Protein AF-A0A819T7B1-F1 (afdb_monomer)

Secondary structure (DSSP, 8-state):
-------------------TT--EEEEEEEGGG-S-HHIIIIIIIT-TTTS--TTGGGSHHHHHHHS---EETTTTEEPPHHHHHHHHHHHHH-TT-S----SHHHHHHHHHTTHHHHHHHHHHHT--HHHHB-SSPEEEHHHHHHHTT--S--HHHHHHHHHHHTT---SSTT---S-EEEEEEETTTTEEEEEEEEEHHHHHHHH----SS-----HHHHHHHHHHHTTTS---TTSPPPPTTTHHHHTT---TTHHHHHHHHHHHHHHH-THHHHHHHHHHHHHHHHSSSPEEEEEEEEEHHHHTSTHHHHHHTTS--HHHHHHHTSS---TT-SHHHHHHHH-TTTS---SSPPEEEEEEEEEGGGS------HHHHTTS-HHHHTTSSS---HHHHHHHHHHHHHHHHHH-HHHHHHHHHHHHHHHHTTPPPSTTHHHHHHHHHHHHHHTT-TTHHHHEEEEEEES--TT----GGGSHHHHHHHHHHHHSTTS-TT-EEEEEESSS-----TTSTHHHHHHHHHHHHHHHHHHHHHHH-S-EEEEE-HHHHHHHT--TT-GGGTTSHHHHHHHHHHHHHHHHTTTS-EEE-HHHHHHHS-GGGS-SSS--S--THHHHHTT--EEE--BSTTTS--SS-TT--TT--THHHHHHHHHHTTSS-SHHHHHHHHHHHHHS---TTT-------TTS---------------HHHHHHHHHHHHHHS---S--HHHHHHHHHTT----TT----HHHHTTTHHHHHHHH---TTHHHHTTT--HHHHHHHTTS-SSSHHHHHHHHHHHHHHHHHHTTT--------------------------PPPTT--HHHHHHHHHHHHT--S-----PPPPTTS-HHHHHHH-

Organism: NCBI:txid392030

Nearest PDB structures (foldseek):
  3kvn-assembly2_A  TM=3.533E-01  e=6.182E+00  Pseudomonas aeruginosa

pLDDT: mean 75.69, std 22.23, range [22.53, 98.62]

Sequence (891 aa):
MTDTTYATGPSLSLHIELSKQDELYDLHTHLMGMGNADFWINTILLNETILPTNKHFEDDVIRKRLGPLIWDKNSNVFYGREHVATVVYNLREDPNGPTYIPGSVHKAIFDELHIQELGREMDHLGISFKEDFSYDVVLKREDLKKAFSLSNSNSDVVQVILEERLGVYEQTESYRSPFKHWIIFNARKQKMEIVCGMTVEELRKLIDGESAMEHIYNPVQHDARAHIINAFSMCNDDGTLPRSIDYHSFRGQFTPEFYPRHFALKDSLYEQRLDLLALLLQHVLQRYQTCSPPVTYCEFSVGVGDLSKPWIFDIFSSFPSQSDISKSEERSHPICSTSFGKLIQEFPWLKPKFAHCVTYRFLAGFNRQCINLTDVDKNDAANSNPANNNLANNDLDDNEIKQYKQEEAIQLLAKAPQEAIHRMLSEIVKSKKRESSTRFESLEKELKKLDDIEKKYANFYHWVVGLDLCGDELGYPYCPFVSTKFIEHVNKVRNANDGNPNYGLRIHGGENVAAVNSTLPGYHLFVSYMYIVVLSIQYLQQELKHGIRIGHGVAFDIILNYNEEKKNQSQRKSSVLMAEMKRILKKILKTIPLEVNITSNYYLLGQSVRRGNGKETHSLKTFFDFGIPIVLSTDNDGIWPIDQCILKHVGHHSVAAEFCRAIYSGIIINEGNLGNVIKNSKTYCFDKELGTLRKTDTKKKEPEEEFQIPMVVLHPKLISYIMKTFYKVAPVNGNNPFYEYCKARNGELTDDKYELSDEKCISLAPVALAITYLTHSEWAQLNSCKLEYDIMFANSQNNQSKNFETVRKECKNIYNKFMKGNVINLTADHDMTITEDGNSFTSVKFMSIPPSSEISTLKQIAEKVTQSESKVSIIFGFCSTLDIKETVKYL

InterPro domains:
  IPR006330 Adenosine/adenine deaminase [PTHR11409] (439-689)
  IPR032466 Metal-dependent hydrolase [SSF51556] (452-643)

Mean predicted aligned error: 13.45 Å

Foldseek 3Di:
DDDPPPPPDPPPPPVDDDDLPFAAEFAFAALLLFAALCCCPVVALQDCVNFPWQVVLVDLVCQQQQPFFAADPVVLATDRSNVVSVLLVVQQPDPVGPPDDPDDVSVSLVVLAPVVVVVVVCVVQVHGSNPFETRFQFQFLVLLCLLLVHDPDPPVVSLVVSCQQLLVDPPDPPRDRQWDWHWAQQSLSNYIDIGTGHGSVVSCVSQVPPPVPDPPDDVSNQSNVLSSSSQAAPDPSSSHRDDPVCLVVLFQPQDLSNVSNNSSRVSSVCRRGVLVSLVSVLVVFVLQCLFRSHHQEYEHEDALSSLLDSCVCLSVQLAARPVCVVVCVVPVDPSNPGPVNVSLVVDPSSPRPDPHTRYYAYAHEDELLPFDPDPCPVVNVVVPDCVVVVVVVPPDDPVVVSVVSLVVLLCCQLVPLVVLLVVLVVQLVCLVVLHADPRCVVVLVSVVSSVVSCVVDVCSCLRHLEHEYDGDLRSRLHDSCSHNSNLVVQVCQLPDPPHQVLRAYEYAAPQAQFCDDPPDSSNSSSLSSNLSNLVSLLSCCVSSVARYEYEACLSVLVLLPDDPVPVVCVPDPSSVSSVVSNVSCLPRQLHYEYAHQQQCSSSNHHCRSPDDDPQQSDCLVSCVVSNGQYEYHNHSLNHTPQQAAPVRDPSCGGRSSRVSVCCVNCVQVHNVSVVRRSVSSQQNRSNRVRHVSDPPPCVPPPPPPVDDPLDPPCDVVNVVVLVVVVVVLPDPDDDDPVVVVVCVVVVNDDDPPDDDDPVVVVPPVVVVVVVVDDGPVVVVVVVVPPPPVCVVPVPDDDDPPVSVVVSVVVVVVVVVVVVVDDDDDDDDDDDDDDDDDDDDDQDADDDDDDPPDDPVVVVVVVVVVVPDPDDHDHDDDDDDPDDPVVVVVVD

Radius of gyration: 34.14 Å; Cα contacts (8 Å, |Δi|>4): 1136; chains: 1; bounding box: 76×93×106 Å

Solvent-accessible surface area (backbone atoms only — not comparable to full-atom values): 51474 Å² total; per-residue (Å²): 142,89,80,81,80,71,74,82,64,83,87,73,84,69,90,74,70,86,48,82,84,47,67,38,43,34,73,42,31,33,57,78,37,43,53,32,31,62,46,52,42,65,58,37,62,68,23,53,88,76,48,42,38,56,74,53,53,72,39,64,67,47,23,32,71,70,38,68,70,51,71,37,81,88,80,73,41,62,56,60,33,57,60,45,30,50,54,54,48,51,52,34,70,38,90,84,50,89,85,75,69,87,54,71,70,53,45,53,56,49,68,56,35,50,54,73,62,51,50,56,53,28,63,74,71,74,54,48,57,59,82,28,48,46,81,27,53,49,46,34,45,70,26,51,36,40,24,67,71,53,73,98,58,60,70,68,60,49,48,52,52,48,31,59,51,46,47,63,66,84,85,49,101,78,70,67,78,70,65,42,73,31,37,37,56,29,39,70,77,57,32,60,45,80,44,52,20,32,41,48,63,61,49,40,71,38,48,54,79,77,60,92,72,68,93,72,84,54,68,47,34,48,43,18,34,8,50,56,31,39,17,33,16,64,40,35,85,74,38,43,78,65,47,87,75,53,46,68,75,48,41,45,63,61,50,87,56,52,64,55,12,38,33,26,55,55,49,37,46,38,28,46,36,60,67,54,54,45,53,48,52,52,52,50,47,50,52,33,49,63,18,48,37,29,32,47,36,38,32,30,36,41,51,40,79,53,72,41,36,78,71,49,54,38,51,66,55,41,62,62,39,51,74,53,58,73,57,34,81,82,36,97,60,69,78,45,78,41,69,49,19,52,53,38,70,73,34,79,87,61,48,83,89,64,95,67,54,46,33,72,36,30,22,38,25,40,58,46,78,62,50,57,83,73,83,69,47,75,70,53,63,74,68,48,63,68,83,69,54,53,66,79,74,47,92,68,51,74,64,57,56,50,51,51,53,37,53,51,33,39,47,40,33,62,77,37,32,68,57,51,41,48,55,53,51,49,47,47,53,32,20,78,70,65,40,86,58,80,47,38,40,62,56,54,51,53,52,48,40,40,57,58,40,39,80,76,33,98,60,39,59,74,41,42,26,30,37,28,44,39,66,69,53,65,46,42,48,70,62,64,62,51,34,36,66,49,48,49,50,47,49,50,40,33,68,38,96,87,43,27,72,29,40,25,40,37,35,60,41,39,62,72,54,60,56,46,60,84,91,44,78,58,24,52,31,39,51,40,40,50,45,40,39,51,52,44,52,52,51,45,46,67,78,57,69,59,48,50,38,29,34,44,34,54,42,50,56,59,40,66,68,59,71,77,82,56,66,92,52,67,86,41,73,65,47,55,52,42,54,49,48,29,56,52,45,71,59,54,34,57,78,31,36,31,36,37,28,61,66,50,52,63,44,50,46,27,71,64,65,36,62,74,94,84,75,49,79,61,73,53,50,56,39,59,76,69,56,32,45,44,25,61,20,47,41,31,55,10,30,47,85,30,80,56,24,84,80,68,52,83,47,16,24,47,58,41,14,43,53,42,45,32,41,74,67,54,56,38,79,47,64,69,51,47,54,49,29,50,49,36,36,46,34,68,38,32,48,63,89,72,24,61,65,66,76,71,69,72,85,66,70,66,81,79,73,76,81,70,76,92,65,91,72,75,48,68,68,55,53,52,46,52,53,52,50,52,59,72,70,52,80,92,65,96,72,58,70,66,58,55,51,53,35,53,75,70,67,74,62,91,67,101,76,78,82,80,62,73,76,69,63,62,77,59,50,62,65,61,49,55,72,74,66,62,55,87,72,52,60,61,53,66,75,68,64,67,69,73,59,56,69,75,52,73,82,63,84,93,75,68,70,68,59,54,57,49,54,52,50,49,55,52,52,50,51,57,46,62,76,65,73,62,83,85,78,92,76,85,87,81,91,80,91,82,85,89,82,87,82,88,77,85,78,74,77,86,74,87,78,65,99,83,67,56,73,70,58,57,50,59,51,52,59,57,55,73,73,46,98,64,95,75,74,83,80,87,84,86,67,98,84,63,64,62,70,62,53,64,72,71,109

Structure (mmCIF, N/CA/C/O backbone):
data_AF-A0A819T7B1-F1
#
_entry.id   AF-A0A819T7B1-F1
#
loop_
_atom_site.group_PDB
_atom_site.id
_atom_site.type_symbol
_atom_site.label_atom_id
_atom_site.label_alt_id
_atom_site.label_comp_id
_atom_site.label_asym_id
_atom_site.label_entity_id
_atom_site.label_seq_id
_atom_site.pdbx_PDB_ins_code
_atom_site.Cartn_x
_atom_site.Cartn_y
_atom_site.Cartn_z
_atom_site.occupancy
_atom_site.B_iso_or_equiv
_atom_site.auth_seq_id
_atom_site.auth_comp_id
_atom_site.auth_asym_id
_atom_site.auth_atom_id
_atom_site.pdbx_PDB_model_num
ATOM 1 N N . MET A 1 1 ? 7.440 -39.655 8.479 1.00 35.66 1 MET A N 1
ATOM 2 C CA . MET A 1 1 ? 6.939 -39.544 9.865 1.00 35.66 1 MET A CA 1
ATOM 3 C C . MET A 1 1 ? 5.778 -38.566 9.853 1.00 35.66 1 MET A C 1
ATOM 5 O O . MET A 1 1 ? 5.977 -37.364 9.923 1.00 35.66 1 MET A O 1
ATOM 9 N N . THR A 1 2 ? 4.588 -39.101 9.621 1.00 39.69 2 THR A N 1
ATOM 10 C CA . THR A 1 2 ? 3.308 -38.402 9.495 1.00 39.69 2 THR A CA 1
ATOM 11 C C . THR A 1 2 ? 2.441 -38.908 10.636 1.00 39.69 2 THR A C 1
ATOM 13 O O . THR A 1 2 ? 1.972 -40.032 10.545 1.00 39.69 2 THR A O 1
ATOM 16 N N . ASP A 1 3 ? 2.357 -38.149 11.725 1.00 36.09 3 ASP A N 1
ATOM 17 C CA . ASP A 1 3 ? 1.293 -38.233 12.738 1.00 36.09 3 ASP A CA 1
ATOM 18 C C . ASP A 1 3 ? 1.616 -37.246 13.864 1.00 36.09 3 ASP A C 1
ATOM 20 O O . ASP A 1 3 ? 2.071 -37.596 14.951 1.00 36.09 3 ASP A O 1
ATOM 24 N N . THR A 1 4 ? 1.393 -35.961 13.602 1.00 37.31 4 THR A N 1
ATOM 25 C CA . THR A 1 4 ? 0.984 -35.065 14.679 1.00 37.31 4 THR A CA 1
ATOM 26 C C . THR A 1 4 ? -0.531 -35.131 14.726 1.00 37.31 4 THR A C 1
ATOM 28 O O . THR A 1 4 ? -1.232 -34.535 13.911 1.00 37.31 4 THR A O 1
ATOM 31 N N . THR A 1 5 ? -1.037 -35.904 15.682 1.00 36.00 5 THR A N 1
ATOM 32 C CA . THR A 1 5 ? -2.430 -35.876 16.118 1.00 36.00 5 THR A CA 1
ATOM 33 C C . THR A 1 5 ? -2.790 -34.439 16.494 1.00 36.00 5 THR A C 1
ATOM 35 O O . THR A 1 5 ? -2.579 -34.004 17.629 1.00 36.00 5 THR A O 1
ATOM 38 N N . TYR A 1 6 ? -3.312 -33.675 15.535 1.00 40.88 6 TYR A N 1
ATOM 39 C CA . TYR A 1 6 ? -4.127 -32.514 15.839 1.00 40.88 6 TYR A CA 1
ATOM 40 C C . TYR A 1 6 ? -5.274 -33.049 16.680 1.00 40.88 6 TYR A C 1
ATOM 42 O O . TYR A 1 6 ? -6.081 -33.842 16.198 1.00 40.88 6 TYR A O 1
ATOM 50 N N . ALA A 1 7 ? -5.274 -32.694 17.967 1.00 40.22 7 ALA A N 1
ATOM 51 C CA . ALA A 1 7 ? -6.380 -32.981 18.858 1.00 40.22 7 ALA A CA 1
ATOM 52 C C . ALA A 1 7 ? -7.659 -32.608 18.111 1.00 40.22 7 ALA A C 1
ATOM 54 O O . ALA A 1 7 ? -7.805 -31.457 17.700 1.00 40.22 7 ALA A O 1
ATOM 55 N N . THR A 1 8 ? -8.518 -33.600 17.879 1.00 42.66 8 THR A N 1
ATOM 56 C CA . THR A 1 8 ? -9.864 -33.417 17.354 1.00 42.66 8 THR A CA 1
ATOM 57 C C . THR A 1 8 ? -10.511 -32.336 18.205 1.00 42.66 8 THR A C 1
ATOM 59 O O . THR A 1 8 ? -10.893 -32.589 19.351 1.00 42.66 8 THR A O 1
ATOM 62 N N . GLY A 1 9 ? -10.528 -31.105 17.685 1.00 47.66 9 GLY A N 1
ATOM 63 C CA . GLY A 1 9 ? -11.251 -30.003 18.295 1.00 47.66 9 GLY A CA 1
ATOM 64 C C . GLY A 1 9 ? -12.690 -30.455 18.530 1.00 47.66 9 GLY A C 1
ATOM 65 O O . GLY A 1 9 ? -13.157 -31.364 17.834 1.00 47.66 9 GLY A O 1
ATOM 66 N N . PRO A 1 10 ? -13.378 -29.899 19.539 1.00 46.91 10 PRO A N 1
ATOM 67 C CA . PRO A 1 10 ? -14.725 -30.331 19.872 1.00 46.91 10 PRO A CA 1
ATOM 68 C C . PRO A 1 10 ? -15.565 -30.362 18.595 1.00 46.91 10 PRO A C 1
ATOM 70 O O . PRO A 1 10 ? -15.586 -29.391 17.841 1.00 46.91 10 PRO A O 1
ATOM 73 N N . SER A 1 11 ? -16.203 -31.507 18.354 1.00 45.12 11 SER A N 1
ATOM 74 C CA . SER A 1 11 ? -17.066 -31.825 17.217 1.00 45.12 11 SER A CA 1
ATOM 75 C C . SER A 1 11 ? -18.359 -30.999 17.229 1.00 45.12 11 SER A C 1
ATOM 77 O O . SER A 1 11 ? -19.460 -31.539 17.128 1.00 45.12 11 SER A O 1
ATOM 79 N N . LEU A 1 12 ? -18.251 -29.686 17.410 1.00 51.25 12 LEU A N 1
ATOM 80 C CA . LEU A 1 12 ? -19.326 -28.742 17.171 1.00 51.25 12 LEU A CA 1
ATOM 81 C C . LEU A 1 12 ? -19.414 -28.550 15.660 1.00 51.25 12 LEU A C 1
ATOM 83 O O . LEU A 1 12 ? -18.877 -27.611 15.081 1.00 51.25 12 LEU A O 1
ATOM 87 N N . SER A 1 13 ? -20.085 -29.517 15.040 1.00 44.41 13 SER A N 1
ATOM 88 C CA . SER A 1 13 ? -20.625 -29.492 13.687 1.00 44.41 13 SER A CA 1
ATOM 89 C C . SER A 1 13 ? -21.668 -28.377 13.553 1.00 44.41 13 SER A C 1
ATOM 91 O O . SER A 1 13 ? -22.869 -28.625 13.451 1.00 44.41 13 SER A O 1
ATOM 93 N N . LEU A 1 14 ? -21.224 -27.129 13.607 1.00 54.66 14 LEU A N 1
ATOM 94 C CA . LEU A 1 14 ? -21.972 -26.011 13.060 1.00 54.66 14 LEU A CA 1
ATOM 95 C C . LEU A 1 14 ? -21.535 -25.903 11.600 1.00 54.66 14 LEU A C 1
ATOM 97 O O . LEU A 1 14 ? -20.418 -25.483 11.313 1.00 54.66 14 LEU A O 1
ATOM 101 N N . HIS A 1 15 ? -22.406 -26.357 10.696 1.00 75.44 15 HIS A N 1
ATOM 102 C CA . HIS A 1 15 ? -22.261 -26.234 9.244 1.00 75.44 15 HIS A CA 1
ATOM 103 C C . HIS A 1 15 ? -22.397 -24.761 8.821 1.00 75.44 15 HIS A C 1
ATOM 105 O O . HIS A 1 15 ? -23.351 -24.385 8.153 1.00 75.44 15 HIS A O 1
ATOM 111 N N . ILE A 1 16 ? -21.489 -23.896 9.279 1.00 83.50 16 ILE A N 1
ATOM 112 C CA . ILE A 1 16 ? -21.419 -22.509 8.819 1.00 83.50 16 ILE A CA 1
ATOM 113 C C . ILE A 1 16 ? -20.650 -22.534 7.506 1.00 83.50 16 ILE A C 1
ATOM 115 O O . ILE A 1 16 ? -19.434 -22.731 7.493 1.00 83.50 16 ILE A O 1
ATOM 119 N N . GLU A 1 17 ? -21.363 -22.337 6.410 1.00 85.00 17 GLU A N 1
ATOM 120 C CA . GLU A 1 17 ? -20.790 -22.282 5.072 1.00 85.00 17 GLU A CA 1
ATOM 121 C C . GLU A 1 17 ? -21.190 -20.971 4.396 1.00 85.00 17 GLU A C 1
ATOM 123 O O . GLU A 1 17 ? -22.265 -20.425 4.642 1.00 85.00 17 GLU A O 1
ATOM 128 N N . LEU A 1 18 ? -20.298 -20.456 3.549 1.00 86.44 18 LEU A N 1
ATOM 129 C CA . LEU A 1 18 ? -20.628 -19.345 2.665 1.00 86.44 18 LEU A CA 1
ATOM 130 C C . LEU A 1 18 ? -21.627 -19.830 1.615 1.00 86.44 18 LEU A C 1
ATOM 132 O O . LEU A 1 18 ? -21.408 -20.855 0.963 1.00 86.44 18 LEU A O 1
ATOM 136 N N . SER A 1 19 ? -22.704 -19.079 1.424 1.00 86.94 19 SER A N 1
ATOM 137 C CA . SER A 1 19 ? -23.658 -19.347 0.358 1.00 86.94 19 SER A CA 1
ATOM 138 C C . SER A 1 19 ? -23.083 -18.893 -0.978 1.00 86.94 19 SER A C 1
ATOM 140 O O . SER A 1 19 ? -22.429 -17.858 -1.083 1.00 86.94 19 SER A O 1
ATOM 142 N N . LYS A 1 20 ? -23.413 -19.611 -2.056 1.00 83.94 20 LYS A N 1
ATOM 143 C CA . LYS A 1 20 ? -23.107 -19.163 -3.427 1.00 83.94 20 LYS A CA 1
ATOM 144 C C .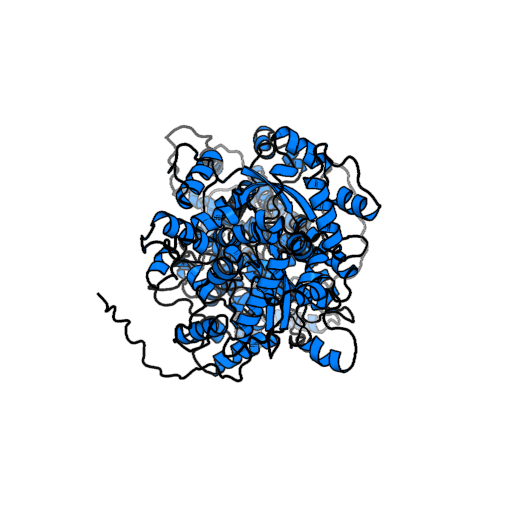 LYS A 1 20 ? -23.806 -17.852 -3.809 1.00 83.94 20 LYS A C 1
ATOM 146 O O . LYS A 1 20 ? -23.444 -17.258 -4.817 1.00 83.94 20 LYS A O 1
ATOM 151 N N . GLN A 1 21 ? -24.839 -17.460 -3.062 1.00 86.94 21 GLN A N 1
ATOM 152 C CA . GLN A 1 21 ? -25.581 -16.214 -3.269 1.00 86.94 21 GLN A CA 1
ATOM 153 C C . GLN A 1 21 ? -24.979 -15.028 -2.508 1.00 86.94 21 GLN A C 1
ATOM 155 O O . GLN A 1 21 ? -25.432 -13.904 -2.713 1.00 86.94 21 GLN A O 1
ATOM 160 N N . ASP A 1 22 ? -24.010 -15.265 -1.622 1.00 91.12 22 ASP A N 1
ATOM 161 C CA . ASP A 1 22 ? -23.364 -14.180 -0.896 1.00 91.12 22 ASP A CA 1
ATOM 162 C C . ASP A 1 22 ? -22.516 -13.330 -1.854 1.00 91.12 22 ASP A C 1
ATOM 164 O O . ASP A 1 22 ? -21.951 -13.825 -2.828 1.00 91.12 22 ASP A O 1
ATOM 168 N N . GLU A 1 23 ? -22.416 -12.036 -1.558 1.00 92.44 23 GLU A N 1
ATOM 169 C CA . GLU A 1 23 ? -21.560 -11.089 -2.273 1.00 92.44 23 GLU A CA 1
ATOM 170 C C . GLU A 1 23 ? -20.462 -10.624 -1.319 1.00 92.44 23 GLU A C 1
ATOM 172 O O . GLU A 1 23 ? -20.753 -10.046 -0.266 1.00 92.44 23 GLU A O 1
ATOM 177 N N . LEU A 1 24 ? -19.198 -10.875 -1.665 1.00 96.44 24 LEU A N 1
ATOM 178 C CA . LEU A 1 24 ? -18.073 -10.479 -0.821 1.00 96.44 24 LEU A CA 1
ATOM 179 C C . LEU A 1 24 ? -17.538 -9.100 -1.208 1.00 96.44 24 LEU A C 1
ATOM 181 O O . LEU A 1 24 ? -17.615 -8.670 -2.358 1.00 96.44 24 LEU A O 1
ATOM 185 N N . TYR A 1 25 ? -16.994 -8.403 -0.215 1.00 97.31 25 TYR A N 1
ATOM 186 C CA . TYR A 1 25 ? -16.432 -7.061 -0.335 1.00 97.31 25 TYR A CA 1
ATOM 187 C C . TYR A 1 25 ? -15.039 -7.075 0.302 1.00 97.31 25 TYR A C 1
ATOM 189 O O . TYR A 1 25 ? -14.903 -7.574 1.421 1.00 97.31 25 TYR A O 1
ATOM 197 N N . ASP A 1 26 ? -14.036 -6.504 -0.367 1.00 96.81 26 ASP A N 1
ATOM 198 C CA . ASP A 1 26 ? -12.692 -6.303 0.197 1.00 96.81 26 ASP A CA 1
ATOM 199 C C . ASP A 1 26 ? -12.438 -4.808 0.440 1.00 96.81 26 ASP A C 1
ATOM 201 O O . ASP A 1 26 ? -12.196 -4.048 -0.497 1.00 96.81 26 ASP A O 1
ATOM 205 N N . LEU A 1 27 ? -12.560 -4.349 1.690 1.00 96.19 27 LEU A N 1
ATOM 206 C CA . LEU A 1 27 ? -12.455 -2.918 2.031 1.00 96.19 27 LEU A CA 1
ATOM 207 C C . LEU A 1 27 ? -11.064 -2.502 2.516 1.00 96.19 27 LEU A C 1
ATOM 209 O O . LEU A 1 27 ? -10.785 -1.308 2.673 1.00 96.19 27 LEU A O 1
ATOM 213 N N . HIS A 1 28 ? -10.205 -3.484 2.769 1.00 93.88 28 HIS A N 1
ATOM 214 C CA . HIS A 1 28 ? -8.853 -3.269 3.235 1.00 93.88 28 HIS A CA 1
ATOM 215 C C . HIS A 1 28 ? -7.901 -4.038 2.345 1.00 93.88 28 HIS A C 1
ATOM 217 O O . HIS A 1 28 ? -7.536 -5.176 2.629 1.00 93.88 28 HIS A O 1
ATOM 223 N N . THR A 1 29 ? -7.466 -3.381 1.275 1.00 93.75 29 THR A N 1
ATOM 224 C CA . THR A 1 29 ? -6.382 -3.920 0.480 1.00 93.75 29 THR A CA 1
ATOM 225 C C . THR A 1 29 ? -5.458 -2.857 -0.110 1.00 93.75 29 THR A C 1
ATOM 227 O O . THR A 1 29 ? -5.871 -1.715 -0.311 1.00 93.75 29 THR A O 1
ATOM 230 N N . HIS A 1 30 ? -4.198 -3.212 -0.366 1.00 94.06 30 HIS A N 1
ATOM 231 C CA . HIS A 1 30 ? -3.197 -2.369 -1.017 1.00 94.06 30 HIS A CA 1
ATOM 232 C C . HIS A 1 30 ? -2.902 -2.884 -2.427 1.00 94.06 30 HIS A C 1
ATOM 234 O O . HIS A 1 30 ? -2.394 -3.992 -2.593 1.00 94.06 30 HIS A O 1
ATOM 240 N N . LEU A 1 31 ? -3.143 -2.062 -3.458 1.00 93.94 31 LEU A N 1
ATOM 241 C CA . LEU A 1 31 ? -2.953 -2.496 -4.851 1.00 93.94 31 LEU A CA 1
ATOM 242 C C . LEU A 1 31 ? -1.512 -2.950 -5.119 1.00 93.94 31 LEU A C 1
ATOM 244 O O . LEU A 1 31 ? -1.298 -3.965 -5.765 1.00 93.94 31 LEU A O 1
ATOM 248 N N . MET A 1 32 ? -0.512 -2.248 -4.582 1.00 90.19 32 MET A N 1
ATOM 249 C CA . MET A 1 32 ? 0.895 -2.614 -4.805 1.00 90.19 32 MET A CA 1
ATOM 250 C C . MET A 1 32 ? 1.303 -3.913 -4.082 1.00 90.19 32 MET A C 1
ATOM 252 O O . MET A 1 32 ? 2.280 -4.556 -4.467 1.00 90.19 32 MET A O 1
ATOM 256 N N . GLY A 1 33 ? 0.527 -4.347 -3.085 1.00 90.12 33 GLY A N 1
ATOM 257 C CA . GLY A 1 33 ? 0.688 -5.641 -2.420 1.00 90.12 33 GLY A CA 1
ATOM 258 C C . GLY A 1 33 ? -0.033 -6.800 -3.087 1.00 90.12 33 GLY A C 1
ATOM 259 O O . GLY A 1 33 ? 0.007 -7.919 -2.582 1.00 90.12 33 GLY A O 1
ATOM 260 N N . MET A 1 34 ? -0.640 -6.561 -4.245 1.00 94.12 34 MET A N 1
ATOM 261 C CA . MET A 1 34 ? -1.301 -7.587 -5.034 1.00 94.12 34 MET A CA 1
ATOM 262 C C . MET A 1 34 ? -0.350 -8.344 -5.965 1.00 94.12 34 MET A C 1
ATOM 264 O O . MET A 1 34 ? 0.805 -7.952 -6.181 1.00 94.12 34 MET A O 1
ATOM 268 N N . GLY A 1 35 ? -0.881 -9.433 -6.530 1.00 93.00 35 GLY A N 1
ATOM 269 C CA . GLY A 1 35 ? -0.169 -10.360 -7.404 1.00 93.00 35 GLY A CA 1
ATOM 270 C C . GLY A 1 35 ? 0.773 -11.232 -6.586 1.00 93.00 35 GLY A C 1
ATOM 271 O O . GLY A 1 35 ? 1.712 -10.721 -5.974 1.00 93.00 35 GLY A O 1
ATOM 272 N N . ASN A 1 36 ? 0.504 -12.534 -6.553 1.00 93.62 36 ASN A N 1
ATOM 273 C CA . ASN A 1 36 ? 1.399 -13.484 -5.905 1.00 93.62 36 ASN A CA 1
ATOM 274 C C . ASN A 1 36 ? 2.647 -13.744 -6.763 1.00 93.62 36 ASN A C 1
ATOM 276 O O . ASN A 1 36 ? 2.768 -13.258 -7.891 1.00 93.62 36 ASN A O 1
ATOM 280 N N . ALA A 1 37 ? 3.601 -14.497 -6.224 1.00 94.62 37 ALA A N 1
ATOM 281 C CA . ALA A 1 37 ? 4.847 -14.812 -6.908 1.00 94.62 37 ALA A CA 1
ATOM 282 C C . ALA A 1 37 ? 4.615 -15.520 -8.250 1.00 94.62 37 ALA A C 1
ATOM 284 O O . ALA A 1 37 ? 5.359 -15.273 -9.192 1.00 94.62 37 ALA A O 1
ATOM 285 N N . ASP A 1 38 ? 3.565 -16.337 -8.373 1.00 94.75 38 ASP A N 1
ATOM 286 C CA . ASP A 1 38 ? 3.194 -16.974 -9.641 1.00 94.75 38 ASP A CA 1
ATOM 287 C C . ASP A 1 38 ? 2.828 -15.938 -10.717 1.00 94.75 38 ASP A C 1
ATOM 289 O O . ASP A 1 38 ? 3.355 -15.984 -11.831 1.00 94.75 38 ASP A O 1
ATOM 293 N N . PHE A 1 39 ? 2.013 -14.935 -10.371 1.00 95.62 39 PHE A N 1
ATOM 294 C CA . PHE A 1 39 ? 1.734 -13.811 -11.265 1.00 95.62 39 PHE A CA 1
ATOM 295 C C . PHE A 1 39 ? 3.024 -13.075 -11.652 1.00 95.62 39 PHE A C 1
ATOM 297 O O . PHE A 1 39 ? 3.328 -12.930 -12.837 1.00 95.62 39 PHE A O 1
ATOM 304 N N . TRP A 1 40 ? 3.821 -12.643 -10.674 1.00 96.94 40 TRP A N 1
ATOM 305 C CA . TRP A 1 40 ? 5.015 -11.846 -10.960 1.00 96.94 40 TRP A CA 1
ATOM 306 C C . TRP A 1 40 ? 6.070 -12.609 -11.749 1.00 96.94 40 TRP A C 1
ATOM 308 O O . TRP A 1 40 ? 6.664 -12.052 -12.665 1.00 96.94 40 TRP A O 1
ATOM 318 N N . ILE A 1 41 ? 6.287 -13.883 -11.452 1.00 95.56 41 ILE A N 1
ATOM 319 C CA . ILE A 1 41 ? 7.341 -14.660 -12.096 1.00 95.56 41 ILE A CA 1
ATOM 320 C C . ILE A 1 41 ? 6.839 -15.259 -13.399 1.00 95.56 41 ILE A C 1
ATOM 322 O O . ILE A 1 41 ? 7.379 -14.949 -14.455 1.00 95.56 41 ILE A O 1
ATOM 326 N N . ASN A 1 42 ? 5.796 -16.082 -13.354 1.00 94.81 42 ASN A N 1
ATOM 327 C CA . ASN A 1 42 ? 5.389 -16.871 -14.514 1.00 94.81 42 ASN A CA 1
ATOM 328 C C . ASN A 1 42 ? 4.556 -16.051 -15.505 1.00 94.81 42 ASN A C 1
ATOM 330 O O . ASN A 1 42 ? 4.669 -16.249 -16.713 1.00 94.81 42 ASN A O 1
ATOM 334 N N . THR A 1 43 ? 3.739 -15.107 -15.022 1.00 94.81 43 THR A N 1
ATOM 335 C CA . THR A 1 43 ? 2.928 -14.264 -15.918 1.00 94.81 43 THR A CA 1
ATOM 336 C C . THR A 1 43 ? 3.701 -13.050 -16.418 1.00 94.81 43 THR A C 1
ATOM 338 O O . THR A 1 43 ? 3.551 -12.701 -17.584 1.00 94.81 43 THR A O 1
ATOM 341 N N . ILE A 1 44 ? 4.514 -12.402 -15.578 1.00 96.12 44 ILE A N 1
ATOM 342 C CA . ILE A 1 44 ? 5.195 -11.149 -15.939 1.00 96.12 44 ILE A CA 1
ATOM 343 C C . ILE A 1 44 ? 6.661 -11.380 -16.317 1.00 96.12 44 ILE A C 1
ATOM 345 O O . ILE A 1 44 ? 7.030 -11.167 -17.472 1.00 96.12 44 ILE A O 1
ATOM 349 N N . LEU A 1 45 ? 7.503 -11.811 -15.373 1.00 96.50 45 LEU A N 1
ATOM 350 C CA . LEU A 1 45 ? 8.953 -11.854 -15.573 1.00 96.50 45 LEU A CA 1
ATOM 351 C C . LEU A 1 45 ? 9.381 -12.867 -16.626 1.00 96.50 45 LEU A C 1
ATOM 353 O O . LEU A 1 45 ? 10.242 -12.517 -17.412 1.00 96.50 45 LEU A O 1
ATOM 357 N N . LEU A 1 46 ? 8.800 -14.063 -16.702 1.00 94.88 46 LEU A N 1
ATOM 358 C CA . LEU A 1 46 ? 9.180 -15.103 -17.673 1.00 94.88 46 LEU A CA 1
ATOM 359 C C . LEU A 1 46 ? 8.442 -14.991 -19.015 1.00 94.88 46 LEU A C 1
ATOM 361 O O . LEU A 1 46 ? 8.755 -15.706 -19.960 1.00 94.88 46 LEU A O 1
ATOM 365 N N . ASN A 1 47 ? 7.473 -14.083 -19.135 1.00 94.25 47 ASN A N 1
ATOM 366 C CA . ASN A 1 47 ? 6.689 -13.941 -20.353 1.00 94.25 47 ASN A CA 1
ATOM 367 C C . ASN A 1 47 ? 7.276 -12.862 -21.273 1.00 94.25 47 ASN A C 1
ATOM 369 O O . ASN A 1 47 ? 7.020 -11.667 -21.104 1.00 94.25 47 ASN A O 1
ATOM 373 N N . GLU A 1 48 ? 8.006 -13.284 -22.306 1.00 93.38 48 GLU A N 1
ATOM 374 C CA . GLU A 1 48 ? 8.642 -12.374 -23.272 1.00 93.38 48 GLU A CA 1
ATOM 375 C C . GLU A 1 48 ? 7.641 -11.555 -24.099 1.00 93.38 48 GLU A C 1
ATOM 377 O O . GLU A 1 48 ? 7.977 -10.500 -24.634 1.00 93.38 48 GLU A O 1
ATOM 382 N N . THR A 1 49 ? 6.383 -11.997 -24.181 1.00 90.69 49 THR A N 1
ATOM 383 C CA . THR A 1 49 ? 5.330 -11.232 -24.863 1.00 90.69 49 THR A CA 1
ATOM 384 C C . THR A 1 49 ? 4.896 -10.017 -24.037 1.00 90.69 49 THR A C 1
ATOM 386 O O . THR A 1 49 ? 4.516 -8.991 -24.606 1.00 90.69 49 THR A O 1
ATOM 389 N N . ILE A 1 50 ? 4.957 -10.115 -22.704 1.00 91.50 50 ILE A N 1
ATOM 390 C CA . ILE A 1 50 ? 4.587 -9.037 -21.773 1.00 91.50 50 ILE A CA 1
ATOM 391 C C . ILE A 1 50 ? 5.797 -8.147 -21.464 1.00 91.50 50 ILE A C 1
ATOM 393 O O . ILE A 1 50 ? 5.703 -6.914 -21.541 1.00 91.50 50 ILE A O 1
ATOM 397 N N . LEU A 1 51 ? 6.940 -8.765 -21.163 1.00 94.00 51 LEU A N 1
ATOM 398 C CA . LEU A 1 51 ? 8.226 -8.110 -20.934 1.00 94.00 51 LEU A CA 1
ATOM 399 C C . LEU A 1 51 ? 9.232 -8.520 -22.025 1.00 94.00 51 LEU A C 1
ATOM 401 O O . LEU A 1 51 ? 10.067 -9.398 -21.799 1.00 94.00 51 LEU A O 1
ATOM 405 N N . PRO A 1 52 ? 9.146 -7.935 -23.230 1.00 92.69 52 PRO A N 1
ATOM 406 C CA . PRO A 1 52 ? 10.146 -8.143 -24.274 1.00 92.69 52 PRO A CA 1
ATOM 407 C C . PRO A 1 52 ? 11.526 -7.649 -23.835 1.00 92.69 52 PRO A C 1
ATOM 409 O O . PRO A 1 52 ? 11.645 -6.652 -23.127 1.00 92.69 52 PRO A O 1
ATOM 412 N N . THR A 1 53 ? 12.563 -8.333 -24.307 1.00 92.94 53 THR A N 1
ATOM 413 C CA . THR A 1 53 ? 13.960 -7.953 -24.053 1.00 92.94 53 THR A CA 1
ATOM 414 C C . THR A 1 53 ? 14.462 -6.911 -25.055 1.00 92.94 53 THR A C 1
ATOM 416 O O . THR A 1 53 ? 13.816 -6.656 -26.074 1.00 92.94 53 THR A O 1
ATOM 419 N N . ASN A 1 54 ? 15.657 -6.353 -24.837 1.00 92.50 54 ASN A N 1
ATOM 420 C CA . ASN A 1 54 ? 16.262 -5.376 -25.752 1.00 92.50 54 ASN A CA 1
ATOM 421 C C . ASN A 1 54 ? 16.361 -5.885 -27.201 1.00 92.50 54 ASN A C 1
ATOM 423 O O . ASN A 1 54 ? 16.106 -5.124 -28.134 1.00 92.50 54 ASN A O 1
ATOM 427 N N . LYS A 1 55 ? 16.633 -7.182 -27.395 1.00 93.12 55 LYS A N 1
ATOM 428 C CA . LYS A 1 55 ? 16.656 -7.824 -28.719 1.00 93.12 55 LYS A CA 1
ATOM 429 C C . LYS A 1 55 ? 15.290 -7.801 -29.409 1.00 93.12 55 LYS A C 1
ATOM 431 O O . LYS A 1 55 ? 15.197 -7.573 -30.609 1.00 93.12 55 LYS A O 1
ATOM 436 N N . HIS A 1 56 ? 14.210 -8.010 -28.662 1.00 93.31 56 HIS A N 1
ATOM 437 C CA . HIS A 1 56 ? 12.853 -7.970 -29.211 1.00 93.31 56 HIS A CA 1
ATOM 438 C C . HIS A 1 56 ? 12.480 -6.569 -29.707 1.00 93.31 56 HIS A C 1
ATOM 440 O O . HIS A 1 56 ? 11.767 -6.428 -30.695 1.00 93.31 56 HIS A O 1
ATOM 446 N N . PHE A 1 57 ? 13.004 -5.527 -29.063 1.00 91.50 57 PHE A N 1
ATOM 447 C CA . PHE A 1 57 ? 12.839 -4.141 -29.490 1.00 91.50 57 PHE A CA 1
ATOM 448 C C . PHE A 1 57 ? 13.704 -3.756 -30.706 1.00 91.50 57 PHE A C 1
ATOM 450 O O . PHE A 1 57 ? 13.699 -2.597 -31.119 1.00 91.50 57 PHE A O 1
ATOM 457 N N . GLU A 1 58 ? 14.416 -4.687 -31.342 1.00 91.12 58 GLU A N 1
ATOM 458 C CA . GLU A 1 58 ? 14.921 -4.479 -32.707 1.00 91.12 58 GLU A CA 1
ATOM 459 C C . GLU A 1 58 ? 13.771 -4.501 -33.730 1.00 91.12 58 GLU A C 1
ATOM 461 O O . GLU A 1 58 ? 13.830 -3.781 -34.732 1.00 91.12 58 GLU A O 1
ATOM 466 N N . ASP A 1 59 ? 12.686 -5.225 -33.426 1.00 93.19 59 ASP A N 1
ATOM 467 C CA . ASP A 1 59 ? 11.442 -5.211 -34.194 1.00 93.19 59 ASP A CA 1
ATOM 468 C C . ASP A 1 59 ? 10.686 -3.890 -33.975 1.00 93.19 59 ASP A C 1
ATOM 470 O O . ASP A 1 59 ? 10.278 -3.525 -32.865 1.00 93.19 59 ASP A O 1
ATOM 474 N N . ASP A 1 60 ? 10.471 -3.171 -35.074 1.00 91.62 60 ASP A N 1
ATOM 475 C CA . ASP A 1 60 ? 9.756 -1.901 -35.097 1.00 91.62 60 ASP A CA 1
ATOM 476 C C . ASP A 1 60 ? 8.305 -2.021 -34.611 1.00 91.62 60 ASP A C 1
ATOM 478 O O . ASP A 1 60 ? 7.803 -1.125 -33.929 1.00 91.62 60 ASP A O 1
ATOM 482 N N . VAL A 1 61 ? 7.642 -3.146 -34.889 1.00 91.81 61 VAL A N 1
ATOM 483 C CA . VAL A 1 61 ? 6.280 -3.421 -34.421 1.00 91.81 61 VAL A CA 1
ATOM 484 C C . VAL A 1 61 ? 6.269 -3.542 -32.904 1.00 91.81 61 VAL A C 1
ATOM 486 O O . VAL A 1 61 ? 5.409 -2.952 -32.252 1.00 91.81 61 VAL A O 1
ATOM 489 N N . ILE A 1 62 ? 7.237 -4.253 -32.317 1.00 89.81 62 ILE A N 1
ATOM 490 C CA . ILE A 1 62 ? 7.340 -4.392 -30.859 1.00 89.81 62 ILE A CA 1
ATOM 491 C C . ILE A 1 62 ? 7.669 -3.042 -30.217 1.00 89.81 62 ILE A C 1
ATOM 493 O O . ILE A 1 62 ? 7.002 -2.684 -29.248 1.00 89.81 62 ILE A O 1
ATOM 497 N N . ARG A 1 63 ? 8.596 -2.244 -30.768 1.00 92.19 63 ARG A N 1
ATOM 498 C CA . ARG A 1 63 ? 8.876 -0.877 -30.269 1.00 92.19 63 ARG A CA 1
ATOM 499 C C . ARG A 1 63 ? 7.659 0.024 -30.300 1.00 92.19 63 ARG A C 1
ATOM 501 O O . ARG A 1 63 ? 7.328 0.632 -29.286 1.00 92.19 63 ARG A O 1
ATOM 508 N N . LYS A 1 64 ? 6.979 0.110 -31.439 1.00 89.19 64 LYS A N 1
ATOM 509 C CA . LYS A 1 64 ? 5.771 0.933 -31.583 1.00 89.19 64 LYS A CA 1
ATOM 510 C C . LYS A 1 64 ? 4.649 0.437 -30.691 1.00 89.19 64 LYS A C 1
ATOM 512 O O . LYS A 1 64 ? 3.864 1.236 -30.199 1.00 89.19 64 LYS A O 1
ATOM 517 N N . ARG A 1 65 ? 4.581 -0.870 -30.449 1.00 86.88 65 ARG A N 1
ATOM 518 C CA . ARG A 1 65 ? 3.538 -1.457 -29.620 1.00 86.88 65 ARG A CA 1
ATOM 519 C C . ARG A 1 65 ? 3.827 -1.348 -28.137 1.00 86.88 65 ARG A C 1
ATOM 521 O O . ARG A 1 65 ? 2.881 -1.082 -27.424 1.00 86.88 65 ARG A O 1
ATOM 528 N N . LEU A 1 66 ? 5.048 -1.578 -27.656 1.00 89.12 66 LEU A N 1
ATOM 529 C CA . LEU A 1 66 ? 5.412 -1.746 -26.233 1.00 89.12 66 LEU A CA 1
ATOM 530 C C . LEU A 1 66 ? 6.431 -0.719 -25.723 1.00 89.12 66 LEU A C 1
ATOM 532 O O . LEU A 1 66 ? 6.923 -0.847 -24.605 1.00 89.12 66 LEU A O 1
ATOM 536 N N . GLY A 1 67 ? 6.744 0.294 -26.529 1.00 88.00 67 GLY A N 1
ATOM 537 C CA . GLY A 1 67 ? 7.647 1.367 -26.144 1.00 88.00 67 GLY A CA 1
ATOM 538 C C . GLY A 1 67 ? 7.150 2.190 -24.944 1.00 88.00 67 GLY A C 1
ATOM 539 O O . GLY A 1 67 ? 6.002 2.043 -24.503 1.00 88.00 67 GLY A O 1
ATOM 540 N N . PRO A 1 68 ? 8.011 3.079 -24.422 1.00 90.56 68 PRO A N 1
ATOM 541 C CA . PRO A 1 68 ? 7.724 3.874 -23.234 1.00 90.56 68 PRO A CA 1
ATOM 542 C C . PRO A 1 68 ? 6.403 4.656 -23.299 1.00 90.56 68 PRO A C 1
ATOM 544 O O . PRO A 1 68 ? 6.011 5.183 -24.340 1.00 90.56 68 PRO A O 1
ATOM 547 N N . LEU A 1 69 ? 5.724 4.773 -22.157 1.00 91.50 69 LEU A N 1
ATOM 548 C CA . LEU A 1 69 ? 4.505 5.572 -22.012 1.00 91.50 69 LEU A CA 1
ATOM 549 C C . LEU A 1 69 ? 4.837 6.993 -21.539 1.00 91.50 69 LEU A C 1
ATOM 551 O O . LEU A 1 69 ? 5.021 7.226 -20.342 1.00 91.50 69 LEU A O 1
ATOM 555 N N . ILE A 1 70 ? 4.883 7.939 -22.480 1.00 92.06 70 ILE A N 1
ATOM 556 C CA . ILE A 1 70 ? 5.156 9.359 -22.208 1.00 92.06 70 ILE A CA 1
ATOM 557 C C . ILE A 1 70 ? 3.846 10.153 -22.188 1.00 92.06 70 ILE A C 1
ATOM 559 O O . ILE A 1 70 ? 3.039 10.060 -23.114 1.00 92.06 70 ILE A O 1
ATOM 563 N N . TRP A 1 71 ? 3.628 10.915 -21.122 1.00 92.25 71 TRP A N 1
ATOM 564 C CA . TRP A 1 71 ? 2.425 11.699 -20.869 1.00 92.25 71 TRP A CA 1
ATOM 565 C C . TRP A 1 71 ? 2.566 13.128 -21.380 1.00 92.25 71 TRP A C 1
ATOM 567 O O . TRP A 1 71 ? 3.429 13.864 -20.910 1.00 92.25 71 TRP A O 1
ATOM 577 N N . ASP A 1 72 ? 1.667 13.551 -22.266 1.00 90.38 72 ASP A N 1
ATOM 578 C CA . ASP A 1 72 ? 1.585 14.938 -22.711 1.00 90.38 72 ASP A CA 1
ATOM 579 C C . ASP A 1 72 ? 0.810 15.766 -21.681 1.00 90.38 72 ASP A C 1
ATOM 581 O O . ASP A 1 72 ? -0.409 15.643 -21.521 1.00 90.38 72 ASP A O 1
ATOM 585 N N . LYS A 1 73 ? 1.515 16.654 -20.977 1.00 88.44 73 LYS A N 1
ATOM 586 C CA . LYS A 1 73 ? 0.909 17.533 -19.966 1.00 88.44 73 LYS A CA 1
ATOM 587 C C . LYS A 1 73 ? -0.095 18.526 -20.555 1.00 88.44 73 LYS A C 1
ATOM 589 O O . LYS A 1 73 ? -0.974 18.971 -19.817 1.00 88.44 73 LYS A O 1
ATOM 594 N N . ASN A 1 74 ? 0.029 18.884 -21.835 1.00 87.88 74 ASN A N 1
ATOM 595 C CA . ASN A 1 74 ? -0.822 19.887 -22.479 1.00 87.88 74 ASN A CA 1
ATOM 596 C C . ASN A 1 74 ? -2.165 19.295 -22.899 1.00 87.88 74 ASN A C 1
ATOM 598 O O . ASN A 1 74 ? -3.208 19.897 -22.650 1.00 87.88 74 ASN A O 1
ATOM 602 N N . SER A 1 75 ? -2.139 18.120 -23.530 1.00 87.75 75 SER A N 1
ATOM 603 C CA . SER A 1 75 ? -3.353 17.417 -23.958 1.00 87.75 75 SER A CA 1
ATOM 604 C C . SER A 1 75 ? -3.923 16.486 -22.887 1.00 87.75 75 SER A C 1
ATOM 606 O O . SER A 1 75 ? -5.068 16.054 -23.009 1.00 87.75 75 SER A O 1
ATOM 608 N N . ASN A 1 76 ? -3.165 16.230 -21.813 1.00 87.56 76 ASN A N 1
ATOM 609 C CA . ASN A 1 76 ? -3.552 15.369 -20.698 1.00 87.56 76 ASN A CA 1
ATOM 610 C C . ASN A 1 76 ? -3.956 13.961 -21.186 1.00 87.56 76 ASN A C 1
ATOM 612 O O . ASN A 1 76 ? -4.955 13.395 -20.741 1.00 87.56 76 ASN A O 1
ATOM 616 N N . VAL A 1 77 ? -3.164 13.430 -22.123 1.00 89.00 77 VAL A N 1
ATOM 617 C CA . VAL A 1 77 ? -3.223 12.061 -22.656 1.00 89.00 77 VAL A CA 1
ATOM 618 C C . VAL A 1 77 ? -1.802 11.538 -22.888 1.00 89.00 77 VAL A C 1
ATOM 620 O O . VAL A 1 77 ? -0.837 12.303 -22.892 1.00 89.00 77 VAL A O 1
ATOM 623 N N . PHE A 1 78 ? -1.642 10.233 -23.104 1.00 90.19 78 PHE A N 1
ATOM 624 C CA . PHE A 1 78 ? -0.353 9.695 -23.547 1.00 90.19 78 PHE A CA 1
ATOM 625 C C . PHE A 1 78 ? -0.078 10.058 -25.012 1.00 90.19 78 PHE A C 1
ATOM 627 O O . PHE A 1 78 ? -0.977 9.988 -25.856 1.00 90.19 78 PHE A O 1
ATOM 634 N N . TYR A 1 79 ? 1.176 10.388 -25.335 1.00 88.19 79 TYR A N 1
ATOM 635 C CA . TYR A 1 79 ? 1.608 10.487 -26.729 1.00 88.19 79 TYR A CA 1
ATOM 636 C C . TYR A 1 79 ? 1.403 9.142 -27.440 1.00 88.19 79 TYR A C 1
ATOM 638 O O . TYR A 1 79 ? 1.562 8.071 -26.851 1.00 88.19 79 TYR A O 1
ATOM 646 N N . GLY A 1 80 ? 1.084 9.189 -28.738 1.00 86.00 80 GLY A N 1
ATOM 647 C CA . GLY A 1 80 ? 0.997 7.977 -29.553 1.00 86.00 80 GLY A CA 1
ATOM 648 C C . GLY A 1 80 ? 2.323 7.209 -29.532 1.00 86.00 80 GLY A C 1
ATOM 649 O O . GLY A 1 80 ? 3.377 7.801 -29.783 1.00 86.00 80 GLY A O 1
ATOM 650 N N . ARG A 1 81 ? 2.278 5.898 -29.252 1.00 84.44 81 ARG A N 1
ATOM 651 C CA . ARG A 1 81 ? 3.490 5.077 -29.085 1.00 84.44 81 ARG A CA 1
ATOM 652 C C . ARG A 1 81 ? 4.377 5.051 -30.333 1.00 84.44 81 ARG A C 1
ATOM 654 O O . ARG A 1 81 ? 5.586 4.935 -30.195 1.00 84.44 81 ARG A O 1
ATOM 661 N N . GLU A 1 82 ? 3.821 5.251 -31.530 1.00 86.44 82 GLU A N 1
ATOM 662 C CA . GLU A 1 82 ? 4.612 5.389 -32.761 1.00 86.44 82 GLU A CA 1
ATOM 663 C C . GLU A 1 82 ? 5.555 6.600 -32.731 1.00 86.44 82 GLU A C 1
ATOM 665 O O . GLU A 1 82 ? 6.731 6.485 -33.086 1.00 86.44 82 GLU A O 1
ATOM 670 N N . HIS A 1 83 ? 5.067 7.749 -32.255 1.00 86.19 83 HIS A N 1
ATOM 671 C CA . HIS A 1 83 ? 5.883 8.954 -32.112 1.00 86.19 83 HIS A CA 1
ATOM 672 C C . HIS A 1 83 ? 6.949 8.759 -31.035 1.00 86.19 83 HIS A C 1
ATOM 674 O O . HIS A 1 83 ? 8.114 9.073 -31.266 1.00 86.19 83 HIS A O 1
ATOM 680 N N . VAL A 1 84 ? 6.575 8.184 -29.887 1.00 86.75 84 VAL A N 1
ATOM 681 C CA . VAL A 1 84 ? 7.524 7.912 -28.797 1.00 86.75 84 VAL A CA 1
ATOM 682 C C . VAL A 1 84 ? 8.607 6.930 -29.239 1.00 86.75 84 VAL A C 1
ATOM 684 O O . VAL A 1 84 ? 9.788 7.196 -29.040 1.00 86.75 84 VAL A O 1
ATOM 687 N N . ALA A 1 85 ? 8.229 5.824 -29.882 1.00 88.12 85 ALA A N 1
ATOM 688 C CA . ALA A 1 85 ? 9.172 4.837 -30.393 1.00 88.12 85 ALA A CA 1
ATOM 689 C C . ALA A 1 85 ? 10.163 5.468 -31.376 1.00 88.12 85 ALA A C 1
ATOM 691 O O . ALA A 1 85 ? 11.357 5.207 -31.274 1.00 88.12 85 ALA A O 1
ATOM 692 N N . THR A 1 86 ? 9.687 6.349 -32.261 1.00 87.19 86 THR A N 1
ATOM 693 C CA . THR A 1 86 ? 10.536 7.079 -33.213 1.00 87.19 86 THR A CA 1
ATOM 694 C C . THR A 1 86 ? 11.507 8.025 -32.499 1.00 87.19 86 THR A C 1
ATOM 696 O O . THR A 1 86 ? 12.693 8.027 -32.815 1.00 87.19 86 THR A O 1
ATOM 699 N N . VAL A 1 87 ? 11.040 8.793 -31.505 1.00 85.38 87 VAL A N 1
ATOM 700 C CA . VAL A 1 87 ? 11.888 9.689 -30.693 1.00 85.38 87 VAL A CA 1
ATOM 701 C C . VAL A 1 87 ? 12.998 8.906 -29.993 1.00 85.38 87 VAL A C 1
ATOM 703 O O . VAL A 1 87 ? 14.167 9.260 -30.114 1.00 85.38 87 VAL A O 1
ATOM 706 N N . VAL A 1 88 ? 12.635 7.845 -29.267 1.00 86.12 88 VAL A N 1
ATOM 707 C CA . VAL A 1 88 ? 13.584 7.052 -28.469 1.00 86.12 88 VAL A CA 1
ATOM 708 C C . VAL A 1 88 ? 14.555 6.290 -29.372 1.00 86.12 88 VAL A C 1
ATOM 710 O O . VAL A 1 88 ? 15.738 6.202 -29.062 1.00 86.12 88 VAL A O 1
ATOM 713 N N . TYR A 1 89 ? 14.085 5.792 -30.517 1.00 88.12 89 TYR A N 1
ATOM 714 C CA . TYR A 1 89 ? 14.949 5.157 -31.508 1.00 88.12 89 TYR A CA 1
ATOM 715 C C . TYR A 1 89 ? 15.965 6.149 -32.088 1.00 88.12 89 TYR A C 1
ATOM 717 O O . TYR A 1 89 ? 17.157 5.865 -32.106 1.00 88.12 89 TYR A O 1
ATOM 725 N N . ASN A 1 90 ? 15.526 7.347 -32.485 1.00 85.88 90 ASN A N 1
ATOM 726 C CA . ASN A 1 90 ? 16.431 8.377 -33.001 1.00 85.88 90 ASN A CA 1
ATOM 727 C C . ASN A 1 90 ? 17.449 8.834 -31.946 1.00 85.88 90 ASN A C 1
ATOM 729 O O . ASN A 1 90 ? 18.604 9.067 -32.281 1.00 85.88 90 ASN A O 1
ATOM 733 N N . LEU A 1 91 ? 17.038 8.920 -30.676 1.00 83.31 91 LEU A N 1
ATOM 734 C CA . LEU A 1 91 ? 17.937 9.179 -29.547 1.00 83.31 91 LEU A CA 1
ATOM 735 C C . LEU A 1 91 ? 19.035 8.121 -29.412 1.00 83.31 91 LEU A C 1
ATOM 737 O O . LEU A 1 91 ? 20.171 8.452 -29.086 1.00 83.31 91 LEU A O 1
ATOM 741 N N . ARG A 1 92 ? 18.690 6.857 -29.659 1.00 84.50 92 ARG A N 1
ATOM 742 C CA . ARG A 1 92 ? 19.625 5.733 -29.609 1.00 84.50 92 ARG A CA 1
ATOM 743 C C . ARG A 1 92 ? 20.594 5.719 -30.782 1.00 84.50 92 ARG A C 1
ATOM 745 O O . ARG A 1 92 ? 21.762 5.397 -30.592 1.00 84.50 92 ARG A O 1
ATOM 752 N N . GLU A 1 93 ? 20.128 6.080 -31.969 1.00 85.25 93 GLU A N 1
ATOM 753 C CA . GLU A 1 93 ? 20.946 6.029 -33.182 1.00 85.25 93 GLU A CA 1
ATOM 754 C C . GLU A 1 93 ? 21.809 7.279 -33.414 1.00 85.25 93 GLU A C 1
ATOM 756 O O . GLU A 1 93 ? 22.695 7.224 -34.264 1.00 85.25 93 GLU A O 1
ATOM 761 N N . ASP A 1 94 ? 21.600 8.386 -32.688 1.00 80.94 94 ASP A N 1
ATOM 762 C CA . ASP A 1 94 ? 22.404 9.610 -32.831 1.00 80.94 94 ASP A CA 1
ATOM 763 C C . ASP A 1 94 ? 23.714 9.537 -32.011 1.00 80.94 94 ASP A C 1
ATOM 765 O O . ASP A 1 94 ? 23.692 9.694 -30.785 1.00 80.94 94 ASP A O 1
ATOM 769 N N . PRO A 1 95 ? 24.884 9.335 -32.653 1.00 65.25 95 PRO A N 1
ATOM 770 C CA . PRO A 1 95 ? 26.157 9.194 -31.951 1.00 65.25 95 PRO A CA 1
ATOM 771 C C . PRO A 1 95 ? 26.675 10.511 -31.355 1.00 65.25 95 PRO A C 1
ATOM 773 O O . PRO A 1 95 ? 27.581 10.474 -30.527 1.00 65.25 95 PRO A O 1
ATOM 776 N N . ASN A 1 96 ? 26.143 11.666 -31.774 1.00 66.94 96 ASN A N 1
ATOM 777 C CA . ASN A 1 96 ? 26.608 12.984 -31.325 1.00 66.94 96 ASN A CA 1
ATOM 778 C C . ASN A 1 96 ? 25.719 13.583 -30.225 1.00 66.94 96 ASN A C 1
ATOM 780 O O . ASN A 1 96 ? 25.877 14.755 -29.871 1.00 66.94 96 ASN A O 1
ATOM 784 N N . GLY A 1 97 ? 24.769 12.800 -29.704 1.00 61.50 97 GLY A N 1
ATOM 785 C CA . GLY A 1 97 ? 23.678 13.321 -28.889 1.00 61.50 97 GLY A CA 1
ATOM 786 C C . GLY A 1 97 ? 22.704 14.156 -29.731 1.00 61.50 97 GLY A C 1
ATOM 787 O O . GLY A 1 97 ? 23.021 14.527 -30.859 1.00 61.50 97 GLY A O 1
ATOM 788 N N . PRO A 1 98 ? 21.511 14.472 -29.203 1.00 59.88 98 PRO A N 1
ATOM 789 C CA . PRO A 1 98 ? 20.385 15.001 -29.972 1.00 59.88 98 PRO A CA 1
ATOM 790 C C . PRO A 1 98 ? 20.655 16.399 -30.530 1.00 59.88 98 PRO A C 1
ATOM 792 O O . PRO A 1 98 ? 20.249 17.418 -29.970 1.00 59.88 98 PRO A O 1
ATOM 795 N N . THR A 1 99 ? 21.344 16.460 -31.659 1.00 60.81 99 THR A N 1
ATOM 796 C CA . THR A 1 99 ? 21.687 17.716 -32.332 1.00 60.81 99 THR A CA 1
ATOM 797 C C . THR A 1 99 ? 20.611 18.117 -33.337 1.00 60.81 99 THR A C 1
ATOM 799 O O . THR A 1 99 ? 20.530 19.286 -33.719 1.00 60.81 99 THR A O 1
ATOM 802 N N . TYR A 1 100 ? 19.714 17.192 -33.705 1.00 55.59 100 TYR A N 1
ATOM 803 C CA . TYR A 1 100 ? 18.599 17.462 -34.605 1.00 55.59 100 TYR A CA 1
ATOM 804 C C . TYR A 1 100 ? 17.310 16.745 -34.187 1.00 55.59 100 TYR A C 1
ATOM 806 O O . TYR A 1 100 ? 17.194 15.526 -34.264 1.00 55.59 100 TYR A O 1
ATOM 814 N N . ILE A 1 101 ? 16.304 17.530 -33.793 1.00 58.03 101 ILE A N 1
ATOM 815 C CA . ILE A 1 101 ? 14.973 17.039 -33.434 1.00 58.03 101 ILE A CA 1
ATOM 816 C C . ILE A 1 101 ? 13.955 17.637 -34.419 1.00 58.03 101 ILE A C 1
ATOM 818 O O . ILE A 1 101 ? 13.598 18.814 -34.291 1.00 58.03 101 ILE A O 1
ATOM 822 N N . PRO A 1 102 ? 13.486 16.887 -35.431 1.00 52.66 102 PRO A N 1
ATOM 823 C CA . PRO A 1 102 ? 12.548 17.419 -36.408 1.00 52.66 102 PRO A CA 1
ATOM 824 C C . PRO A 1 102 ? 11.133 17.554 -35.814 1.00 52.66 102 PRO A C 1
ATOM 826 O O . PRO A 1 102 ? 10.434 16.575 -35.566 1.00 52.66 102 PRO A O 1
ATOM 829 N N . GLY A 1 103 ? 10.675 18.795 -35.631 1.00 67.19 103 GLY A N 1
ATOM 830 C CA . GLY A 1 103 ? 9.274 19.129 -35.340 1.00 67.19 103 GLY A CA 1
ATOM 831 C C . GLY A 1 103 ? 8.963 19.493 -33.882 1.00 67.19 103 GLY A C 1
ATOM 832 O O . GLY A 1 103 ? 9.694 19.167 -32.950 1.00 67.19 103 GLY A O 1
ATOM 833 N N . SER A 1 104 ? 7.840 20.193 -33.685 1.00 67.19 104 SER A N 1
ATOM 834 C CA . SER A 1 104 ? 7.422 20.747 -32.387 1.00 67.19 104 SER A CA 1
ATOM 835 C C . SER A 1 104 ? 7.076 19.685 -31.338 1.00 67.19 104 SER A C 1
ATOM 837 O O . SER A 1 104 ? 7.397 19.873 -30.169 1.00 67.19 104 SER A O 1
ATOM 839 N N . VAL A 1 105 ? 6.467 18.565 -31.746 1.00 67.44 105 VAL A N 1
ATOM 840 C CA . VAL A 1 105 ? 6.079 17.461 -30.843 1.00 67.44 105 VAL A CA 1
ATOM 841 C C . VAL A 1 105 ? 7.306 16.759 -30.267 1.00 67.44 105 VAL A C 1
ATOM 843 O O . VAL A 1 105 ? 7.376 16.519 -29.066 1.00 67.44 105 VAL A O 1
ATOM 846 N N . HIS A 1 106 ? 8.308 16.490 -31.105 1.00 67.62 106 HIS A N 1
ATOM 847 C CA . HIS A 1 106 ? 9.545 15.869 -30.651 1.00 67.62 106 HIS A CA 1
ATOM 848 C C . HIS A 1 106 ? 10.276 16.791 -29.665 1.00 67.62 106 HIS A C 1
ATOM 850 O O . HIS A 1 106 ? 10.694 16.334 -28.610 1.00 67.62 106 HIS A O 1
ATOM 856 N N . LYS A 1 107 ? 10.342 18.103 -29.936 1.00 70.19 107 LYS A N 1
ATOM 857 C CA . LYS A 1 107 ? 10.943 19.070 -29.005 1.00 70.19 107 LYS A CA 1
ATOM 858 C C . LYS A 1 107 ? 10.260 19.077 -27.629 1.00 70.19 107 LYS A C 1
ATOM 860 O O . LYS A 1 107 ? 10.958 19.100 -26.625 1.00 70.19 107 LYS A O 1
ATOM 865 N N . ALA A 1 108 ? 8.928 19.018 -27.577 1.00 70.12 108 ALA A N 1
ATOM 866 C CA . ALA A 1 108 ? 8.195 18.983 -26.310 1.00 70.12 108 ALA A CA 1
ATOM 867 C C . ALA A 1 108 ? 8.545 17.740 -25.475 1.00 70.12 108 ALA A C 1
ATOM 869 O O . ALA A 1 108 ? 8.850 17.873 -24.294 1.00 70.12 108 ALA A O 1
ATOM 870 N N . ILE A 1 109 ? 8.590 16.561 -26.107 1.00 71.50 109 ILE A N 1
ATOM 871 C CA . ILE A 1 109 ? 9.026 15.319 -25.449 1.00 71.50 109 ILE A CA 1
ATOM 872 C C . ILE A 1 109 ? 10.466 15.471 -24.945 1.00 71.50 109 ILE A C 1
ATOM 874 O O . ILE A 1 109 ? 10.767 15.135 -23.810 1.00 71.50 109 ILE A O 1
ATOM 878 N N . PHE A 1 110 ? 11.360 16.026 -25.760 1.00 68.44 110 PHE A N 1
ATOM 879 C CA . PHE A 1 110 ? 12.758 16.240 -25.391 1.00 68.44 110 PHE A CA 1
ATOM 880 C C . PHE A 1 110 ? 12.954 17.175 -24.191 1.00 68.44 110 PHE A C 1
ATOM 882 O O . PHE A 1 110 ? 13.725 16.850 -23.286 1.00 68.44 110 PHE A O 1
ATOM 889 N N . ASP A 1 111 ? 12.254 18.310 -24.173 1.00 70.62 111 ASP A N 1
ATOM 890 C CA . ASP A 1 111 ? 12.307 19.273 -23.070 1.00 70.62 111 ASP A CA 1
ATOM 891 C C . ASP A 1 111 ? 11.769 18.642 -21.768 1.00 70.62 111 ASP A C 1
ATOM 893 O O . ASP A 1 111 ? 12.285 18.916 -20.683 1.00 70.62 111 ASP A O 1
ATOM 897 N N . GLU A 1 112 ? 10.788 17.736 -21.865 1.00 68.94 112 GLU A N 1
ATOM 898 C CA . GLU A 1 112 ? 10.265 16.969 -20.726 1.00 68.94 112 GLU A CA 1
ATOM 899 C C . GLU A 1 112 ? 11.246 15.915 -20.184 1.00 68.94 112 GLU A C 1
ATOM 901 O O . GLU A 1 112 ? 11.152 15.545 -19.014 1.00 68.94 112 GLU A O 1
ATOM 906 N N . LEU A 1 113 ? 12.207 15.451 -20.990 1.00 72.56 113 LEU A N 1
ATOM 907 C CA . LEU A 1 113 ? 13.136 14.377 -20.616 1.00 72.56 113 LEU A CA 1
ATOM 908 C C . LEU A 1 113 ? 14.421 14.855 -19.917 1.00 72.56 113 LEU A C 1
ATOM 910 O O . LEU A 1 113 ? 15.196 14.009 -19.477 1.00 72.56 113 LEU A O 1
ATOM 914 N N . HIS A 1 114 ? 14.658 16.167 -19.788 1.00 79.44 114 HIS A N 1
ATOM 915 C CA . HIS A 1 114 ? 15.834 16.741 -19.102 1.00 79.44 114 HIS A CA 1
ATOM 916 C C . HIS A 1 114 ? 17.205 16.249 -19.629 1.00 79.44 114 HIS A C 1
ATOM 918 O O . HIS A 1 114 ? 18.179 16.130 -18.886 1.00 79.44 114 HIS A O 1
ATOM 924 N N . ILE A 1 115 ? 17.314 16.003 -20.937 1.00 77.31 115 ILE A N 1
ATOM 925 C CA . ILE A 1 115 ? 18.453 15.288 -21.548 1.00 77.31 115 ILE A CA 1
ATOM 926 C C . ILE A 1 115 ? 19.817 15.984 -21.367 1.00 77.31 115 ILE A C 1
ATOM 928 O O . ILE A 1 115 ? 20.847 15.319 -21.360 1.00 77.31 115 ILE A O 1
ATOM 932 N N . GLN A 1 116 ? 19.861 17.304 -21.164 1.00 79.06 116 GLN A N 1
ATOM 933 C CA . GLN A 1 116 ? 21.127 18.014 -20.916 1.00 79.06 116 GLN A CA 1
ATOM 934 C C . GLN A 1 116 ? 21.784 17.632 -19.583 1.00 79.06 116 GLN A C 1
ATOM 936 O O . GLN A 1 116 ? 23.008 17.580 -19.484 1.00 79.06 116 GLN A O 1
ATOM 941 N N . GLU A 1 117 ? 20.981 17.397 -18.544 1.00 85.50 117 GLU A N 1
ATOM 942 C CA . GLU A 1 117 ? 21.494 16.950 -17.249 1.00 85.50 117 GLU A CA 1
ATOM 943 C C . GLU A 1 117 ? 21.982 15.507 -17.347 1.00 85.50 117 GLU A C 1
ATOM 945 O O . GLU A 1 117 ? 23.116 15.227 -16.962 1.00 85.50 117 GLU A O 1
ATOM 950 N N . LEU A 1 118 ? 21.179 14.658 -17.997 1.00 87.88 118 LEU A N 1
ATOM 951 C CA . LEU A 1 118 ? 21.512 13.270 -18.304 1.00 87.88 118 LEU A CA 1
ATOM 952 C C . LEU A 1 118 ? 22.838 13.153 -19.070 1.00 87.88 118 LEU A C 1
ATOM 954 O O . LEU A 1 118 ? 23.679 12.351 -18.692 1.00 87.88 118 LEU A O 1
ATOM 958 N N . GLY A 1 119 ? 23.066 13.979 -20.098 1.00 87.81 119 GLY A N 1
ATOM 959 C CA . GLY A 1 119 ? 24.294 13.930 -20.901 1.00 87.81 119 GLY A CA 1
ATOM 960 C C . GLY A 1 119 ? 25.570 14.138 -20.078 1.00 87.81 119 GLY A C 1
ATOM 961 O O . GLY A 1 119 ? 26.543 13.417 -20.266 1.00 87.81 119 GLY A O 1
ATOM 962 N N . ARG A 1 120 ? 25.549 15.051 -19.096 1.00 89.44 120 ARG A N 1
ATOM 963 C CA . ARG A 1 120 ? 26.702 15.271 -18.201 1.00 89.44 120 ARG A CA 1
ATOM 964 C C . ARG A 1 120 ? 26.971 14.072 -17.293 1.00 89.44 120 ARG A C 1
ATOM 966 O O . ARG A 1 120 ? 28.125 13.760 -17.016 1.00 89.44 120 ARG A O 1
ATOM 973 N N . GLU A 1 121 ? 25.912 13.426 -16.816 1.00 92.50 121 GLU A N 1
ATOM 974 C CA . GLU A 1 121 ? 26.012 12.222 -15.989 1.00 92.50 121 GLU A CA 1
ATOM 975 C C . GLU A 1 121 ? 26.495 11.017 -16.815 1.00 92.50 121 GLU A C 1
ATOM 977 O O . GLU A 1 121 ? 27.352 10.261 -16.360 1.00 92.50 121 GLU A O 1
ATOM 982 N N . MET A 1 122 ? 26.034 10.893 -18.065 1.00 93.50 122 MET A N 1
ATOM 983 C CA . MET A 1 122 ? 26.512 9.886 -19.016 1.00 93.50 122 MET A CA 1
ATOM 984 C C . MET A 1 122 ? 28.013 10.024 -19.294 1.00 93.50 122 MET A C 1
ATOM 986 O O . MET A 1 122 ? 28.740 9.037 -19.185 1.00 93.50 122 MET A O 1
ATOM 990 N N . ASP A 1 123 ? 28.483 11.243 -19.585 1.00 91.75 123 ASP A N 1
ATOM 991 C CA . ASP A 1 123 ? 29.904 11.531 -19.822 1.00 91.75 123 ASP A CA 1
ATOM 992 C C . ASP A 1 123 ? 30.762 11.182 -18.598 1.00 91.75 123 ASP A C 1
ATOM 994 O O . ASP A 1 123 ? 31.855 10.630 -18.731 1.00 91.75 123 ASP A O 1
ATOM 998 N N . HIS A 1 124 ? 30.259 11.473 -17.392 1.00 94.56 124 HIS A N 1
ATOM 999 C CA . HIS A 1 124 ? 30.943 11.152 -16.140 1.00 94.56 124 HIS A CA 1
ATOM 1000 C C . HIS A 1 124 ? 31.088 9.640 -15.919 1.00 94.56 124 HIS A C 1
ATOM 1002 O O . HIS A 1 124 ? 32.135 9.185 -15.459 1.00 94.56 124 HIS A O 1
ATOM 1008 N N . LEU A 1 125 ? 30.053 8.868 -16.259 1.00 95.25 125 LEU A N 1
ATOM 1009 C CA . LEU A 1 125 ? 30.020 7.413 -16.094 1.00 95.25 125 LEU A CA 1
ATOM 1010 C C . LEU A 1 125 ? 30.618 6.647 -17.285 1.00 95.25 125 LEU A C 1
ATOM 1012 O O . LEU A 1 125 ? 30.774 5.429 -17.203 1.00 95.25 125 LEU A O 1
ATOM 1016 N N . GLY A 1 126 ? 30.961 7.336 -18.379 1.00 95.56 126 GLY A N 1
ATOM 1017 C CA . GLY A 1 126 ? 31.490 6.718 -19.595 1.00 95.56 126 GLY A CA 1
ATOM 1018 C C . GLY A 1 126 ? 30.480 5.817 -20.312 1.00 95.56 126 GLY A C 1
ATOM 1019 O O . GLY A 1 126 ? 30.883 4.834 -20.931 1.00 95.56 126 GLY A O 1
ATOM 1020 N N . ILE A 1 127 ? 29.186 6.132 -20.209 1.00 95.38 127 ILE A N 1
ATOM 1021 C CA . ILE A 1 127 ? 28.091 5.387 -20.851 1.00 95.38 127 ILE A CA 1
ATOM 1022 C C . ILE A 1 127 ? 27.509 6.170 -22.028 1.00 95.38 127 ILE A C 1
ATOM 1024 O O . ILE A 1 127 ? 27.648 7.390 -22.116 1.00 95.38 127 ILE A O 1
ATOM 1028 N N . SER A 1 128 ? 26.824 5.481 -22.938 1.00 93.19 128 SER A N 1
ATOM 1029 C CA . SER A 1 128 ? 26.200 6.104 -24.110 1.00 93.19 128 SER A CA 1
ATOM 1030 C C . SER A 1 128 ? 24.740 5.695 -24.255 1.00 93.19 128 SER A C 1
ATOM 1032 O O . SER A 1 128 ? 24.360 4.579 -23.918 1.00 93.19 128 SER A O 1
ATOM 1034 N N . PHE A 1 129 ? 23.904 6.570 -24.817 1.00 90.56 129 PHE A N 1
ATOM 1035 C CA . PHE A 1 129 ? 22.490 6.240 -25.026 1.00 90.56 129 PHE A CA 1
ATOM 1036 C C . PHE A 1 129 ? 22.339 5.043 -25.970 1.00 90.56 129 PHE A C 1
ATOM 1038 O O . PHE A 1 129 ? 21.485 4.189 -25.763 1.00 90.56 129 PHE A O 1
ATOM 1045 N N . LYS A 1 130 ? 23.207 4.944 -26.981 1.00 91.00 130 LYS A N 1
ATOM 1046 C CA . LYS A 1 130 ? 23.181 3.868 -27.970 1.00 91.00 130 LYS A CA 1
ATOM 1047 C C . LYS A 1 130 ? 23.316 2.472 -27.355 1.00 91.00 130 LYS A C 1
ATOM 1049 O O . LYS A 1 130 ? 22.536 1.576 -27.691 1.00 91.00 130 LYS A O 1
ATOM 1054 N N . GLU A 1 131 ? 24.309 2.313 -26.484 1.00 93.06 131 GLU A N 1
ATOM 1055 C CA . GLU A 1 131 ? 24.716 1.018 -25.925 1.00 93.06 131 GLU A CA 1
ATOM 1056 C C . GLU A 1 131 ? 24.082 0.731 -24.555 1.00 93.06 131 GLU A C 1
ATOM 1058 O O . GLU A 1 131 ? 23.914 -0.433 -24.183 1.00 93.06 131 GLU A O 1
ATOM 1063 N N . ASP A 1 132 ? 23.710 1.774 -23.808 1.00 95.44 132 ASP A N 1
ATOM 1064 C CA . ASP A 1 132 ? 23.284 1.650 -22.411 1.00 95.44 132 ASP A CA 1
ATOM 1065 C C . ASP A 1 132 ? 21.829 2.067 -22.169 1.00 95.44 132 ASP A C 1
ATOM 1067 O O . ASP A 1 132 ? 21.348 1.935 -21.046 1.00 95.44 132 ASP A O 1
ATOM 1071 N N . PHE A 1 133 ? 21.082 2.511 -23.188 1.00 95.44 133 PHE A N 1
ATOM 1072 C CA . PHE A 1 133 ? 19.626 2.614 -23.073 1.00 95.44 133 PHE A CA 1
ATOM 1073 C C . PHE A 1 133 ? 18.972 1.232 -23.123 1.00 95.44 133 PHE A C 1
ATOM 1075 O O . PHE A 1 133 ? 19.173 0.471 -24.072 1.00 95.44 133 PHE A O 1
ATOM 1082 N N . SER A 1 134 ? 18.134 0.937 -22.130 1.00 95.88 134 SER A N 1
ATOM 1083 C CA . SER A 1 134 ? 17.366 -0.306 -22.078 1.00 95.88 134 SER A CA 1
ATOM 1084 C C . SER A 1 134 ? 15.884 -0.051 -22.345 1.00 95.88 134 SER A C 1
ATOM 1086 O O . SER A 1 134 ? 15.236 0.739 -21.659 1.00 95.88 134 SER A O 1
ATOM 1088 N N . TYR A 1 135 ? 15.335 -0.766 -23.328 1.00 94.25 135 TYR A N 1
ATOM 1089 C CA . TYR A 1 135 ? 13.891 -0.970 -23.455 1.00 94.25 135 TYR A CA 1
ATOM 1090 C C . TYR A 1 135 ? 13.396 -2.119 -22.565 1.00 94.25 135 TYR A C 1
ATOM 1092 O O . TYR A 1 135 ? 12.215 -2.155 -22.210 1.00 94.25 135 TYR A O 1
ATOM 1100 N N . ASP A 1 136 ? 14.281 -3.061 -22.223 1.00 96.12 136 ASP A N 1
ATOM 1101 C CA . ASP A 1 136 ? 14.020 -4.054 -21.185 1.00 96.12 136 ASP A CA 1
ATOM 1102 C C . ASP A 1 136 ? 13.953 -3.377 -19.810 1.00 96.12 136 ASP A C 1
ATOM 1104 O O . ASP A 1 136 ? 14.608 -2.356 -19.571 1.00 96.12 136 ASP A O 1
ATOM 1108 N N . VAL A 1 137 ? 13.185 -3.958 -18.894 1.00 97.56 137 VAL A N 1
ATOM 1109 C CA . VAL A 1 137 ? 13.135 -3.487 -17.514 1.00 97.56 137 VAL A CA 1
ATOM 1110 C C . VAL A 1 137 ? 14.460 -3.790 -16.829 1.00 97.56 137 VAL A C 1
ATOM 1112 O O . VAL A 1 137 ? 14.921 -4.930 -16.803 1.00 97.56 137 VAL A O 1
ATOM 1115 N N . VAL A 1 138 ? 15.033 -2.764 -16.208 1.00 98.31 138 VAL A N 1
ATOM 1116 C CA . VAL A 1 138 ? 16.200 -2.893 -15.336 1.00 98.31 138 VAL A CA 1
ATOM 1117 C C . VAL A 1 138 ? 15.735 -2.974 -13.886 1.00 98.31 138 VAL A C 1
ATOM 1119 O O . VAL A 1 138 ? 15.149 -2.026 -13.359 1.00 98.31 138 VAL A O 1
ATOM 1122 N N . LEU A 1 139 ? 15.997 -4.097 -13.225 1.00 98.12 139 LEU A N 1
ATOM 1123 C CA . LEU A 1 139 ? 15.823 -4.256 -11.786 1.00 98.12 139 LEU A CA 1
ATOM 1124 C C . LEU A 1 139 ? 16.968 -3.536 -11.078 1.00 98.12 139 LEU A C 1
ATOM 1126 O O . LEU A 1 139 ? 18.135 -3.925 -11.192 1.00 98.12 139 LEU A O 1
ATOM 1130 N N . LYS A 1 140 ? 16.640 -2.455 -10.368 1.00 98.00 140 LYS A N 1
ATOM 1131 C CA . LYS A 1 140 ? 17.646 -1.612 -9.715 1.00 98.00 140 LYS A CA 1
ATOM 1132 C C . LYS A 1 140 ? 18.347 -2.395 -8.614 1.00 98.00 140 LYS A C 1
ATOM 1134 O O . LYS A 1 140 ? 17.709 -3.108 -7.838 1.00 98.00 140 LYS A O 1
ATOM 1139 N N . ARG A 1 141 ? 19.658 -2.200 -8.482 1.00 96.88 141 ARG A N 1
ATOM 1140 C CA . ARG A 1 141 ? 20.466 -2.849 -7.442 1.00 96.88 141 ARG A CA 1
ATOM 1141 C C . ARG A 1 141 ? 19.949 -2.545 -6.034 1.00 96.88 141 ARG A C 1
ATOM 1143 O O . ARG A 1 141 ? 19.878 -3.448 -5.210 1.00 96.88 141 ARG A O 1
ATOM 1150 N N . GLU A 1 142 ? 19.523 -1.308 -5.774 1.00 95.00 142 GLU A N 1
ATOM 1151 C CA . GLU A 1 142 ? 18.943 -0.926 -4.476 1.00 95.00 142 GLU A CA 1
ATOM 1152 C C . GLU A 1 142 ? 17.601 -1.613 -4.192 1.00 95.00 142 GLU A C 1
ATOM 1154 O O . GLU A 1 142 ? 17.299 -1.933 -3.042 1.00 95.00 142 GLU A O 1
ATOM 1159 N N . ASP A 1 143 ? 16.806 -1.888 -5.225 1.00 96.38 143 ASP A N 1
ATOM 1160 C CA . ASP A 1 143 ? 15.540 -2.602 -5.064 1.00 96.38 143 ASP A CA 1
ATOM 1161 C C . ASP A 1 143 ? 15.782 -4.099 -4.844 1.00 96.38 143 ASP A C 1
ATOM 1163 O O . ASP A 1 143 ? 15.142 -4.696 -3.982 1.00 96.38 143 ASP A O 1
ATOM 1167 N N . LEU A 1 144 ? 16.766 -4.695 -5.527 1.00 96.50 144 LEU A N 1
ATOM 1168 C CA . LEU A 1 144 ? 17.230 -6.063 -5.264 1.00 96.50 144 LEU A CA 1
ATOM 1169 C C . LEU A 1 144 ? 17.799 -6.210 -3.847 1.00 96.50 144 LEU A C 1
ATOM 1171 O O . LEU A 1 144 ? 17.428 -7.133 -3.124 1.00 96.50 144 LEU A O 1
ATOM 1175 N N . LYS A 1 145 ? 18.634 -5.262 -3.407 1.00 95.12 145 LYS A N 1
ATOM 1176 C CA . LYS A 1 145 ? 19.160 -5.189 -2.035 1.00 95.12 145 LYS A CA 1
ATOM 1177 C C . LYS A 1 145 ? 18.024 -5.215 -1.008 1.00 95.12 145 LYS A C 1
ATOM 1179 O O . LYS A 1 145 ? 18.048 -6.041 -0.093 1.00 95.12 145 LYS A O 1
ATOM 1184 N N . LYS A 1 146 ? 17.006 -4.361 -1.182 1.00 93.06 146 LYS A N 1
ATOM 1185 C CA . LYS A 1 146 ? 15.814 -4.321 -0.313 1.00 93.06 146 LYS A CA 1
ATOM 1186 C C . LYS A 1 146 ? 15.018 -5.619 -0.377 1.00 93.06 146 LYS A C 1
ATOM 1188 O O . LYS A 1 146 ? 14.688 -6.174 0.667 1.00 93.06 146 LYS A O 1
ATOM 1193 N N . ALA A 1 147 ? 14.749 -6.123 -1.580 1.00 94.56 147 ALA A N 1
ATOM 1194 C CA . ALA A 1 147 ? 14.010 -7.360 -1.824 1.00 94.56 147 ALA A CA 1
ATOM 1195 C C . ALA A 1 147 ? 14.667 -8.588 -1.182 1.00 94.56 147 ALA A C 1
ATOM 1197 O O . ALA A 1 147 ? 13.992 -9.550 -0.813 1.00 94.56 147 ALA A O 1
ATOM 1198 N N . PHE A 1 148 ? 15.988 -8.558 -1.024 1.00 93.69 148 PHE A N 1
ATOM 1199 C CA . PHE A 1 148 ? 16.771 -9.630 -0.419 1.00 93.69 148 PHE A CA 1
ATOM 1200 C C . PHE A 1 148 ? 17.084 -9.359 1.062 1.00 93.69 148 PHE A C 1
ATOM 1202 O O . PHE A 1 148 ? 17.813 -10.130 1.684 1.00 93.69 148 PHE A O 1
ATOM 1209 N N . SER A 1 149 ? 16.513 -8.309 1.662 1.00 90.44 149 SER A N 1
ATOM 1210 C CA . SER A 1 149 ? 16.753 -7.938 3.065 1.00 90.44 149 SER A CA 1
ATOM 1211 C C . SER A 1 149 ? 18.244 -7.787 3.391 1.00 90.44 149 SER A C 1
ATOM 1213 O O . SER A 1 149 ? 18.710 -8.223 4.444 1.00 90.44 149 SER A O 1
ATOM 1215 N N . LEU A 1 150 ? 19.011 -7.206 2.467 1.00 90.94 150 LEU A N 1
ATOM 1216 C CA . LEU A 1 150 ? 20.424 -6.916 2.680 1.00 90.94 150 LEU A CA 1
ATOM 1217 C C . LEU A 1 150 ? 20.571 -5.591 3.437 1.00 90.94 150 LEU A C 1
ATOM 1219 O O . LEU A 1 150 ? 19.909 -4.603 3.117 1.00 90.94 150 LEU A O 1
ATOM 1223 N N . SER A 1 151 ? 21.441 -5.573 4.447 1.00 85.94 151 SER A N 1
ATOM 1224 C CA . SER A 1 151 ? 21.714 -4.378 5.251 1.00 85.94 151 SER A CA 1
ATOM 1225 C C . SER A 1 151 ? 22.448 -3.298 4.446 1.00 85.94 151 SER A C 1
ATOM 1227 O O . SER A 1 151 ? 22.966 -3.553 3.354 1.00 85.94 151 SER A O 1
ATOM 1229 N N . ASN A 1 152 ? 22.539 -2.085 5.003 1.00 73.69 152 ASN A N 1
ATOM 1230 C CA . ASN A 1 152 ? 23.332 -0.972 4.464 1.00 73.69 152 ASN A CA 1
ATOM 1231 C C . ASN A 1 152 ? 24.843 -1.207 4.626 1.00 73.69 152 ASN A C 1
ATOM 1233 O O . ASN A 1 152 ? 25.552 -0.473 5.306 1.00 73.69 152 ASN A O 1
ATOM 1237 N N . SER A 1 153 ? 25.330 -2.280 4.012 1.00 82.06 153 SER A N 1
ATOM 1238 C CA . SER A 1 153 ? 26.752 -2.567 3.865 1.00 82.06 153 SER A CA 1
ATOM 1239 C C . SER A 1 153 ? 27.340 -1.759 2.702 1.00 82.06 153 SER A C 1
ATOM 1241 O O . SER A 1 153 ? 26.608 -1.156 1.915 1.00 82.06 153 SER A O 1
ATOM 1243 N N . ASN A 1 154 ? 28.671 -1.764 2.578 1.00 90.06 154 ASN A N 1
ATOM 1244 C CA . ASN A 1 154 ? 29.376 -1.219 1.415 1.00 90.06 154 ASN A CA 1
ATOM 1245 C C . ASN A 1 154 ? 28.728 -1.732 0.106 1.00 90.06 154 ASN A C 1
ATOM 1247 O O . ASN A 1 154 ? 28.456 -2.928 -0.013 1.00 90.06 154 ASN A O 1
ATOM 1251 N N . SER A 1 155 ? 28.494 -0.829 -0.854 1.00 89.94 155 SER A N 1
ATOM 1252 C CA . SER A 1 155 ? 27.926 -1.112 -2.182 1.00 89.94 155 SER A CA 1
ATOM 1253 C C . SER A 1 155 ? 28.551 -2.341 -2.858 1.00 89.94 155 SER A C 1
ATOM 1255 O O . SER A 1 155 ? 27.825 -3.164 -3.414 1.00 89.94 155 SER A O 1
ATOM 1257 N N . ASP A 1 156 ? 29.871 -2.503 -2.765 1.00 91.12 156 ASP A N 1
ATOM 1258 C CA . ASP A 1 156 ? 30.591 -3.623 -3.383 1.00 91.12 156 ASP A CA 1
ATOM 1259 C C . ASP A 1 156 ? 30.259 -4.951 -2.690 1.00 91.12 156 ASP A C 1
ATOM 1261 O O . ASP A 1 156 ? 30.032 -5.966 -3.341 1.00 91.12 156 ASP A O 1
ATOM 1265 N N . VAL A 1 157 ? 30.142 -4.936 -1.358 1.00 92.88 157 VAL A N 1
ATOM 1266 C CA . VAL A 1 157 ? 29.743 -6.111 -0.567 1.00 92.88 157 VAL A CA 1
ATOM 1267 C C . VAL A 1 157 ? 28.298 -6.496 -0.872 1.00 92.88 157 VAL A C 1
ATOM 1269 O O . VAL A 1 157 ? 27.999 -7.675 -1.034 1.00 92.88 157 VAL A O 1
ATOM 1272 N N . VAL A 1 158 ? 27.400 -5.511 -0.984 1.00 92.88 158 VAL A N 1
ATOM 1273 C CA . VAL A 1 158 ? 26.005 -5.754 -1.381 1.00 92.88 158 VAL A CA 1
ATOM 1274 C C . VAL A 1 158 ? 25.955 -6.419 -2.750 1.00 92.88 158 VAL A C 1
ATOM 1276 O O . VAL A 1 158 ? 25.234 -7.399 -2.912 1.00 92.88 158 VAL A O 1
ATOM 1279 N N . GLN A 1 159 ? 26.727 -5.922 -3.717 1.00 94.19 159 GLN A N 1
ATOM 1280 C CA . GLN A 1 159 ? 26.771 -6.501 -5.054 1.00 94.19 15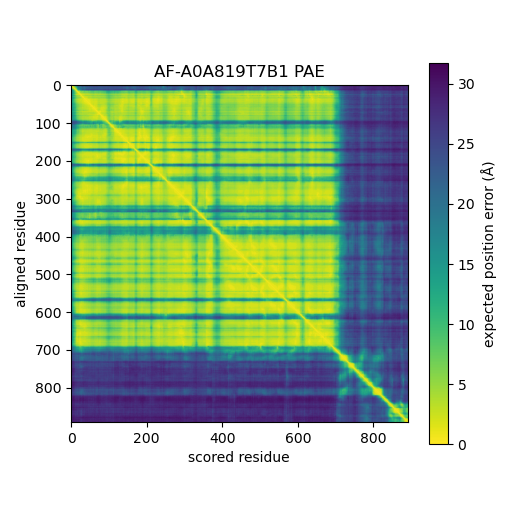9 GLN A CA 1
ATOM 1281 C C . GLN A 1 159 ? 27.277 -7.947 -5.038 1.00 94.19 159 GLN A C 1
ATOM 1283 O O . GLN A 1 159 ? 26.623 -8.802 -5.626 1.00 94.19 159 GLN A O 1
ATOM 1288 N N . VAL A 1 160 ? 28.361 -8.244 -4.315 1.00 93.06 160 VAL A N 1
ATOM 1289 C CA . VAL A 1 160 ? 28.872 -9.620 -4.179 1.00 93.06 160 VAL A CA 1
ATOM 1290 C C . VAL A 1 160 ? 27.816 -10.551 -3.576 1.00 93.06 160 VAL A C 1
ATOM 1292 O O . VAL A 1 160 ? 27.610 -11.645 -4.089 1.00 93.06 160 VAL A O 1
ATOM 1295 N N . ILE A 1 161 ? 27.093 -10.115 -2.537 1.00 94.19 161 ILE A N 1
ATOM 1296 C CA . ILE A 1 161 ? 26.024 -10.924 -1.924 1.00 94.19 161 ILE A CA 1
ATOM 1297 C C . ILE A 1 161 ? 24.841 -11.111 -2.887 1.00 94.19 161 ILE A C 1
ATOM 1299 O O . ILE A 1 161 ? 24.215 -12.172 -2.902 1.00 94.19 161 ILE A O 1
ATOM 1303 N N . LEU A 1 162 ? 24.498 -10.090 -3.679 1.00 95.44 162 LEU A N 1
ATOM 1304 C CA . LEU A 1 162 ? 23.459 -10.207 -4.703 1.00 95.44 162 LEU A CA 1
ATOM 1305 C C . LEU A 1 162 ? 23.863 -11.211 -5.783 1.00 95.44 162 LEU A C 1
ATOM 1307 O O . LEU A 1 162 ? 23.053 -12.064 -6.130 1.00 95.44 162 LEU A O 1
ATOM 1311 N N . GLU A 1 163 ? 25.095 -11.133 -6.281 1.00 94.31 163 GLU A N 1
ATOM 1312 C CA . GLU A 1 163 ? 25.642 -12.076 -7.260 1.00 94.31 163 GLU A CA 1
ATOM 1313 C C . GLU A 1 163 ? 25.665 -13.502 -6.697 1.00 94.31 163 GLU A C 1
ATOM 1315 O O . GLU A 1 163 ? 25.182 -14.415 -7.358 1.00 94.31 163 GLU A O 1
ATOM 1320 N N . GLU A 1 164 ? 26.090 -13.690 -5.446 1.00 92.62 164 GLU A N 1
ATOM 1321 C CA . GLU A 1 164 ? 26.021 -14.975 -4.737 1.00 92.62 164 GLU A CA 1
ATOM 1322 C C . GLU A 1 164 ? 24.595 -15.537 -4.693 1.00 92.62 164 GLU A C 1
ATOM 1324 O O . GLU A 1 164 ? 24.355 -16.666 -5.125 1.00 92.62 164 GLU A O 1
ATOM 1329 N N . ARG A 1 165 ? 23.622 -14.742 -4.232 1.00 93.06 165 ARG A N 1
ATOM 1330 C CA . ARG A 1 165 ? 22.220 -15.178 -4.099 1.00 93.06 165 ARG A CA 1
ATOM 1331 C C . ARG A 1 165 ? 21.530 -15.425 -5.430 1.00 93.06 165 ARG A C 1
ATOM 1333 O O . ARG A 1 165 ? 20.610 -16.230 -5.504 1.00 93.06 165 ARG A O 1
ATOM 1340 N N . LEU A 1 166 ? 21.943 -14.711 -6.468 1.00 93.38 166 LEU A N 1
ATOM 1341 C CA . LEU A 1 166 ? 21.461 -14.908 -7.831 1.00 93.38 166 LEU A CA 1
ATOM 1342 C C . LEU A 1 166 ? 22.244 -15.999 -8.568 1.00 93.38 166 LEU A C 1
ATOM 1344 O O . LEU A 1 166 ? 21.936 -16.292 -9.723 1.00 93.38 166 LEU A O 1
ATOM 1348 N N . GLY A 1 167 ? 23.236 -16.610 -7.916 1.00 90.31 167 GLY A N 1
ATOM 1349 C CA . GLY A 1 167 ? 23.981 -17.714 -8.487 1.00 90.31 167 GLY A CA 1
ATOM 1350 C C . GLY A 1 167 ? 24.966 -17.324 -9.577 1.00 90.31 167 GLY A C 1
ATOM 1351 O O . GLY A 1 167 ? 25.345 -18.152 -10.409 1.00 90.31 167 GLY A O 1
ATOM 1352 N N . VAL A 1 168 ? 25.367 -16.060 -9.595 1.00 89.12 168 VAL A N 1
ATOM 1353 C CA . VAL A 1 168 ? 26.235 -15.481 -10.606 1.00 89.12 168 VAL A CA 1
ATOM 1354 C C . VAL A 1 168 ? 27.696 -15.677 -10.189 1.00 89.12 168 VAL A C 1
ATOM 1356 O O . VAL A 1 168 ? 28.372 -14.758 -9.744 1.00 89.12 168 VAL A O 1
ATOM 1359 N N . TYR A 1 169 ? 28.180 -16.917 -10.268 1.00 76.38 169 TYR A N 1
ATOM 1360 C CA . TYR A 1 169 ? 29.575 -17.261 -9.972 1.00 76.38 169 TYR A CA 1
ATOM 1361 C C . TYR A 1 169 ? 30.390 -17.512 -11.247 1.00 76.38 169 TYR A C 1
ATOM 1363 O O . TYR A 1 169 ? 29.858 -17.971 -12.260 1.00 76.38 169 TYR A O 1
ATOM 1371 N N . GLU A 1 170 ? 31.698 -17.238 -11.167 1.00 58.56 170 GLU A N 1
ATOM 1372 C CA . GLU A 1 170 ? 32.718 -17.385 -12.217 1.00 58.56 170 GLU A CA 1
ATOM 1373 C C . GLU A 1 170 ? 32.780 -18.807 -12.808 1.00 58.56 170 GLU A C 1
ATOM 1375 O O . GLU A 1 170 ? 33.640 -19.613 -12.461 1.00 58.56 170 GLU A O 1
ATOM 1380 N N . GLN A 1 171 ? 31.888 -19.150 -13.738 1.00 53.50 171 GLN A N 1
ATOM 1381 C CA . GLN A 1 171 ? 32.024 -20.402 -14.493 1.00 53.50 171 GLN A CA 1
ATOM 1382 C C . GLN A 1 171 ? 32.901 -20.257 -15.747 1.00 53.50 171 GLN A C 1
ATOM 1384 O O . GLN A 1 171 ? 33.185 -21.257 -16.401 1.00 53.50 171 GLN A O 1
ATOM 1389 N N . THR A 1 172 ? 33.380 -19.051 -16.084 1.00 57.25 172 THR A N 1
ATOM 1390 C CA . THR A 1 172 ? 34.295 -18.829 -17.221 1.00 57.25 172 THR A CA 1
ATOM 1391 C C . THR A 1 172 ? 35.213 -17.620 -16.999 1.00 57.25 172 THR A C 1
ATOM 1393 O O . THR A 1 172 ? 34.801 -16.637 -16.389 1.00 57.25 172 THR A O 1
ATOM 1396 N N . GLU A 1 173 ? 36.428 -17.646 -17.566 1.00 67.75 173 GLU A N 1
ATOM 1397 C CA . GLU A 1 173 ? 37.404 -16.529 -17.558 1.00 67.75 173 GLU A CA 1
ATOM 1398 C C . GLU A 1 173 ? 36.875 -15.222 -18.200 1.00 67.75 173 GLU A C 1
ATOM 1400 O O . GLU A 1 173 ? 37.529 -14.184 -18.145 1.00 67.75 173 GLU A O 1
ATOM 1405 N N . SER A 1 174 ? 35.683 -15.246 -18.805 1.00 72.19 174 SER A N 1
ATOM 1406 C CA . SER A 1 174 ? 35.005 -14.094 -19.409 1.00 72.19 174 SER A CA 1
ATOM 1407 C C . SER A 1 174 ? 33.884 -13.501 -18.549 1.00 72.19 174 SER A C 1
ATOM 1409 O O . SER A 1 174 ? 33.055 -12.755 -19.077 1.00 72.19 174 SER A O 1
ATOM 1411 N N . TYR A 1 175 ? 33.806 -13.849 -17.262 1.00 70.00 175 TYR A N 1
ATOM 1412 C CA . TYR A 1 175 ? 32.721 -13.399 -16.396 1.00 70.00 175 TYR A CA 1
ATOM 1413 C C . TYR A 1 175 ? 32.657 -11.866 -16.315 1.00 70.00 175 TYR A C 1
ATOM 1415 O O . TYR A 1 175 ? 33.603 -11.194 -15.903 1.00 70.00 175 TYR A O 1
ATOM 1423 N N . ARG A 1 176 ? 31.520 -11.309 -16.739 1.00 82.88 176 ARG A N 1
ATOM 1424 C CA . ARG A 1 176 ? 31.162 -9.904 -16.541 1.00 82.88 176 ARG A CA 1
ATOM 1425 C C . ARG A 1 176 ? 29.971 -9.876 -15.601 1.00 82.88 176 ARG A C 1
ATOM 1427 O O . ARG A 1 176 ? 28.995 -10.579 -15.856 1.00 82.88 176 ARG A O 1
ATOM 1434 N N . SER A 1 177 ? 30.067 -9.067 -14.548 1.00 90.38 177 SER A N 1
ATOM 1435 C CA . SER A 1 177 ? 28.938 -8.822 -13.655 1.00 90.38 177 SER A CA 1
ATOM 1436 C C . SER A 1 177 ? 27.708 -8.399 -14.474 1.00 90.38 177 SER A C 1
ATOM 1438 O O . SER A 1 177 ? 27.850 -7.562 -15.374 1.00 90.38 177 SER A O 1
ATOM 1440 N N . PRO A 1 178 ? 26.513 -8.943 -14.180 1.00 91.75 178 PRO A N 1
ATOM 1441 C CA . PRO A 1 178 ? 25.271 -8.505 -14.811 1.00 91.75 178 PRO A CA 1
ATOM 1442 C C . PRO A 1 178 ? 24.844 -7.111 -14.321 1.00 91.75 178 PRO A C 1
ATOM 1444 O O . PRO A 1 178 ? 23.942 -6.500 -14.886 1.00 91.75 178 PRO A O 1
ATOM 1447 N N . PHE A 1 179 ? 25.476 -6.590 -13.263 1.00 95.94 179 PHE A N 1
ATOM 1448 C CA . PHE A 1 179 ? 25.203 -5.256 -12.752 1.00 95.94 179 PHE A CA 1
ATOM 1449 C C . PHE A 1 179 ? 26.032 -4.219 -13.504 1.00 95.94 179 PHE A C 1
ATOM 1451 O O . PHE A 1 179 ? 27.259 -4.182 -13.406 1.00 95.94 179 PHE A O 1
ATOM 1458 N N . LYS A 1 180 ? 25.349 -3.323 -14.218 1.00 96.38 180 LYS A N 1
ATOM 1459 C CA . LYS A 1 180 ? 25.971 -2.145 -14.831 1.00 96.38 180 LYS A CA 1
ATOM 1460 C C . LYS A 1 180 ? 25.042 -0.936 -14.798 1.00 96.38 180 LYS A C 1
ATOM 1462 O O . LYS A 1 180 ? 23.888 -1.033 -14.378 1.00 96.38 180 LYS A O 1
ATOM 1467 N N . HIS A 1 181 ? 25.564 0.208 -15.229 1.00 97.75 181 HIS A N 1
ATOM 1468 C CA . HIS A 1 181 ? 24.767 1.413 -15.417 1.00 97.75 181 HIS A CA 1
ATOM 1469 C C . HIS A 1 181 ? 23.933 1.298 -16.695 1.00 97.75 181 HIS A C 1
ATOM 1471 O O . HIS A 1 181 ? 24.450 0.953 -17.756 1.00 97.75 181 HIS A O 1
ATOM 1477 N N . TRP A 1 182 ? 22.647 1.602 -16.570 1.00 97.81 182 TRP A N 1
ATOM 1478 C CA . TRP A 1 182 ? 21.669 1.627 -17.645 1.00 97.81 182 TRP A CA 1
ATOM 1479 C C . TRP A 1 182 ? 20.949 2.969 -17.651 1.00 97.81 182 TRP A C 1
ATOM 1481 O O . TRP A 1 182 ? 20.641 3.524 -16.596 1.00 97.81 182 TRP A O 1
ATOM 1491 N N . ILE A 1 183 ? 20.625 3.458 -18.840 1.00 96.38 183 ILE A N 1
ATOM 1492 C CA . ILE A 1 183 ? 19.708 4.572 -19.046 1.00 96.38 183 ILE A CA 1
ATOM 1493 C C . ILE A 1 183 ? 18.315 3.972 -19.216 1.00 96.38 183 ILE A C 1
ATOM 1495 O O . ILE A 1 183 ? 18.078 3.154 -20.107 1.00 96.38 183 ILE A O 1
ATOM 1499 N N . ILE A 1 184 ? 17.386 4.385 -18.364 1.00 96.69 184 ILE A N 1
ATOM 1500 C CA . ILE A 1 184 ? 15.993 3.940 -18.403 1.00 96.69 184 ILE A CA 1
ATOM 1501 C C . ILE A 1 184 ? 15.055 5.137 -18.505 1.00 96.69 184 ILE A C 1
ATOM 1503 O O . ILE A 1 184 ? 15.367 6.242 -18.056 1.00 96.69 184 ILE A O 1
ATOM 1507 N N . PHE A 1 185 ? 13.857 4.905 -19.036 1.00 95.44 185 PHE A N 1
ATOM 1508 C CA . PHE A 1 185 ? 12.762 5.857 -18.893 1.00 95.44 185 PHE A CA 1
ATOM 1509 C C . PHE A 1 185 ? 11.901 5.490 -17.681 1.00 95.44 185 PHE A C 1
ATOM 1511 O O . PHE A 1 185 ? 11.194 4.482 -17.687 1.00 95.44 185 PHE A O 1
ATOM 1518 N N . ASN A 1 186 ? 11.916 6.335 -16.649 1.00 95.94 186 ASN A N 1
ATOM 1519 C CA . ASN A 1 186 ? 11.021 6.207 -15.506 1.00 95.94 186 ASN A CA 1
ATOM 1520 C C . ASN A 1 186 ? 9.650 6.798 -15.869 1.00 95.94 186 ASN A C 1
ATOM 1522 O O . ASN A 1 186 ? 9.365 7.967 -15.605 1.00 95.94 186 ASN A O 1
ATOM 1526 N N . ALA A 1 187 ? 8.782 5.987 -16.470 1.00 94.00 187 ALA A N 1
ATOM 1527 C CA . ALA A 1 187 ? 7.395 6.310 -16.786 1.00 94.00 187 ALA A CA 1
ATOM 1528 C C . ALA A 1 187 ? 6.582 6.766 -15.560 1.00 94.00 187 ALA A C 1
ATOM 1530 O O . ALA A 1 187 ? 5.711 7.634 -15.676 1.00 94.00 187 ALA A O 1
ATOM 1531 N N . ARG A 1 188 ? 6.877 6.279 -14.350 1.00 92.81 188 ARG A N 1
ATOM 1532 C CA . ARG A 1 188 ? 6.165 6.738 -13.143 1.00 92.81 188 ARG A CA 1
ATOM 1533 C C . ARG A 1 188 ? 6.538 8.172 -12.736 1.00 92.81 188 ARG A C 1
ATOM 1535 O O . ARG A 1 188 ? 5.725 8.864 -12.116 1.00 92.81 188 ARG A O 1
ATOM 1542 N N . LYS A 1 189 ? 7.743 8.639 -13.065 1.00 92.69 189 LYS A N 1
ATOM 1543 C CA . LYS A 1 189 ? 8.205 10.020 -12.819 1.00 92.69 189 LYS A CA 1
ATOM 1544 C C . LYS A 1 189 ? 8.218 10.893 -14.077 1.00 92.69 189 LYS A C 1
ATOM 1546 O O . LYS A 1 189 ? 8.382 12.100 -13.947 1.00 92.69 189 LYS A O 1
ATOM 1551 N N . GLN A 1 190 ? 7.996 10.296 -15.250 1.00 92.38 190 GLN A N 1
ATOM 1552 C CA . GLN A 1 190 ? 8.045 10.933 -16.569 1.00 92.38 190 GLN A CA 1
ATOM 1553 C C . GLN A 1 190 ? 9.398 11.617 -16.839 1.00 92.38 190 GLN A C 1
ATOM 1555 O O . GLN A 1 190 ? 9.436 12.779 -17.229 1.00 92.38 190 GLN A O 1
ATOM 1560 N N . LYS A 1 191 ? 10.508 10.904 -16.591 1.00 92.62 191 LYS A N 1
ATOM 1561 C CA . LYS A 1 191 ? 11.879 11.388 -16.844 1.00 92.62 191 LYS A CA 1
ATOM 1562 C C . LYS A 1 191 ? 12.849 10.247 -17.167 1.00 92.62 191 LYS A C 1
ATOM 1564 O O . LYS A 1 191 ? 12.596 9.106 -16.780 1.00 92.62 191 LYS A O 1
ATOM 1569 N N . MET A 1 192 ? 13.960 10.562 -17.832 1.00 93.12 192 MET A N 1
ATOM 1570 C CA . MET A 1 192 ? 15.091 9.634 -17.952 1.00 93.12 192 MET A CA 1
ATOM 1571 C C . MET A 1 192 ? 15.857 9.549 -16.626 1.00 93.12 192 MET A C 1
ATOM 1573 O O . MET A 1 192 ? 15.949 10.537 -15.894 1.00 93.12 192 MET A O 1
ATOM 1577 N N . GLU A 1 193 ? 16.390 8.372 -16.310 1.00 95.50 193 GLU A N 1
ATOM 1578 C CA . GLU A 1 193 ? 17.242 8.127 -15.141 1.00 95.50 193 GLU A CA 1
ATOM 1579 C C . GLU A 1 193 ? 18.404 7.209 -15.541 1.00 95.50 193 GLU A C 1
ATOM 1581 O O . GLU A 1 193 ? 18.209 6.279 -16.328 1.00 95.50 193 GLU A O 1
ATOM 1586 N N . ILE A 1 194 ? 19.590 7.438 -14.972 1.00 96.50 194 ILE A N 1
ATOM 1587 C CA . ILE A 1 194 ? 20.663 6.441 -14.968 1.00 96.50 194 ILE A CA 1
ATOM 1588 C C . ILE A 1 194 ? 20.529 5.616 -13.694 1.00 96.50 194 ILE A C 1
ATOM 1590 O O . ILE A 1 194 ? 20.377 6.152 -12.596 1.00 96.50 194 ILE A O 1
ATOM 1594 N N . VAL A 1 195 ? 20.544 4.296 -13.838 1.00 97.44 195 VAL A N 1
ATOM 1595 C CA . VAL A 1 195 ? 20.412 3.357 -12.723 1.00 97.44 195 VAL A CA 1
ATOM 1596 C C . VAL A 1 195 ? 21.464 2.265 -12.825 1.00 97.44 195 VAL A C 1
ATOM 1598 O O . VAL A 1 195 ? 21.775 1.800 -13.915 1.00 97.44 195 VAL A O 1
ATOM 1601 N N . CYS A 1 196 ? 21.994 1.821 -11.687 1.00 97.50 196 CYS A N 1
ATOM 1602 C CA . CYS A 1 196 ? 22.789 0.598 -11.619 1.00 97.50 196 CYS A CA 1
ATOM 1603 C C . CYS A 1 196 ? 21.864 -0.588 -11.317 1.00 97.50 196 CYS A C 1
ATOM 1605 O O . CYS A 1 196 ? 21.086 -0.545 -10.356 1.00 97.50 196 CYS A O 1
ATOM 1607 N N . GLY A 1 197 ? 21.915 -1.637 -12.134 1.00 97.62 197 GLY A N 1
ATOM 1608 C CA . GLY A 1 197 ? 21.020 -2.785 -12.006 1.00 97.62 197 GLY A CA 1
ATOM 1609 C C . GLY A 1 197 ? 21.278 -3.869 -13.044 1.00 97.62 197 GLY A C 1
ATOM 1610 O O . GLY A 1 197 ? 22.245 -3.792 -13.800 1.00 97.62 197 GLY A O 1
ATOM 1611 N N . MET A 1 198 ? 20.388 -4.858 -13.070 1.00 97.25 198 MET A N 1
ATOM 1612 C CA . MET A 1 198 ? 20.392 -5.954 -14.043 1.00 97.25 198 MET A CA 1
ATOM 1613 C C . MET A 1 198 ? 19.097 -5.949 -14.854 1.00 97.25 198 MET A C 1
ATOM 1615 O O . MET A 1 198 ? 18.045 -5.553 -14.350 1.00 97.25 198 MET A O 1
ATOM 1619 N N . THR A 1 199 ? 19.146 -6.409 -16.093 1.00 97.62 199 THR A N 1
ATOM 1620 C CA . THR A 1 199 ? 17.954 -6.521 -16.947 1.00 97.62 199 THR A CA 1
ATOM 1621 C C . THR A 1 199 ? 17.103 -7.743 -16.587 1.00 97.62 199 THR A C 1
ATOM 1623 O O . THR A 1 199 ? 17.600 -8.727 -16.029 1.00 97.62 199 THR A O 1
ATOM 1626 N N . VAL A 1 200 ? 15.808 -7.719 -16.917 1.00 96.69 200 VAL A N 1
ATOM 1627 C CA . VAL A 1 200 ? 14.942 -8.903 -16.776 1.00 96.69 200 VAL A CA 1
ATOM 1628 C C . VAL A 1 200 ? 15.415 -10.038 -17.690 1.00 96.69 200 VAL A C 1
ATOM 1630 O O . VAL A 1 200 ? 15.333 -11.195 -17.283 1.00 96.69 200 VAL A O 1
ATOM 1633 N N . GLU A 1 201 ? 15.976 -9.748 -18.868 1.00 96.00 201 GLU A N 1
ATOM 1634 C CA . GLU A 1 201 ? 16.630 -10.752 -19.718 1.00 96.00 201 GLU A CA 1
ATOM 1635 C C . GLU A 1 201 ? 17.756 -11.496 -18.983 1.00 96.00 201 GLU A C 1
ATOM 1637 O O . GLU A 1 201 ? 17.831 -12.725 -19.041 1.00 96.00 201 GLU A O 1
ATOM 1642 N N . GLU A 1 202 ? 18.640 -10.773 -18.294 1.00 95.12 202 GLU A N 1
ATOM 1643 C CA . GLU A 1 202 ? 19.708 -11.387 -17.497 1.00 95.12 202 GLU A CA 1
ATOM 1644 C C . GLU A 1 202 ? 19.133 -12.199 -16.341 1.00 95.12 202 GLU A C 1
ATOM 1646 O O . GLU A 1 202 ? 19.574 -13.325 -16.121 1.00 95.12 202 GLU A O 1
ATOM 1651 N N . LEU A 1 203 ? 18.106 -11.686 -15.655 1.00 95.62 203 LEU A N 1
ATOM 1652 C CA . LEU A 1 203 ? 17.459 -12.424 -14.573 1.00 95.62 203 LEU A CA 1
ATOM 1653 C C . LEU A 1 203 ? 16.843 -13.737 -15.070 1.00 95.62 203 LEU A C 1
ATOM 1655 O O . LEU A 1 203 ? 17.019 -14.765 -14.420 1.00 95.62 203 LEU A O 1
ATOM 1659 N N . ARG A 1 204 ? 16.159 -13.732 -16.224 1.00 94.75 204 ARG A N 1
ATOM 1660 C CA . ARG A 1 204 ? 15.577 -14.943 -16.835 1.00 94.75 204 ARG A CA 1
ATOM 1661 C C . ARG A 1 204 ? 16.617 -16.037 -16.998 1.00 94.75 204 ARG A C 1
ATOM 1663 O O . ARG A 1 204 ? 16.371 -17.153 -16.570 1.00 94.75 204 ARG A O 1
ATOM 1670 N N . LYS A 1 205 ? 17.799 -15.708 -17.525 1.00 91.31 205 LYS A N 1
ATOM 1671 C CA . LYS A 1 205 ? 18.895 -16.678 -17.713 1.00 91.31 205 LYS A CA 1
ATOM 1672 C C . LYS A 1 205 ? 19.325 -17.351 -16.400 1.00 91.31 205 LYS A C 1
ATOM 1674 O O . LYS A 1 205 ? 19.851 -18.460 -16.434 1.00 91.31 205 LYS A O 1
ATOM 1679 N N . LEU A 1 206 ? 19.107 -16.692 -15.259 1.00 91.06 206 LEU A N 1
ATOM 1680 C CA . LEU A 1 206 ? 19.452 -17.204 -13.931 1.00 91.06 206 LEU A CA 1
ATOM 1681 C C . LEU A 1 206 ? 18.327 -18.029 -13.290 1.00 91.06 206 LEU A C 1
ATOM 1683 O O . LEU A 1 206 ? 18.620 -18.962 -12.549 1.00 91.06 206 LEU A O 1
ATOM 1687 N N . ILE A 1 207 ? 17.055 -17.704 -13.551 1.00 92.38 207 ILE A N 1
ATOM 1688 C CA . ILE A 1 207 ? 15.902 -18.332 -12.869 1.00 92.38 207 ILE A CA 1
ATOM 1689 C C . ILE A 1 207 ? 15.074 -19.277 -13.751 1.00 92.38 207 ILE A C 1
ATOM 1691 O O . ILE A 1 207 ? 14.203 -19.992 -13.238 1.00 92.38 207 ILE A O 1
ATOM 1695 N N . ASP A 1 208 ? 15.296 -19.245 -15.064 1.00 87.81 208 ASP A N 1
ATOM 1696 C CA . ASP A 1 208 ? 14.653 -20.103 -16.051 1.00 87.81 208 ASP A CA 1
ATOM 1697 C C . ASP A 1 208 ? 15.575 -21.292 -16.351 1.00 87.81 208 ASP A C 1
ATOM 1699 O O . ASP A 1 208 ? 16.524 -21.213 -17.130 1.00 87.81 208 ASP A O 1
ATOM 1703 N N . GLY A 1 209 ? 15.344 -22.392 -15.632 1.00 65.81 209 GLY A N 1
ATOM 1704 C CA . GLY A 1 209 ? 16.162 -23.607 -15.671 1.00 65.81 209 GLY A CA 1
ATOM 1705 C C . GLY A 1 209 ? 15.922 -24.495 -16.895 1.00 65.81 209 GLY A C 1
ATOM 1706 O O . GLY A 1 209 ? 16.281 -25.671 -16.868 1.00 65.81 209 GLY A O 1
ATOM 1707 N N . GLU A 1 210 ? 15.303 -23.985 -17.962 1.00 54.34 210 GLU A N 1
ATOM 1708 C CA . GLU A 1 210 ? 15.072 -24.733 -19.200 1.00 54.34 210 GLU A CA 1
ATOM 1709 C C . GLU A 1 210 ? 16.353 -24.857 -20.046 1.00 54.34 210 GLU A C 1
ATOM 1711 O O . GLU A 1 210 ? 16.397 -24.496 -21.223 1.00 54.34 210 GLU A O 1
ATOM 1716 N N . SER A 1 211 ? 17.412 -25.471 -19.508 1.00 51.50 211 SER A N 1
ATOM 1717 C CA . SER A 1 211 ? 18.262 -26.256 -20.402 1.00 51.50 211 SER A CA 1
ATOM 1718 C C . SER A 1 211 ? 17.475 -27.515 -20.754 1.00 51.50 211 SER A C 1
ATOM 1720 O O . SER A 1 211 ? 17.451 -28.483 -20.001 1.00 51.50 211 SER A O 1
ATOM 1722 N N . ALA A 1 212 ? 16.816 -27.498 -21.913 1.00 48.50 212 ALA A N 1
ATOM 1723 C CA . ALA A 1 212 ? 16.033 -28.596 -22.491 1.00 48.50 212 ALA A CA 1
ATOM 1724 C C . ALA A 1 212 ? 16.805 -29.928 -22.690 1.00 48.50 212 ALA A C 1
ATOM 1726 O O . ALA A 1 212 ? 16.280 -30.872 -23.282 1.00 48.50 212 ALA A O 1
ATOM 1727 N N . MET A 1 213 ? 18.046 -30.028 -22.206 1.00 49.91 213 MET A N 1
ATOM 1728 C CA . MET A 1 213 ? 18.845 -31.242 -22.168 1.00 49.91 213 MET A CA 1
ATOM 1729 C C . MET A 1 213 ? 19.116 -31.647 -20.717 1.00 49.91 213 MET A C 1
ATOM 1731 O O . MET A 1 213 ? 19.946 -31.054 -20.042 1.00 49.91 213 MET A O 1
ATOM 1735 N N . GLU A 1 214 ? 18.424 -32.713 -20.310 1.00 57.19 214 GLU A N 1
ATOM 1736 C CA . GLU A 1 214 ? 18.609 -33.503 -19.088 1.00 57.19 214 GLU A CA 1
ATOM 1737 C C . GLU A 1 214 ? 18.189 -32.840 -17.765 1.00 57.19 214 GLU A C 1
ATOM 1739 O O . GLU A 1 214 ? 18.487 -31.693 -17.468 1.00 57.19 214 GLU A O 1
ATOM 1744 N N . HIS A 1 215 ? 17.477 -33.618 -16.944 1.00 63.25 215 HIS A N 1
ATOM 1745 C CA . HIS A 1 215 ? 16.931 -33.282 -15.624 1.00 63.25 215 HIS A CA 1
ATOM 1746 C C . HIS A 1 215 ? 18.001 -33.001 -14.545 1.00 63.25 215 HIS A C 1
ATOM 1748 O O . HIS A 1 215 ? 17.865 -33.437 -13.398 1.00 63.25 215 HIS A O 1
ATOM 1754 N N . ILE A 1 216 ? 19.091 -32.320 -14.887 1.00 75.69 216 ILE A N 1
ATOM 1755 C CA . ILE A 1 216 ? 20.139 -31.964 -13.940 1.00 75.69 216 ILE A CA 1
ATOM 1756 C C . ILE A 1 216 ? 19.618 -30.789 -13.117 1.00 75.69 216 ILE A C 1
ATOM 1758 O O . ILE A 1 216 ? 19.645 -29.637 -13.539 1.00 75.69 216 ILE A O 1
ATOM 1762 N N . TYR A 1 217 ? 19.109 -31.107 -11.929 1.00 81.06 217 TYR A N 1
ATOM 1763 C CA . TYR A 1 217 ? 18.791 -30.125 -10.902 1.00 81.06 217 TYR A CA 1
ATOM 1764 C C . TYR A 1 217 ? 20.014 -29.233 -10.667 1.00 81.06 217 TYR A C 1
ATOM 1766 O O . TYR A 1 217 ? 21.048 -29.721 -10.210 1.00 81.06 217 TYR A O 1
ATOM 1774 N N . ASN A 1 218 ? 19.894 -27.944 -10.991 1.00 85.69 218 ASN A N 1
ATOM 1775 C CA . ASN A 1 218 ? 20.896 -26.936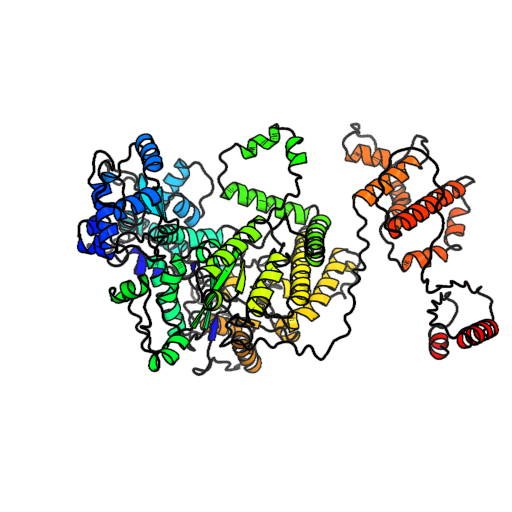 -10.679 1.00 85.69 218 ASN A CA 1
ATOM 1776 C C . ASN A 1 218 ? 20.486 -26.229 -9.373 1.00 85.69 218 ASN A C 1
ATOM 1778 O O . ASN A 1 218 ? 19.576 -25.395 -9.404 1.00 85.69 218 ASN A O 1
ATOM 1782 N N . PRO A 1 219 ? 21.129 -26.541 -8.228 1.00 87.38 219 PRO A N 1
ATOM 1783 C CA . PRO A 1 219 ? 20.762 -25.957 -6.937 1.00 87.38 219 PRO A CA 1
ATOM 1784 C C . PRO A 1 219 ? 20.845 -24.429 -6.946 1.00 87.38 219 PRO A C 1
ATOM 1786 O O . PRO A 1 219 ? 20.016 -23.756 -6.353 1.00 87.38 219 PRO A O 1
ATOM 1789 N N . VAL A 1 220 ? 21.804 -23.881 -7.691 1.00 87.06 220 VAL A N 1
ATOM 1790 C CA . VAL A 1 220 ? 22.082 -22.446 -7.734 1.00 87.06 220 VAL A CA 1
ATOM 1791 C C . VAL A 1 220 ? 20.944 -21.672 -8.410 1.00 87.06 220 VAL A C 1
ATOM 1793 O O . VAL A 1 220 ? 20.490 -20.653 -7.895 1.00 87.06 220 VAL A O 1
ATOM 1796 N N . GLN A 1 221 ? 20.425 -22.179 -9.533 1.00 87.75 221 GLN A N 1
ATOM 1797 C CA . GLN A 1 221 ? 19.263 -21.579 -10.203 1.00 87.75 221 GLN A CA 1
ATOM 1798 C C . GLN A 1 221 ? 17.993 -21.711 -9.358 1.00 87.75 221 GLN A C 1
ATOM 1800 O O . GLN A 1 221 ? 17.156 -20.807 -9.334 1.00 87.75 221 GLN A O 1
ATOM 1805 N N . HIS A 1 222 ? 17.850 -22.837 -8.653 1.00 90.00 222 HIS A N 1
ATOM 1806 C CA . HIS A 1 222 ? 16.741 -23.055 -7.733 1.00 90.00 222 HIS A CA 1
ATOM 1807 C C . HIS A 1 222 ? 16.749 -22.020 -6.596 1.00 90.00 222 HIS A C 1
ATOM 1809 O O . HIS A 1 222 ? 15.718 -21.402 -6.331 1.00 90.00 222 HIS A O 1
ATOM 1815 N N . ASP A 1 223 ? 17.908 -21.767 -5.988 1.00 91.00 223 ASP A N 1
ATOM 1816 C CA . ASP A 1 223 ? 18.065 -20.788 -4.907 1.00 91.00 223 ASP A CA 1
ATOM 1817 C C . ASP A 1 223 ? 17.843 -19.349 -5.402 1.00 91.00 223 ASP A C 1
ATOM 1819 O O . ASP A 1 223 ? 17.112 -18.576 -4.775 1.00 91.00 223 ASP A O 1
ATOM 1823 N N . ALA A 1 224 ? 18.370 -18.999 -6.581 1.00 93.19 224 ALA A N 1
ATOM 1824 C CA . ALA A 1 224 ? 18.113 -17.704 -7.212 1.00 93.19 224 ALA A CA 1
ATOM 1825 C C . ALA A 1 224 ? 16.612 -17.482 -7.447 1.00 93.19 224 ALA A C 1
ATOM 1827 O O . ALA A 1 224 ? 16.050 -16.441 -7.084 1.00 93.19 224 ALA A O 1
ATOM 1828 N N . ARG A 1 225 ? 15.926 -18.489 -8.001 1.00 94.31 225 ARG A N 1
ATOM 1829 C CA . ARG A 1 225 ? 14.476 -18.453 -8.210 1.00 94.31 225 ARG A CA 1
ATOM 1830 C C . ARG A 1 225 ? 13.724 -18.321 -6.886 1.00 94.31 225 ARG A C 1
ATOM 1832 O O . ARG A 1 225 ? 12.788 -17.527 -6.809 1.00 94.31 225 ARG A O 1
ATOM 1839 N N . ALA A 1 226 ? 14.138 -19.040 -5.846 1.00 93.94 226 ALA A N 1
ATOM 1840 C CA . ALA A 1 226 ? 13.546 -18.963 -4.515 1.00 93.94 226 ALA A CA 1
ATOM 1841 C C . ALA A 1 226 ? 13.671 -17.563 -3.894 1.00 93.94 226 ALA A C 1
ATOM 1843 O O . ALA A 1 226 ? 12.697 -17.032 -3.351 1.00 93.94 226 ALA A O 1
ATOM 1844 N N . HIS A 1 227 ? 14.830 -16.915 -4.025 1.00 94.38 227 HIS A N 1
ATOM 1845 C CA . HIS A 1 227 ? 15.022 -15.538 -3.567 1.00 94.38 227 HIS A CA 1
ATOM 1846 C C . HIS A 1 227 ? 14.110 -14.542 -4.293 1.00 94.38 227 HIS A C 1
ATOM 1848 O O . HIS A 1 227 ? 13.536 -13.664 -3.646 1.00 94.38 227 HIS A O 1
ATOM 1854 N N . ILE A 1 228 ? 13.918 -14.702 -5.606 1.00 96.06 228 ILE A N 1
ATOM 1855 C CA . ILE A 1 228 ? 13.002 -13.862 -6.392 1.00 96.06 228 ILE A CA 1
ATOM 1856 C C . ILE A 1 228 ? 11.535 -14.140 -6.041 1.00 96.06 228 ILE A C 1
ATOM 1858 O O . ILE A 1 228 ? 10.761 -13.197 -5.909 1.00 96.06 228 ILE A O 1
ATOM 1862 N N . ILE A 1 229 ? 11.140 -15.398 -5.819 1.00 95.06 229 ILE A N 1
ATOM 1863 C CA . ILE A 1 229 ? 9.796 -15.747 -5.317 1.00 95.06 229 ILE A CA 1
ATOM 1864 C C . ILE A 1 229 ? 9.514 -15.013 -4.002 1.00 95.06 229 ILE A C 1
ATOM 1866 O O . ILE A 1 229 ? 8.497 -14.325 -3.874 1.00 95.06 229 ILE A O 1
ATOM 1870 N N . ASN A 1 230 ? 10.457 -15.090 -3.063 1.00 92.38 230 ASN A N 1
ATOM 1871 C CA . ASN A 1 230 ? 10.374 -14.433 -1.759 1.00 92.38 230 ASN A CA 1
ATOM 1872 C C . ASN A 1 230 ? 10.378 -12.899 -1.824 1.00 92.38 230 ASN A C 1
ATOM 1874 O O . ASN A 1 230 ? 10.049 -12.239 -0.842 1.00 92.38 230 ASN A O 1
ATOM 1878 N N . ALA A 1 231 ? 10.772 -12.312 -2.953 1.00 94.62 231 ALA A N 1
ATOM 1879 C CA . ALA A 1 231 ? 10.680 -10.875 -3.174 1.00 94.62 231 ALA A CA 1
ATOM 1880 C C . ALA A 1 231 ? 9.266 -10.414 -3.568 1.00 94.62 231 ALA A C 1
ATOM 1882 O O . ALA A 1 231 ? 9.013 -9.214 -3.587 1.00 94.62 231 ALA A O 1
ATOM 1883 N N . PHE A 1 232 ? 8.344 -11.327 -3.890 1.00 95.44 232 PHE A N 1
ATOM 1884 C CA . PHE A 1 232 ? 6.974 -10.988 -4.299 1.00 95.44 232 PHE A CA 1
ATOM 1885 C C . PHE A 1 232 ? 5.904 -11.527 -3.353 1.00 95.44 232 PHE A C 1
ATOM 1887 O O . PHE A 1 232 ? 4.886 -10.859 -3.149 1.00 95.44 232 PHE A O 1
ATOM 1894 N N . SER A 1 233 ? 6.141 -12.698 -2.762 1.00 93.62 233 SER A N 1
ATOM 1895 C CA . SER A 1 233 ? 5.237 -13.334 -1.806 1.00 93.62 233 SER A CA 1
ATOM 1896 C C . SER A 1 233 ? 5.994 -13.865 -0.605 1.00 93.62 233 SER A C 1
ATOM 1898 O O . SER A 1 233 ? 7.178 -14.178 -0.685 1.00 93.62 233 SER A O 1
ATOM 1900 N N . MET A 1 234 ? 5.282 -14.015 0.507 1.00 89.94 234 MET A N 1
ATOM 1901 C CA . MET A 1 234 ? 5.832 -14.677 1.675 1.00 89.94 234 MET A CA 1
ATOM 1902 C C . MET A 1 234 ? 5.906 -16.182 1.395 1.00 89.94 234 MET A C 1
ATOM 1904 O O . MET A 1 234 ? 4.883 -16.872 1.413 1.00 89.94 234 MET A O 1
ATOM 1908 N N . CYS A 1 235 ? 7.116 -16.673 1.143 1.00 89.56 235 CYS A N 1
ATOM 1909 C CA . CYS A 1 235 ? 7.435 -18.072 0.882 1.00 89.56 235 CYS A CA 1
ATOM 1910 C C . CYS A 1 235 ? 8.523 -18.567 1.853 1.00 89.56 235 CYS A C 1
ATOM 1912 O O . CYS A 1 235 ? 9.042 -17.818 2.682 1.00 89.56 235 CYS A O 1
ATOM 1914 N N . ASN A 1 236 ? 8.803 -19.867 1.818 1.00 87.31 236 ASN A N 1
ATOM 1915 C CA . ASN A 1 236 ? 9.946 -20.458 2.511 1.00 87.31 236 ASN A CA 1
ATOM 1916 C C . ASN A 1 236 ? 11.261 -20.082 1.817 1.00 87.31 236 ASN A C 1
ATOM 1918 O O . ASN A 1 236 ? 11.247 -19.620 0.677 1.00 87.31 236 ASN A O 1
ATOM 1922 N N . ASP A 1 237 ? 12.401 -20.334 2.464 1.00 86.81 237 ASP A N 1
ATOM 1923 C CA . ASP A 1 237 ? 13.730 -20.044 1.896 1.00 86.81 237 ASP A CA 1
ATOM 1924 C C . ASP A 1 237 ? 13.962 -20.721 0.532 1.00 86.81 237 ASP A C 1
ATOM 1926 O O . ASP A 1 237 ? 14.674 -20.179 -0.304 1.00 86.81 237 ASP A O 1
ATOM 1930 N N . ASP A 1 238 ? 13.298 -21.853 0.278 1.00 88.75 238 ASP A N 1
ATOM 1931 C CA . ASP A 1 238 ? 13.320 -22.609 -0.981 1.00 88.75 238 ASP A CA 1
ATOM 1932 C C . ASP A 1 238 ? 12.274 -22.138 -2.019 1.00 88.75 238 ASP A C 1
ATOM 1934 O O . ASP A 1 238 ? 12.101 -22.763 -3.063 1.00 88.75 238 ASP A O 1
ATOM 1938 N N . GLY A 1 239 ? 11.545 -21.053 -1.739 1.00 88.62 239 GLY A N 1
ATOM 1939 C CA . GLY A 1 239 ? 10.505 -20.495 -2.607 1.00 88.62 239 GLY A CA 1
ATOM 1940 C C . GLY A 1 239 ? 9.180 -21.263 -2.571 1.00 88.62 239 GLY A C 1
ATOM 1941 O O . GLY A 1 239 ? 8.236 -20.898 -3.272 1.00 88.62 239 GLY A O 1
ATOM 1942 N N . THR A 1 240 ? 9.059 -22.315 -1.758 1.00 89.38 240 THR A N 1
ATOM 1943 C CA . THR A 1 240 ? 7.795 -23.047 -1.612 1.00 89.38 240 THR A CA 1
ATOM 1944 C C . THR A 1 240 ? 6.795 -22.287 -0.742 1.00 89.38 240 THR A C 1
ATOM 1946 O O . THR A 1 240 ? 7.143 -21.382 0.021 1.00 89.38 240 THR A O 1
ATOM 1949 N N . LEU A 1 241 ? 5.511 -22.649 -0.845 1.00 85.50 241 LEU A N 1
ATOM 1950 C CA . LEU A 1 241 ? 4.477 -22.065 0.007 1.00 85.50 241 LEU A CA 1
ATOM 1951 C C . LEU A 1 241 ? 4.775 -22.340 1.495 1.00 85.50 241 LEU A C 1
ATOM 1953 O O . LEU A 1 241 ? 5.071 -23.487 1.847 1.00 85.50 241 LEU A O 1
ATOM 1957 N N . PRO A 1 242 ? 4.611 -21.344 2.386 1.00 82.00 242 PRO A N 1
ATOM 1958 C CA . PRO A 1 242 ? 4.861 -21.521 3.810 1.00 82.00 242 PRO A CA 1
ATOM 1959 C C . PRO A 1 242 ? 3.995 -22.636 4.415 1.00 82.00 242 PRO A C 1
ATOM 1961 O O . PRO A 1 242 ? 2.759 -22.585 4.347 1.00 82.00 242 PRO A O 1
ATOM 1964 N N . ARG A 1 243 ? 4.615 -23.623 5.073 1.00 79.44 243 ARG A N 1
ATOM 1965 C CA . ARG A 1 243 ? 3.896 -24.691 5.792 1.00 79.44 243 ARG A CA 1
ATOM 1966 C C . ARG A 1 243 ? 3.613 -24.263 7.224 1.00 79.44 243 ARG A C 1
ATOM 1968 O O . ARG A 1 243 ? 4.265 -23.380 7.773 1.00 79.44 243 ARG A O 1
ATOM 1975 N N . SER A 1 244 ? 2.692 -24.969 7.880 1.00 68.88 244 SER A N 1
ATOM 1976 C CA . SER A 1 244 ? 2.297 -24.669 9.262 1.00 68.88 244 SER A CA 1
ATOM 1977 C C . SER A 1 244 ? 3.457 -24.591 10.258 1.00 68.88 244 SER A C 1
ATOM 1979 O O . SER A 1 244 ? 3.396 -23.800 11.201 1.00 68.88 244 SER A O 1
ATOM 1981 N N . ILE A 1 245 ? 4.511 -25.381 10.037 1.00 69.44 245 ILE A N 1
ATOM 1982 C CA . ILE A 1 245 ? 5.714 -25.405 10.872 1.00 69.44 245 ILE A CA 1
ATOM 1983 C C . ILE A 1 245 ? 6.656 -24.225 10.611 1.00 69.44 245 ILE A C 1
ATOM 1985 O O . ILE A 1 245 ? 7.227 -23.688 11.560 1.00 69.44 245 ILE A O 1
ATOM 1989 N N . ASP A 1 246 ? 6.745 -23.764 9.364 1.00 67.50 246 ASP A N 1
ATOM 1990 C CA . ASP A 1 246 ? 7.614 -22.653 8.960 1.00 67.50 246 ASP A CA 1
ATOM 1991 C C . ASP A 1 246 ? 7.097 -21.320 9.531 1.00 67.50 246 ASP A C 1
ATOM 1993 O O . ASP A 1 246 ? 7.837 -20.359 9.727 1.00 67.50 246 ASP A O 1
ATOM 1997 N N . TYR A 1 247 ? 5.819 -21.277 9.920 1.00 68.81 247 TYR A N 1
ATOM 1998 C CA . TYR A 1 247 ? 5.201 -20.106 10.541 1.00 68.81 247 TYR A CA 1
ATOM 1999 C C . TYR A 1 247 ? 5.902 -19.668 11.825 1.00 68.81 247 TYR A C 1
ATOM 2001 O O . TYR A 1 247 ? 5.842 -18.493 12.171 1.00 68.81 247 TYR A O 1
ATOM 2009 N N . HIS A 1 248 ? 6.570 -20.569 12.544 1.00 64.12 248 HIS A N 1
ATOM 2010 C CA . HIS A 1 248 ? 7.351 -20.180 13.718 1.00 64.12 248 HIS A CA 1
ATOM 2011 C C . HIS A 1 248 ? 8.552 -19.296 13.369 1.00 64.12 248 HIS A C 1
ATOM 2013 O O . HIS A 1 248 ? 8.902 -18.449 14.188 1.00 64.12 248 HIS A O 1
ATOM 2019 N N . SER A 1 249 ? 9.117 -19.447 12.170 1.00 63.78 249 SER A N 1
ATOM 2020 C CA . SER A 1 249 ? 10.225 -18.630 11.675 1.00 63.78 249 SER A CA 1
ATOM 2021 C C . SER A 1 249 ? 9.761 -17.235 11.262 1.00 63.78 249 SER A C 1
ATOM 2023 O O . SER A 1 249 ? 10.471 -16.277 11.508 1.00 63.78 249 SER A O 1
ATOM 2025 N N . PHE A 1 250 ? 8.548 -17.082 10.723 1.00 68.75 250 PHE A N 1
ATOM 2026 C CA . PHE A 1 250 ? 8.029 -15.765 10.315 1.00 68.75 250 PHE A CA 1
ATOM 2027 C C . PHE A 1 250 ? 7.404 -14.962 11.468 1.00 68.75 250 PHE A C 1
ATOM 2029 O O . PHE A 1 250 ? 7.407 -13.730 11.471 1.00 68.75 250 PHE A O 1
ATOM 2036 N N . ARG A 1 251 ? 6.835 -15.650 12.465 1.00 65.31 251 ARG A N 1
ATOM 2037 C CA . ARG A 1 251 ? 6.030 -15.022 13.524 1.00 65.31 251 ARG A CA 1
ATOM 2038 C C . ARG A 1 251 ? 6.834 -14.028 14.356 1.00 65.31 251 ARG A C 1
ATOM 2040 O O . ARG A 1 251 ? 7.747 -14.404 15.085 1.00 65.31 251 ARG A O 1
ATOM 2047 N N . GLY A 1 252 ? 6.383 -12.774 14.354 1.00 60.09 252 GLY A N 1
ATOM 2048 C CA . GLY A 1 252 ? 6.995 -11.708 15.149 1.00 60.09 252 GLY A CA 1
ATOM 2049 C C . GLY A 1 252 ? 8.352 -11.242 14.625 1.00 60.09 252 GLY A C 1
ATOM 2050 O O . GLY A 1 252 ? 9.002 -10.456 15.306 1.00 60.09 252 GLY A O 1
ATOM 2051 N N . GLN A 1 253 ? 8.757 -11.692 13.434 1.00 63.22 253 GLN A N 1
ATOM 2052 C CA . GLN A 1 253 ? 9.889 -11.141 12.685 1.00 63.22 253 GLN A CA 1
ATOM 2053 C C . GLN A 1 253 ? 9.437 -10.050 11.708 1.00 63.22 253 GLN A C 1
ATOM 2055 O O . GLN A 1 253 ? 10.124 -9.749 10.738 1.00 63.22 253 GLN A O 1
ATOM 2060 N N . PHE A 1 254 ? 8.257 -9.472 11.939 1.00 67.56 254 PHE A N 1
ATOM 2061 C CA . PHE A 1 254 ? 7.733 -8.421 11.091 1.00 67.56 254 PHE A CA 1
ATOM 2062 C C . PHE A 1 254 ? 8.442 -7.108 11.388 1.00 67.56 254 PHE A C 1
ATOM 2064 O O . PHE A 1 254 ? 8.125 -6.409 12.353 1.00 67.56 254 PHE A O 1
ATOM 2071 N N . THR A 1 255 ? 9.458 -6.826 10.586 1.00 73.06 255 THR A N 1
ATOM 2072 C CA . THR A 1 255 ? 10.256 -5.613 10.692 1.00 73.06 255 THR A CA 1
ATOM 2073 C C . THR A 1 255 ? 9.654 -4.502 9.821 1.00 73.06 255 THR A C 1
ATOM 2075 O O . THR A 1 255 ? 8.855 -4.794 8.920 1.00 73.06 255 THR A O 1
ATOM 2078 N N . PRO A 1 256 ? 10.030 -3.229 10.045 1.00 74.38 256 PRO A N 1
ATOM 2079 C CA . PRO A 1 256 ? 9.638 -2.119 9.171 1.00 74.38 256 PRO A CA 1
ATOM 2080 C C . PRO A 1 256 ? 9.943 -2.379 7.681 1.00 74.38 256 PRO A C 1
ATOM 2082 O O . PRO A 1 256 ? 9.306 -1.805 6.797 1.00 74.38 256 PRO A O 1
ATOM 2085 N N . GLU A 1 257 ? 10.892 -3.274 7.391 1.00 79.38 257 GLU A N 1
ATOM 2086 C CA . GLU A 1 257 ? 11.343 -3.645 6.051 1.00 79.38 257 GLU A CA 1
ATOM 2087 C C . GLU A 1 257 ? 10.511 -4.748 5.382 1.00 79.38 257 GLU A C 1
ATOM 2089 O O . GLU A 1 257 ? 10.690 -4.963 4.183 1.00 79.38 257 GLU A O 1
ATOM 2094 N N . PHE A 1 258 ? 9.588 -5.431 6.075 1.00 86.69 258 PHE A N 1
ATOM 2095 C CA . PHE A 1 258 ? 8.857 -6.548 5.460 1.00 86.69 258 PHE A CA 1
ATOM 2096 C C . PHE A 1 258 ? 8.069 -6.117 4.221 1.00 86.69 258 PHE A C 1
ATOM 2098 O O . PHE A 1 258 ? 8.235 -6.706 3.155 1.00 86.69 258 PHE A O 1
ATOM 2105 N N . TYR A 1 259 ? 7.200 -5.108 4.328 1.00 88.00 259 TYR A N 1
ATOM 2106 C CA . TYR A 1 259 ? 6.423 -4.657 3.169 1.00 88.00 259 TYR A CA 1
ATOM 2107 C C . TYR A 1 259 ? 7.321 -4.039 2.089 1.00 88.00 259 TYR A C 1
ATOM 2109 O O . TYR A 1 259 ? 7.201 -4.451 0.934 1.00 88.00 259 TYR A O 1
ATOM 2117 N N . PRO A 1 260 ? 8.271 -3.136 2.426 1.00 88.75 260 PRO A N 1
ATOM 2118 C CA . PRO A 1 260 ? 9.254 -2.642 1.465 1.00 88.75 260 PRO A CA 1
ATOM 2119 C C . PRO A 1 260 ? 9.964 -3.745 0.673 1.00 88.75 260 PRO A C 1
ATOM 2121 O O . PRO A 1 260 ? 10.100 -3.612 -0.540 1.00 88.75 260 PRO A O 1
ATOM 2124 N N . ARG A 1 261 ? 10.353 -4.853 1.319 1.00 91.12 261 ARG A N 1
ATOM 2125 C CA . ARG A 1 261 ? 10.982 -6.005 0.657 1.00 91.12 261 ARG A CA 1
ATOM 2126 C C . ARG A 1 261 ? 10.113 -6.558 -0.475 1.00 91.12 261 ARG A C 1
ATOM 2128 O O . ARG A 1 261 ? 10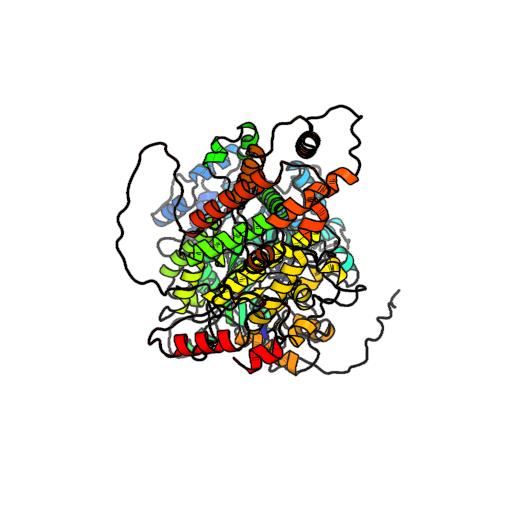.614 -6.776 -1.572 1.00 91.12 261 ARG A O 1
ATOM 2135 N N . HIS A 1 262 ? 8.820 -6.748 -0.217 1.00 93.75 262 HIS A N 1
ATOM 2136 C CA . HIS A 1 262 ? 7.893 -7.365 -1.170 1.00 93.75 262 HIS A CA 1
ATOM 2137 C C . HIS A 1 262 ? 7.401 -6.404 -2.266 1.00 93.75 262 HIS A C 1
ATOM 2139 O O . HIS A 1 262 ? 6.780 -6.824 -3.246 1.00 93.75 262 HIS A O 1
ATOM 2145 N N . PHE A 1 263 ? 7.635 -5.100 -2.099 1.00 93.31 263 PHE A N 1
ATOM 2146 C CA . PHE A 1 263 ? 7.281 -4.077 -3.085 1.00 93.31 263 PHE A CA 1
ATOM 2147 C C . PHE A 1 263 ? 8.470 -3.654 -3.949 1.00 93.31 263 PHE A C 1
ATOM 2149 O O . PHE A 1 263 ? 8.254 -3.216 -5.074 1.00 93.31 263 PHE A O 1
ATOM 2156 N N . ALA A 1 264 ? 9.707 -3.823 -3.472 1.00 94.69 264 ALA A N 1
ATOM 2157 C CA . ALA A 1 264 ? 10.896 -3.249 -4.100 1.00 94.69 264 ALA A CA 1
ATOM 2158 C C . ALA A 1 264 ? 11.062 -3.639 -5.580 1.00 94.69 264 ALA A C 1
ATOM 2160 O O . ALA A 1 264 ? 11.209 -2.768 -6.435 1.00 94.69 264 ALA A O 1
ATOM 2161 N N . LEU A 1 265 ? 10.957 -4.929 -5.926 1.00 96.44 265 LEU A N 1
ATOM 2162 C CA . LEU A 1 265 ? 11.063 -5.340 -7.336 1.00 96.44 265 LEU A CA 1
ATOM 2163 C C . LEU A 1 265 ? 9.857 -4.894 -8.171 1.00 96.44 265 LEU A C 1
ATOM 2165 O O . LEU A 1 265 ? 10.001 -4.600 -9.358 1.00 96.44 265 LEU A O 1
ATOM 2169 N N . LYS A 1 266 ? 8.674 -4.799 -7.552 1.00 96.06 266 LYS A N 1
ATOM 2170 C CA . LYS A 1 266 ? 7.471 -4.275 -8.209 1.00 96.06 266 LYS A CA 1
ATOM 2171 C C . LYS A 1 266 ? 7.647 -2.795 -8.554 1.00 96.06 266 LYS A C 1
ATOM 2173 O O . LYS A 1 266 ? 7.255 -2.385 -9.640 1.00 96.06 266 LYS A O 1
ATOM 2178 N N . ASP A 1 267 ? 8.287 -2.009 -7.687 1.00 94.62 267 ASP A N 1
ATOM 2179 C CA . ASP A 1 267 ? 8.589 -0.600 -7.956 1.00 94.62 267 ASP A CA 1
ATOM 2180 C C . ASP A 1 267 ? 9.494 -0.445 -9.189 1.00 94.62 267 ASP A C 1
ATOM 2182 O O . ASP A 1 267 ? 9.134 0.309 -10.093 1.00 94.62 267 ASP A O 1
ATOM 2186 N N . SER A 1 268 ? 10.583 -1.218 -9.304 1.00 96.69 268 SER A N 1
ATOM 2187 C CA . SER A 1 268 ? 11.422 -1.245 -10.520 1.00 96.69 268 SER A CA 1
ATOM 2188 C C . SER A 1 268 ? 10.609 -1.536 -11.793 1.00 96.69 268 SER A C 1
ATOM 2190 O O . SER A 1 268 ? 10.810 -0.885 -12.823 1.00 96.69 268 SER A O 1
ATOM 2192 N N . LEU A 1 269 ? 9.654 -2.471 -11.715 1.00 97.19 269 LEU A N 1
ATOM 2193 C CA . LEU A 1 269 ? 8.763 -2.840 -12.819 1.00 97.19 269 LEU A CA 1
ATOM 2194 C C . LEU A 1 269 ? 7.793 -1.702 -13.185 1.00 97.19 269 LEU A C 1
ATOM 2196 O O . LEU A 1 269 ? 7.755 -1.272 -14.339 1.00 97.19 269 LEU A O 1
ATOM 2200 N N . TYR A 1 270 ? 7.030 -1.173 -12.224 1.00 94.25 270 TYR A N 1
ATOM 2201 C CA . TYR A 1 270 ? 6.032 -0.122 -12.476 1.00 94.25 270 TYR A CA 1
ATOM 2202 C C . TYR A 1 270 ? 6.642 1.207 -12.891 1.00 94.25 270 TYR A C 1
ATOM 2204 O O . TYR A 1 270 ? 6.029 1.958 -13.652 1.00 94.25 270 TYR A O 1
ATOM 2212 N N . GLU A 1 271 ? 7.832 1.522 -12.380 1.00 95.25 271 GLU A N 1
ATOM 2213 C CA . GLU A 1 271 ? 8.528 2.748 -12.740 1.00 95.25 271 GLU A CA 1
ATOM 2214 C C . GLU A 1 271 ? 8.846 2.805 -14.228 1.00 95.25 271 GLU A C 1
ATOM 2216 O O . GLU A 1 271 ? 8.770 3.886 -14.798 1.00 95.25 271 GLU A O 1
ATOM 2221 N N . GLN A 1 272 ? 9.128 1.668 -14.864 1.00 96.19 272 GLN A N 1
ATOM 2222 C CA . GLN A 1 272 ? 9.483 1.587 -16.284 1.00 96.19 272 GLN A CA 1
ATOM 2223 C C . GLN A 1 272 ? 8.293 1.190 -17.170 1.00 96.19 272 GLN A C 1
ATOM 2225 O O . GLN A 1 272 ? 8.194 1.625 -18.319 1.00 96.19 272 GLN A O 1
ATOM 2230 N N . ARG A 1 273 ? 7.354 0.397 -16.640 1.00 94.50 273 ARG A N 1
ATOM 2231 C CA . ARG A 1 273 ? 6.230 -0.188 -17.384 1.00 94.50 273 ARG A CA 1
ATOM 2232 C C . ARG A 1 273 ? 4.903 0.014 -16.649 1.00 94.50 273 ARG A C 1
ATOM 2234 O O . ARG A 1 273 ? 4.401 -0.866 -15.952 1.00 94.50 273 ARG A O 1
ATOM 2241 N N . LEU A 1 274 ? 4.296 1.188 -16.846 1.00 92.25 274 LEU A N 1
ATOM 2242 C CA . LEU A 1 274 ? 2.991 1.535 -16.260 1.00 92.25 274 LEU A CA 1
ATOM 2243 C C . LEU A 1 274 ? 1.847 0.610 -16.715 1.00 92.25 274 LEU A C 1
ATOM 2245 O O . LEU A 1 274 ? 0.854 0.464 -16.008 1.00 92.25 274 LEU A O 1
ATOM 2249 N N . ASP A 1 275 ? 1.977 -0.043 -17.868 1.00 90.81 275 ASP A N 1
ATOM 2250 C CA . ASP A 1 275 ? 1.014 -1.032 -18.351 1.00 90.81 275 ASP A CA 1
ATOM 2251 C C . ASP A 1 275 ? 0.964 -2.305 -17.492 1.00 90.81 275 ASP A C 1
ATOM 2253 O O . ASP A 1 275 ? -0.074 -2.970 -17.450 1.00 90.81 275 ASP A O 1
ATOM 2257 N N . LEU A 1 276 ? 2.017 -2.601 -16.722 1.00 93.56 276 LEU A N 1
ATOM 2258 C CA . LEU A 1 276 ? 1.990 -3.684 -15.733 1.00 93.56 276 LEU A CA 1
ATOM 2259 C C . LEU A 1 276 ? 1.010 -3.410 -14.586 1.00 93.56 276 LEU A C 1
ATOM 2261 O O . LEU A 1 276 ? 0.466 -4.358 -14.027 1.00 93.56 276 LEU A O 1
ATOM 2265 N N . LEU A 1 277 ? 0.727 -2.143 -14.254 1.00 92.62 277 LEU A N 1
ATOM 2266 C CA . LEU A 1 277 ? -0.301 -1.810 -13.258 1.00 92.62 277 LEU A CA 1
ATOM 2267 C C . LEU A 1 277 ? -1.700 -2.196 -13.745 1.00 92.62 277 LEU A C 1
ATOM 2269 O O . LEU A 1 277 ? -2.516 -2.668 -12.955 1.00 92.62 277 LEU A O 1
ATOM 2273 N N . ALA A 1 278 ? -1.975 -2.036 -15.042 1.00 90.69 278 ALA A N 1
ATOM 2274 C CA . ALA A 1 278 ? -3.237 -2.478 -15.624 1.00 90.69 278 ALA A CA 1
ATOM 2275 C C . ALA A 1 278 ? -3.349 -4.006 -15.643 1.00 90.69 278 ALA A C 1
ATOM 2277 O O . ALA A 1 278 ? -4.402 -4.538 -15.299 1.00 90.69 278 ALA A O 1
ATOM 2278 N N . LEU A 1 279 ? -2.262 -4.710 -15.979 1.00 92.00 279 LEU A N 1
ATOM 2279 C CA . LEU A 1 279 ? -2.212 -6.175 -15.909 1.00 92.00 279 LEU A CA 1
ATOM 2280 C C . LEU A 1 279 ? -2.438 -6.686 -14.489 1.00 92.00 279 LEU A C 1
ATOM 2282 O O . LEU A 1 279 ? -3.206 -7.626 -14.293 1.00 92.00 279 LEU A O 1
ATOM 2286 N N . LEU A 1 280 ? -1.806 -6.051 -13.500 1.00 94.38 280 LEU A N 1
ATOM 2287 C CA . LEU A 1 280 ? -2.016 -6.383 -12.099 1.00 94.38 280 LEU A CA 1
ATOM 2288 C C . LEU A 1 280 ? -3.479 -6.177 -11.706 1.00 94.38 280 LEU A C 1
ATOM 2290 O O . LEU A 1 280 ? -4.092 -7.084 -11.149 1.00 94.38 280 LEU A O 1
ATOM 2294 N N . LEU A 1 281 ? -4.052 -5.011 -12.010 1.00 93.12 281 LEU A N 1
ATOM 2295 C CA . LEU A 1 281 ? -5.446 -4.718 -11.686 1.00 93.12 281 LEU A CA 1
ATOM 2296 C C . LEU A 1 281 ? -6.385 -5.746 -12.333 1.00 93.12 281 LEU A C 1
ATOM 2298 O O . LEU A 1 281 ? -7.225 -6.318 -11.646 1.00 93.12 281 LEU A O 1
ATOM 2302 N N . GLN A 1 282 ? -6.196 -6.063 -13.615 1.00 91.50 282 GLN A N 1
ATOM 2303 C CA . GLN A 1 282 ? -6.967 -7.101 -14.301 1.00 91.50 282 GLN A CA 1
ATOM 2304 C C . GLN A 1 282 ? -6.839 -8.466 -13.614 1.00 91.50 282 GLN A C 1
ATOM 2306 O O . GLN A 1 282 ? -7.849 -9.139 -13.403 1.00 91.50 282 GLN A O 1
ATOM 2311 N N . HIS A 1 283 ? -5.616 -8.872 -13.262 1.00 92.94 283 HIS A N 1
ATOM 2312 C CA . HIS A 1 283 ? -5.352 -10.133 -12.573 1.00 92.94 283 HIS A CA 1
ATOM 2313 C C . HIS A 1 283 ? -6.096 -10.206 -11.234 1.00 92.94 283 HIS A C 1
ATOM 2315 O O . HIS A 1 283 ? -6.752 -11.207 -10.944 1.00 92.94 283 HIS A O 1
ATOM 2321 N N . VAL A 1 284 ? -6.058 -9.133 -10.441 1.00 93.94 284 VAL A N 1
ATOM 2322 C CA . VAL A 1 284 ? -6.749 -9.067 -9.146 1.00 93.94 284 VAL A CA 1
ATOM 2323 C C . VAL A 1 284 ? -8.261 -9.131 -9.323 1.00 93.94 284 VAL A C 1
ATOM 2325 O O . VAL A 1 284 ? -8.918 -9.930 -8.661 1.00 93.94 284 VAL A O 1
ATOM 2328 N N . LEU A 1 285 ? -8.825 -8.355 -10.252 1.00 93.56 285 LEU A N 1
ATOM 2329 C CA . LEU A 1 285 ? -10.268 -8.367 -10.512 1.00 93.56 285 LEU A CA 1
ATOM 2330 C C . LEU A 1 285 ? -10.736 -9.746 -11.011 1.00 93.56 285 LEU A C 1
ATOM 2332 O O . LEU A 1 285 ? -11.781 -10.231 -10.581 1.00 93.56 285 LEU A O 1
ATOM 2336 N N . GLN A 1 286 ? -9.942 -10.426 -11.845 1.00 92.56 286 GLN A N 1
ATOM 2337 C CA . GLN A 1 286 ? -10.209 -11.806 -12.265 1.00 92.56 286 GLN A CA 1
ATOM 2338 C C . GLN A 1 286 ? -10.196 -12.776 -11.085 1.00 92.56 286 GLN A C 1
ATOM 2340 O O . GLN A 1 286 ? -11.063 -13.646 -10.958 1.00 92.56 286 GLN A O 1
ATOM 2345 N N . ARG A 1 287 ? -9.193 -12.651 -10.220 1.00 93.19 287 ARG A N 1
ATOM 2346 C CA . ARG A 1 287 ? -9.064 -13.481 -9.027 1.00 93.19 287 ARG A CA 1
ATOM 2347 C C . ARG A 1 287 ? -10.263 -13.290 -8.098 1.00 93.19 287 ARG A C 1
ATOM 2349 O O . ARG A 1 287 ? -10.859 -14.272 -7.668 1.00 93.19 287 ARG A O 1
ATOM 2356 N N . TYR A 1 288 ? -10.670 -12.051 -7.859 1.00 95.19 288 TYR A N 1
ATOM 2357 C CA . TYR A 1 288 ? -11.859 -11.692 -7.087 1.00 95.19 288 TYR A CA 1
ATOM 2358 C C . TYR A 1 288 ? -13.159 -12.228 -7.692 1.00 95.19 288 TYR A C 1
ATOM 2360 O O . TYR A 1 288 ? -13.998 -12.763 -6.969 1.00 95.19 288 TYR A O 1
ATOM 2368 N N . GLN A 1 289 ? -13.305 -12.175 -9.014 1.00 92.81 289 GLN A N 1
ATOM 2369 C CA . GLN A 1 289 ? -14.477 -12.714 -9.700 1.00 92.81 289 GLN A CA 1
ATOM 2370 C C . GLN A 1 289 ? -14.549 -14.248 -9.651 1.00 92.81 289 GLN A C 1
ATOM 2372 O O . GLN A 1 289 ? -15.634 -14.816 -9.577 1.00 92.81 289 GLN A O 1
ATOM 2377 N N . THR A 1 290 ? -13.404 -14.926 -9.738 1.00 92.94 290 THR A N 1
ATOM 2378 C CA . THR A 1 290 ? -13.331 -16.400 -9.708 1.00 92.94 290 THR A CA 1
ATOM 2379 C C . THR A 1 290 ? -13.420 -16.976 -8.297 1.00 92.94 290 THR A C 1
ATOM 2381 O O . THR A 1 290 ? -13.540 -18.192 -8.143 1.00 92.94 290 THR A O 1
ATOM 2384 N N . CYS A 1 291 ? -13.369 -16.118 -7.277 1.00 93.06 291 CYS A N 1
ATOM 2385 C CA . CYS A 1 291 ? -13.659 -16.483 -5.900 1.00 93.06 291 CYS A CA 1
ATOM 2386 C C . CYS A 1 291 ? -15.099 -17.014 -5.788 1.00 93.06 291 CYS A C 1
ATOM 2388 O O . CYS A 1 291 ? -15.996 -16.584 -6.513 1.00 93.06 291 CYS A O 1
ATOM 2390 N N . SER A 1 292 ? -15.329 -17.965 -4.889 1.00 92.75 292 SER A N 1
ATOM 2391 C CA . SER A 1 292 ? -16.654 -18.501 -4.589 1.00 92.75 292 SER A CA 1
ATOM 2392 C C . SER A 1 292 ? -16.917 -18.367 -3.089 1.00 92.75 292 SER A C 1
ATOM 2394 O O . SER A 1 292 ? -16.230 -19.032 -2.317 1.00 92.75 292 SER A O 1
ATOM 2396 N N . PRO A 1 293 ? -17.908 -17.570 -2.654 1.00 94.56 293 PRO A N 1
ATOM 2397 C CA . PRO A 1 293 ? -18.662 -16.591 -3.442 1.00 94.56 293 PRO A CA 1
ATOM 2398 C C . PRO A 1 293 ? -17.765 -15.483 -4.031 1.00 94.56 293 PRO A C 1
ATOM 2400 O O . PRO A 1 293 ? -16.694 -15.212 -3.483 1.00 94.56 293 PRO A O 1
ATOM 2403 N N . PRO A 1 294 ? -18.177 -14.843 -5.141 1.00 95.25 294 PRO A N 1
ATOM 2404 C CA . PRO A 1 294 ? -17.372 -13.818 -5.792 1.00 95.25 294 PRO A CA 1
ATOM 2405 C C . PRO A 1 294 ? -17.279 -12.549 -4.945 1.00 95.25 294 PRO A C 1
ATOM 2407 O O . PRO A 1 294 ? -18.218 -12.159 -4.243 1.00 95.25 294 PRO A O 1
ATOM 2410 N N . VAL A 1 295 ? -16.148 -11.859 -5.067 1.00 95.94 295 VAL A N 1
ATOM 2411 C CA . VAL A 1 295 ? -16.003 -10.491 -4.565 1.00 95.94 295 VAL A CA 1
ATOM 2412 C C . VAL A 1 295 ? -16.622 -9.553 -5.595 1.00 95.94 295 VAL A C 1
ATOM 2414 O O . VAL A 1 295 ? -16.185 -9.520 -6.743 1.00 95.94 295 VAL A O 1
ATOM 2417 N N . THR A 1 296 ? -17.652 -8.803 -5.213 1.00 95.31 296 THR A N 1
ATOM 2418 C CA . THR A 1 296 ? -18.362 -7.882 -6.117 1.00 95.31 296 THR A CA 1
ATOM 2419 C C . THR A 1 296 ? -17.868 -6.445 -5.992 1.00 95.31 296 THR A C 1
ATOM 2421 O O . THR A 1 296 ? -18.070 -5.648 -6.914 1.00 95.31 296 THR A O 1
ATOM 2424 N N . TYR A 1 297 ? -17.185 -6.114 -4.890 1.00 96.25 297 TYR A N 1
ATOM 2425 C CA . TYR A 1 297 ? -16.650 -4.781 -4.643 1.00 96.25 297 TYR A CA 1
ATOM 2426 C C . TYR A 1 297 ? -15.310 -4.781 -3.893 1.00 96.25 297 TYR A C 1
ATOM 2428 O O . TYR A 1 297 ? -15.129 -5.553 -2.949 1.00 96.25 297 TYR A O 1
ATOM 2436 N N . CYS A 1 298 ? -14.396 -3.872 -4.246 1.00 97.31 298 CYS A N 1
ATOM 2437 C CA . CYS A 1 298 ? -13.159 -3.663 -3.490 1.00 97.31 298 CYS A CA 1
ATOM 2438 C C . CYS A 1 298 ? -12.672 -2.201 -3.422 1.00 97.31 298 CYS A C 1
ATOM 2440 O O . CYS A 1 298 ? -12.903 -1.393 -4.323 1.00 97.31 298 CYS A O 1
ATOM 2442 N N . GLU A 1 299 ? -11.956 -1.865 -2.346 1.00 97.69 299 GLU A N 1
ATOM 2443 C CA . GLU A 1 299 ? -11.291 -0.571 -2.135 1.00 97.69 299 GLU A CA 1
ATOM 2444 C C . GLU A 1 299 ? -9.774 -0.750 -2.032 1.00 97.69 299 GLU A C 1
ATOM 2446 O O . GLU A 1 299 ? -9.259 -1.288 -1.052 1.00 97.69 299 GLU A O 1
ATOM 2451 N N . PHE A 1 300 ? -9.051 -0.253 -3.034 1.00 97.69 300 PHE A N 1
ATOM 2452 C CA . PHE A 1 300 ? -7.597 -0.311 -3.092 1.00 97.69 300 PHE A CA 1
ATOM 2453 C C . PHE A 1 300 ? -6.955 0.940 -2.502 1.00 97.69 300 PHE A C 1
ATOM 2455 O O . PHE A 1 300 ? -7.136 2.046 -3.010 1.00 97.69 300 PHE A O 1
ATOM 2462 N N . SER A 1 301 ? -6.094 0.776 -1.509 1.00 97.62 301 SER A N 1
ATOM 2463 C CA . SER A 1 301 ? -5.165 1.828 -1.119 1.00 97.62 301 SER A CA 1
ATOM 2464 C C . SER A 1 301 ? -4.046 1.966 -2.138 1.00 97.62 301 SER A C 1
ATOM 2466 O O . SER A 1 301 ? -3.344 1.003 -2.465 1.00 97.62 301 SER A O 1
ATOM 2468 N N . VAL A 1 302 ? -3.872 3.194 -2.620 1.00 96.88 302 VAL A N 1
ATOM 2469 C CA . VAL A 1 302 ? -2.813 3.606 -3.543 1.00 96.88 302 VAL A CA 1
ATOM 2470 C C . VAL A 1 302 ? -2.156 4.851 -2.967 1.00 96.88 302 VAL A C 1
ATOM 2472 O O . VAL A 1 302 ? -2.843 5.754 -2.492 1.00 96.88 302 VAL A O 1
ATOM 2475 N N . GLY A 1 303 ? -0.824 4.909 -2.989 1.00 96.06 303 GLY A N 1
ATOM 2476 C CA . GLY A 1 303 ? -0.088 6.045 -2.441 1.00 96.06 303 GLY A CA 1
ATOM 2477 C C . GLY A 1 303 ? -0.565 7.372 -3.037 1.00 96.06 303 GLY A C 1
ATOM 2478 O O . GLY A 1 303 ? -0.725 7.497 -4.254 1.00 96.06 303 GLY A O 1
ATOM 2479 N N . VAL A 1 304 ? -0.757 8.385 -2.187 1.00 96.69 304 VAL A N 1
ATOM 2480 C CA . VAL A 1 304 ? -1.219 9.721 -2.602 1.00 96.69 304 VAL A CA 1
ATOM 2481 C C . VAL A 1 304 ? -0.340 10.321 -3.702 1.00 96.69 304 VAL A C 1
ATOM 2483 O O . VAL A 1 304 ? -0.848 11.006 -4.582 1.00 96.69 304 VAL A O 1
ATOM 2486 N N . GLY A 1 305 ? 0.958 10.002 -3.714 1.00 94.69 305 GLY A N 1
ATOM 2487 C CA . GLY A 1 305 ? 1.889 10.442 -4.752 1.00 94.69 305 GLY A CA 1
ATOM 2488 C C . GLY A 1 305 ? 1.554 9.926 -6.155 1.00 94.69 305 GLY A C 1
ATOM 2489 O O . GLY A 1 305 ? 1.818 10.634 -7.123 1.00 94.69 305 GLY A O 1
ATOM 2490 N N . ASP A 1 306 ? 0.947 8.742 -6.288 1.00 94.56 306 ASP A N 1
ATOM 2491 C CA . ASP A 1 306 ? 0.489 8.231 -7.586 1.00 94.56 306 ASP A CA 1
ATOM 2492 C C . ASP A 1 306 ? -0.904 8.740 -7.940 1.00 94.56 306 ASP A C 1
ATOM 2494 O O . ASP A 1 306 ? -1.123 9.160 -9.070 1.00 94.56 306 ASP A O 1
ATOM 2498 N N . LEU A 1 307 ? -1.828 8.808 -6.978 1.00 95.69 307 LEU A N 1
ATOM 2499 C CA . LEU A 1 307 ? -3.152 9.402 -7.219 1.00 95.69 307 LEU A CA 1
ATOM 2500 C C . LEU A 1 307 ? -3.092 10.912 -7.496 1.00 95.69 307 LEU A C 1
ATOM 2502 O O . LEU A 1 307 ? -4.013 11.473 -8.081 1.00 95.69 307 LEU A O 1
ATOM 2506 N N . SER A 1 308 ? -1.996 11.569 -7.117 1.00 94.88 308 SER A N 1
ATOM 2507 C CA . SER A 1 308 ? -1.718 12.974 -7.432 1.00 94.88 308 SER A CA 1
ATOM 2508 C C . SER A 1 308 ? -1.171 13.182 -8.844 1.00 94.88 308 SER A C 1
ATOM 2510 O O . SER A 1 308 ? -0.784 14.299 -9.196 1.00 94.88 308 SER A O 1
ATOM 2512 N N . LYS A 1 309 ? -1.098 12.134 -9.663 1.00 93.19 309 LYS A N 1
ATOM 2513 C CA . LYS A 1 309 ? -0.610 12.231 -11.031 1.00 93.19 309 LYS A CA 1
ATOM 2514 C C . LYS A 1 309 ? -1.756 11.919 -12.005 1.00 93.19 309 LYS A C 1
ATOM 2516 O O . LYS A 1 309 ? -2.472 10.936 -11.833 1.00 93.19 309 LYS A O 1
ATOM 2521 N N . PRO A 1 310 ? -1.927 12.742 -13.052 1.00 89.75 310 PRO A N 1
ATOM 2522 C CA . PRO A 1 310 ? -3.063 12.657 -13.972 1.00 89.75 310 PRO A CA 1
ATOM 2523 C C . PRO A 1 310 ? -3.180 11.295 -14.675 1.00 89.75 310 PRO A C 1
ATOM 2525 O O . PRO A 1 310 ? -4.254 10.708 -14.773 1.00 89.75 310 PRO A O 1
ATOM 2528 N N . TRP A 1 311 ? -2.043 10.760 -15.106 1.00 89.88 311 TRP A N 1
ATOM 2529 C CA . TRP A 1 311 ? -1.956 9.603 -15.985 1.00 89.88 311 TRP A CA 1
ATOM 2530 C C . TRP A 1 311 ? -2.412 8.257 -15.390 1.00 89.88 311 TRP A C 1
ATOM 2532 O O . TRP A 1 311 ? -2.621 7.295 -16.123 1.00 89.88 311 TRP A O 1
ATOM 2542 N N . ILE A 1 312 ? -2.640 8.183 -14.077 1.00 91.31 312 ILE A N 1
ATOM 2543 C CA . ILE A 1 312 ? -2.997 6.956 -13.360 1.00 91.31 312 ILE A CA 1
ATOM 2544 C C . ILE A 1 312 ? -4.446 6.648 -13.605 1.00 91.31 312 ILE A C 1
ATOM 2546 O O . ILE A 1 312 ? -4.825 5.490 -13.692 1.00 91.31 312 ILE A O 1
ATOM 2550 N N . PHE A 1 313 ? -5.255 7.696 -13.745 1.00 88.38 313 PHE A N 1
ATOM 2551 C CA . PHE A 1 313 ? -6.664 7.559 -14.021 1.00 88.38 313 PHE A CA 1
ATOM 2552 C C . PHE A 1 313 ? -6.876 7.087 -15.452 1.00 88.38 313 PHE A C 1
ATOM 2554 O O . PHE A 1 313 ? -7.815 6.336 -15.672 1.00 88.38 313 PHE A O 1
ATOM 2561 N N . ASP A 1 314 ? -5.989 7.409 -16.401 1.00 87.00 314 ASP A N 1
ATOM 2562 C CA . ASP A 1 314 ? -6.045 6.826 -17.751 1.00 87.00 314 ASP A CA 1
ATOM 2563 C C . ASP A 1 314 ? -5.822 5.300 -17.693 1.00 87.00 314 ASP A C 1
ATOM 2565 O O . ASP A 1 314 ? -6.553 4.535 -18.320 1.00 87.00 314 ASP A O 1
ATOM 2569 N N . ILE A 1 315 ? -4.892 4.845 -16.843 1.00 87.62 315 ILE A N 1
ATOM 2570 C CA . ILE A 1 315 ? -4.615 3.419 -16.604 1.00 87.62 315 ILE A CA 1
ATOM 2571 C C . ILE A 1 315 ? -5.785 2.752 -15.866 1.00 87.62 315 ILE A C 1
ATOM 2573 O O . ILE A 1 315 ? -6.352 1.769 -16.340 1.00 87.62 315 ILE A O 1
ATOM 2577 N N . PHE A 1 316 ? -6.180 3.296 -14.715 1.00 87.12 316 PHE A N 1
ATOM 2578 C CA . PHE A 1 316 ? -7.177 2.700 -13.827 1.00 87.12 316 PHE A CA 1
ATOM 2579 C C . PHE A 1 316 ? -8.604 2.777 -14.355 1.00 87.12 316 PHE A C 1
ATOM 2581 O O . PHE A 1 316 ? -9.400 1.927 -13.983 1.00 87.12 316 PHE A O 1
ATOM 2588 N N . SER A 1 317 ? -8.951 3.733 -15.215 1.00 82.69 317 SER A N 1
ATOM 2589 C CA . SER A 1 317 ? -10.294 3.799 -15.818 1.00 82.69 317 SER A CA 1
ATOM 2590 C C . SER A 1 317 ? -10.469 2.883 -17.028 1.00 82.69 317 SER A C 1
ATOM 2592 O O . SER A 1 317 ? -11.546 2.835 -17.617 1.00 82.69 317 SER A O 1
ATOM 2594 N N . SER A 1 318 ? -9.430 2.138 -17.411 1.00 79.31 318 SER A N 1
ATOM 2595 C CA . SER A 1 318 ? -9.491 1.282 -18.594 1.00 79.31 318 SER A CA 1
ATOM 2596 C C . SER A 1 318 ? -10.271 -0.021 -18.394 1.00 79.31 318 SER A C 1
ATOM 2598 O O . SER A 1 318 ? -10.560 -0.708 -19.374 1.00 79.31 318 SER A O 1
ATOM 2600 N N . PHE A 1 319 ? -10.657 -0.353 -17.158 1.00 79.00 319 PHE A N 1
ATOM 2601 C CA . PHE A 1 319 ? -11.569 -1.459 -16.874 1.00 79.00 319 PHE A CA 1
ATOM 2602 C C . PHE A 1 319 ? -12.935 -0.894 -16.468 1.00 79.00 319 PHE A C 1
ATOM 2604 O O . PHE A 1 319 ? -13.025 -0.157 -15.484 1.00 79.00 319 PHE A O 1
ATOM 2611 N N . PRO A 1 320 ? -14.008 -1.193 -17.219 1.00 66.12 320 PRO A N 1
ATOM 2612 C CA . PRO A 1 320 ? -15.306 -0.605 -16.944 1.00 66.12 320 PRO A CA 1
ATOM 2613 C C . PRO A 1 320 ? -15.912 -1.153 -15.663 1.00 66.12 320 PRO A C 1
ATOM 2615 O O . PRO A 1 320 ? -15.922 -2.365 -15.424 1.00 66.12 320 PRO A O 1
ATOM 2618 N N . SER A 1 321 ? -16.476 -0.253 -14.863 1.00 65.19 321 SER A N 1
ATOM 2619 C CA . SER A 1 321 ? -17.279 -0.651 -13.716 1.00 65.19 321 SER A CA 1
ATOM 2620 C C . SER A 1 321 ? -18.661 -1.124 -14.174 1.00 65.19 321 SER A C 1
ATOM 2622 O O . SER A 1 321 ? -19.166 -0.731 -15.228 1.00 65.19 321 SER A O 1
ATOM 2624 N N . GLN A 1 322 ? -19.315 -1.968 -13.377 1.00 61.41 322 GLN A N 1
ATOM 2625 C CA . GLN A 1 322 ? -20.644 -2.496 -13.706 1.00 61.41 322 GLN A CA 1
ATOM 2626 C C . GLN A 1 322 ? -21.696 -1.374 -13.852 1.00 61.41 322 GLN A C 1
ATOM 2628 O O . GLN A 1 322 ? -22.590 -1.450 -14.700 1.00 61.41 322 GLN A O 1
ATOM 2633 N N . SER A 1 323 ? -21.541 -0.288 -13.083 1.00 61.81 323 SER A N 1
ATOM 2634 C CA . SER A 1 323 ? -22.353 0.929 -13.190 1.00 61.81 323 SER A CA 1
ATOM 2635 C C . SER A 1 323 ? -22.222 1.618 -14.552 1.00 61.81 323 SER A C 1
ATOM 2637 O O . SER A 1 323 ? -23.207 2.179 -15.034 1.00 61.81 323 SER A O 1
ATOM 2639 N N . ASP A 1 324 ? -21.059 1.537 -15.203 1.00 64.31 324 ASP A N 1
ATOM 2640 C CA . ASP A 1 324 ? -20.844 2.133 -16.528 1.00 64.31 324 ASP A CA 1
ATOM 2641 C C . ASP A 1 324 ? -21.564 1.335 -17.616 1.00 64.31 324 ASP A C 1
ATOM 2643 O O . ASP A 1 324 ? -22.181 1.918 -18.506 1.00 64.31 324 ASP A O 1
ATOM 2647 N N . ILE A 1 325 ? -21.562 0.003 -17.501 1.00 63.56 325 ILE A N 1
ATOM 2648 C CA . ILE A 1 325 ? -22.211 -0.896 -18.465 1.00 63.56 325 ILE A CA 1
ATOM 2649 C C . ILE A 1 325 ? -23.719 -0.629 -18.500 1.00 63.56 325 ILE A C 1
ATOM 2651 O O . ILE A 1 325 ? -24.269 -0.370 -19.568 1.00 63.56 325 ILE A O 1
ATOM 2655 N N . SER A 1 326 ? -24.371 -0.582 -17.333 1.00 61.31 326 SER A N 1
ATOM 2656 C CA . SER A 1 326 ? -25.824 -0.358 -17.247 1.00 61.31 326 SER A CA 1
ATOM 2657 C C . SER A 1 326 ? -26.283 1.002 -17.796 1.00 61.31 326 SER A C 1
ATOM 2659 O O . SER A 1 326 ? -27.377 1.105 -18.339 1.00 61.31 326 SER A O 1
ATOM 2661 N N . LYS A 1 327 ? -25.446 2.046 -17.698 1.00 62.12 327 LYS A N 1
ATOM 2662 C CA . LYS A 1 327 ? -25.750 3.392 -18.222 1.00 62.12 327 LYS A CA 1
ATOM 2663 C C . LYS A 1 327 ? -25.384 3.545 -19.707 1.00 62.12 327 LYS A C 1
ATOM 2665 O O . LYS A 1 327 ? -25.900 4.442 -20.373 1.00 62.12 327 LYS A O 1
ATOM 2670 N N . SER A 1 328 ? -24.495 2.697 -20.226 1.00 53.41 328 SER A N 1
ATOM 2671 C CA . SER A 1 328 ? -24.002 2.761 -21.608 1.00 53.41 328 SER A CA 1
ATOM 2672 C C . SER A 1 328 ? -24.967 2.194 -22.655 1.00 53.41 328 SER A C 1
ATOM 2674 O O . SER A 1 328 ? -24.891 2.595 -23.813 1.00 53.41 328 SER A O 1
ATOM 2676 N N . GLU A 1 329 ? -25.919 1.333 -22.276 1.00 55.34 329 GLU A N 1
ATOM 2677 C CA . GLU A 1 329 ? -26.929 0.832 -23.226 1.00 55.34 329 GLU A CA 1
ATOM 2678 C C . GLU A 1 329 ? -27.861 1.948 -23.741 1.00 55.34 329 GLU A C 1
ATOM 2680 O O . GLU A 1 329 ? -28.372 1.8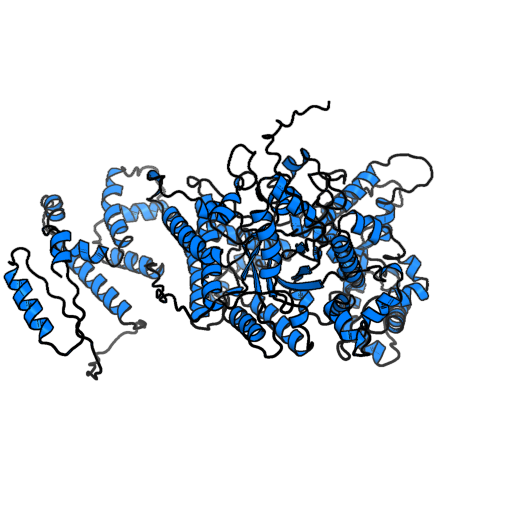56 -24.855 1.00 55.34 329 GLU A O 1
ATOM 2685 N N . GLU A 1 330 ? -28.013 3.051 -22.996 1.00 50.94 330 GLU A N 1
ATOM 2686 C CA . GLU A 1 330 ? -28.810 4.220 -23.411 1.00 50.94 330 GLU A CA 1
ATOM 2687 C C . GLU A 1 330 ? -27.980 5.390 -23.965 1.00 50.94 330 GLU A C 1
ATOM 2689 O O . GLU A 1 330 ? -28.531 6.319 -24.561 1.00 50.94 330 GLU A O 1
ATOM 2694 N N . ARG A 1 331 ? -26.652 5.386 -23.794 1.00 46.00 331 ARG A N 1
ATOM 2695 C CA . ARG A 1 331 ? -25.768 6.449 -24.291 1.00 46.00 331 ARG A CA 1
ATOM 2696 C C . ARG A 1 331 ? -24.589 5.831 -25.014 1.00 46.00 331 ARG A C 1
ATOM 2698 O O . ARG A 1 331 ? -23.737 5.213 -24.391 1.00 46.00 331 ARG A O 1
ATOM 2705 N N . SER A 1 332 ? -24.495 6.100 -26.314 1.00 44.06 332 SER A N 1
ATOM 2706 C CA . SER A 1 332 ? -23.385 5.761 -27.212 1.00 44.06 332 SER A CA 1
ATOM 2707 C C . SER A 1 332 ? -22.067 6.478 -26.854 1.00 44.06 332 SER A C 1
ATOM 2709 O O . SER A 1 332 ? -21.414 7.067 -27.716 1.00 44.06 332 SER A O 1
ATOM 2711 N N . HIS A 1 333 ? -21.681 6.488 -25.580 1.00 42.81 333 HIS A N 1
ATOM 2712 C CA . HIS A 1 333 ? -20.357 6.879 -25.135 1.00 42.81 333 HIS A CA 1
ATOM 2713 C C . HIS A 1 333 ? -19.514 5.610 -25.016 1.00 42.81 333 HIS A C 1
ATOM 2715 O O . HIS A 1 333 ? -19.813 4.758 -24.180 1.00 42.81 333 HIS A O 1
ATOM 2721 N N . PRO A 1 334 ? -18.492 5.438 -25.874 1.00 46.66 334 PRO A N 1
ATOM 2722 C CA . PRO A 1 334 ? -17.669 4.245 -25.854 1.00 46.66 334 PRO A CA 1
ATOM 2723 C C . PRO A 1 334 ? -16.998 4.119 -24.486 1.00 46.66 334 PRO A C 1
ATOM 2725 O O . PRO A 1 334 ? -16.269 5.009 -24.054 1.00 46.66 334 PRO A O 1
ATOM 2728 N N . ILE A 1 335 ? -17.235 2.972 -23.854 1.00 47.94 335 ILE A N 1
ATOM 2729 C CA . ILE A 1 335 ? -16.826 2.529 -22.509 1.00 47.94 335 ILE A CA 1
ATOM 2730 C C . ILE A 1 335 ? -15.284 2.517 -22.308 1.00 47.94 335 ILE A C 1
ATOM 2732 O O . ILE A 1 335 ? -14.767 2.145 -21.264 1.00 47.94 335 ILE A O 1
ATOM 2736 N N . CYS A 1 336 ? -14.515 2.962 -23.302 1.00 54.16 336 CYS A N 1
ATOM 2737 C CA . CYS A 1 336 ? -13.055 2.988 -23.305 1.00 54.16 336 CYS A CA 1
ATOM 2738 C C . CYS A 1 336 ? -12.544 4.180 -24.139 1.00 54.16 336 CYS A C 1
ATOM 2740 O O . CYS A 1 336 ? -11.828 4.016 -25.126 1.00 54.16 336 CYS A O 1
ATOM 2742 N N . SER A 1 337 ? -12.986 5.402 -23.824 1.00 57.44 337 SER A N 1
ATOM 2743 C CA . SER A 1 337 ? -12.546 6.591 -24.571 1.00 57.44 337 SER A CA 1
ATOM 2744 C C . SER A 1 337 ? -11.128 7.049 -24.222 1.00 57.44 337 SER A C 1
ATOM 2746 O O . SER A 1 337 ? -10.587 7.896 -24.934 1.00 57.44 337 SER A O 1
ATOM 2748 N N . THR A 1 338 ? -10.535 6.519 -23.148 1.00 73.25 338 THR A N 1
ATOM 2749 C CA . THR A 1 338 ? -9.166 6.836 -22.732 1.00 73.25 338 THR A CA 1
ATOM 2750 C C . THR A 1 338 ? -8.142 6.399 -23.771 1.00 73.25 338 THR A C 1
ATOM 2752 O O . THR A 1 338 ? -8.347 5.430 -24.510 1.00 73.25 338 THR A O 1
ATOM 2755 N N . SER A 1 339 ? -7.019 7.118 -23.836 1.00 74.69 339 SER A N 1
ATOM 2756 C CA . SER A 1 339 ? -5.908 6.744 -24.718 1.00 74.69 339 SER A CA 1
ATOM 2757 C C . SER A 1 339 ? -5.394 5.345 -24.388 1.00 74.69 339 SER A C 1
ATOM 2759 O O . SER A 1 339 ? -5.197 4.530 -25.290 1.00 74.69 339 SER A O 1
ATOM 2761 N N . PHE A 1 340 ? -5.253 5.041 -23.099 1.00 78.25 340 PHE A N 1
ATOM 2762 C CA . PHE A 1 340 ? -4.798 3.741 -22.628 1.00 78.25 340 PHE A CA 1
ATOM 2763 C C . PHE A 1 340 ? -5.855 2.632 -22.783 1.00 78.25 340 PHE A C 1
ATOM 2765 O O . PHE A 1 340 ? -5.511 1.489 -23.076 1.00 78.25 340 PHE A O 1
ATOM 2772 N N . GLY A 1 341 ? -7.149 2.954 -22.694 1.00 76.25 341 GLY A N 1
ATOM 2773 C CA . GLY A 1 341 ? -8.227 1.986 -22.906 1.00 76.25 341 GLY A CA 1
ATOM 2774 C C . GLY A 1 341 ? -8.267 1.440 -24.335 1.00 76.25 341 GLY A C 1
ATOM 2775 O O . GLY A 1 341 ? -8.400 0.234 -24.546 1.00 76.25 341 GLY A O 1
ATOM 2776 N N . LYS A 1 342 ? -8.057 2.308 -25.335 1.00 78.88 342 LYS A N 1
ATOM 2777 C CA . LYS A 1 342 ? -7.889 1.886 -26.739 1.00 78.88 342 LYS A CA 1
ATOM 2778 C C . LYS A 1 342 ? -6.695 0.950 -26.903 1.00 78.88 342 LYS A C 1
ATOM 2780 O O . LYS A 1 342 ? -6.796 -0.060 -27.588 1.00 78.88 342 LYS A O 1
ATOM 2785 N N . LEU A 1 343 ? -5.607 1.258 -26.207 1.00 71.50 343 LEU A N 1
ATOM 2786 C CA . LEU A 1 343 ? -4.389 0.466 -26.220 1.00 71.50 343 LEU A CA 1
ATOM 2787 C C . LEU A 1 343 ? -4.607 -0.934 -25.616 1.00 71.50 343 LEU A C 1
ATOM 2789 O O . LEU A 1 343 ? -4.187 -1.925 -26.202 1.00 71.50 343 LEU A O 1
ATOM 2793 N N . ILE A 1 344 ? -5.348 -1.055 -24.510 1.00 75.44 344 ILE A N 1
ATOM 2794 C CA . ILE A 1 344 ? -5.734 -2.352 -23.919 1.00 75.44 344 ILE A CA 1
ATOM 2795 C C . ILE A 1 344 ? -6.484 -3.241 -24.917 1.00 75.44 344 ILE A C 1
ATOM 2797 O O . ILE A 1 344 ? -6.265 -4.453 -24.945 1.00 75.44 344 ILE A O 1
ATOM 2801 N N . GLN A 1 345 ? -7.336 -2.665 -25.768 1.00 75.44 345 GLN A N 1
ATOM 2802 C CA . GLN A 1 345 ? -8.091 -3.433 -26.765 1.00 75.44 345 GLN A CA 1
ATOM 2803 C C . GLN A 1 345 ? -7.201 -4.068 -27.843 1.00 75.44 345 GLN A C 1
ATOM 2805 O O . GLN A 1 345 ? -7.595 -5.076 -28.441 1.00 75.44 345 GLN A O 1
ATOM 2810 N N . GLU A 1 346 ? -6.006 -3.525 -28.070 1.00 77.25 346 GLU A N 1
ATOM 2811 C CA . GLU A 1 346 ? -5.025 -4.058 -29.021 1.00 77.25 346 GLU A CA 1
ATOM 2812 C C . GLU A 1 346 ? -4.276 -5.277 -28.468 1.00 77.25 346 GLU A C 1
ATOM 2814 O O . GLU A 1 346 ? -3.731 -6.065 -29.241 1.00 77.25 346 GLU A O 1
ATOM 2819 N N . PHE A 1 347 ? -4.292 -5.487 -27.148 1.00 75.50 347 PHE A N 1
ATOM 2820 C CA . PHE A 1 347 ? -3.570 -6.568 -26.484 1.00 75.50 347 PHE A CA 1
ATOM 2821 C C . PHE A 1 347 ? -4.499 -7.730 -26.123 1.00 75.50 347 PHE A C 1
ATOM 2823 O O . PHE A 1 347 ? -5.292 -7.629 -25.185 1.00 75.50 347 PHE A O 1
ATOM 2830 N N . PRO A 1 348 ? -4.395 -8.889 -26.803 1.00 77.50 348 PRO A N 1
ATOM 2831 C CA . PRO A 1 348 ? -5.273 -10.029 -26.543 1.00 77.50 348 PRO A CA 1
ATOM 2832 C C . PRO A 1 348 ? -5.247 -10.524 -25.092 1.00 77.50 348 PRO A C 1
ATOM 2834 O O . PRO A 1 348 ? -6.260 -11.017 -24.603 1.00 77.50 348 PRO A O 1
ATOM 2837 N N . TRP A 1 349 ? -4.111 -10.385 -24.403 1.00 76.56 349 TRP A N 1
ATOM 2838 C CA . TRP A 1 349 ? -3.954 -10.785 -23.003 1.00 76.56 349 TRP A CA 1
ATOM 2839 C C . TRP A 1 349 ? -4.563 -9.786 -22.007 1.00 76.56 349 TRP A C 1
ATOM 2841 O O . TRP A 1 349 ? -4.902 -10.181 -20.897 1.00 76.56 349 TRP A O 1
ATOM 2851 N N . LEU A 1 350 ? -4.774 -8.530 -22.415 1.00 71.31 350 LEU A N 1
ATOM 2852 C CA . LEU A 1 350 ? -5.431 -7.493 -21.612 1.00 71.31 350 LEU A CA 1
ATOM 2853 C C . LEU A 1 350 ? -6.951 -7.444 -21.808 1.00 71.31 350 LEU A C 1
ATOM 2855 O O . LEU A 1 350 ? -7.650 -6.776 -21.047 1.00 71.31 350 LEU A O 1
ATOM 2859 N N . LYS A 1 351 ? -7.488 -8.143 -22.818 1.00 74.31 351 LYS A N 1
ATOM 2860 C CA . LYS A 1 351 ? -8.934 -8.182 -23.056 1.00 74.31 351 LYS A CA 1
ATOM 2861 C C . LYS A 1 351 ? -9.641 -8.828 -21.858 1.00 74.31 351 LYS A C 1
ATOM 2863 O O . LYS A 1 351 ? -9.394 -10.008 -21.584 1.00 74.31 351 LYS A O 1
ATOM 2868 N N . PRO A 1 352 ? -10.544 -8.105 -21.168 1.00 69.31 352 PRO A N 1
ATOM 2869 C CA . PRO A 1 352 ? -11.337 -8.682 -20.093 1.00 69.31 352 PRO A CA 1
ATOM 2870 C C . PRO A 1 352 ? -12.140 -9.869 -20.636 1.00 69.31 352 PRO A C 1
ATOM 2872 O O . PRO A 1 352 ? -12.855 -9.733 -21.627 1.00 69.31 352 PRO A O 1
ATOM 2875 N N . LYS A 1 353 ? -12.030 -11.041 -20.005 1.00 71.62 353 LYS A N 1
ATOM 2876 C CA . LYS A 1 353 ? -12.789 -12.250 -20.392 1.00 71.62 353 LYS A CA 1
ATOM 2877 C C . LYS A 1 353 ? -14.030 -12.462 -19.516 1.00 71.62 353 LYS A C 1
ATOM 2879 O O . LYS A 1 353 ? -14.510 -13.582 -19.373 1.00 71.62 353 LYS A O 1
ATOM 2884 N N . PHE A 1 354 ? -14.510 -11.410 -18.862 1.00 67.06 354 PHE A N 1
ATOM 2885 C CA . PHE A 1 354 ? -15.344 -11.535 -17.671 1.00 67.06 354 PHE A CA 1
ATOM 2886 C C . PHE A 1 354 ? -16.836 -11.387 -17.980 1.00 67.06 354 PHE A C 1
ATOM 2888 O O . PHE A 1 354 ? -17.247 -10.431 -18.627 1.00 67.06 354 PHE A O 1
ATOM 2895 N N . ALA A 1 355 ? -17.650 -12.319 -17.470 1.00 60.06 355 ALA A N 1
ATOM 2896 C CA . ALA A 1 355 ? -19.114 -12.236 -17.527 1.00 60.06 355 ALA A CA 1
ATOM 2897 C C . ALA A 1 355 ? -19.713 -11.248 -16.499 1.00 60.06 355 ALA A C 1
ATOM 2899 O O . ALA A 1 355 ? -20.831 -10.773 -16.680 1.00 60.06 355 ALA A O 1
ATOM 2900 N N . HIS A 1 356 ? -18.976 -10.936 -15.425 1.00 66.88 356 HIS A N 1
ATOM 2901 C CA . HIS A 1 356 ? -19.380 -10.028 -14.350 1.00 66.88 356 HIS A CA 1
ATOM 2902 C C . HIS A 1 356 ? -18.205 -9.119 -13.972 1.00 66.88 356 HIS A C 1
ATOM 2904 O O . HIS A 1 356 ? -17.074 -9.594 -13.889 1.00 66.88 356 HIS A O 1
ATOM 2910 N N . CYS A 1 357 ? -18.465 -7.830 -13.739 1.00 80.00 357 CYS A N 1
ATOM 2911 C CA . CYS A 1 357 ? -17.429 -6.866 -13.367 1.00 80.00 357 CYS A CA 1
ATOM 2912 C C . CYS A 1 357 ? -17.401 -6.660 -11.852 1.00 80.00 357 CYS A C 1
ATOM 2914 O O . CYS A 1 357 ? -18.406 -6.260 -11.268 1.00 80.00 357 CYS A O 1
ATOM 2916 N N . VAL A 1 358 ? -16.238 -6.875 -11.236 1.00 91.38 358 VAL A N 1
ATOM 2917 C CA . VAL A 1 358 ? -15.961 -6.421 -9.867 1.00 91.38 358 VAL A CA 1
ATOM 2918 C C . VAL A 1 358 ? -15.900 -4.894 -9.881 1.00 91.38 358 VAL A C 1
ATOM 2920 O O . VAL A 1 358 ? -15.151 -4.307 -10.663 1.00 91.38 358 VAL A O 1
ATOM 2923 N N . THR A 1 359 ? -16.692 -4.236 -9.039 1.00 92.56 359 THR A N 1
ATOM 2924 C CA . THR A 1 359 ? -16.626 -2.777 -8.890 1.00 92.56 359 THR A CA 1
ATOM 2925 C C . THR A 1 359 ? -15.461 -2.422 -7.976 1.00 92.56 359 THR A C 1
ATOM 2927 O O . THR A 1 359 ? -15.319 -3.003 -6.909 1.00 92.56 359 THR A O 1
ATOM 2930 N N . TYR A 1 360 ? -14.623 -1.461 -8.350 1.00 94.94 360 TYR A N 1
ATOM 2931 C CA . TYR A 1 360 ? -13.487 -1.073 -7.515 1.00 94.94 360 TYR A CA 1
ATOM 2932 C C . TYR A 1 360 ? -13.351 0.436 -7.377 1.00 94.94 360 TYR A C 1
ATOM 2934 O O . TYR A 1 360 ? -13.776 1.209 -8.244 1.00 94.94 360 TYR A O 1
ATOM 2942 N N . ARG A 1 361 ? -12.764 0.841 -6.252 1.00 95.69 361 ARG A N 1
ATOM 2943 C CA . ARG A 1 361 ? -12.479 2.228 -5.875 1.00 95.69 361 ARG A CA 1
ATOM 2944 C C . ARG A 1 361 ? -11.108 2.332 -5.226 1.00 95.69 361 ARG A C 1
ATOM 2946 O O . ARG A 1 361 ? -10.488 1.322 -4.902 1.00 95.69 361 ARG A O 1
ATOM 2953 N N . PHE A 1 362 ? -10.653 3.560 -5.020 1.00 97.25 362 PHE A N 1
ATOM 2954 C CA . PHE A 1 362 ? -9.347 3.856 -4.455 1.00 97.25 362 PHE A CA 1
ATOM 2955 C C . PHE A 1 362 ? -9.444 4.661 -3.164 1.00 97.25 362 PHE A C 1
ATOM 2957 O O . PHE A 1 362 ? -10.301 5.535 -3.018 1.00 97.25 362 PHE A O 1
ATOM 2964 N N . LEU A 1 363 ? -8.508 4.403 -2.257 1.00 98.44 363 LEU A N 1
ATOM 2965 C CA . LEU A 1 363 ? -8.210 5.249 -1.111 1.00 98.44 363 LEU A CA 1
ATOM 2966 C C . LEU A 1 363 ? -6.834 5.881 -1.311 1.00 98.44 363 LEU A C 1
ATOM 2968 O O . LEU A 1 363 ? -5.880 5.203 -1.701 1.00 98.44 363 LEU A O 1
ATOM 2972 N N . ALA A 1 364 ? -6.722 7.177 -1.033 1.00 98.19 364 ALA A N 1
ATOM 2973 C CA . ALA A 1 364 ? -5.440 7.866 -1.066 1.00 98.19 364 ALA A CA 1
ATOM 2974 C C . ALA A 1 364 ? -4.627 7.545 0.189 1.00 98.19 364 ALA A C 1
ATOM 2976 O O . ALA A 1 364 ? -4.922 8.052 1.269 1.00 98.19 364 ALA A O 1
ATOM 2977 N N . GLY A 1 365 ? -3.608 6.702 0.030 1.00 97.88 365 GLY A N 1
ATOM 2978 C CA . GLY A 1 365 ? -2.707 6.257 1.087 1.00 97.88 365 GLY A CA 1
ATOM 2979 C C . GLY A 1 365 ? -1.663 7.313 1.444 1.00 97.88 365 GLY A C 1
ATOM 2980 O O . GLY A 1 365 ? -0.820 7.679 0.619 1.00 97.88 365 GLY A O 1
ATOM 2981 N N . PHE A 1 366 ? -1.694 7.773 2.689 1.00 97.69 366 PHE A N 1
ATOM 2982 C CA . PHE A 1 366 ? -0.709 8.653 3.304 1.00 97.69 366 PHE A CA 1
ATOM 2983 C C . PHE A 1 366 ? 0.204 7.829 4.210 1.00 97.69 366 PHE A C 1
ATOM 2985 O O . PHE A 1 366 ? -0.263 7.149 5.123 1.00 97.69 366 PHE A O 1
ATOM 2992 N N . ASN A 1 367 ? 1.518 7.919 3.989 1.00 94.50 367 ASN A N 1
ATOM 2993 C CA . ASN A 1 367 ? 2.493 7.265 4.855 1.00 94.50 367 ASN A CA 1
ATOM 2994 C C . ASN A 1 367 ? 2.671 8.071 6.154 1.00 94.50 367 ASN A C 1
ATOM 2996 O O . ASN A 1 367 ? 3.151 9.209 6.135 1.00 94.50 367 ASN A O 1
ATOM 3000 N N . ARG A 1 368 ? 2.334 7.466 7.298 1.00 93.19 368 ARG A N 1
ATOM 3001 C CA . ARG A 1 368 ? 2.478 8.083 8.630 1.00 93.19 368 ARG A CA 1
ATOM 3002 C C . ARG A 1 368 ? 3.916 8.435 9.020 1.00 93.19 368 ARG A C 1
ATOM 3004 O O . ARG A 1 368 ? 4.117 9.293 9.874 1.00 93.19 368 ARG A O 1
ATOM 3011 N N . GLN A 1 369 ? 4.917 7.832 8.383 1.00 89.62 369 GLN A N 1
ATOM 3012 C CA . GLN A 1 369 ? 6.330 8.120 8.650 1.00 89.62 369 GLN A CA 1
ATOM 3013 C C . GLN A 1 369 ? 6.769 9.502 8.123 1.00 89.62 369 GLN A C 1
ATOM 3015 O O . GLN A 1 369 ? 7.847 9.983 8.464 1.00 89.62 369 GLN A O 1
ATOM 3020 N N . CYS A 1 370 ? 5.938 10.189 7.328 1.00 86.81 370 CYS A N 1
ATOM 3021 C CA . CYS A 1 370 ? 6.223 11.527 6.793 1.00 86.81 370 CYS A CA 1
ATOM 3022 C C . CYS A 1 370 ? 5.874 12.683 7.759 1.00 86.81 370 CYS A C 1
ATOM 3024 O O . CYS A 1 370 ? 5.745 13.832 7.327 1.00 86.81 370 CYS A O 1
ATOM 3026 N N . ILE A 1 371 ? 5.698 12.399 9.052 1.00 87.81 371 ILE A N 1
ATOM 3027 C CA . ILE A 1 371 ? 5.370 13.386 10.091 1.00 87.81 371 ILE A CA 1
ATOM 3028 C C . ILE A 1 371 ? 6.654 13.995 10.664 1.00 87.81 371 ILE A C 1
ATOM 3030 O O . ILE A 1 371 ? 7.628 13.289 10.924 1.00 87.81 371 ILE A O 1
ATOM 3034 N N . ASN A 1 372 ? 6.651 15.308 10.912 1.00 85.88 372 ASN A N 1
ATOM 3035 C CA . ASN A 1 372 ? 7.765 15.961 11.596 1.00 85.88 372 ASN A CA 1
ATOM 3036 C C . ASN A 1 372 ? 7.669 15.734 13.115 1.00 85.88 372 ASN A C 1
ATOM 3038 O O . ASN A 1 372 ? 6.790 16.273 13.788 1.00 85.88 372 ASN A O 1
ATOM 3042 N N . LEU A 1 373 ? 8.554 14.910 13.672 1.00 82.19 373 LEU A N 1
ATOM 3043 C CA . LEU A 1 373 ? 8.555 14.609 15.106 1.00 82.19 373 LEU A CA 1
ATOM 3044 C C . LEU A 1 373 ? 9.289 15.665 15.929 1.00 82.19 373 LEU A C 1
ATOM 3046 O O . LEU A 1 373 ? 8.928 15.892 17.084 1.00 82.19 373 LEU A O 1
ATOM 3050 N N . THR A 1 374 ? 10.265 16.344 15.341 1.00 79.69 374 THR A N 1
ATOM 3051 C CA . THR A 1 374 ? 11.058 17.373 16.001 1.00 79.69 374 THR A CA 1
ATOM 3052 C C . THR A 1 374 ? 10.343 18.720 15.929 1.00 79.69 374 THR A C 1
ATOM 3054 O O . THR A 1 374 ? 10.293 19.344 14.873 1.00 79.69 374 THR A O 1
ATOM 3057 N N . ASP A 1 375 ? 9.857 19.221 17.068 1.00 67.38 375 ASP A N 1
ATOM 3058 C CA . ASP A 1 375 ? 9.497 20.642 17.230 1.00 67.38 375 ASP A CA 1
ATOM 3059 C C . ASP A 1 375 ? 10.750 21.509 17.413 1.00 67.38 375 ASP A C 1
ATOM 3061 O O . ASP A 1 375 ? 10.681 22.546 18.066 1.00 67.38 375 ASP A O 1
ATOM 3065 N N . VAL A 1 376 ? 11.912 21.057 16.916 1.00 59.25 376 VAL A N 1
ATOM 3066 C CA . VAL A 1 376 ? 13.137 21.850 16.974 1.00 59.25 376 VAL A CA 1
ATOM 3067 C C . VAL A 1 376 ? 12.827 23.107 16.188 1.00 59.25 376 VAL A C 1
ATOM 3069 O O . VAL A 1 376 ? 12.720 23.085 14.958 1.00 59.25 376 VAL A O 1
ATOM 3072 N N . ASP A 1 377 ? 12.589 24.182 16.934 1.00 53.50 377 ASP A N 1
ATOM 3073 C CA . ASP A 1 377 ? 12.404 25.502 16.385 1.00 53.50 377 ASP A CA 1
ATOM 3074 C C . ASP A 1 377 ? 13.588 25.696 15.445 1.00 53.50 377 ASP A C 1
ATOM 3076 O O . ASP A 1 377 ? 14.739 25.501 15.841 1.00 53.50 377 ASP A O 1
ATOM 3080 N N . LYS A 1 378 ? 13.339 26.033 14.178 1.00 60.22 378 LYS A N 1
ATOM 3081 C CA . LYS A 1 378 ? 14.432 26.240 13.209 1.00 60.22 378 LYS A CA 1
ATOM 3082 C C . LYS A 1 378 ? 15.465 27.257 13.732 1.00 60.22 378 LYS A C 1
ATOM 3084 O O . LYS A 1 378 ? 16.611 27.252 13.299 1.00 60.22 378 LYS A O 1
ATOM 3089 N N . ASN A 1 379 ? 15.057 28.077 14.701 1.00 56.12 379 ASN A N 1
ATOM 3090 C CA . ASN A 1 379 ? 15.879 29.023 15.443 1.00 56.12 379 ASN A CA 1
ATOM 3091 C C . ASN A 1 379 ? 16.812 28.368 16.485 1.00 56.12 379 ASN A C 1
ATOM 3093 O O . ASN A 1 379 ? 17.922 28.856 16.676 1.00 56.12 379 ASN A O 1
ATOM 3097 N N . ASP A 1 380 ? 16.422 27.261 17.123 1.00 55.31 380 ASP A N 1
ATOM 3098 C CA . ASP A 1 380 ? 17.292 26.502 18.034 1.00 55.31 380 ASP A CA 1
ATOM 3099 C C . ASP A 1 380 ? 18.320 25.668 17.260 1.00 55.31 380 ASP A C 1
ATOM 3101 O O . ASP A 1 380 ? 19.461 25.548 17.702 1.00 55.31 380 ASP A O 1
ATOM 3105 N N . ALA A 1 381 ? 17.973 25.184 16.061 1.00 56.81 381 ALA A N 1
ATOM 3106 C CA . ALA A 1 381 ? 18.921 24.519 15.159 1.00 56.81 381 ALA A CA 1
ATOM 3107 C C . ALA A 1 381 ? 20.073 25.445 14.707 1.00 56.81 381 ALA A C 1
ATOM 3109 O O . ALA A 1 381 ? 21.178 24.977 14.429 1.00 56.81 381 ALA A O 1
ATOM 3110 N N . ALA A 1 382 ? 19.832 26.762 14.669 1.00 58.38 382 ALA A N 1
ATOM 3111 C CA . ALA A 1 382 ? 20.857 27.766 14.384 1.00 58.38 382 ALA A CA 1
ATOM 3112 C C . ALA A 1 382 ? 21.808 28.016 15.573 1.00 58.38 382 ALA A C 1
ATOM 3114 O O . ALA A 1 382 ? 22.928 28.476 15.367 1.00 58.38 382 ALA A O 1
ATOM 3115 N N . ASN A 1 383 ? 21.382 27.692 16.801 1.00 58.06 383 ASN A N 1
ATOM 3116 C CA . ASN A 1 383 ? 22.176 27.850 18.026 1.00 58.06 383 ASN A CA 1
ATOM 3117 C C . ASN A 1 383 ? 22.765 26.528 18.547 1.00 58.06 383 ASN A C 1
ATOM 3119 O O . ASN A 1 383 ? 23.675 26.544 19.378 1.00 58.06 383 ASN A O 1
ATOM 3123 N N . SER A 1 384 ? 22.266 25.378 18.090 1.00 53.50 384 SER A N 1
ATOM 3124 C CA . SER A 1 384 ? 22.845 24.078 18.416 1.00 53.50 384 SER A CA 1
ATOM 3125 C C . SER A 1 384 ? 24.199 23.911 17.728 1.00 53.50 384 SER A C 1
ATOM 3127 O O . SER A 1 384 ? 24.341 24.168 16.536 1.00 53.50 384 SER A O 1
ATOM 3129 N N . ASN A 1 385 ? 25.190 23.487 18.513 1.00 54.12 385 ASN A N 1
ATOM 3130 C CA . ASN A 1 385 ? 26.596 23.349 18.140 1.00 54.12 385 ASN A CA 1
ATOM 3131 C C . ASN A 1 385 ? 26.770 22.746 16.720 1.00 54.12 385 ASN A C 1
ATOM 3133 O O . ASN A 1 385 ? 26.314 21.618 16.501 1.00 54.12 385 ASN A O 1
ATOM 3137 N N . PRO A 1 386 ? 27.437 23.433 15.766 1.00 55.66 386 PRO A N 1
ATOM 3138 C CA . PRO A 1 386 ? 27.558 22.991 14.370 1.00 55.66 386 PRO A CA 1
ATOM 3139 C C . PRO A 1 386 ? 28.181 21.596 14.199 1.00 55.66 386 PRO A C 1
ATOM 3141 O O . PRO A 1 386 ? 27.973 20.960 13.171 1.00 55.66 386 PRO A O 1
ATOM 3144 N N . ALA A 1 387 ? 28.860 21.071 15.225 1.00 54.00 387 ALA A N 1
ATOM 3145 C CA . ALA A 1 387 ? 29.350 19.695 15.259 1.00 54.00 387 ALA A CA 1
ATOM 3146 C C . ALA A 1 387 ? 28.245 18.626 15.097 1.00 54.00 387 ALA A C 1
ATOM 3148 O O . ALA A 1 387 ? 28.519 17.573 14.528 1.00 54.00 387 ALA A O 1
ATOM 3149 N N . ASN A 1 388 ? 27.000 18.894 15.518 1.00 54.25 388 ASN A N 1
ATOM 3150 C CA . ASN A 1 388 ? 25.868 17.977 15.300 1.00 54.25 388 ASN A CA 1
ATOM 3151 C C . ASN A 1 388 ? 25.165 18.182 13.945 1.00 54.25 388 ASN A C 1
ATOM 3153 O O . ASN A 1 388 ? 24.484 17.273 13.479 1.00 54.25 388 ASN A O 1
ATOM 3157 N N . ASN A 1 389 ? 25.363 19.326 13.277 1.00 53.19 389 ASN A N 1
ATOM 3158 C CA . ASN A 1 389 ? 24.818 19.576 11.935 1.00 53.19 389 ASN A CA 1
ATOM 3159 C C . ASN A 1 389 ? 25.633 18.898 10.818 1.00 53.19 389 ASN A C 1
ATOM 3161 O O . ASN A 1 389 ? 25.171 18.849 9.681 1.00 53.19 389 ASN A O 1
ATOM 3165 N N . ASN A 1 390 ? 26.790 18.301 11.126 1.00 53.44 390 ASN A N 1
ATOM 3166 C CA . ASN A 1 390 ? 27.545 17.499 10.156 1.00 53.44 390 ASN A CA 1
ATOM 3167 C C . ASN A 1 390 ? 26.810 16.216 9.722 1.00 53.44 390 ASN A C 1
ATOM 3169 O O . ASN A 1 390 ? 27.129 15.675 8.672 1.00 53.44 390 ASN A O 1
ATOM 3173 N N . LEU A 1 391 ? 25.791 15.758 10.462 1.00 54.44 391 LEU A N 1
ATOM 3174 C CA . LEU A 1 391 ? 24.928 14.646 10.034 1.00 54.44 391 LEU A CA 1
ATOM 3175 C C . LEU A 1 391 ? 23.988 15.017 8.876 1.00 54.44 391 LEU A C 1
ATOM 3177 O O . LEU A 1 391 ? 23.587 14.133 8.134 1.00 54.44 391 LEU A O 1
ATOM 3181 N N . ALA A 1 392 ? 23.656 16.300 8.697 1.00 53.50 392 ALA A N 1
ATOM 3182 C CA . ALA A 1 392 ? 22.793 16.751 7.600 1.00 53.50 392 ALA A CA 1
ATOM 3183 C C . ALA A 1 392 ? 23.552 16.972 6.277 1.00 53.50 392 ALA A C 1
ATOM 3185 O O . ALA A 1 392 ? 22.916 17.111 5.238 1.00 53.50 392 ALA A O 1
ATOM 3186 N N . ASN A 1 393 ? 24.890 17.010 6.323 1.00 51.25 393 ASN A N 1
ATOM 3187 C CA . ASN A 1 393 ? 25.762 17.173 5.154 1.00 51.25 393 ASN A CA 1
ATOM 3188 C C . ASN A 1 393 ? 26.466 15.875 4.735 1.00 51.25 393 ASN A C 1
ATOM 3190 O O . ASN A 1 393 ? 27.193 15.881 3.746 1.00 51.25 393 ASN A O 1
ATOM 3194 N N . ASN A 1 394 ? 26.291 14.787 5.485 1.00 52.88 394 ASN A N 1
ATOM 3195 C CA . ASN A 1 394 ? 26.732 13.474 5.040 1.00 52.88 394 ASN A CA 1
ATOM 3196 C C . ASN A 1 394 ? 25.653 12.905 4.115 1.00 52.88 394 ASN A C 1
ATOM 3198 O O . ASN A 1 394 ? 24.471 13.036 4.431 1.00 52.88 394 ASN A O 1
ATOM 3202 N N . ASP A 1 395 ? 26.065 12.276 3.012 1.00 58.84 395 ASP A N 1
ATOM 3203 C CA . ASP A 1 395 ? 25.219 11.563 2.043 1.00 58.84 395 ASP A CA 1
ATOM 3204 C C . ASP A 1 395 ? 24.551 10.320 2.676 1.00 58.84 395 ASP A C 1
ATOM 3206 O O . ASP A 1 395 ? 24.743 9.190 2.230 1.00 58.84 395 ASP A O 1
ATOM 3210 N N . LEU A 1 396 ? 23.816 10.504 3.777 1.00 66.94 396 LEU A N 1
ATOM 3211 C CA . LEU A 1 396 ? 23.005 9.460 4.387 1.00 66.94 396 LEU A CA 1
ATOM 3212 C C . LEU A 1 396 ? 21.866 9.124 3.430 1.00 66.94 396 LEU A C 1
ATOM 3214 O O . LEU A 1 396 ? 21.143 10.010 2.967 1.00 66.94 396 LEU A O 1
ATOM 3218 N N . ASP A 1 397 ? 21.694 7.832 3.169 1.00 73.06 397 ASP A N 1
ATOM 3219 C CA . ASP A 1 397 ? 20.583 7.334 2.366 1.00 73.06 397 ASP A CA 1
ATOM 3220 C C . ASP A 1 397 ? 19.246 7.685 3.049 1.00 73.06 397 ASP A C 1
ATOM 3222 O O . ASP A 1 397 ? 19.110 7.654 4.279 1.00 73.06 397 ASP A O 1
ATOM 3226 N N . ASP A 1 398 ? 18.216 7.973 2.252 1.00 73.69 398 ASP A N 1
ATOM 3227 C CA . ASP A 1 398 ? 16.862 8.294 2.715 1.00 73.69 398 ASP A CA 1
ATOM 3228 C C . ASP A 1 398 ? 16.310 7.230 3.683 1.00 73.69 398 ASP A C 1
ATOM 3230 O O . ASP A 1 398 ? 15.469 7.529 4.539 1.00 73.69 398 ASP A O 1
ATOM 3234 N N . ASN A 1 399 ? 16.760 5.976 3.562 1.00 69.75 399 ASN A N 1
ATOM 3235 C CA . ASN A 1 399 ? 16.359 4.887 4.453 1.00 69.75 399 ASN A CA 1
ATOM 3236 C C . ASN A 1 399 ? 16.992 4.998 5.845 1.00 69.75 399 ASN A C 1
ATOM 3238 O O . ASN A 1 399 ? 16.303 4.758 6.835 1.00 69.75 399 ASN A O 1
ATOM 3242 N N . GLU A 1 400 ? 18.250 5.427 5.949 1.00 75.19 400 GLU A N 1
ATOM 3243 C CA . GLU A 1 400 ? 18.925 5.631 7.240 1.00 75.19 400 GLU A CA 1
ATOM 3244 C C . GLU A 1 400 ? 18.270 6.774 8.009 1.00 75.19 400 GLU A C 1
ATOM 3246 O O . GLU A 1 400 ? 17.989 6.662 9.204 1.00 75.19 400 GLU A O 1
ATOM 3251 N N . ILE A 1 401 ? 17.916 7.845 7.295 1.00 77.50 401 ILE A N 1
ATOM 3252 C CA . ILE A 1 401 ? 17.164 8.968 7.857 1.00 77.50 401 ILE A CA 1
ATOM 3253 C C . ILE A 1 401 ? 15.798 8.497 8.376 1.00 77.50 401 ILE A C 1
ATOM 3255 O O . ILE A 1 401 ? 15.356 8.938 9.440 1.00 77.50 401 ILE A O 1
ATOM 3259 N N . LYS A 1 402 ? 15.104 7.612 7.648 1.00 77.69 402 LYS A N 1
ATOM 3260 C CA . LYS A 1 402 ? 13.816 7.049 8.090 1.00 77.69 402 LYS A CA 1
ATOM 3261 C C . LYS A 1 402 ? 13.970 6.175 9.330 1.00 77.69 402 LYS A C 1
ATOM 3263 O O . LYS A 1 402 ? 13.207 6.367 10.275 1.00 77.69 402 LYS A O 1
ATOM 3268 N N . GLN A 1 403 ? 14.951 5.275 9.353 1.00 78.38 403 GLN A N 1
ATOM 3269 C CA . GLN A 1 403 ? 15.206 4.407 10.503 1.00 78.38 403 GLN A CA 1
ATOM 3270 C C . GLN A 1 403 ? 15.553 5.231 11.749 1.00 78.38 403 GLN A C 1
ATOM 3272 O O . GLN A 1 403 ? 14.950 5.042 12.804 1.00 78.38 403 GLN A O 1
ATOM 3277 N N . TYR A 1 404 ? 16.442 6.217 11.614 1.00 81.06 404 TYR A N 1
ATOM 3278 C CA . TYR A 1 404 ? 16.793 7.120 12.709 1.00 81.06 404 TYR A CA 1
ATOM 3279 C C . TYR A 1 404 ? 15.569 7.872 13.252 1.00 81.06 404 TYR A C 1
ATOM 3281 O O . TYR A 1 404 ? 15.345 7.916 14.463 1.00 81.06 404 TYR A O 1
ATOM 3289 N N . LYS A 1 405 ? 14.724 8.416 12.364 1.00 81.75 405 LYS A N 1
ATOM 3290 C CA . LYS A 1 405 ? 13.470 9.083 12.757 1.00 81.75 405 LYS A CA 1
ATOM 3291 C C . LYS A 1 405 ? 12.518 8.137 13.482 1.00 81.75 405 LYS A C 1
ATOM 3293 O O . LYS A 1 405 ? 11.829 8.569 14.404 1.00 81.75 405 LYS A O 1
ATOM 3298 N N . GLN A 1 406 ? 12.461 6.871 13.080 1.00 81.38 406 GLN A N 1
ATOM 3299 C CA . GLN A 1 406 ? 11.622 5.875 13.737 1.00 81.38 406 GLN A CA 1
ATOM 3300 C C . GLN A 1 406 ? 12.131 5.566 15.145 1.00 81.38 406 GLN A C 1
ATOM 3302 O O . GLN A 1 406 ? 11.350 5.566 16.101 1.00 81.38 406 GLN A O 1
ATOM 3307 N N . GLU A 1 407 ? 13.436 5.356 15.296 1.00 84.19 407 GLU A N 1
ATOM 3308 C CA . GLU A 1 407 ? 14.071 5.157 16.597 1.00 84.19 407 GLU A CA 1
ATOM 3309 C C . GLU A 1 407 ? 13.850 6.365 17.512 1.00 84.19 407 GLU A C 1
ATOM 3311 O O . GLU A 1 407 ? 13.497 6.192 18.680 1.00 84.19 407 GLU A O 1
ATOM 3316 N N . GLU A 1 408 ? 13.969 7.587 16.990 1.00 84.75 408 GLU A N 1
ATOM 3317 C CA . GLU A 1 408 ? 13.658 8.817 17.723 1.00 84.75 408 GLU A CA 1
ATOM 3318 C C . GLU A 1 408 ? 12.194 8.841 18.194 1.00 84.75 408 GLU A C 1
ATOM 3320 O O . GLU A 1 408 ? 11.911 9.154 19.354 1.00 84.75 408 GLU A O 1
ATOM 3325 N N . ALA A 1 409 ? 11.257 8.448 17.329 1.00 85.00 409 ALA A N 1
ATOM 3326 C CA . ALA A 1 409 ? 9.833 8.378 17.646 1.00 85.00 409 ALA A CA 1
ATOM 3327 C C . ALA A 1 409 ? 9.539 7.392 18.786 1.00 85.00 409 ALA A C 1
ATOM 3329 O O . ALA A 1 409 ? 8.837 7.714 19.754 1.00 85.00 409 ALA A O 1
ATOM 3330 N N . ILE A 1 410 ? 10.122 6.194 18.699 1.00 86.19 410 ILE A N 1
ATOM 3331 C CA . ILE A 1 410 ? 10.023 5.155 19.728 1.00 86.19 410 ILE A CA 1
ATOM 3332 C C . ILE A 1 410 ? 10.643 5.659 21.034 1.00 86.19 410 ILE A C 1
ATOM 3334 O O . ILE A 1 410 ? 10.051 5.500 22.106 1.00 86.19 410 ILE A O 1
ATOM 3338 N N . GLN A 1 411 ? 11.801 6.317 20.963 1.00 87.12 411 GLN A N 1
ATOM 3339 C CA . GLN A 1 411 ? 12.461 6.894 22.130 1.00 87.12 411 GLN A CA 1
ATOM 3340 C C . GLN A 1 411 ? 11.626 7.997 22.780 1.00 87.12 411 GLN A C 1
ATOM 3342 O O . GLN A 1 411 ? 11.548 8.025 24.008 1.00 87.12 411 GLN A O 1
ATOM 3347 N N . LEU A 1 412 ? 10.973 8.868 22.007 1.00 87.06 412 LEU A N 1
ATOM 3348 C CA . LEU A 1 412 ? 10.081 9.902 22.536 1.00 87.06 412 LEU A CA 1
ATOM 3349 C C . LEU A 1 412 ? 8.928 9.274 23.325 1.00 87.06 412 LEU A C 1
ATOM 3351 O O . LEU A 1 412 ? 8.662 9.675 24.457 1.00 87.06 412 LEU A O 1
ATOM 3355 N N . LEU A 1 413 ? 8.278 8.254 22.766 1.00 86.88 413 LEU A N 1
ATOM 3356 C CA . LEU A 1 413 ? 7.170 7.562 23.426 1.00 86.88 413 LEU A CA 1
ATOM 3357 C C . LEU A 1 413 ? 7.615 6.785 24.671 1.00 86.88 413 LEU A C 1
ATOM 3359 O O . LEU A 1 413 ? 6.877 6.730 25.655 1.00 86.88 413 LEU A O 1
ATOM 3363 N N . ALA A 1 414 ? 8.813 6.197 24.647 1.00 86.88 414 ALA A N 1
ATOM 3364 C CA . ALA A 1 414 ? 9.355 5.438 25.770 1.00 86.88 414 ALA A CA 1
ATOM 3365 C C . ALA A 1 414 ? 9.871 6.342 26.904 1.00 86.88 414 ALA A C 1
ATOM 3367 O O . ALA A 1 414 ? 9.615 6.067 28.077 1.00 86.88 414 ALA A O 1
ATOM 3368 N N . LYS A 1 415 ? 10.601 7.414 26.570 1.00 89.00 415 LYS A N 1
ATOM 3369 C CA . LYS A 1 415 ? 11.290 8.290 27.536 1.00 89.00 415 LYS A CA 1
ATOM 3370 C C . LYS A 1 415 ? 10.420 9.453 28.012 1.00 89.00 415 LYS A C 1
ATOM 3372 O O . LYS A 1 415 ? 10.552 9.869 29.160 1.00 89.00 415 LYS A O 1
ATOM 3377 N N . ALA A 1 416 ? 9.539 9.977 27.159 1.00 91.25 416 ALA A N 1
ATOM 3378 C CA . ALA A 1 416 ? 8.695 11.137 27.450 1.00 91.25 416 ALA A CA 1
ATOM 3379 C C . ALA A 1 416 ? 7.237 10.936 26.976 1.00 91.25 416 ALA A C 1
ATOM 3381 O O . ALA A 1 416 ? 6.711 11.729 26.190 1.00 91.25 416 ALA A O 1
ATOM 3382 N N . PRO A 1 417 ? 6.532 9.906 27.479 1.00 91.62 417 PRO A N 1
ATOM 3383 C CA . PRO A 1 417 ? 5.176 9.581 27.035 1.00 91.62 417 PRO A CA 1
ATOM 3384 C C . PRO A 1 417 ? 4.173 10.730 27.208 1.00 91.62 417 PRO A C 1
ATOM 3386 O O . PRO A 1 417 ? 3.299 10.923 26.365 1.00 91.62 417 PRO A O 1
ATOM 3389 N N . GLN A 1 418 ? 4.293 11.526 28.278 1.00 92.31 418 GLN A N 1
ATOM 3390 C CA . GLN A 1 418 ? 3.404 12.671 28.501 1.00 92.31 418 GLN A CA 1
ATOM 3391 C C . GLN A 1 418 ? 3.604 13.762 27.450 1.00 92.31 418 GLN A C 1
ATOM 3393 O O . GLN A 1 418 ? 2.630 14.385 27.040 1.00 92.31 418 GLN A O 1
ATOM 3398 N N . GLU A 1 419 ? 4.844 13.972 27.010 1.00 92.69 419 GLU A N 1
ATOM 3399 C CA . GLU A 1 419 ? 5.171 14.930 25.956 1.00 92.69 419 GLU A CA 1
ATOM 3400 C C . GLU A 1 419 ? 4.591 14.466 24.618 1.00 92.69 419 GLU A C 1
ATOM 3402 O O . GLU A 1 419 ? 3.929 15.242 23.935 1.00 92.69 419 GLU A O 1
ATOM 3407 N N . ALA A 1 420 ? 4.730 13.181 24.280 1.00 92.44 420 ALA A N 1
ATOM 3408 C CA . ALA A 1 420 ? 4.124 12.622 23.072 1.00 92.44 420 ALA A CA 1
ATOM 3409 C C . ALA A 1 420 ? 2.591 12.795 23.052 1.00 92.44 420 ALA A C 1
ATOM 3411 O O . ALA A 1 420 ? 2.013 13.250 22.062 1.00 92.44 420 ALA A O 1
ATOM 3412 N N . ILE A 1 421 ? 1.926 12.504 24.175 1.00 95.00 421 ILE A N 1
ATOM 3413 C CA . ILE A 1 421 ? 0.479 12.717 24.331 1.00 95.00 421 ILE A CA 1
ATOM 3414 C C . ILE A 1 421 ? 0.132 14.207 24.215 1.00 95.00 421 ILE A C 1
ATOM 3416 O O . ILE A 1 421 ? -0.822 14.571 23.525 1.00 95.00 421 ILE A O 1
ATOM 3420 N N . HIS A 1 422 ? 0.902 15.081 24.869 1.00 94.50 422 HIS A N 1
ATOM 3421 C CA . HIS A 1 422 ? 0.681 16.525 24.838 1.00 94.50 422 HIS A CA 1
ATOM 3422 C C . HIS A 1 422 ? 0.795 17.092 23.421 1.00 94.50 422 HIS A C 1
ATOM 3424 O O . HIS A 1 422 ? -0.050 17.892 23.018 1.00 94.50 422 HIS A O 1
ATOM 3430 N N . ARG A 1 423 ? 1.776 16.632 22.639 1.00 94.00 423 ARG A N 1
ATOM 3431 C CA . ARG A 1 423 ? 1.947 17.014 21.232 1.00 94.00 423 ARG A CA 1
ATOM 3432 C C . ARG A 1 423 ? 0.713 16.689 20.406 1.00 94.00 423 ARG A C 1
ATOM 3434 O O . ARG A 1 423 ? 0.238 17.551 19.676 1.00 94.00 423 ARG A O 1
ATOM 3441 N N . MET A 1 424 ? 0.142 15.498 20.572 1.00 96.12 424 MET A N 1
ATOM 3442 C CA . MET A 1 424 ? -1.095 15.141 19.878 1.00 96.12 424 MET A CA 1
ATOM 3443 C C . MET A 1 424 ? -2.281 16.012 20.316 1.00 96.12 424 MET A C 1
ATOM 3445 O O . MET A 1 424 ? -3.030 16.517 19.480 1.00 96.12 424 MET A O 1
ATOM 3449 N N . LEU A 1 425 ? -2.453 16.215 21.625 1.00 96.44 425 LEU A N 1
ATOM 3450 C CA . LEU A 1 425 ? -3.515 17.074 22.155 1.00 96.44 425 LEU A CA 1
ATOM 3451 C C . LEU A 1 425 ? -3.391 18.513 21.640 1.00 96.44 425 LEU A C 1
ATOM 3453 O O . LEU A 1 425 ? -4.406 19.135 21.338 1.00 96.44 425 LEU A O 1
ATOM 3457 N N . SER A 1 426 ? -2.166 19.025 21.504 1.00 95.88 426 SER A N 1
ATOM 3458 C CA . SER A 1 426 ? -1.890 20.336 20.915 1.00 95.88 426 SER A CA 1
ATOM 3459 C C . SER A 1 426 ? -2.396 20.418 19.475 1.00 95.88 426 SER A C 1
ATOM 3461 O O . SER A 1 426 ? -3.085 21.375 19.134 1.00 95.88 426 SER A O 1
ATOM 3463 N N . GLU A 1 427 ? -2.166 19.391 18.652 1.00 96.94 427 GLU A N 1
ATOM 3464 C CA . GLU A 1 427 ? -2.688 19.350 17.278 1.00 96.94 427 GLU A CA 1
ATOM 3465 C C . GLU A 1 427 ? -4.224 19.288 17.228 1.00 96.94 427 GLU A C 1
ATOM 3467 O O . GLU A 1 427 ? -4.837 19.978 16.416 1.00 96.94 427 GLU A O 1
ATOM 3472 N N . ILE A 1 428 ? -4.869 18.554 18.142 1.00 97.62 428 ILE A N 1
ATOM 3473 C CA . ILE A 1 428 ? -6.339 18.559 18.270 1.00 97.62 428 ILE A CA 1
ATOM 3474 C C . ILE A 1 428 ? -6.849 19.954 18.667 1.00 97.62 428 ILE A C 1
ATOM 3476 O O . ILE A 1 428 ? -7.839 20.437 18.117 1.00 97.62 428 ILE A O 1
ATOM 3480 N N . VAL A 1 429 ? -6.185 20.628 19.612 1.00 97.00 429 VAL A N 1
ATOM 3481 C CA . VAL A 1 429 ? -6.553 21.990 20.040 1.00 97.00 429 VAL A CA 1
ATOM 3482 C C . VAL A 1 429 ? -6.373 22.991 18.901 1.00 97.00 429 VAL A C 1
ATOM 3484 O O . VAL A 1 429 ? -7.274 23.800 18.677 1.00 97.00 429 VAL A O 1
ATOM 3487 N N . LYS A 1 430 ? -5.258 22.923 18.163 1.00 96.69 430 LYS A N 1
ATOM 3488 C CA . LYS A 1 430 ? -5.032 23.727 16.954 1.00 96.69 430 LYS A CA 1
ATOM 3489 C C . LYS A 1 430 ? -6.153 23.503 15.947 1.00 96.69 430 LYS A C 1
ATOM 3491 O O . LYS A 1 430 ? -6.741 24.473 15.481 1.00 96.69 430 LYS A O 1
ATOM 3496 N N . SER A 1 431 ? -6.521 22.246 15.693 1.00 96.62 431 SER A N 1
ATOM 3497 C CA . SER A 1 431 ? -7.601 21.924 14.759 1.00 96.62 431 SER A CA 1
ATOM 3498 C C . SER A 1 431 ? -8.950 22.517 15.176 1.00 96.62 431 SER A C 1
ATOM 3500 O O . SER A 1 431 ? -9.616 23.187 14.388 1.00 96.62 431 SER A O 1
ATOM 3502 N N . LYS A 1 432 ? -9.317 22.402 16.459 1.00 96.06 432 LYS A N 1
ATOM 3503 C CA . LYS A 1 432 ? -10.530 23.041 17.007 1.00 96.06 432 LYS A CA 1
ATOM 3504 C C . LYS A 1 432 ? -10.532 24.564 16.848 1.00 96.06 432 LYS A C 1
ATOM 3506 O O . LYS A 1 432 ? -11.591 25.161 16.675 1.00 96.06 432 LYS A O 1
ATOM 3511 N N . LYS A 1 433 ? -9.355 25.191 16.892 1.00 97.06 433 LYS A N 1
ATOM 3512 C CA . LYS A 1 433 ? -9.163 26.628 16.641 1.00 97.06 433 LYS A CA 1
ATOM 3513 C C . LYS A 1 433 ? -9.001 26.979 15.159 1.00 97.06 433 LYS A C 1
ATOM 3515 O O . LYS A 1 433 ? -8.858 28.155 14.839 1.00 97.06 433 LYS A O 1
ATOM 3520 N N . ARG A 1 434 ? -9.039 25.987 14.264 1.00 96.44 434 ARG A N 1
ATOM 3521 C CA . ARG A 1 434 ? -8.756 26.110 12.826 1.00 96.44 434 ARG A CA 1
ATOM 3522 C C . ARG A 1 434 ? -7.359 26.655 12.518 1.00 96.44 434 ARG A C 1
ATOM 3524 O O . ARG A 1 434 ? -7.145 27.339 11.522 1.00 96.44 434 ARG A O 1
ATOM 3531 N N . GLU A 1 435 ? -6.399 26.351 13.379 1.00 95.81 435 GLU A N 1
ATOM 3532 C CA . GLU A 1 435 ? -4.992 26.692 13.189 1.00 95.81 435 GLU A CA 1
ATOM 3533 C C . GLU A 1 435 ? -4.299 25.631 12.316 1.00 95.81 435 GLU A C 1
ATOM 3535 O O . GLU A 1 435 ? -4.703 24.464 12.271 1.00 95.81 435 GLU A O 1
ATOM 3540 N N . SER A 1 436 ? -3.249 26.030 11.594 1.00 91.81 436 SER A N 1
ATOM 3541 C CA . SER A 1 436 ? -2.459 25.111 10.768 1.00 91.81 436 SER A CA 1
ATOM 3542 C C . SER A 1 436 ? -1.508 24.255 11.605 1.00 91.81 436 SER A C 1
ATOM 3544 O O . SER A 1 436 ? -0.931 24.731 12.586 1.00 91.81 436 SER A O 1
ATOM 3546 N N . SER A 1 437 ? -1.257 23.025 11.156 1.00 91.88 437 SER A N 1
ATOM 3547 C CA . SER A 1 437 ? -0.245 22.149 11.742 1.00 91.88 437 SER A CA 1
ATOM 3548 C C . SER A 1 437 ? 1.092 22.275 11.011 1.00 91.88 437 SER A C 1
ATOM 3550 O O . SER A 1 437 ? 1.189 21.999 9.818 1.00 91.88 437 SER A O 1
ATOM 3552 N N . THR A 1 438 ? 2.158 22.626 11.730 1.00 92.88 438 THR A N 1
ATOM 3553 C CA . THR A 1 438 ? 3.535 22.477 11.224 1.00 92.88 438 THR A CA 1
ATOM 3554 C C . THR A 1 438 ? 3.982 21.014 11.239 1.00 92.88 438 THR A C 1
ATOM 3556 O O . THR A 1 438 ? 4.766 20.587 10.394 1.00 92.88 438 THR A O 1
ATOM 3559 N N . ARG A 1 439 ? 3.444 20.217 12.172 1.00 92.75 439 ARG A N 1
ATOM 3560 C CA . ARG A 1 439 ? 3.756 18.792 12.342 1.00 92.75 439 ARG A CA 1
ATOM 3561 C C . ARG A 1 439 ? 3.312 17.959 11.139 1.00 92.75 439 ARG A C 1
ATOM 3563 O O . ARG A 1 439 ? 4.024 17.039 10.733 1.00 92.75 439 ARG A O 1
ATOM 3570 N N . PHE A 1 440 ? 2.159 18.301 10.563 1.00 95.62 440 PHE A N 1
ATOM 3571 C CA . PHE A 1 440 ? 1.557 17.596 9.427 1.00 95.62 440 PHE A CA 1
ATOM 3572 C C . PHE A 1 440 ? 1.734 18.315 8.082 1.00 95.62 440 PHE A C 1
ATOM 3574 O O . PHE A 1 440 ? 1.165 17.878 7.087 1.00 95.62 440 PHE A O 1
ATOM 3581 N N . GLU A 1 441 ? 2.550 19.374 8.012 1.00 95.00 441 GLU A N 1
ATOM 3582 C CA . GLU A 1 441 ? 2.676 20.233 6.823 1.00 95.00 441 GLU A CA 1
ATOM 3583 C C . GLU A 1 441 ? 3.015 19.447 5.543 1.00 95.00 441 GLU A C 1
ATOM 3585 O O . GLU A 1 441 ? 2.452 19.712 4.483 1.00 95.00 441 GLU A O 1
ATOM 3590 N N . SER A 1 442 ? 3.915 18.461 5.633 1.00 94.44 442 SER A N 1
ATOM 3591 C CA . SER A 1 442 ? 4.294 17.618 4.489 1.00 94.44 442 SER A CA 1
ATOM 3592 C C . SER A 1 442 ? 3.095 16.841 3.929 1.00 94.44 442 SER A C 1
ATOM 3594 O O . SER A 1 442 ? 2.832 16.859 2.730 1.00 94.44 442 SER A O 1
ATOM 3596 N N . LEU A 1 443 ? 2.296 16.236 4.808 1.00 96.38 443 LEU A N 1
ATOM 3597 C CA . LEU A 1 443 ? 1.114 15.460 4.427 1.00 96.38 443 LEU A CA 1
ATOM 3598 C C . LEU A 1 443 ? -0.028 16.362 3.941 1.00 96.38 443 LEU A C 1
ATOM 3600 O O . LEU A 1 443 ? -0.737 16.013 3.002 1.00 96.38 443 LEU A O 1
ATOM 3604 N N . GLU A 1 444 ? -0.165 17.558 4.512 1.00 96.88 444 GLU A N 1
ATOM 3605 C CA . GLU A 1 444 ? -1.094 18.578 4.018 1.00 96.88 444 GLU A CA 1
ATOM 3606 C C . GLU A 1 444 ? -0.716 19.088 2.615 1.00 96.88 444 GLU A C 1
ATOM 3608 O O . GLU A 1 444 ? -1.599 19.433 1.828 1.00 96.88 444 GLU A O 1
ATOM 3613 N N . LYS A 1 445 ? 0.580 19.123 2.266 1.00 96.56 445 LYS A N 1
ATOM 3614 C CA . LYS A 1 445 ? 1.032 19.423 0.894 1.00 96.56 445 LYS A CA 1
ATOM 3615 C C . LYS A 1 445 ? 0.638 18.317 -0.078 1.00 96.56 445 LYS A C 1
ATOM 3617 O O . LYS A 1 445 ? 0.195 18.635 -1.178 1.00 96.56 445 LYS A O 1
ATOM 3622 N N . GLU A 1 446 ? 0.752 17.051 0.317 1.00 96.94 446 GLU A N 1
ATOM 3623 C CA . GLU A 1 446 ? 0.269 15.933 -0.504 1.00 96.94 446 GLU A CA 1
ATOM 3624 C C . GLU A 1 446 ? -1.258 15.974 -0.682 1.00 96.94 446 GLU A C 1
ATOM 3626 O O . GLU A 1 446 ? -1.744 15.810 -1.798 1.00 96.94 446 GLU A O 1
ATOM 3631 N N . LEU A 1 447 ? -2.020 16.302 0.370 1.00 97.75 447 LEU A N 1
ATOM 3632 C CA . LEU A 1 447 ? -3.473 16.499 0.268 1.00 97.75 447 LEU A CA 1
ATOM 3633 C C . LEU A 1 447 ? -3.828 17.597 -0.745 1.00 97.75 447 LEU A C 1
ATOM 3635 O O . LEU A 1 447 ? -4.729 17.426 -1.562 1.00 97.75 447 LEU A O 1
ATOM 3639 N N . LYS A 1 448 ? -3.080 18.706 -0.746 1.00 97.00 448 LYS A N 1
ATOM 3640 C CA . LYS A 1 448 ? -3.280 19.789 -1.716 1.00 97.00 448 LYS A CA 1
ATOM 3641 C C . LYS A 1 448 ? -3.054 19.328 -3.160 1.00 97.00 448 LYS A C 1
ATOM 3643 O O . LYS A 1 448 ? -3.794 19.746 -4.044 1.00 97.00 448 LYS A O 1
ATOM 3648 N N . LYS A 1 449 ? -2.058 18.471 -3.416 1.00 95.94 449 LYS A N 1
ATOM 3649 C CA . LYS A 1 449 ? -1.844 17.912 -4.763 1.00 95.94 449 LYS A CA 1
ATOM 3650 C C . LYS A 1 449 ? -3.057 17.103 -5.222 1.00 95.94 449 LYS A C 1
ATOM 3652 O O . LYS A 1 449 ? -3.438 17.206 -6.384 1.00 95.94 449 LYS A O 1
ATOM 3657 N N . LEU A 1 450 ? -3.691 16.369 -4.306 1.00 95.38 450 LEU A N 1
ATOM 3658 C CA . LEU A 1 450 ? -4.932 15.642 -4.569 1.00 95.38 450 LEU A CA 1
ATOM 3659 C C . LEU A 1 450 ? -6.069 16.591 -4.981 1.00 95.38 450 LEU A C 1
ATOM 3661 O O . LEU A 1 450 ? -6.717 16.368 -6.001 1.00 95.38 450 LEU A O 1
ATOM 3665 N N . ASP A 1 451 ? -6.257 17.690 -4.242 1.00 95.00 451 ASP A N 1
ATOM 3666 C CA . ASP A 1 451 ? -7.233 18.739 -4.580 1.00 95.00 451 ASP A CA 1
ATOM 3667 C C . ASP A 1 451 ? -6.930 19.416 -5.929 1.00 95.00 451 ASP A C 1
ATOM 3669 O O . ASP A 1 451 ? -7.831 19.839 -6.653 1.00 95.00 451 ASP A O 1
ATOM 3673 N N . ASP A 1 452 ? -5.656 19.556 -6.291 1.00 94.50 452 ASP A N 1
ATOM 3674 C CA . ASP A 1 452 ? -5.263 20.141 -7.573 1.00 94.50 452 ASP A CA 1
ATOM 3675 C C . ASP A 1 452 ? -5.509 19.186 -8.752 1.00 94.50 452 ASP A C 1
ATOM 3677 O O . ASP A 1 452 ? -5.774 19.649 -9.865 1.00 94.50 452 ASP A O 1
ATOM 3681 N N . ILE A 1 453 ? -5.466 17.871 -8.520 1.00 92.19 453 ILE A N 1
ATOM 3682 C CA . ILE A 1 453 ? -5.877 16.863 -9.505 1.00 92.19 453 ILE A CA 1
ATOM 3683 C C . ILE A 1 453 ? -7.394 16.792 -9.631 1.00 92.19 453 ILE A C 1
ATOM 3685 O O . ILE A 1 453 ? -7.879 16.750 -10.758 1.00 92.19 453 ILE A O 1
ATOM 3689 N N . GLU A 1 454 ? -8.148 16.858 -8.533 1.00 92.00 454 GLU A N 1
ATOM 3690 C CA . GLU A 1 454 ? -9.616 16.924 -8.574 1.00 92.00 454 GLU A CA 1
ATOM 3691 C C . GLU A 1 454 ? -10.099 17.991 -9.567 1.00 92.00 454 GLU A C 1
ATOM 3693 O O . GLU A 1 454 ? -10.897 17.699 -10.455 1.00 92.00 454 GLU A O 1
ATOM 3698 N N . LYS A 1 455 ? -9.553 19.209 -9.492 1.00 90.12 455 LYS A N 1
ATOM 3699 C CA . LYS A 1 455 ? -9.930 20.317 -10.391 1.00 90.12 455 LYS A CA 1
ATOM 3700 C C . LYS A 1 455 ? -9.728 20.006 -11.877 1.00 90.12 455 LYS A C 1
ATOM 3702 O O . LYS A 1 455 ? -10.341 20.654 -12.720 1.00 90.12 455 LYS A O 1
ATOM 3707 N N . LYS A 1 456 ? -8.843 19.062 -12.205 1.00 87.75 456 LYS A N 1
ATOM 3708 C CA . LYS A 1 456 ? -8.538 18.640 -13.580 1.00 87.75 456 LYS A CA 1
ATOM 3709 C C . LYS A 1 456 ? -9.388 17.450 -14.032 1.00 87.75 456 LYS A C 1
ATOM 3711 O O . LYS A 1 456 ? -9.491 17.219 -15.232 1.00 87.75 456 LYS A O 1
ATOM 3716 N N . TYR A 1 457 ? -10.001 16.714 -13.102 1.00 84.25 457 TYR A N 1
ATOM 3717 C CA . TYR A 1 457 ? -10.713 15.464 -13.365 1.00 84.25 457 TYR A CA 1
ATOM 3718 C C . TYR A 1 457 ? -12.108 15.480 -12.735 1.00 84.25 457 TYR A C 1
ATOM 3720 O O . TYR A 1 457 ? -12.279 15.153 -11.565 1.00 84.25 457 TYR A O 1
ATOM 3728 N N . ALA A 1 458 ? -13.131 15.769 -13.548 1.00 79.44 458 ALA A N 1
ATOM 3729 C CA . ALA A 1 458 ? -14.522 15.937 -13.102 1.00 79.44 458 ALA A CA 1
ATOM 3730 C C . ALA A 1 458 ? -15.122 14.732 -12.339 1.00 79.44 458 ALA A C 1
ATOM 3732 O O . ALA A 1 458 ? -16.069 14.899 -11.584 1.00 79.44 458 ALA A O 1
ATOM 3733 N N . ASN A 1 459 ? -14.562 13.528 -12.500 1.00 82.69 459 ASN A N 1
ATOM 3734 C CA . ASN A 1 459 ? -15.009 12.307 -11.818 1.00 82.69 459 ASN A CA 1
ATOM 3735 C C . ASN A 1 459 ? -13.978 11.777 -10.811 1.00 82.69 459 ASN A C 1
ATOM 3737 O O . ASN A 1 459 ? -14.001 10.598 -10.465 1.00 82.69 459 ASN A O 1
ATOM 3741 N N . PHE A 1 460 ? -13.044 12.611 -10.352 1.00 89.50 460 PHE A N 1
ATOM 3742 C CA . PHE A 1 460 ? -11.967 12.179 -9.462 1.00 89.50 460 PHE A CA 1
ATOM 3743 C C . PHE A 1 460 ? -12.496 11.451 -8.214 1.00 89.50 460 PHE A C 1
ATOM 3745 O O . PHE A 1 460 ? -12.103 10.316 -7.950 1.00 89.50 460 PHE A O 1
ATOM 3752 N N . TYR A 1 461 ? -13.468 12.037 -7.505 1.00 89.56 461 TYR A N 1
ATOM 3753 C CA . TYR A 1 461 ? -14.053 11.431 -6.299 1.00 89.56 461 TYR A CA 1
ATOM 3754 C C . TYR A 1 461 ? -15.053 10.296 -6.569 1.00 89.56 461 TYR A C 1
ATOM 3756 O O . TYR A 1 461 ? -15.587 9.705 -5.630 1.00 89.56 461 TYR A O 1
ATOM 3764 N N . HIS A 1 462 ? -15.325 9.976 -7.839 1.00 87.25 462 HIS A N 1
ATOM 3765 C CA . HIS A 1 462 ? -15.981 8.712 -8.179 1.00 87.25 462 HIS A CA 1
ATOM 3766 C C . HIS A 1 462 ? -14.989 7.552 -8.113 1.00 87.25 462 HIS A C 1
ATOM 3768 O O . HIS A 1 462 ? -15.394 6.440 -7.810 1.00 87.25 462 HIS A O 1
ATOM 3774 N N . TRP A 1 463 ? -13.706 7.808 -8.377 1.00 91.31 463 TRP A N 1
ATOM 3775 C CA . TRP A 1 463 ? -12.649 6.806 -8.292 1.00 91.31 463 TRP A CA 1
ATOM 3776 C C . TRP A 1 463 ? -12.013 6.776 -6.909 1.00 91.31 463 TRP A C 1
ATOM 3778 O O . TRP A 1 463 ? -11.846 5.701 -6.341 1.00 91.31 463 TRP A O 1
ATOM 3788 N N . VAL A 1 464 ? -11.685 7.943 -6.355 1.00 96.00 464 VAL A N 1
ATOM 3789 C CA . VAL A 1 464 ? -11.083 8.076 -5.026 1.00 96.00 464 VAL A CA 1
ATOM 3790 C C . VAL A 1 464 ? -12.187 8.340 -4.010 1.00 96.00 464 VAL A C 1
ATOM 3792 O O . VAL A 1 464 ? -12.771 9.419 -3.986 1.00 96.00 464 VAL A O 1
ATOM 3795 N N . VAL A 1 465 ? -12.494 7.346 -3.178 1.00 97.50 465 VAL A N 1
ATOM 3796 C CA . VAL A 1 465 ? -13.635 7.369 -2.243 1.00 97.50 465 VAL A CA 1
ATOM 3797 C C . VAL A 1 465 ? -13.231 7.630 -0.795 1.00 97.50 465 VAL A C 1
ATOM 3799 O O . VAL A 1 465 ? -14.082 7.699 0.085 1.00 97.50 465 VAL A O 1
ATOM 3802 N N . GLY A 1 466 ? -11.945 7.808 -0.517 1.00 98.12 466 GLY A N 1
ATOM 3803 C CA . GLY A 1 466 ? -11.496 8.157 0.820 1.00 98.12 466 GLY A CA 1
ATOM 3804 C C . GLY A 1 466 ? -9.992 8.314 0.927 1.00 98.12 466 GLY A C 1
ATOM 3805 O O . GLY A 1 466 ? -9.258 8.241 -0.061 1.00 98.12 466 GLY A O 1
ATOM 3806 N N . LEU A 1 467 ? -9.543 8.524 2.157 1.00 98.62 467 LEU A N 1
ATOM 3807 C CA . LEU A 1 467 ? -8.137 8.619 2.529 1.00 98.62 467 LEU A CA 1
ATOM 3808 C C . LEU A 1 467 ? -7.775 7.434 3.424 1.00 98.62 467 LEU A C 1
ATOM 3810 O O . LEU A 1 467 ? -8.608 6.966 4.199 1.00 98.62 467 LEU A O 1
ATOM 3814 N N . ASP A 1 468 ? -6.531 6.989 3.352 1.00 98.62 468 ASP A N 1
ATOM 3815 C CA . ASP A 1 468 ? -5.995 5.902 4.163 1.00 98.62 468 ASP A CA 1
ATOM 3816 C C . ASP A 1 468 ? -4.700 6.337 4.857 1.00 98.62 468 ASP A C 1
ATOM 3818 O O . ASP A 1 468 ? -3.842 6.959 4.234 1.00 98.62 468 ASP A O 1
ATOM 3822 N N . LEU A 1 469 ? -4.554 6.045 6.149 1.00 97.88 469 LEU A N 1
ATOM 3823 C CA . LEU A 1 469 ? -3.317 6.269 6.898 1.00 97.88 469 LEU A CA 1
ATOM 3824 C C . LEU A 1 469 ? -2.587 4.938 7.081 1.00 97.88 469 LEU A C 1
ATOM 3826 O O . LEU A 1 469 ? -2.881 4.185 8.014 1.00 97.88 469 LEU A O 1
ATOM 3830 N N . CYS A 1 470 ? -1.589 4.697 6.238 1.00 94.69 470 CYS A N 1
ATOM 3831 C CA . CYS A 1 470 ? -0.830 3.452 6.169 1.00 94.69 470 CYS A CA 1
ATOM 3832 C C . CYS A 1 470 ? 0.647 3.654 6.573 1.00 94.69 470 CYS A C 1
ATOM 3834 O O . CYS A 1 470 ? 1.041 4.731 7.040 1.00 94.69 470 CYS A O 1
ATOM 3836 N N . GLY A 1 471 ? 1.465 2.616 6.389 1.00 89.62 471 GLY A N 1
ATOM 3837 C CA . GLY A 1 471 ? 2.882 2.581 6.773 1.00 89.62 471 GLY A CA 1
ATOM 3838 C C . GLY A 1 471 ? 3.103 1.969 8.156 1.00 89.62 471 GLY A C 1
ATOM 3839 O O . GLY A 1 471 ? 2.139 1.700 8.871 1.00 89.62 471 GLY A O 1
ATOM 3840 N N . ASP A 1 472 ? 4.369 1.751 8.525 1.00 87.12 472 ASP A N 1
ATOM 3841 C CA . ASP A 1 472 ? 4.704 1.110 9.798 1.00 87.12 472 ASP A CA 1
ATOM 3842 C C . ASP A 1 472 ? 4.187 1.925 10.985 1.00 87.12 472 ASP A C 1
ATOM 3844 O O . ASP A 1 472 ? 4.559 3.083 11.207 1.00 87.12 472 ASP A O 1
ATOM 3848 N N . GLU A 1 473 ? 3.293 1.290 11.733 1.00 88.00 473 GLU A N 1
ATOM 3849 C CA . GLU A 1 473 ? 2.638 1.853 12.892 1.00 88.00 473 GLU A CA 1
ATOM 3850 C C . GLU A 1 473 ? 3.629 2.140 14.032 1.00 88.00 473 GLU A C 1
ATOM 3852 O O . GLU A 1 473 ? 3.476 3.134 14.756 1.00 88.00 473 GLU A O 1
ATOM 3857 N N . LEU A 1 474 ? 4.661 1.309 14.195 1.00 84.06 474 LEU A N 1
ATOM 3858 C CA . LEU A 1 474 ? 5.542 1.354 15.354 1.00 84.06 474 LEU A CA 1
ATOM 3859 C C . LEU A 1 474 ? 6.347 2.662 15.402 1.00 84.06 474 LEU A C 1
ATOM 3861 O O . LEU A 1 474 ? 7.117 2.989 14.504 1.00 84.06 474 LEU A O 1
ATOM 3865 N N . GLY A 1 475 ? 6.185 3.409 16.497 1.00 84.81 475 GLY A N 1
ATOM 3866 C CA . GLY A 1 475 ? 6.832 4.710 16.703 1.00 84.81 475 GLY A CA 1
ATOM 3867 C C . GLY A 1 475 ? 6.025 5.911 16.198 1.00 84.81 475 GLY A C 1
ATOM 3868 O O . GLY A 1 475 ? 6.226 7.014 16.697 1.00 84.81 475 GLY A O 1
ATOM 3869 N N . TYR A 1 476 ? 5.039 5.720 15.317 1.00 91.38 476 TYR A N 1
ATOM 3870 C CA . TYR A 1 476 ? 4.286 6.813 14.682 1.00 91.38 476 TYR A CA 1
ATOM 3871 C C . TYR A 1 476 ? 2.781 6.797 15.032 1.00 91.38 476 TYR A C 1
ATOM 3873 O O . TYR A 1 476 ? 1.955 6.537 14.159 1.00 91.38 476 TYR A O 1
ATOM 3881 N N . PRO A 1 477 ? 2.380 7.104 16.287 1.00 94.31 477 PRO A N 1
ATOM 3882 C CA . PRO A 1 477 ? 0.975 7.069 16.719 1.00 94.31 477 PRO A CA 1
ATOM 3883 C C . PRO A 1 477 ? 0.145 8.265 16.246 1.00 94.31 477 PRO A C 1
ATOM 3885 O O . PRO A 1 477 ? -1.066 8.302 16.451 1.00 94.31 477 PRO A O 1
ATOM 3888 N N . TYR A 1 478 ? 0.786 9.283 15.674 1.00 95.69 478 TYR A N 1
ATOM 3889 C CA . TYR A 1 478 ? 0.135 10.536 15.316 1.00 95.69 478 TYR A CA 1
ATOM 3890 C C . TYR A 1 478 ? -0.702 10.379 14.045 1.00 95.69 478 TYR A C 1
ATOM 3892 O O . TYR A 1 478 ? -0.212 9.930 13.011 1.00 95.69 478 TYR A O 1
ATOM 3900 N N . CYS A 1 479 ? -1.959 10.814 14.108 1.00 97.25 479 CYS A N 1
ATOM 3901 C CA . CYS A 1 479 ? -2.883 10.755 12.984 1.00 97.25 479 CYS A CA 1
ATOM 3902 C C . CYS A 1 479 ? -3.012 12.140 12.322 1.00 97.25 479 CYS A C 1
ATOM 3904 O O . CYS A 1 479 ? -3.654 13.016 12.903 1.00 97.25 479 CYS A O 1
ATOM 3906 N N . PRO A 1 480 ? -2.481 12.361 11.104 1.00 97.44 480 PRO A N 1
ATOM 3907 C CA . PRO A 1 480 ? -2.543 13.658 10.422 1.00 97.44 480 PRO A CA 1
ATOM 3908 C C . PRO A 1 480 ? -3.975 14.093 10.099 1.00 97.44 480 PRO A C 1
ATOM 3910 O O . PRO A 1 480 ? -4.246 15.285 9.986 1.00 97.44 480 PRO A O 1
ATOM 3913 N N . PHE A 1 481 ? -4.914 13.146 10.002 1.00 98.38 481 PHE A N 1
ATOM 3914 C CA . PHE A 1 481 ? -6.305 13.444 9.667 1.00 98.38 481 PHE A CA 1
ATOM 3915 C C . PHE A 1 481 ? -7.015 14.314 10.704 1.00 98.38 481 PHE A C 1
ATOM 3917 O O . PHE A 1 481 ? -8.038 14.907 10.384 1.00 98.38 481 PHE A O 1
ATOM 3924 N N . VAL A 1 482 ? -6.474 14.428 11.922 1.00 98.06 482 VAL A N 1
ATOM 3925 C CA . VAL A 1 482 ? -6.987 15.359 12.937 1.00 98.06 482 VAL A CA 1
ATOM 3926 C C . VAL A 1 482 ? -6.772 16.825 12.568 1.00 98.06 482 VAL A C 1
ATOM 3928 O O . VAL A 1 482 ? -7.298 17.681 13.265 1.00 98.06 482 VAL A O 1
ATOM 3931 N N . SER A 1 483 ? -5.963 17.138 11.551 1.00 97.81 483 SER A N 1
ATOM 3932 C CA . SER A 1 483 ? -5.719 18.524 11.171 1.00 97.81 483 SER A CA 1
ATOM 3933 C C . SER A 1 483 ? -6.951 19.129 10.498 1.00 97.81 483 SER A C 1
ATOM 3935 O O . SER A 1 483 ? -7.695 18.448 9.784 1.00 97.81 483 SER A O 1
ATOM 3937 N N . THR A 1 484 ? -7.132 20.439 10.686 1.00 97.69 484 THR A N 1
ATOM 3938 C CA . THR A 1 484 ? -8.247 21.200 10.108 1.00 97.69 484 THR A CA 1
ATOM 3939 C C . THR A 1 484 ? -8.381 20.948 8.608 1.00 97.69 484 THR A C 1
ATOM 3941 O O . THR A 1 484 ? -9.486 20.746 8.121 1.00 97.69 484 THR A O 1
ATOM 3944 N N . LYS A 1 485 ? -7.259 20.889 7.875 1.00 97.94 485 LYS A N 1
ATOM 3945 C CA . LYS A 1 485 ? -7.268 20.745 6.412 1.00 97.94 485 LYS A CA 1
ATOM 3946 C C . LYS A 1 485 ? -7.830 19.402 5.956 1.00 97.94 485 LYS A C 1
ATOM 3948 O O . LYS A 1 485 ? -8.592 19.364 4.996 1.00 97.94 485 LYS A O 1
ATOM 3953 N N . PHE A 1 486 ? -7.491 18.311 6.642 1.00 98.31 486 PHE A N 1
ATOM 3954 C CA . PHE A 1 486 ? -8.043 16.992 6.322 1.00 98.31 486 PHE A CA 1
ATOM 3955 C C . PHE A 1 486 ? -9.542 16.922 6.630 1.00 98.31 486 PHE A C 1
ATOM 3957 O O . PHE A 1 486 ? -10.317 16.438 5.805 1.00 98.31 486 PHE A O 1
ATOM 3964 N N . ILE A 1 487 ? -9.970 17.458 7.777 1.00 98.38 487 ILE A N 1
ATOM 3965 C CA . ILE A 1 487 ? -11.389 17.514 8.162 1.00 98.38 487 ILE A CA 1
ATOM 3966 C C . ILE A 1 487 ? -12.192 18.370 7.171 1.00 98.38 487 ILE A C 1
ATOM 3968 O O . ILE A 1 487 ? -13.266 17.962 6.722 1.00 98.38 487 ILE A O 1
ATOM 3972 N N . GLU A 1 488 ? -11.677 19.543 6.801 1.00 97.62 488 GLU A N 1
ATOM 3973 C CA . GLU A 1 488 ? -12.292 20.435 5.814 1.00 97.62 488 GLU A CA 1
ATOM 3974 C C . GLU A 1 488 ? -12.370 19.784 4.435 1.00 97.62 488 GLU A C 1
ATOM 3976 O O . GLU A 1 488 ? -13.419 19.866 3.800 1.00 97.62 488 GLU A O 1
ATOM 3981 N N . HIS A 1 489 ? -11.321 19.083 3.999 1.00 97.50 489 HIS A N 1
ATOM 3982 C CA . HIS A 1 489 ? -11.332 18.328 2.748 1.00 97.50 489 HIS A CA 1
ATOM 3983 C C . HIS A 1 489 ? -12.433 17.259 2.750 1.00 97.50 489 HIS A C 1
ATOM 3985 O O . HIS A 1 489 ? -13.281 17.258 1.861 1.00 97.50 489 HIS A O 1
ATOM 3991 N N . VAL A 1 490 ? -12.497 16.398 3.772 1.00 97.75 490 VAL A N 1
ATOM 3992 C CA . VAL A 1 490 ? -13.542 15.359 3.864 1.00 97.75 490 VAL A CA 1
ATOM 3993 C C . VAL A 1 490 ? -14.939 15.984 3.837 1.00 97.75 490 VAL A C 1
ATOM 3995 O O . VAL A 1 490 ? -15.813 15.528 3.099 1.00 97.75 490 VAL A O 1
ATOM 3998 N N . ASN A 1 491 ? -15.158 17.062 4.593 1.00 97.31 491 ASN A N 1
ATOM 3999 C CA . ASN A 1 491 ? -16.443 17.758 4.609 1.00 97.31 491 ASN A CA 1
ATOM 4000 C C . ASN A 1 491 ? -16.764 18.449 3.275 1.00 97.31 491 ASN A C 1
ATOM 4002 O O . ASN A 1 491 ? -17.923 18.433 2.862 1.00 97.31 491 ASN A O 1
ATOM 4006 N N . LYS A 1 492 ? -15.775 19.027 2.582 1.00 96.31 492 LYS A N 1
ATOM 4007 C CA . LYS A 1 492 ? -15.939 19.595 1.234 1.00 96.31 492 LYS A CA 1
ATOM 4008 C C . LYS A 1 492 ? -16.447 18.516 0.279 1.00 96.31 492 LYS A C 1
ATOM 4010 O O . LYS A 1 492 ? -17.466 18.728 -0.372 1.00 96.31 492 LYS A O 1
ATOM 4015 N N . VAL A 1 493 ? -15.796 17.352 0.248 1.00 95.75 493 VAL A N 1
ATOM 4016 C CA . VAL A 1 493 ? -16.166 16.249 -0.656 1.00 95.75 493 VAL A CA 1
ATOM 4017 C C . VAL A 1 493 ? -17.544 15.675 -0.324 1.00 95.75 493 VAL A C 1
ATOM 4019 O O . VAL A 1 493 ? -18.327 15.409 -1.232 1.00 95.75 493 VAL A O 1
ATOM 4022 N N . ARG A 1 494 ? -17.889 15.528 0.961 1.00 95.44 494 ARG A N 1
ATOM 4023 C CA . ARG A 1 494 ? -19.208 15.015 1.381 1.00 95.44 494 ARG A CA 1
ATOM 4024 C C . ARG A 1 494 ? -20.369 15.953 1.072 1.00 95.44 494 ARG A C 1
ATOM 4026 O O . ARG A 1 494 ? -21.484 15.479 0.867 1.00 95.44 494 ARG A O 1
ATOM 4033 N N . ASN A 1 495 ? -20.123 17.263 1.103 1.00 95.00 495 ASN A N 1
ATOM 4034 C CA . ASN A 1 495 ? -21.161 18.284 0.956 1.00 95.00 495 ASN A CA 1
ATOM 4035 C C . ASN A 1 495 ? -21.259 18.865 -0.463 1.00 95.00 495 ASN A C 1
ATOM 4037 O O . ASN A 1 495 ? -22.175 19.645 -0.721 1.00 95.00 495 ASN A O 1
ATOM 4041 N N . ALA A 1 496 ? -20.346 18.518 -1.374 1.00 92.75 496 ALA A N 1
ATOM 4042 C CA . ALA A 1 496 ? -20.457 18.904 -2.777 1.00 92.75 496 ALA A CA 1
ATOM 4043 C C . ALA A 1 496 ? -21.711 18.276 -3.417 1.00 92.75 496 ALA A C 1
ATOM 4045 O O . ALA A 1 496 ? -22.078 17.145 -3.098 1.00 92.75 496 ALA A O 1
ATOM 4046 N N . ASN A 1 497 ? -22.372 19.004 -4.325 1.00 86.94 497 ASN A N 1
ATOM 4047 C CA . ASN A 1 497 ? -23.633 18.569 -4.949 1.00 86.94 497 ASN A CA 1
ATOM 4048 C C . ASN A 1 497 ? -23.495 17.243 -5.721 1.00 86.94 497 ASN A C 1
ATOM 4050 O O . ASN A 1 497 ? -24.422 16.438 -5.746 1.00 86.94 497 ASN A O 1
ATOM 4054 N N . ASP A 1 498 ? -22.339 17.027 -6.339 1.00 83.12 498 ASP A N 1
ATOM 4055 C CA . ASP A 1 498 ? -21.908 15.820 -7.053 1.00 83.12 498 ASP A CA 1
ATOM 4056 C C . ASP A 1 498 ? -20.931 14.955 -6.233 1.00 83.12 498 ASP A C 1
ATOM 4058 O O . ASP A 1 498 ? -20.453 13.913 -6.698 1.00 83.12 498 ASP A O 1
ATOM 4062 N N . GLY A 1 499 ? -20.678 15.369 -4.991 1.00 86.62 499 GLY A N 1
ATOM 4063 C CA . GLY A 1 499 ? -19.732 14.767 -4.074 1.00 86.62 499 GLY A CA 1
ATOM 4064 C C . GLY A 1 499 ? -20.077 13.343 -3.654 1.00 86.62 499 GLY A C 1
ATOM 4065 O O . GLY A 1 499 ? -21.094 12.748 -4.029 1.00 86.62 499 GLY A O 1
ATOM 4066 N N . ASN A 1 500 ? -19.194 12.774 -2.842 1.00 93.31 500 ASN A N 1
ATOM 4067 C CA . ASN A 1 500 ? -19.397 11.466 -2.245 1.00 93.31 500 ASN A CA 1
ATOM 4068 C C . ASN A 1 500 ? -19.776 11.642 -0.762 1.00 93.31 500 ASN A C 1
ATOM 4070 O O . ASN A 1 500 ? -18.889 11.883 0.060 1.00 93.31 500 ASN A O 1
ATOM 4074 N N . PRO A 1 501 ? -21.062 11.495 -0.374 1.00 94.00 501 PRO A N 1
ATOM 4075 C CA . PRO A 1 501 ? -21.472 11.616 1.027 1.00 94.00 501 PRO A CA 1
ATOM 4076 C C . PRO A 1 501 ? -20.843 10.542 1.923 1.00 94.00 501 PRO A C 1
ATOM 4078 O O . PRO A 1 501 ? -20.760 10.733 3.135 1.00 94.00 501 PRO A O 1
ATOM 4081 N N . ASN A 1 502 ? -20.371 9.440 1.337 1.00 95.44 502 ASN A N 1
ATOM 4082 C CA . ASN A 1 502 ? -19.700 8.341 2.017 1.00 95.44 502 ASN A CA 1
ATOM 4083 C C . ASN A 1 502 ? -18.171 8.503 2.046 1.00 95.44 502 ASN A C 1
ATOM 4085 O O . ASN A 1 502 ? -17.507 7.633 2.605 1.00 95.44 502 ASN A O 1
ATOM 4089 N N . TYR A 1 503 ? -17.614 9.603 1.508 1.00 97.25 503 TYR A N 1
ATOM 4090 C CA . TYR A 1 503 ? -16.165 9.814 1.445 1.00 97.25 503 TYR A CA 1
ATOM 4091 C C . TYR A 1 503 ? -15.534 9.671 2.826 1.00 97.25 503 TYR A C 1
ATOM 4093 O O . TYR A 1 503 ? -15.946 10.359 3.767 1.00 97.25 503 TYR A O 1
ATOM 4101 N N . GLY A 1 504 ? -14.586 8.756 2.980 1.00 97.25 504 GLY A N 1
ATOM 4102 C CA . GLY A 1 504 ? -14.210 8.270 4.303 1.00 97.25 504 GLY A CA 1
ATOM 4103 C C . GLY A 1 504 ? -12.730 8.343 4.644 1.00 97.25 504 GLY A C 1
ATOM 4104 O O . GLY A 1 504 ? -11.891 8.710 3.826 1.00 97.25 504 GLY A O 1
ATOM 4105 N N . LEU A 1 505 ? -12.431 7.993 5.894 1.00 98.44 505 LEU A N 1
ATOM 4106 C CA . LEU A 1 505 ? -11.085 7.834 6.429 1.00 98.44 505 LEU A CA 1
ATOM 4107 C C . LEU A 1 505 ? -10.882 6.388 6.882 1.00 98.44 505 LEU A C 1
ATOM 4109 O O . LEU A 1 505 ? -11.642 5.889 7.715 1.00 98.44 505 LEU A O 1
ATOM 4113 N N . ARG A 1 506 ? -9.832 5.743 6.388 1.00 98.56 506 ARG A N 1
ATOM 4114 C CA . ARG A 1 506 ? -9.315 4.472 6.893 1.00 98.56 506 ARG A CA 1
ATOM 4115 C C . ARG A 1 506 ? -8.048 4.746 7.695 1.00 98.56 506 ARG A C 1
ATOM 4117 O O . ARG A 1 506 ? -7.164 5.468 7.245 1.00 98.56 506 ARG A O 1
ATOM 4124 N N . ILE A 1 507 ? -7.978 4.242 8.921 1.00 98.00 507 ILE A N 1
ATOM 4125 C CA . ILE A 1 507 ? -6.840 4.479 9.820 1.00 98.00 507 ILE A CA 1
ATOM 4126 C C . ILE A 1 507 ? -6.294 3.121 10.236 1.00 98.00 507 ILE A C 1
ATOM 4128 O O . ILE A 1 507 ? -6.980 2.412 10.966 1.00 98.00 507 ILE A O 1
ATOM 4132 N N . HIS A 1 508 ? -5.080 2.747 9.823 1.00 96.12 508 HIS A N 1
ATOM 4133 C CA . HIS A 1 508 ? -4.421 1.589 10.442 1.00 96.12 508 HIS A CA 1
ATOM 4134 C C . HIS A 1 508 ? -4.145 1.932 11.911 1.00 96.12 508 HIS A C 1
ATOM 4136 O O . HIS A 1 508 ? -3.519 2.957 12.207 1.00 96.12 508 HIS A O 1
ATOM 4142 N N . GLY A 1 509 ? -4.665 1.136 12.839 1.00 94.25 509 GLY A N 1
ATOM 4143 C CA . GLY A 1 509 ? -4.606 1.465 14.258 1.00 94.25 509 GLY A CA 1
ATOM 4144 C C . GLY A 1 509 ? -4.623 0.222 15.130 1.00 94.25 509 GLY A C 1
ATOM 4145 O O . GLY A 1 509 ? -5.544 -0.587 15.048 1.00 94.25 509 GLY A O 1
ATOM 4146 N N . GLY A 1 510 ? -3.634 0.094 16.005 1.00 92.38 510 GLY A N 1
ATOM 4147 C CA . GLY A 1 510 ? -3.482 -1.040 16.904 1.00 92.38 510 GLY A CA 1
ATOM 4148 C C . GLY A 1 510 ? -3.111 -2.348 16.203 1.00 92.38 510 GLY A C 1
ATOM 4149 O O . GLY A 1 510 ? -3.446 -3.405 16.721 1.00 92.38 510 GLY A O 1
ATOM 4150 N N . GLU A 1 511 ? -2.472 -2.298 15.043 1.00 89.38 511 GLU A N 1
ATOM 4151 C CA . GLU A 1 511 ? -1.915 -3.432 14.309 1.00 89.38 511 GLU A CA 1
ATOM 4152 C C . GLU A 1 511 ? -0.639 -3.952 14.995 1.00 89.38 511 GLU A C 1
ATOM 4154 O O . GLU A 1 511 ? -0.677 -5.019 15.604 1.00 89.38 511 GLU A O 1
ATOM 4159 N N . ASN A 1 512 ? 0.461 -3.186 14.991 1.00 83.62 512 ASN A N 1
ATOM 4160 C CA . ASN A 1 512 ? 1.802 -3.650 15.401 1.00 83.62 512 ASN A CA 1
ATOM 4161 C C . ASN A 1 512 ? 2.263 -3.102 16.771 1.00 83.62 512 ASN A C 1
ATOM 4163 O O . ASN A 1 512 ? 3.443 -2.838 17.010 1.00 83.62 512 ASN A O 1
ATOM 4167 N N . VAL A 1 513 ? 1.329 -2.894 17.704 1.00 83.44 513 VAL A N 1
ATOM 4168 C CA . VAL A 1 513 ? 1.640 -2.352 19.039 1.00 83.44 513 VAL A CA 1
ATOM 4169 C C . VAL A 1 513 ? 1.708 -3.488 20.057 1.00 83.44 513 VAL A C 1
ATOM 4171 O O . VAL A 1 513 ? 0.686 -3.969 20.551 1.00 83.44 513 VAL A O 1
ATOM 4174 N N . ALA A 1 514 ? 2.928 -3.925 20.384 1.00 81.62 514 ALA A N 1
ATOM 4175 C CA . ALA A 1 514 ? 3.150 -5.052 21.287 1.00 81.62 514 ALA A CA 1
ATOM 4176 C C . ALA A 1 514 ? 2.488 -4.833 22.659 1.00 81.62 514 ALA A C 1
ATOM 4178 O O . ALA A 1 514 ? 2.792 -3.880 23.381 1.00 81.62 514 ALA A O 1
ATOM 4179 N N . ALA A 1 515 ? 1.610 -5.758 23.049 1.00 79.19 515 ALA A N 1
ATOM 4180 C CA . ALA A 1 515 ? 1.028 -5.776 24.382 1.00 79.19 515 ALA A CA 1
ATOM 4181 C C . ALA A 1 515 ? 2.067 -6.279 25.383 1.00 79.19 515 ALA A C 1
ATOM 4183 O O . ALA A 1 515 ? 2.362 -7.469 25.480 1.00 79.19 515 ALA A O 1
ATOM 4184 N N . VAL A 1 516 ? 2.651 -5.351 26.127 1.00 82.50 516 VAL A N 1
ATOM 4185 C CA . VAL A 1 516 ? 3.678 -5.667 27.116 1.00 82.50 516 VAL A CA 1
ATOM 4186 C C . VAL A 1 516 ? 3.027 -5.892 28.485 1.00 82.50 516 VAL A C 1
ATOM 4188 O O . VAL A 1 516 ? 2.033 -5.251 28.825 1.00 82.50 516 VAL A O 1
ATOM 4191 N N . ASN A 1 517 ? 3.576 -6.805 29.297 1.00 82.50 517 ASN A N 1
ATOM 4192 C CA . ASN A 1 517 ? 3.134 -6.979 30.683 1.00 82.50 517 ASN A CA 1
ATOM 4193 C C . ASN A 1 517 ? 3.208 -5.637 31.428 1.00 82.50 517 ASN A C 1
ATOM 4195 O O . ASN A 1 517 ? 4.214 -4.936 31.329 1.00 82.50 517 ASN A O 1
ATOM 4199 N N . SER A 1 518 ? 2.174 -5.307 32.208 1.00 84.44 518 SER A N 1
ATOM 4200 C CA . SER A 1 518 ? 2.095 -4.040 32.933 1.00 84.44 518 SER A CA 1
ATOM 4201 C C . SER A 1 518 ? 3.269 -3.785 33.879 1.00 84.44 518 SER A C 1
ATOM 4203 O O . SER A 1 518 ? 3.504 -2.633 34.238 1.00 84.44 518 SER A O 1
ATOM 4205 N N . THR A 1 519 ? 4.026 -4.815 34.274 1.00 83.00 519 THR A N 1
ATOM 4206 C CA . THR A 1 519 ? 5.244 -4.704 35.094 1.00 83.00 519 THR A CA 1
ATOM 4207 C C . THR A 1 519 ? 6.496 -4.272 34.337 1.00 83.00 519 THR A C 1
ATOM 4209 O O . THR A 1 519 ? 7.460 -3.883 34.990 1.00 83.00 519 THR A O 1
ATOM 4212 N N . LEU A 1 520 ? 6.511 -4.335 33.006 1.00 85.06 520 LEU A N 1
ATOM 4213 C CA . LEU A 1 520 ? 7.693 -4.040 32.200 1.00 85.06 520 LEU A CA 1
ATOM 4214 C C . LEU A 1 520 ? 7.649 -2.604 31.646 1.00 85.06 520 LEU A C 1
ATOM 4216 O O . LEU A 1 520 ? 6.564 -2.097 31.348 1.00 85.06 520 LEU A O 1
ATOM 4220 N N . PRO A 1 521 ? 8.811 -1.957 31.421 1.00 81.38 521 PRO A N 1
ATOM 4221 C CA . PRO A 1 521 ? 8.876 -0.583 30.910 1.00 81.38 521 PRO A CA 1
ATOM 4222 C C . PRO A 1 521 ? 8.126 -0.365 29.588 1.00 81.38 521 PRO A C 1
ATOM 4224 O O . PRO A 1 521 ? 7.492 0.673 29.400 1.00 81.38 521 PRO A O 1
ATOM 4227 N N . GLY A 1 522 ? 8.126 -1.368 28.701 1.00 85.75 522 GLY A N 1
ATOM 4228 C CA . GLY A 1 522 ? 7.428 -1.311 27.412 1.00 85.75 522 GLY A CA 1
ATOM 4229 C C . GLY A 1 522 ? 5.907 -1.135 27.520 1.00 85.75 522 GLY A C 1
ATOM 4230 O O . GLY A 1 522 ? 5.269 -0.725 26.555 1.00 85.75 522 GLY A O 1
ATOM 4231 N N . TYR A 1 523 ? 5.303 -1.359 28.691 1.00 87.75 523 TYR A N 1
ATOM 4232 C CA . TYR A 1 523 ? 3.879 -1.083 28.890 1.00 87.75 523 TYR A CA 1
ATOM 4233 C C . TYR A 1 523 ? 3.545 0.407 28.769 1.00 87.75 523 TYR A C 1
ATOM 4235 O O . TYR A 1 523 ? 2.478 0.766 28.278 1.00 87.75 523 TYR A O 1
ATOM 4243 N N . HIS A 1 524 ? 4.458 1.294 29.173 1.00 85.69 524 HIS A N 1
ATOM 4244 C CA . HIS A 1 524 ? 4.254 2.734 29.019 1.00 85.69 524 HIS A CA 1
ATOM 4245 C C . HIS A 1 524 ? 4.232 3.153 27.549 1.00 85.69 524 HIS A C 1
ATOM 4247 O O . HIS A 1 524 ? 3.420 4.005 27.187 1.00 85.69 524 HIS A O 1
ATOM 4253 N N . LEU A 1 525 ? 5.064 2.515 26.718 1.00 89.88 525 LEU A N 1
ATOM 4254 C CA . LEU A 1 525 ? 5.056 2.695 25.269 1.00 89.88 525 LEU A CA 1
ATOM 4255 C C . LEU A 1 525 ? 3.686 2.306 24.702 1.00 89.88 525 LEU A C 1
ATOM 4257 O O . LEU A 1 525 ? 3.033 3.145 24.090 1.00 89.88 525 LEU A O 1
ATOM 4261 N N . PHE A 1 526 ? 3.213 1.089 24.998 1.00 92.62 526 PHE A N 1
ATOM 4262 C CA . PHE A 1 526 ? 1.900 0.598 24.565 1.00 92.62 526 PHE A CA 1
ATOM 4263 C C . PHE A 1 526 ? 0.763 1.550 24.965 1.00 92.62 526 PHE A C 1
ATOM 4265 O O . PHE A 1 526 ? -0.018 1.981 24.120 1.00 92.62 526 PHE A O 1
ATOM 4272 N N . VAL A 1 527 ? 0.681 1.919 26.248 1.00 93.38 527 VAL A N 1
ATOM 4273 C CA . VAL A 1 527 ? -0.424 2.746 26.757 1.00 93.38 527 VAL A CA 1
ATOM 4274 C C . VAL A 1 527 ? -0.413 4.140 26.141 1.00 93.38 527 VAL A C 1
ATOM 4276 O O . VAL A 1 527 ? -1.466 4.640 25.762 1.00 93.38 527 VAL A O 1
ATOM 4279 N N . SER A 1 528 ? 0.756 4.768 26.024 1.00 93.69 528 SER A N 1
ATOM 4280 C CA . SER A 1 528 ? 0.857 6.134 25.491 1.00 93.69 528 SER A CA 1
ATOM 4281 C C . SER A 1 528 ? 0.591 6.169 23.992 1.00 93.69 528 SER A C 1
ATOM 4283 O O . SER A 1 528 ? -0.124 7.050 23.521 1.00 93.69 528 SER A O 1
ATOM 4285 N N . TYR A 1 529 ? 1.102 5.170 23.269 1.00 95.38 529 TYR A N 1
ATOM 4286 C CA . TYR A 1 529 ? 0.828 4.962 21.854 1.00 95.38 529 TYR A CA 1
ATOM 4287 C C . TYR A 1 529 ? -0.677 4.837 21.606 1.00 95.38 529 TYR A C 1
ATOM 4289 O O . TYR A 1 529 ? -1.272 5.641 20.888 1.00 95.38 529 TYR A O 1
ATOM 4297 N N . MET A 1 530 ? -1.313 3.864 22.262 1.00 96.75 530 MET A N 1
ATOM 4298 C CA . MET A 1 530 ? -2.734 3.602 22.065 1.00 96.75 530 MET A CA 1
ATOM 4299 C C . MET A 1 530 ? -3.599 4.772 22.525 1.00 96.75 530 MET A C 1
ATOM 4301 O O . MET A 1 530 ? -4.625 5.036 21.907 1.00 96.75 530 MET A O 1
ATOM 4305 N N . TYR A 1 531 ? -3.183 5.520 23.549 1.00 97.12 531 TYR A N 1
ATOM 4306 C CA . TYR A 1 531 ? -3.928 6.695 23.996 1.00 97.12 531 TYR A CA 1
ATOM 4307 C C . TYR 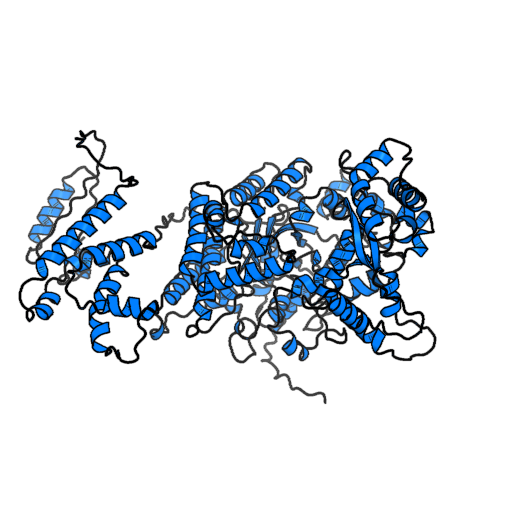A 1 531 ? -3.959 7.793 22.928 1.00 97.12 531 TYR A C 1
ATOM 4309 O O . TYR A 1 531 ? -5.022 8.350 22.663 1.00 97.12 531 TYR A O 1
ATOM 4317 N N . ILE A 1 532 ? -2.834 8.057 22.254 1.00 97.31 532 ILE A N 1
ATOM 4318 C CA . ILE A 1 532 ? -2.761 8.999 21.123 1.00 97.31 532 ILE A CA 1
ATOM 4319 C C . ILE A 1 532 ? -3.692 8.555 19.982 1.00 97.31 532 ILE A C 1
ATOM 4321 O O . ILE A 1 532 ? -4.458 9.372 19.460 1.00 97.31 532 ILE A O 1
ATOM 4325 N N . VAL A 1 533 ? -3.680 7.264 19.632 1.00 97.38 533 VAL A N 1
ATOM 4326 C CA . VAL A 1 533 ? -4.553 6.701 18.586 1.00 97.38 533 VAL A CA 1
ATOM 4327 C C . VAL A 1 533 ? -6.031 6.836 18.966 1.00 97.38 533 VAL A C 1
ATOM 4329 O O . VAL A 1 533 ? -6.826 7.360 18.186 1.00 97.38 533 VAL A O 1
ATOM 4332 N N . VAL A 1 534 ? -6.408 6.439 20.185 1.00 98.19 534 VAL A N 1
ATOM 4333 C CA . VAL A 1 534 ? -7.794 6.508 20.680 1.00 98.19 534 VAL A CA 1
ATOM 4334 C C . VAL A 1 534 ? -8.308 7.946 20.712 1.00 98.19 534 VAL A C 1
ATOM 4336 O O . VAL A 1 534 ? -9.427 8.193 20.263 1.00 98.19 534 VAL A O 1
ATOM 4339 N N . LEU A 1 535 ? -7.501 8.902 21.184 1.00 97.75 535 LEU A N 1
ATOM 4340 C CA . LEU A 1 535 ? -7.864 10.323 21.185 1.00 97.75 535 LEU A CA 1
ATOM 4341 C C . LEU A 1 535 ? -8.070 10.864 19.768 1.00 97.75 535 LEU A C 1
ATOM 4343 O O . LEU A 1 535 ? -9.017 11.614 19.529 1.00 97.75 535 LEU A O 1
ATOM 4347 N N . SER A 1 536 ? -7.213 10.464 18.826 1.00 98.06 536 SER A N 1
ATOM 4348 C CA . SER A 1 536 ? -7.331 10.862 17.422 1.00 98.06 536 SER A CA 1
ATOM 4349 C C . SER A 1 536 ? -8.645 10.370 16.817 1.00 98.06 536 SER A C 1
ATOM 4351 O O . SER A 1 536 ? -9.399 11.160 16.255 1.00 98.06 536 SER A O 1
ATOM 4353 N N . ILE A 1 537 ? -8.963 9.084 16.991 1.00 98.25 537 ILE A N 1
ATOM 4354 C CA . ILE A 1 537 ? -10.200 8.479 16.473 1.00 98.25 537 ILE A CA 1
ATOM 4355 C C . ILE A 1 537 ? -11.424 9.102 17.148 1.00 98.25 537 ILE A C 1
ATOM 4357 O O . ILE A 1 537 ? -12.401 9.417 16.473 1.00 98.25 537 ILE A O 1
ATOM 4361 N N . GLN A 1 538 ? -11.380 9.319 18.465 1.00 97.81 538 GLN A N 1
ATOM 4362 C CA . GLN A 1 538 ? -12.467 9.971 19.192 1.00 97.81 538 GLN A CA 1
ATOM 4363 C C . GLN A 1 538 ? -12.742 11.374 18.646 1.00 97.81 538 GLN A C 1
ATOM 4365 O O . GLN A 1 538 ? -13.901 11.710 18.399 1.00 97.81 538 GLN A O 1
ATOM 4370 N N . TYR A 1 539 ? -11.696 12.180 18.457 1.00 98.12 539 TYR A N 1
ATOM 4371 C CA . TYR A 1 539 ? -11.824 13.527 17.914 1.00 98.12 539 TYR A CA 1
ATOM 4372 C C . TYR A 1 539 ? -12.392 13.501 16.491 1.00 98.12 539 TYR A C 1
ATOM 4374 O O . TYR A 1 539 ? -13.384 14.169 16.214 1.00 98.12 539 TYR A O 1
ATOM 4382 N N . LEU A 1 540 ? -11.855 12.650 15.615 1.00 98.00 540 LEU A N 1
ATOM 4383 C CA . LEU A 1 540 ? -12.367 12.495 14.251 1.00 98.00 540 LEU A CA 1
ATOM 4384 C C . LEU A 1 540 ? -13.830 12.051 14.226 1.00 98.00 540 LEU A C 1
ATOM 4386 O O . LEU A 1 540 ? -14.615 12.569 13.437 1.00 98.00 540 LEU A O 1
ATOM 4390 N N . GLN A 1 541 ? -14.226 11.132 15.108 1.00 96.69 541 GLN A N 1
ATOM 4391 C CA . GLN A 1 541 ? -15.610 10.673 15.211 1.00 96.69 541 GLN A CA 1
ATOM 4392 C C . GLN A 1 541 ? -16.559 11.798 15.650 1.00 96.69 541 GLN A C 1
ATOM 4394 O O . GLN A 1 541 ? -17.704 11.829 15.202 1.00 96.69 541 GLN A O 1
ATOM 4399 N N . GLN A 1 542 ? -16.102 12.726 16.496 1.00 96.06 542 GLN A N 1
ATOM 4400 C CA . GLN A 1 542 ? -16.874 13.910 16.889 1.00 96.06 542 GLN A CA 1
ATOM 4401 C C . GLN A 1 542 ? -17.040 14.887 15.718 1.00 96.06 542 GLN A C 1
ATOM 4403 O O . GLN A 1 542 ? -18.157 15.332 15.452 1.00 96.06 542 GLN A O 1
ATOM 4408 N N . GLU A 1 543 ? -15.956 15.175 14.997 1.00 96.56 543 GLU A N 1
ATOM 4409 C CA . GLU A 1 543 ? -15.948 16.155 13.902 1.00 96.56 543 GLU A CA 1
ATOM 4410 C C . GLU A 1 543 ? -16.666 15.644 12.643 1.00 96.56 543 GLU A C 1
ATOM 4412 O O . GLU A 1 543 ? -17.440 16.369 12.018 1.00 96.56 543 GLU A O 1
ATOM 4417 N N . LEU A 1 544 ? -16.450 14.378 12.274 1.00 95.62 544 LEU A N 1
ATOM 4418 C CA . LEU A 1 544 ? -16.933 13.799 11.015 1.00 95.62 544 LEU A CA 1
ATOM 4419 C C . LEU A 1 544 ? -18.230 13.001 11.155 1.00 95.62 544 LEU A C 1
ATOM 4421 O O . LEU A 1 544 ? -18.899 12.767 10.147 1.00 95.62 544 LEU A O 1
ATOM 4425 N N . LYS A 1 545 ? -18.598 12.579 12.373 1.00 92.62 545 LYS A N 1
ATOM 4426 C CA . LYS A 1 545 ? -19.809 11.806 12.739 1.00 92.62 545 LYS A CA 1
ATOM 4427 C C . LYS A 1 545 ? -19.920 10.392 12.149 1.00 92.62 545 LYS A C 1
ATOM 4429 O O . LYS A 1 545 ? -20.489 9.515 12.796 1.00 92.62 545 LYS A O 1
ATOM 4434 N N . HIS A 1 546 ? -19.428 10.160 10.937 1.00 91.88 546 HIS A N 1
ATOM 4435 C CA . HIS A 1 546 ? -19.428 8.872 10.244 1.00 91.88 546 HIS A CA 1
ATOM 4436 C C . HIS A 1 546 ? -18.287 8.785 9.219 1.00 91.88 546 HIS A C 1
ATOM 4438 O O . HIS A 1 546 ? -17.547 9.748 8.999 1.00 91.88 546 HIS A O 1
ATOM 4444 N N . GLY A 1 547 ? -18.180 7.624 8.563 1.00 93.69 547 GLY A N 1
ATOM 4445 C CA . GLY A 1 547 ? -17.215 7.365 7.493 1.00 93.69 547 GLY A CA 1
ATOM 4446 C C . GLY A 1 547 ? -15.776 7.282 7.995 1.00 93.69 547 GLY A C 1
ATOM 4447 O O . GLY A 1 547 ? -14.873 7.789 7.343 1.00 93.69 547 GLY A O 1
ATOM 4448 N N . ILE A 1 548 ? -15.582 6.687 9.170 1.00 97.75 548 ILE A N 1
ATOM 4449 C CA . ILE A 1 548 ? -14.273 6.281 9.683 1.00 97.75 548 ILE A CA 1
ATOM 4450 C C . ILE A 1 548 ? -14.282 4.757 9.737 1.00 97.75 548 ILE A C 1
ATOM 4452 O O . ILE A 1 548 ? -15.277 4.184 10.180 1.00 97.75 548 ILE A O 1
ATOM 4456 N N . ARG A 1 549 ? -13.195 4.118 9.311 1.00 98.38 549 ARG A N 1
ATOM 4457 C CA . ARG A 1 549 ? -12.917 2.690 9.513 1.00 98.38 549 ARG A CA 1
ATOM 4458 C C . ARG A 1 549 ? -11.524 2.527 10.099 1.00 98.38 549 ARG A C 1
ATOM 4460 O O . ARG A 1 549 ? -10.658 3.378 9.881 1.00 98.38 549 ARG A O 1
ATOM 4467 N N . ILE A 1 550 ? -11.315 1.456 10.856 1.00 97.88 550 ILE A N 1
ATOM 4468 C CA . ILE A 1 550 ? -10.008 1.166 11.444 1.00 97.88 550 ILE A CA 1
ATOM 4469 C C . ILE A 1 550 ? -9.465 -0.130 10.857 1.00 97.88 550 ILE A C 1
ATOM 4471 O O . ILE A 1 550 ? -10.079 -1.185 11.011 1.00 97.88 550 ILE A O 1
ATOM 4475 N N . GLY A 1 551 ? -8.295 -0.032 10.233 1.00 96.56 551 GLY A N 1
ATOM 4476 C CA . GLY A 1 551 ? -7.516 -1.174 9.787 1.00 96.56 551 GLY A CA 1
ATOM 4477 C C . GLY A 1 551 ? -6.957 -1.954 10.973 1.00 96.56 551 GLY A C 1
ATOM 4478 O O . GLY A 1 551 ? -6.340 -1.365 11.864 1.00 96.56 551 GLY A O 1
ATOM 4479 N N . HIS A 1 552 ? -7.142 -3.273 10.960 1.00 93.88 552 HIS A N 1
ATOM 4480 C CA . HIS A 1 552 ? -6.679 -4.254 11.946 1.00 93.88 552 HIS A CA 1
ATOM 4481 C C . HIS A 1 552 ? -7.350 -4.159 13.326 1.00 93.88 552 HIS A C 1
ATOM 4483 O O . HIS A 1 552 ? -8.141 -5.033 13.686 1.00 93.88 552 HIS A O 1
ATOM 4489 N N . GLY A 1 553 ? -7.029 -3.141 14.134 1.00 93.25 553 GLY A N 1
ATOM 4490 C CA . GLY A 1 553 ? -7.637 -2.936 15.456 1.00 93.25 553 GLY A CA 1
ATOM 4491 C C . GLY A 1 553 ? -7.223 -3.925 16.553 1.00 93.25 553 GLY A C 1
ATOM 4492 O O . GLY A 1 553 ? -7.914 -4.025 17.569 1.00 93.25 553 GLY A O 1
ATOM 4493 N N . VAL A 1 554 ? -6.123 -4.668 16.395 1.00 90.19 554 VAL A N 1
ATOM 4494 C CA . VAL A 1 554 ? -5.767 -5.791 17.286 1.00 90.19 554 VAL A CA 1
ATOM 4495 C C . VAL A 1 554 ? -5.548 -5.359 18.740 1.00 90.19 554 VAL A C 1
ATOM 4497 O O . VAL A 1 554 ? -6.063 -5.989 19.666 1.00 90.19 554 VAL A O 1
ATOM 4500 N N . ALA A 1 555 ? -4.851 -4.250 18.969 1.00 92.00 555 ALA A N 1
ATOM 4501 C CA . ALA A 1 555 ? -4.581 -3.723 20.303 1.00 92.00 555 ALA A CA 1
ATOM 4502 C C . ALA A 1 555 ? -5.848 -3.258 21.046 1.00 92.00 555 ALA A C 1
ATOM 4504 O O . ALA A 1 555 ? -5.847 -3.193 22.280 1.00 92.00 555 ALA A O 1
ATOM 4505 N N . PHE A 1 556 ? -6.952 -2.969 20.345 1.00 94.06 556 PHE A N 1
ATOM 4506 C CA . PHE A 1 556 ? -8.202 -2.575 21.002 1.00 94.06 556 PHE A CA 1
ATOM 4507 C C . PHE A 1 556 ? -8.837 -3.718 21.787 1.00 94.06 556 PHE A C 1
ATOM 4509 O O . PHE A 1 556 ? -9.429 -3.459 22.835 1.00 94.06 556 PHE A O 1
ATOM 4516 N N . ASP A 1 557 ? -8.667 -4.971 21.355 1.00 90.62 557 ASP A N 1
ATOM 4517 C CA . ASP A 1 557 ? -9.135 -6.143 22.106 1.00 90.62 557 ASP A CA 1
ATOM 4518 C C . ASP A 1 557 ? -8.516 -6.183 23.511 1.00 90.62 557 ASP A C 1
ATOM 4520 O O . ASP A 1 557 ? -9.202 -6.384 24.519 1.00 90.62 557 ASP A O 1
ATOM 4524 N N . ILE A 1 558 ? -7.216 -5.888 23.597 1.00 88.81 558 ILE A N 1
ATOM 4525 C CA . ILE A 1 558 ? -6.481 -5.861 24.862 1.00 88.81 558 ILE A CA 1
ATOM 4526 C C . ILE A 1 558 ? -7.045 -4.797 25.805 1.00 88.81 558 ILE A C 1
ATOM 4528 O O . ILE A 1 558 ? -7.213 -5.069 26.998 1.00 88.81 558 ILE A O 1
ATOM 4532 N N . ILE A 1 559 ? -7.358 -3.613 25.273 1.00 93.00 559 ILE A N 1
ATOM 4533 C CA . ILE A 1 559 ? -7.907 -2.489 26.039 1.00 93.00 559 ILE A CA 1
ATOM 4534 C C . ILE A 1 559 ? -9.348 -2.777 26.478 1.00 93.00 559 ILE A C 1
ATOM 4536 O O . ILE A 1 559 ? -9.692 -2.569 27.642 1.00 93.00 559 ILE A O 1
ATOM 4540 N N . LEU A 1 560 ? -10.193 -3.305 25.590 1.00 93.00 560 LEU A N 1
ATOM 4541 C CA . LEU A 1 560 ? -11.588 -3.636 25.902 1.00 93.00 560 LEU A CA 1
ATOM 4542 C C . LEU A 1 560 ? -11.694 -4.719 26.983 1.00 93.00 560 LEU A C 1
ATOM 4544 O O . LEU A 1 560 ? -12.542 -4.624 27.876 1.00 93.00 560 LEU A O 1
ATOM 4548 N N . ASN A 1 561 ? -10.780 -5.689 26.964 1.00 89.75 561 ASN A N 1
ATOM 4549 C CA . ASN A 1 561 ? -10.687 -6.749 27.964 1.00 89.75 561 ASN A CA 1
ATOM 4550 C C . ASN A 1 561 ? -9.864 -6.388 29.208 1.00 89.75 561 ASN A C 1
ATOM 4552 O O . ASN A 1 561 ? -9.587 -7.258 30.037 1.00 89.75 561 ASN A O 1
ATOM 4556 N N . TYR A 1 562 ? -9.423 -5.142 29.356 1.00 87.88 562 TYR A N 1
ATOM 4557 C CA . TYR A 1 562 ? -8.701 -4.715 30.551 1.00 87.88 562 TYR A CA 1
ATOM 4558 C C . TYR A 1 562 ? -9.608 -4.841 31.788 1.00 87.88 562 TYR A C 1
ATOM 4560 O O . TYR A 1 562 ? -10.669 -4.216 31.835 1.00 87.88 562 TYR A O 1
ATOM 4568 N N . ASN A 1 563 ? -9.233 -5.667 32.773 1.00 84.88 563 ASN A N 1
ATOM 4569 C CA . ASN A 1 563 ? -9.998 -5.839 34.014 1.00 84.88 563 ASN A CA 1
ATOM 4570 C C . ASN A 1 563 ? -9.429 -4.946 35.130 1.00 84.88 563 ASN A C 1
ATOM 4572 O O . ASN A 1 563 ? -8.296 -5.142 35.571 1.00 84.88 563 ASN A O 1
ATOM 4576 N N . GLU A 1 564 ? -10.241 -4.000 35.602 1.00 72.00 564 GLU A N 1
ATOM 4577 C CA . GLU A 1 564 ? -9.910 -3.063 36.682 1.00 72.00 564 GLU A CA 1
ATOM 4578 C C . GLU A 1 564 ? -9.802 -3.747 38.057 1.00 72.00 564 GLU A C 1
ATOM 4580 O O . GLU A 1 564 ? -9.117 -3.248 38.949 1.00 72.00 564 GLU A O 1
ATOM 4585 N N . GLU A 1 565 ? -10.415 -4.922 38.232 1.00 65.00 565 GLU A N 1
ATOM 4586 C CA . GLU A 1 565 ? -10.521 -5.623 39.520 1.00 65.00 565 GLU A CA 1
ATOM 4587 C C . GLU A 1 565 ? -9.201 -6.218 40.026 1.00 65.00 565 GLU A C 1
ATOM 4589 O O . GLU A 1 565 ? -9.125 -6.670 41.172 1.00 65.00 565 GLU A O 1
ATOM 4594 N N . LYS A 1 566 ? -8.119 -6.165 39.237 1.00 69.25 566 LYS A N 1
ATOM 4595 C CA . LYS A 1 566 ? -6.758 -6.422 39.735 1.00 69.25 566 LYS A CA 1
ATOM 4596 C C . LYS A 1 566 ? -6.294 -5.238 40.600 1.00 69.25 566 LYS A C 1
ATOM 4598 O O . LYS A 1 566 ? -5.393 -4.485 40.233 1.00 69.25 566 LYS A O 1
ATOM 4603 N N . LYS A 1 567 ? -6.916 -5.102 41.781 1.00 53.81 567 LYS A N 1
ATOM 4604 C CA . LYS A 1 567 ? -6.819 -3.986 42.745 1.00 53.81 567 LYS A CA 1
ATOM 4605 C C . LYS A 1 567 ? -5.395 -3.575 43.128 1.00 53.81 567 LYS A C 1
ATOM 4607 O O . LYS A 1 567 ? -5.185 -2.417 43.458 1.00 53.81 567 LYS A O 1
ATOM 4612 N N . ASN A 1 568 ? -4.410 -4.464 43.016 1.00 60.84 568 ASN A N 1
ATOM 4613 C CA . ASN A 1 568 ? -3.015 -4.138 43.333 1.00 60.84 568 ASN A CA 1
ATOM 4614 C C . ASN A 1 568 ? -2.309 -3.299 42.241 1.00 60.84 568 ASN A C 1
ATOM 4616 O O . ASN A 1 568 ? -1.182 -2.861 42.449 1.00 60.84 568 ASN A O 1
ATOM 4620 N N . GLN A 1 569 ? -2.941 -3.058 41.082 1.00 59.22 569 GLN A N 1
ATOM 4621 C CA . GLN A 1 569 ? -2.383 -2.255 39.977 1.00 59.22 569 GLN A CA 1
ATOM 4622 C C . GLN A 1 569 ? -3.064 -0.883 39.792 1.00 59.22 569 GLN A C 1
ATOM 4624 O O . GLN A 1 569 ? -2.664 -0.111 38.915 1.00 59.22 569 GLN A O 1
ATOM 4629 N N . SER A 1 570 ? -4.062 -0.547 40.616 1.00 58.25 570 SER A N 1
ATOM 4630 C CA . SER A 1 570 ? -4.880 0.673 40.492 1.00 58.25 570 SER A CA 1
ATOM 4631 C C . SER A 1 570 ? -4.122 1.980 40.765 1.00 58.25 570 SER A C 1
ATOM 4633 O O . SER A 1 570 ? -4.589 3.043 40.374 1.00 58.25 570 SER A O 1
ATOM 4635 N N . GLN A 1 571 ? -2.925 1.924 41.359 1.00 65.44 571 GLN A N 1
ATOM 4636 C CA . GLN A 1 571 ? -2.121 3.115 41.673 1.00 65.44 571 GLN A CA 1
ATOM 4637 C C . GLN A 1 571 ? -1.233 3.616 40.515 1.00 65.44 571 GLN A C 1
ATOM 4639 O O . GLN A 1 571 ? -0.557 4.636 40.648 1.00 65.44 571 GLN A O 1
ATOM 4644 N N . ARG A 1 572 ? -1.188 2.928 39.364 1.00 77.75 572 ARG A N 1
ATOM 4645 C CA . ARG A 1 572 ? -0.327 3.335 38.235 1.00 77.75 572 ARG A CA 1
ATOM 4646 C C . ARG A 1 572 ? -1.057 4.294 37.293 1.00 77.75 572 ARG A C 1
ATOM 4648 O O . ARG A 1 572 ? -2.163 4.002 36.851 1.00 77.75 572 ARG A O 1
ATOM 4655 N N . LYS A 1 573 ? -0.388 5.378 36.873 1.00 81.31 573 LYS A N 1
ATOM 4656 C CA . LYS A 1 573 ? -0.907 6.342 35.872 1.00 81.31 573 LYS A CA 1
ATOM 4657 C C . LYS A 1 573 ? -1.409 5.658 34.592 1.00 81.31 573 LYS A C 1
ATOM 4659 O O . LYS A 1 573 ? -2.449 6.022 34.057 1.00 81.31 573 LYS A O 1
ATOM 4664 N N . SER A 1 574 ? -0.703 4.626 34.131 1.00 86.69 574 SER A N 1
ATOM 4665 C CA . SER A 1 574 ? -1.093 3.843 32.954 1.00 86.69 574 SER A CA 1
ATOM 4666 C C . SER A 1 574 ? -2.427 3.106 33.118 1.00 86.69 574 SER A C 1
ATOM 4668 O O . SER A 1 574 ? -3.140 2.936 32.137 1.00 86.69 574 SER A O 1
ATOM 4670 N N . SER A 1 575 ? -2.798 2.704 34.336 1.00 86.75 575 SER A N 1
ATOM 4671 C CA . SER A 1 575 ? -4.085 2.057 34.622 1.00 86.75 575 SER A CA 1
ATOM 4672 C C . SER A 1 575 ? -5.256 3.024 34.431 1.00 86.75 575 SER A C 1
ATOM 4674 O O . SER A 1 575 ? -6.294 2.627 33.910 1.00 86.75 575 SER A O 1
ATOM 4676 N N . VAL A 1 576 ? -5.063 4.301 34.788 1.00 88.94 576 VAL A N 1
ATOM 4677 C CA . VAL A 1 576 ? -6.051 5.372 34.574 1.00 88.94 576 VAL A CA 1
ATOM 4678 C C . VAL A 1 576 ? -6.268 5.607 33.080 1.00 88.94 576 VAL A C 1
ATOM 4680 O O . VAL A 1 576 ? -7.406 5.616 32.621 1.00 88.94 576 VAL A O 1
ATOM 4683 N N . LEU A 1 577 ? -5.183 5.716 32.302 1.00 93.00 577 LEU A N 1
ATOM 4684 C CA . LEU A 1 577 ? -5.276 5.872 30.846 1.00 93.00 577 LEU A CA 1
ATOM 4685 C C . LEU A 1 577 ? -5.944 4.662 30.178 1.00 93.00 577 LEU A C 1
ATOM 4687 O O . LEU A 1 577 ? -6.747 4.836 29.270 1.00 93.00 577 LEU A O 1
ATOM 4691 N N . MET A 1 578 ? -5.666 3.440 30.638 1.00 93.00 578 MET A N 1
ATOM 4692 C CA . MET A 1 578 ? -6.321 2.229 30.126 1.00 93.00 578 MET A CA 1
ATOM 4693 C C . MET A 1 578 ? -7.826 2.207 30.399 1.00 93.00 578 MET A C 1
ATOM 4695 O O . MET A 1 578 ? -8.599 1.882 29.497 1.00 93.00 578 MET A O 1
ATOM 4699 N N . ALA A 1 579 ? -8.245 2.565 31.615 1.00 92.31 579 ALA A N 1
ATOM 4700 C CA . ALA A 1 579 ? -9.661 2.674 31.962 1.00 92.31 579 ALA A CA 1
ATOM 4701 C C . ALA A 1 579 ? -10.360 3.735 31.096 1.00 92.31 579 ALA A C 1
ATOM 4703 O O . ALA A 1 579 ? -11.436 3.487 30.548 1.00 92.31 579 ALA A O 1
ATOM 4704 N N . GLU A 1 580 ? -9.703 4.878 30.889 1.00 94.94 580 GLU A N 1
ATOM 4705 C CA . GLU A 1 580 ? -10.215 5.950 30.039 1.00 94.94 580 GLU A CA 1
ATOM 4706 C C . GLU A 1 580 ? -10.327 5.524 28.569 1.00 94.94 580 GLU A C 1
ATOM 4708 O O . GLU A 1 580 ? -11.388 5.674 27.963 1.00 94.94 580 GLU A O 1
ATOM 4713 N N . MET A 1 581 ? -9.291 4.897 28.000 1.00 96.81 581 MET A N 1
ATOM 4714 C CA . MET A 1 581 ? -9.359 4.349 26.640 1.00 96.81 581 MET A CA 1
ATOM 4715 C C . MET A 1 581 ? -10.484 3.333 26.502 1.00 96.81 581 MET A C 1
ATOM 4717 O O . MET A 1 581 ? -11.256 3.403 25.552 1.00 96.81 581 MET A O 1
ATOM 4721 N N . LYS A 1 582 ? -10.622 2.406 27.455 1.00 95.88 582 LYS A N 1
ATOM 4722 C CA . LYS A 1 582 ? -11.699 1.411 27.451 1.00 95.88 582 LYS A CA 1
ATOM 4723 C C . LYS A 1 582 ? -13.073 2.079 27.449 1.00 95.88 582 LYS A C 1
ATOM 4725 O O . LYS A 1 582 ? -13.951 1.659 26.693 1.00 95.88 582 LYS A O 1
ATOM 4730 N N . ARG A 1 583 ? -13.267 3.118 28.265 1.00 95.56 583 ARG A N 1
ATOM 4731 C CA . ARG A 1 583 ? -14.507 3.907 28.312 1.00 95.56 583 ARG A CA 1
ATOM 4732 C C . ARG A 1 583 ? -14.798 4.569 26.964 1.00 95.56 583 ARG A C 1
ATOM 4734 O O . ARG A 1 583 ? -15.917 4.446 26.467 1.00 95.56 583 ARG A O 1
ATOM 4741 N N . ILE A 1 584 ? -13.800 5.216 26.361 1.00 96.75 584 ILE A N 1
ATOM 4742 C CA . ILE A 1 584 ? -13.914 5.868 25.047 1.00 96.75 584 ILE A CA 1
ATOM 4743 C C . ILE A 1 584 ? -14.245 4.837 23.960 1.00 96.75 584 ILE A C 1
ATOM 4745 O O . ILE A 1 584 ? -15.231 4.998 23.238 1.00 96.75 584 ILE A O 1
ATOM 4749 N N . LEU A 1 585 ? -13.473 3.750 23.875 1.00 96.69 585 LEU A N 1
ATOM 4750 C CA . LEU A 1 585 ? -13.611 2.705 22.857 1.00 96.69 585 LEU A CA 1
ATOM 4751 C C . LEU A 1 585 ? -14.988 2.039 22.888 1.00 96.69 585 LEU A C 1
ATOM 4753 O O . LEU A 1 585 ? -15.607 1.887 21.838 1.00 96.69 585 LEU A O 1
ATOM 4757 N N . LYS A 1 586 ? -15.527 1.729 24.077 1.00 95.69 586 LYS A N 1
ATOM 4758 C CA . LYS A 1 586 ? -16.894 1.190 24.227 1.00 95.69 586 LYS A CA 1
ATOM 4759 C C . LYS A 1 586 ? -17.975 2.088 23.621 1.00 95.69 586 LYS A C 1
ATOM 4761 O O . LYS A 1 586 ? -19.047 1.591 23.274 1.00 95.69 586 LYS A O 1
ATOM 4766 N N . LYS A 1 587 ? -17.733 3.401 23.549 1.00 95.50 587 LYS A N 1
ATOM 4767 C CA . LYS A 1 587 ? -18.652 4.365 22.938 1.00 95.50 587 LYS A CA 1
ATOM 4768 C C . LYS A 1 587 ? -18.435 4.438 21.428 1.00 95.50 587 LYS A C 1
ATOM 4770 O O . LYS A 1 587 ? -19.386 4.237 20.681 1.00 95.50 587 LYS A O 1
ATOM 4775 N N . ILE A 1 588 ? -17.205 4.706 20.986 1.00 96.19 588 ILE A N 1
ATOM 4776 C CA . ILE A 1 588 ? -16.931 5.038 19.578 1.00 96.19 588 ILE A CA 1
ATOM 4777 C C . ILE A 1 588 ? -16.915 3.815 18.650 1.00 96.19 588 ILE A C 1
ATOM 4779 O O . ILE A 1 588 ? -17.361 3.915 17.511 1.00 96.19 588 ILE A O 1
ATOM 4783 N N . LEU A 1 589 ? -16.483 2.639 19.124 1.00 96.12 589 LEU A N 1
ATOM 4784 C CA . LEU A 1 589 ? -16.398 1.438 18.279 1.00 96.12 589 LEU A CA 1
ATOM 4785 C C . LEU A 1 589 ? -17.760 0.805 17.969 1.00 96.12 589 LEU A C 1
ATOM 4787 O O . LEU A 1 589 ? -17.844 -0.097 17.149 1.00 96.12 589 LEU A O 1
ATOM 4791 N N . LYS A 1 590 ? -18.855 1.296 18.556 1.00 94.56 590 LYS A N 1
ATOM 4792 C CA . LYS A 1 590 ? -20.208 0.885 18.147 1.00 94.56 590 LYS A CA 1
ATOM 4793 C C . LYS A 1 590 ? -20.588 1.395 16.757 1.00 94.56 590 LYS A C 1
ATOM 4795 O O . LYS A 1 590 ? -21.514 0.873 16.146 1.00 94.56 590 LYS A O 1
ATOM 4800 N N . THR A 1 591 ? -19.918 2.444 16.281 1.00 94.06 591 THR A N 1
ATOM 4801 C CA . THR A 1 591 ? -20.233 3.106 15.007 1.00 94.06 591 THR A CA 1
ATOM 4802 C C . THR A 1 591 ? -19.097 3.039 13.994 1.00 94.06 591 THR A C 1
ATOM 4804 O O . THR A 1 591 ? -19.320 3.369 12.833 1.00 94.06 591 THR A O 1
ATOM 4807 N N . ILE A 1 592 ? -17.904 2.622 14.420 1.00 97.00 592 ILE A N 1
ATOM 4808 C CA . ILE A 1 592 ? -16.702 2.535 13.590 1.00 97.00 592 ILE A CA 1
ATOM 4809 C C . ILE A 1 592 ? -16.373 1.052 13.387 1.00 97.00 592 ILE A C 1
ATOM 4811 O O . ILE A 1 592 ? -16.099 0.374 14.380 1.00 97.00 592 ILE A O 1
ATOM 4815 N N . PRO A 1 593 ? -16.406 0.533 12.148 1.00 97.19 593 PRO A N 1
ATOM 4816 C CA . PRO A 1 593 ? -16.054 -0.850 11.881 1.00 97.19 593 PRO A CA 1
ATOM 4817 C C . PRO A 1 593 ? -14.546 -1.081 12.021 1.00 97.19 593 PRO A C 1
ATOM 4819 O O . PRO A 1 593 ? -13.731 -0.207 11.701 1.00 97.19 593 PRO A O 1
ATOM 4822 N N . LEU A 1 594 ? -14.198 -2.292 12.451 1.00 96.88 594 LEU A N 1
ATOM 4823 C CA . LEU A 1 594 ? -12.839 -2.821 12.414 1.00 96.88 594 LEU A CA 1
ATOM 4824 C C . LEU A 1 594 ? -12.679 -3.725 11.187 1.00 96.88 594 LEU A C 1
ATOM 4826 O O . LEU A 1 594 ? -13.447 -4.671 11.007 1.00 96.88 594 LEU A O 1
ATOM 4830 N N . GLU A 1 595 ? -11.683 -3.437 10.358 1.00 97.19 595 GLU A N 1
ATOM 4831 C CA . GLU A 1 595 ? -11.285 -4.258 9.214 1.00 97.19 595 GLU A CA 1
ATOM 4832 C C . GLU A 1 595 ? -10.262 -5.290 9.689 1.00 97.19 595 GLU A C 1
ATOM 4834 O O . GLU A 1 595 ? -9.101 -4.980 9.952 1.00 97.19 595 GLU A O 1
ATOM 4839 N N . VAL A 1 596 ? -10.709 -6.525 9.866 1.00 94.06 596 VAL A N 1
ATOM 4840 C CA . VAL A 1 596 ? -9.905 -7.608 10.419 1.00 94.06 596 VAL A CA 1
ATOM 4841 C C . VAL A 1 596 ? -9.293 -8.418 9.280 1.00 94.06 596 VAL A C 1
ATOM 4843 O O . VAL A 1 596 ? -9.994 -9.115 8.547 1.00 94.06 596 VAL A O 1
ATOM 4846 N N . ASN A 1 597 ? -7.965 -8.378 9.209 1.00 94.00 597 ASN A N 1
ATOM 4847 C CA . ASN A 1 597 ? -7.154 -9.100 8.233 1.00 94.00 597 ASN A CA 1
ATOM 4848 C C . ASN A 1 597 ? -6.547 -10.336 8.914 1.00 94.00 597 ASN A C 1
ATOM 4850 O O . ASN A 1 597 ? -5.479 -10.252 9.520 1.00 94.00 597 ASN A O 1
ATOM 4854 N N . ILE A 1 598 ? -7.259 -11.468 8.925 1.00 91.38 598 ILE A N 1
ATOM 4855 C CA . ILE A 1 598 ? -6.937 -12.619 9.793 1.00 91.38 598 ILE A CA 1
ATOM 4856 C C . ILE A 1 598 ? -5.577 -13.192 9.440 1.00 91.38 598 ILE A C 1
ATOM 4858 O O . ILE A 1 598 ? -4.751 -13.423 10.327 1.00 91.38 598 ILE A O 1
ATOM 4862 N N . THR A 1 599 ? -5.345 -13.418 8.153 1.00 90.56 599 THR A N 1
ATOM 4863 C CA . THR A 1 599 ? -4.085 -13.983 7.687 1.00 90.56 599 THR A CA 1
ATOM 4864 C C . THR A 1 599 ? -2.928 -13.044 7.937 1.00 90.56 599 THR A C 1
ATOM 4866 O O . THR A 1 599 ? -1.937 -13.470 8.524 1.00 90.56 599 THR A O 1
ATOM 4869 N N . SER A 1 600 ? -3.083 -11.778 7.552 1.00 90.62 600 SER A N 1
ATOM 4870 C CA . SER A 1 600 ? -2.095 -10.737 7.814 1.00 90.62 600 SER A CA 1
ATOM 4871 C C . SER A 1 600 ? -1.750 -10.714 9.308 1.00 90.62 600 SER A C 1
ATOM 4873 O O . SER A 1 600 ? -0.650 -11.102 9.692 1.00 90.62 600 SER A O 1
ATOM 4875 N N . ASN A 1 601 ? -2.723 -10.483 10.194 1.00 88.19 601 ASN A N 1
ATOM 4876 C CA . ASN A 1 601 ? -2.518 -10.472 11.649 1.00 88.19 601 ASN A CA 1
ATOM 4877 C C . ASN A 1 601 ? -1.825 -11.741 12.178 1.00 88.19 601 ASN A C 1
ATOM 4879 O O . ASN A 1 601 ? -0.986 -11.683 13.080 1.00 88.19 601 ASN A O 1
ATOM 4883 N N . TYR A 1 602 ? -2.152 -12.902 11.614 1.00 84.00 602 TYR A N 1
ATOM 4884 C CA . TYR A 1 602 ? -1.531 -14.166 11.985 1.00 84.00 602 TYR A CA 1
ATOM 4885 C C . TYR A 1 602 ? -0.053 -14.283 11.576 1.00 84.00 602 TYR A C 1
ATOM 4887 O O . TYR A 1 602 ? 0.691 -15.011 12.237 1.00 84.00 602 TYR A O 1
ATOM 4895 N N . TYR A 1 603 ? 0.402 -13.608 10.529 1.00 80.62 603 TYR A N 1
ATOM 4896 C CA . TYR A 1 603 ? 1.817 -13.602 10.145 1.00 80.62 603 TYR A CA 1
ATOM 4897 C C . TYR A 1 603 ? 2.573 -12.427 10.758 1.00 80.62 603 TYR A C 1
ATOM 4899 O O . TYR A 1 603 ? 3.648 -12.625 11.325 1.00 80.62 603 TYR A O 1
ATOM 4907 N N . LEU A 1 604 ? 1.964 -11.243 10.734 1.00 78.44 604 LEU A N 1
ATOM 4908 C CA . LEU A 1 604 ? 2.525 -9.998 11.246 1.00 78.44 604 LEU A CA 1
ATOM 4909 C C . LEU A 1 604 ? 2.826 -10.060 12.743 1.00 78.44 604 LEU A C 1
ATOM 4911 O O . LEU A 1 604 ? 3.890 -9.655 13.209 1.00 78.44 604 LEU A O 1
ATOM 4915 N N . LEU A 1 605 ? 1.870 -10.555 13.531 1.00 77.12 605 LEU A N 1
ATOM 4916 C CA . LEU A 1 605 ? 1.860 -10.262 14.958 1.00 77.12 605 LEU A CA 1
ATOM 4917 C C . LEU A 1 605 ? 2.574 -11.346 15.761 1.00 77.12 605 LEU A C 1
ATOM 4919 O O . LEU A 1 605 ? 2.216 -12.533 15.725 1.00 77.12 605 LEU A O 1
ATOM 4923 N N . GLY A 1 606 ? 3.578 -10.908 16.525 1.00 66.31 606 GLY A N 1
ATOM 4924 C CA . GLY A 1 606 ? 4.369 -11.749 17.419 1.00 66.31 606 GLY A CA 1
ATOM 4925 C C . GLY A 1 606 ? 3.551 -12.396 18.541 1.00 66.31 606 GLY A C 1
ATOM 4926 O O . GLY A 1 606 ? 2.415 -12.015 18.831 1.00 66.31 606 GLY A O 1
ATOM 4927 N N . GLN A 1 607 ? 4.147 -13.390 19.212 1.00 64.00 607 GLN A N 1
ATOM 4928 C CA . GLN A 1 607 ? 3.481 -14.128 20.296 1.00 64.00 607 GLN A CA 1
ATOM 4929 C C . GLN A 1 607 ? 3.014 -13.220 21.443 1.00 64.00 607 GLN A C 1
ATOM 4931 O O . GLN A 1 607 ? 2.001 -13.517 22.061 1.00 64.00 607 GLN A O 1
ATOM 4936 N N . SER A 1 608 ? 3.700 -12.102 21.701 1.00 51.56 608 SER A N 1
ATOM 4937 C CA . SER A 1 608 ? 3.352 -11.141 22.758 1.00 51.56 608 SER A CA 1
ATOM 4938 C C . SER A 1 608 ? 1.989 -10.468 22.563 1.00 51.56 608 SER A C 1
ATOM 4940 O O . SER A 1 608 ? 1.355 -10.079 23.541 1.00 51.56 608 SER A O 1
ATOM 4942 N N . VAL A 1 609 ? 1.509 -10.358 21.322 1.00 55.72 609 VAL A N 1
ATOM 4943 C CA . VAL A 1 609 ? 0.180 -9.807 21.006 1.00 55.72 609 VAL A CA 1
ATOM 4944 C C . VAL A 1 609 ? -0.915 -10.877 21.156 1.00 55.72 609 VAL A C 1
ATOM 4946 O O . VAL A 1 609 ? -2.091 -10.554 21.322 1.00 55.72 609 VAL A O 1
ATOM 4949 N N . ARG A 1 610 ? -0.546 -12.165 21.173 1.00 57.06 610 ARG A N 1
ATOM 4950 C CA . ARG A 1 610 ? -1.473 -13.293 21.336 1.00 57.06 610 ARG A CA 1
ATOM 4951 C C . ARG A 1 610 ? -1.600 -13.636 22.817 1.00 57.06 610 ARG A C 1
ATOM 4953 O O . ARG A 1 610 ? -0.625 -13.954 23.490 1.00 57.06 610 ARG A O 1
ATOM 4960 N N . ARG A 1 611 ? -2.814 -13.580 23.359 1.00 50.16 611 ARG A N 1
ATOM 4961 C CA . ARG A 1 611 ? -3.063 -13.995 24.746 1.00 50.16 611 ARG A CA 1
ATOM 4962 C C . ARG A 1 611 ? -2.999 -15.528 24.857 1.00 50.16 611 ARG A C 1
ATOM 4964 O O . ARG A 1 611 ? -3.596 -16.232 24.054 1.00 50.16 611 ARG A O 1
ATOM 4971 N N . GLY A 1 612 ? -2.335 -16.044 25.896 1.00 49.06 612 GLY A N 1
ATOM 4972 C CA . GLY A 1 612 ? -2.434 -17.453 26.319 1.00 49.06 612 GLY A CA 1
ATOM 4973 C C . GLY A 1 612 ? -1.369 -18.411 25.763 1.00 49.06 612 GLY A C 1
ATOM 4974 O O . GLY A 1 612 ? -0.413 -17.998 25.116 1.00 49.06 612 GLY A O 1
ATOM 4975 N N . ASN A 1 613 ? -1.535 -19.711 26.057 1.00 47.91 613 ASN A N 1
ATOM 4976 C CA . ASN A 1 613 ? -0.600 -20.832 25.812 1.00 47.91 613 ASN A CA 1
ATOM 4977 C C . ASN A 1 613 ? -0.378 -21.178 24.316 1.00 47.91 613 ASN A C 1
ATOM 4979 O O . ASN A 1 613 ? -0.363 -22.348 23.937 1.00 47.91 613 ASN A O 1
ATOM 4983 N N . GLY A 1 614 ? -0.270 -20.178 23.439 1.00 51.41 614 GLY A N 1
ATOM 4984 C CA . GLY A 1 614 ? 0.017 -20.348 22.013 1.00 51.41 614 GLY A CA 1
ATOM 4985 C C . GLY A 1 614 ? -1.135 -20.889 21.157 1.00 51.41 614 GLY A C 1
ATOM 4986 O O . GLY A 1 614 ? -0.912 -21.149 19.978 1.00 51.41 614 GLY A O 1
ATOM 4987 N N . LYS A 1 615 ? -2.347 -21.060 21.713 1.00 51.16 615 LYS A N 1
ATOM 4988 C CA . LYS A 1 615 ? -3.492 -21.666 21.002 1.00 51.16 615 LYS A CA 1
ATOM 4989 C C . LYS A 1 615 ? -4.588 -20.698 20.551 1.00 51.16 615 LYS A C 1
ATOM 4991 O O . LYS A 1 615 ? -5.278 -21.021 19.594 1.00 51.16 615 LYS A O 1
ATOM 4996 N N . GLU A 1 616 ? -4.747 -19.535 21.179 1.00 53.19 616 GLU A N 1
ATOM 4997 C CA . GLU A 1 616 ? -5.827 -18.602 20.828 1.00 53.19 616 GLU A CA 1
ATOM 4998 C C . GLU A 1 616 ? -5.272 -17.397 20.067 1.00 53.19 616 GLU A C 1
ATOM 5000 O O . GLU A 1 616 ? -4.805 -16.400 20.620 1.00 53.19 616 GLU A O 1
ATOM 5005 N N . THR A 1 617 ? -5.291 -17.518 18.744 1.00 50.78 617 THR A N 1
ATOM 5006 C CA . THR A 1 617 ? -5.082 -16.412 17.813 1.00 50.78 617 THR A CA 1
ATOM 5007 C C . THR A 1 617 ? -6.306 -15.503 17.875 1.00 50.78 617 THR A C 1
ATOM 5009 O O . THR 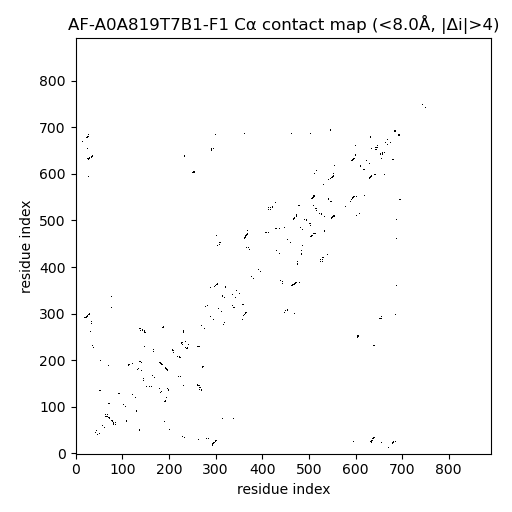A 1 617 ? -7.266 -15.733 17.156 1.00 50.78 617 THR A O 1
ATOM 5012 N N . HIS A 1 618 ? -6.265 -14.490 18.743 1.00 58.72 618 HIS A N 1
ATOM 5013 C CA . HIS A 1 618 ? -7.277 -13.434 18.868 1.00 58.72 618 HIS A CA 1
ATOM 5014 C C . HIS A 1 618 ? -8.665 -13.925 19.309 1.00 58.72 618 HIS A C 1
ATOM 5016 O O . HIS A 1 618 ? -9.456 -14.408 18.502 1.00 58.72 618 HIS A O 1
ATOM 5022 N N . SER A 1 619 ? -9.053 -13.683 20.565 1.00 60.84 619 SER A N 1
ATOM 5023 C CA . SER A 1 619 ? -10.471 -13.781 20.923 1.00 60.84 619 SER A CA 1
ATOM 5024 C C . SER A 1 619 ? -11.210 -12.536 20.415 1.00 60.84 619 SER A C 1
ATOM 5026 O O . SER A 1 619 ? -11.696 -11.726 21.199 1.00 60.84 619 SER A O 1
ATOM 5028 N N . LEU A 1 620 ? -11.347 -12.376 19.091 1.00 68.81 620 LEU A N 1
ATOM 5029 C CA . LEU A 1 620 ? -12.230 -11.352 18.501 1.00 68.81 620 LEU A CA 1
ATOM 5030 C C . LEU A 1 620 ? -13.697 -11.542 18.921 1.00 68.81 620 LEU A C 1
ATOM 5032 O O . LEU A 1 620 ? -14.536 -10.685 18.661 1.00 68.81 620 LEU A O 1
ATOM 5036 N N . LYS A 1 621 ? -13.995 -12.632 19.640 1.00 76.56 621 LYS A N 1
ATOM 5037 C CA . LYS A 1 621 ? -15.170 -12.784 20.498 1.00 76.56 621 LYS A CA 1
ATOM 5038 C C . LYS A 1 621 ? -15.510 -11.493 21.247 1.00 76.56 621 LYS A C 1
ATOM 5040 O O . LYS A 1 621 ? -16.670 -11.108 21.262 1.00 76.56 621 LYS A O 1
ATOM 5045 N N . THR A 1 622 ? -14.519 -10.789 21.791 1.00 83.94 622 THR A N 1
ATOM 5046 C CA . THR A 1 622 ? -14.709 -9.500 22.469 1.00 83.94 622 THR A CA 1
ATOM 5047 C C . THR A 1 622 ? -15.433 -8.492 21.587 1.00 83.94 622 THR A C 1
ATOM 5049 O O . THR A 1 622 ? -16.349 -7.815 22.040 1.00 83.94 622 THR A O 1
ATOM 5052 N N . PHE A 1 623 ? -15.057 -8.388 20.314 1.00 89.19 623 PHE A N 1
ATOM 5053 C CA . PHE A 1 623 ? -15.664 -7.431 19.397 1.00 89.19 623 PHE A CA 1
ATOM 5054 C C . PHE A 1 623 ? -17.137 -7.759 19.152 1.00 89.19 623 PHE A C 1
ATOM 5056 O O . PHE A 1 623 ? -17.972 -6.860 19.240 1.00 89.19 623 PHE A O 1
ATOM 5063 N N . PHE A 1 624 ? -17.482 -9.038 18.984 1.00 88.50 624 PHE A N 1
ATOM 5064 C CA . PHE A 1 624 ? -18.882 -9.465 18.929 1.00 88.50 624 PHE A CA 1
ATOM 5065 C C . PHE A 1 624 ? -19.625 -9.221 20.250 1.00 88.50 624 PHE A C 1
ATOM 5067 O O . PHE A 1 624 ? -20.728 -8.678 20.226 1.00 88.50 624 PHE A O 1
ATOM 5074 N N . ASP A 1 625 ? -19.017 -9.546 21.395 1.00 89.19 625 ASP A N 1
ATOM 5075 C CA . ASP A 1 625 ? -19.607 -9.341 22.726 1.00 89.19 625 ASP A CA 1
ATOM 5076 C C . ASP A 1 625 ? -19.918 -7.852 22.989 1.00 89.19 625 ASP A C 1
ATOM 5078 O O . ASP A 1 625 ? -20.905 -7.521 23.648 1.00 89.19 625 ASP A O 1
ATOM 5082 N N . PHE A 1 626 ? -19.101 -6.938 22.454 1.00 90.19 626 PHE A N 1
ATOM 5083 C CA . PHE A 1 626 ? -19.319 -5.490 22.536 1.00 90.19 626 PHE A CA 1
ATOM 5084 C C . PHE A 1 626 ? -20.198 -4.919 21.411 1.00 90.19 626 PHE A C 1
ATOM 5086 O O . PHE A 1 626 ? -20.488 -3.719 21.430 1.00 90.19 626 PHE A O 1
ATOM 5093 N N . GLY A 1 627 ? -20.644 -5.745 20.459 1.00 94.06 627 GLY A N 1
ATOM 5094 C CA . GLY A 1 627 ? -21.428 -5.308 19.301 1.00 94.06 627 GLY A CA 1
ATOM 5095 C C . GLY A 1 627 ? -20.655 -4.377 18.363 1.00 94.06 627 GLY A C 1
ATOM 5096 O O . GLY A 1 627 ? -21.245 -3.473 17.774 1.00 94.06 627 GLY A O 1
ATOM 5097 N N . ILE A 1 628 ? -19.337 -4.554 18.272 1.00 95.56 628 ILE A N 1
ATOM 5098 C CA . ILE A 1 628 ? -18.461 -3.783 17.388 1.00 95.56 628 ILE A CA 1
ATOM 5099 C C . ILE A 1 628 ? -18.639 -4.307 15.957 1.00 95.56 628 ILE A C 1
ATOM 5101 O O . ILE A 1 628 ? -18.552 -5.521 15.750 1.00 95.56 628 ILE A O 1
ATOM 5105 N N . PRO A 1 629 ? -18.884 -3.440 14.958 1.00 96.56 629 PRO A N 1
ATOM 5106 C CA . PRO A 1 629 ? -18.973 -3.875 13.573 1.00 96.56 629 PRO A CA 1
ATOM 5107 C C . PRO A 1 629 ? -17.617 -4.395 13.086 1.00 96.56 629 PRO A C 1
ATOM 5109 O O . PRO A 1 629 ? -16.591 -3.737 13.242 1.00 96.56 629 PRO A O 1
ATOM 5112 N N . ILE A 1 630 ? -17.619 -5.578 12.481 1.00 95.75 630 ILE A N 1
ATOM 5113 C CA . ILE A 1 630 ? -16.427 -6.210 11.909 1.00 95.75 630 ILE A CA 1
ATOM 5114 C C . ILE A 1 630 ? -16.631 -6.365 10.406 1.00 95.75 630 ILE A C 1
ATOM 5116 O O . ILE A 1 630 ? -17.722 -6.743 9.969 1.00 95.75 630 ILE A O 1
ATOM 5120 N N . VAL A 1 631 ? -15.571 -6.094 9.655 1.00 96.69 631 VAL A N 1
ATOM 5121 C CA . VAL A 1 631 ? -15.401 -6.369 8.226 1.00 96.69 631 VAL A CA 1
ATOM 5122 C C . VAL A 1 631 ? -14.198 -7.300 8.088 1.00 96.69 631 VAL A C 1
ATOM 5124 O O . VAL A 1 631 ? -13.207 -7.105 8.785 1.00 96.69 631 VAL A O 1
ATOM 5127 N N . LEU A 1 632 ? -14.271 -8.309 7.221 1.00 96.31 632 LEU A N 1
ATOM 5128 C CA . LEU A 1 632 ? -13.106 -9.129 6.865 1.00 96.31 632 LEU A CA 1
ATOM 5129 C C . LEU A 1 632 ? -12.508 -8.639 5.551 1.00 96.31 632 LEU A C 1
ATOM 5131 O O . LEU A 1 632 ? -13.240 -8.211 4.658 1.00 96.31 632 LEU A O 1
ATOM 5135 N N . SER A 1 633 ? -11.186 -8.673 5.443 1.00 96.69 633 SER A N 1
ATOM 5136 C CA . SER A 1 633 ? -10.447 -8.186 4.275 1.00 96.69 633 SER A CA 1
ATOM 5137 C C . SER A 1 633 ? -9.092 -8.887 4.159 1.00 96.69 633 SER A C 1
ATOM 5139 O O . SER A 1 633 ? -8.681 -9.601 5.079 1.00 96.69 633 SER A O 1
ATOM 5141 N N . THR A 1 634 ? -8.436 -8.756 3.005 1.00 95.75 634 THR A N 1
ATOM 5142 C CA . THR A 1 634 ? -7.212 -9.524 2.703 1.00 95.75 634 THR A CA 1
ATOM 5143 C C . THR A 1 634 ? -5.921 -8.808 3.068 1.00 95.75 634 THR A C 1
ATOM 5145 O O . THR A 1 634 ? -4.892 -9.469 3.227 1.00 95.75 634 THR A O 1
ATOM 5148 N N . ASP A 1 635 ? -5.959 -7.481 3.203 1.00 95.38 635 ASP A N 1
ATOM 5149 C CA . ASP A 1 635 ? -4.802 -6.602 3.349 1.00 95.38 635 ASP A CA 1
ATOM 5150 C C . ASP A 1 635 ? -3.850 -6.648 2.133 1.00 95.38 635 ASP A C 1
ATOM 5152 O O . ASP A 1 635 ? -3.926 -5.794 1.246 1.00 95.38 635 ASP A O 1
ATOM 5156 N N . ASN A 1 636 ? -3.023 -7.686 2.003 1.00 93.75 636 ASN A N 1
ATOM 5157 C CA . ASN A 1 636 ? -2.090 -7.861 0.885 1.00 93.75 636 ASN A CA 1
ATOM 5158 C C . ASN A 1 636 ? -2.214 -9.274 0.280 1.00 93.75 636 ASN A C 1
ATOM 5160 O O . ASN A 1 636 ? -1.328 -10.106 0.464 1.00 93.75 636 ASN A O 1
ATOM 5164 N N . ASP A 1 637 ? -3.309 -9.560 -0.442 1.00 92.50 637 ASP A N 1
ATOM 5165 C CA . ASP A 1 637 ? -3.610 -10.887 -1.038 1.00 92.50 637 ASP A CA 1
ATOM 5166 C C . ASP A 1 637 ? -2.439 -11.484 -1.839 1.00 92.50 637 ASP A C 1
ATOM 5168 O O . ASP A 1 637 ? -2.199 -12.683 -1.775 1.00 92.50 637 ASP A O 1
ATOM 5172 N N . GLY A 1 638 ? -1.653 -10.656 -2.537 1.00 92.88 638 GLY A N 1
ATOM 5173 C CA . GLY A 1 638 ? -0.484 -11.127 -3.287 1.00 92.88 638 GLY A CA 1
ATOM 5174 C C . GLY A 1 638 ? 0.709 -11.540 -2.419 1.00 92.88 638 GLY A C 1
ATOM 5175 O O . GLY A 1 638 ? 1.534 -12.347 -2.841 1.00 92.88 638 GLY A O 1
ATOM 5176 N N . ILE A 1 639 ? 0.827 -11.013 -1.202 1.00 92.94 639 ILE A N 1
ATOM 5177 C CA . ILE A 1 639 ? 1.919 -11.383 -0.295 1.00 92.94 639 ILE A CA 1
ATOM 5178 C C . ILE A 1 639 ? 1.548 -12.620 0.517 1.00 92.94 639 ILE A C 1
ATOM 5180 O O . ILE A 1 639 ? 2.387 -13.496 0.743 1.00 92.94 639 ILE A O 1
ATOM 5184 N N . TRP A 1 640 ? 0.301 -12.683 0.974 1.00 91.19 640 TRP A N 1
ATOM 5185 C CA . TRP A 1 640 ? -0.146 -13.707 1.903 1.00 91.19 640 TRP A CA 1
ATOM 5186 C C . TRP A 1 640 ? -0.469 -15.030 1.202 1.00 91.19 640 TRP A C 1
ATOM 5188 O O . TRP A 1 640 ? -1.016 -15.037 0.103 1.00 91.19 640 TRP A O 1
ATOM 5198 N N . PRO A 1 641 ? -0.242 -16.184 1.858 1.00 88.62 641 PRO A N 1
ATOM 5199 C CA . PRO A 1 641 ? -0.611 -17.484 1.310 1.00 88.62 641 PRO A CA 1
ATOM 5200 C C . PRO A 1 641 ? -2.122 -17.713 1.467 1.00 88.62 641 PRO A C 1
ATOM 5202 O O . PRO A 1 641 ? -2.554 -18.563 2.251 1.00 88.62 641 PRO A O 1
ATOM 5205 N N . ILE A 1 642 ? -2.945 -16.927 0.769 1.00 89.31 642 ILE A N 1
ATOM 5206 C CA . ILE A 1 642 ? -4.420 -16.994 0.790 1.00 89.31 642 ILE A CA 1
ATOM 5207 C C . ILE A 1 642 ? -5.013 -17.569 -0.502 1.00 89.31 642 ILE A C 1
ATOM 5209 O O . ILE A 1 642 ? -6.215 -17.494 -0.745 1.00 89.31 642 ILE A O 1
ATOM 5213 N N . ASP A 1 643 ? -4.175 -18.242 -1.289 1.00 87.75 643 ASP A N 1
ATOM 5214 C CA . ASP A 1 643 ? -4.573 -19.029 -2.461 1.00 87.75 643 ASP A CA 1
ATOM 5215 C C . ASP A 1 643 ? -5.385 -20.282 -2.111 1.00 87.75 643 ASP A C 1
ATOM 5217 O O . ASP A 1 643 ? -6.043 -20.859 -2.973 1.00 87.75 643 ASP A O 1
ATOM 5221 N N . GLN A 1 644 ? -5.334 -20.725 -0.852 1.00 86.12 644 GLN A N 1
ATOM 5222 C CA . GLN A 1 644 ? -5.969 -21.964 -0.421 1.00 86.12 644 GLN A CA 1
ATOM 5223 C C . GLN A 1 644 ? -6.847 -21.769 0.812 1.00 86.12 644 GLN A C 1
ATOM 5225 O O . GLN A 1 644 ? -6.455 -21.187 1.833 1.00 86.12 644 GLN A O 1
ATOM 5230 N N . CYS A 1 645 ? -8.044 -22.342 0.718 1.00 91.50 645 CYS A N 1
ATOM 5231 C CA . CYS A 1 645 ? -8.978 -22.472 1.817 1.00 91.50 645 CYS A CA 1
ATOM 5232 C C . CYS A 1 645 ? -8.435 -23.439 2.874 1.00 91.50 645 CYS A C 1
ATOM 5234 O O . CYS A 1 645 ? -8.156 -24.600 2.572 1.00 91.50 645 CYS A O 1
ATOM 5236 N N . ILE A 1 646 ? -8.393 -23.014 4.139 1.00 89.12 646 ILE A N 1
ATOM 5237 C CA . ILE A 1 646 ? -8.015 -23.897 5.255 1.00 89.12 646 ILE A CA 1
ATOM 5238 C C . ILE A 1 646 ? -8.981 -25.084 5.428 1.00 89.12 646 ILE A C 1
ATOM 5240 O O . ILE A 1 646 ? -8.583 -26.151 5.888 1.00 89.12 646 ILE A O 1
ATOM 5244 N N . LEU A 1 647 ? -10.235 -24.917 4.996 1.00 88.88 647 LEU A N 1
ATOM 5245 C CA . LEU A 1 647 ? -11.277 -25.948 4.990 1.00 88.88 647 LEU A CA 1
ATOM 5246 C C . LEU A 1 647 ? -11.304 -26.764 3.684 1.00 88.88 647 LEU A C 1
ATOM 5248 O O . LEU A 1 647 ? -12.145 -27.641 3.527 1.00 88.88 647 LEU A O 1
ATOM 5252 N N . LYS A 1 648 ? -10.376 -26.502 2.749 1.00 92.12 648 LYS A N 1
ATOM 5253 C CA . LYS A 1 648 ? -10.248 -27.178 1.444 1.00 92.12 648 LYS A CA 1
ATOM 5254 C C . LYS A 1 648 ? -11.470 -27.047 0.522 1.00 92.12 648 LYS A C 1
ATOM 5256 O O . LYS A 1 648 ? -11.659 -27.873 -0.368 1.00 92.12 648 LYS A O 1
ATOM 5261 N N . HIS A 1 649 ? -12.279 -26.002 0.696 1.00 93.00 649 HIS A N 1
ATOM 5262 C CA . HIS A 1 649 ? -13.347 -25.678 -0.246 1.00 93.00 649 HIS A CA 1
ATOM 5263 C C . HIS A 1 649 ? -12.770 -25.229 -1.596 1.00 93.00 649 HIS A C 1
ATOM 5265 O O . HIS A 1 649 ? -11.830 -24.432 -1.656 1.00 93.00 649 HIS A O 1
ATOM 5271 N N . VAL A 1 650 ? -13.346 -25.734 -2.687 1.00 93.38 650 VAL A N 1
ATOM 5272 C CA . VAL A 1 650 ? -12.937 -25.389 -4.055 1.00 93.38 650 VAL A CA 1
ATOM 5273 C C . VAL A 1 650 ? -13.380 -23.960 -4.383 1.00 93.38 650 VAL A C 1
ATOM 5275 O O . VAL A 1 650 ? -14.534 -23.608 -4.161 1.00 93.38 650 VAL A O 1
ATOM 5278 N N . GLY A 1 651 ? -12.470 -23.141 -4.920 1.00 92.38 651 GLY A N 1
ATOM 5279 C CA . GLY A 1 651 ? -12.745 -21.747 -5.304 1.00 92.38 651 GLY A CA 1
ATOM 5280 C C . GLY A 1 651 ? -12.767 -20.746 -4.142 1.00 92.38 651 GLY A C 1
ATOM 5281 O O . GLY A 1 651 ? -13.007 -19.563 -4.360 1.00 92.38 651 GLY A O 1
ATOM 5282 N N . HIS A 1 652 ? -12.513 -21.191 -2.908 1.00 95.06 652 HIS A N 1
ATOM 5283 C CA . HIS A 1 652 ? -12.394 -20.307 -1.747 1.00 95.06 652 HIS A CA 1
ATOM 5284 C C . HIS A 1 652 ? -10.937 -19.839 -1.59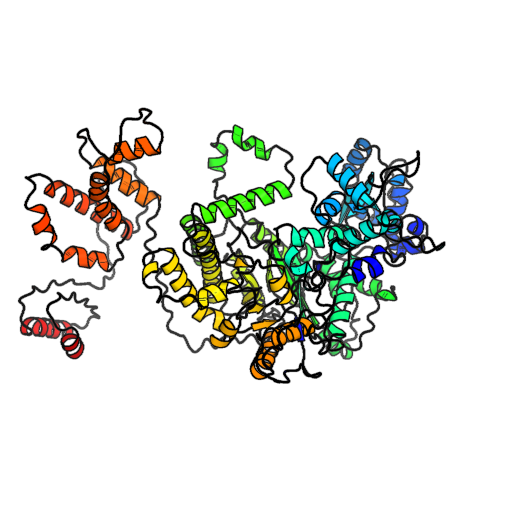7 1.00 95.06 652 HIS A C 1
ATOM 5286 O O . HIS A 1 652 ? -10.194 -20.326 -0.742 1.00 95.06 652 HIS A O 1
ATOM 5292 N N . HIS A 1 653 ? -10.523 -18.903 -2.443 1.00 94.94 653 HIS A N 1
ATOM 5293 C CA . HIS A 1 653 ? -9.257 -18.164 -2.338 1.00 94.94 653 HIS A CA 1
ATOM 5294 C C . HIS A 1 653 ? -9.524 -16.703 -1.954 1.00 94.94 653 HIS A C 1
ATOM 5296 O O . HIS A 1 653 ? -10.675 -16.264 -1.953 1.00 94.94 653 HIS A O 1
ATOM 5302 N N . SER A 1 654 ? -8.479 -15.937 -1.636 1.00 95.38 654 SER A N 1
ATOM 5303 C CA . SER A 1 654 ? -8.592 -14.502 -1.338 1.00 95.38 654 SER A CA 1
ATOM 5304 C C . SER A 1 654 ? -9.576 -14.217 -0.180 1.00 95.38 654 SER A C 1
ATOM 5306 O O . SER A 1 654 ? -9.499 -14.874 0.860 1.00 95.38 654 SER A O 1
ATOM 5308 N N . VAL A 1 655 ? -10.526 -13.286 -0.329 1.00 96.38 655 VAL A N 1
ATOM 5309 C CA . VAL A 1 655 ? -11.499 -12.911 0.719 1.00 96.38 655 VAL A CA 1
ATOM 5310 C C . VAL A 1 655 ? -12.275 -14.121 1.256 1.00 96.38 655 VAL A C 1
ATOM 5312 O O . VAL A 1 655 ? -12.411 -14.269 2.469 1.00 96.38 655 VAL A O 1
ATOM 5315 N N . ALA A 1 656 ? -12.744 -15.042 0.404 1.00 96.81 656 ALA A N 1
ATOM 5316 C CA . ALA A 1 656 ? -13.453 -16.236 0.884 1.00 96.81 656 ALA A CA 1
ATOM 5317 C C . ALA A 1 656 ? -12.559 -17.139 1.754 1.00 96.81 656 ALA A C 1
ATOM 5319 O O . ALA A 1 656 ? -13.048 -17.781 2.693 1.00 96.81 656 ALA A O 1
ATOM 5320 N N . ALA A 1 657 ? -11.247 -17.172 1.492 1.00 95.56 657 ALA A N 1
ATOM 5321 C CA . ALA A 1 657 ? -10.295 -17.880 2.344 1.00 95.56 657 ALA A CA 1
ATOM 5322 C C . ALA A 1 657 ? -10.179 -17.227 3.733 1.00 95.56 657 ALA A C 1
ATOM 5324 O O . ALA A 1 657 ? -10.101 -17.960 4.724 1.00 95.56 657 ALA A O 1
ATOM 5325 N N . GLU A 1 658 ? -10.252 -15.894 3.833 1.00 95.50 658 GLU A N 1
ATOM 5326 C CA . GLU A 1 658 ? -10.301 -15.177 5.119 1.00 95.50 658 GLU A CA 1
ATOM 5327 C C . GLU A 1 658 ? -11.551 -15.550 5.920 1.00 95.50 658 GLU A C 1
ATOM 5329 O O . GLU A 1 658 ? -11.449 -15.889 7.098 1.00 95.50 658 GLU A O 1
ATOM 5334 N N . PHE A 1 659 ? -12.725 -15.593 5.283 1.00 95.56 659 PHE A N 1
ATOM 5335 C CA . PHE A 1 659 ? -13.957 -16.057 5.935 1.00 95.56 659 PHE A CA 1
ATOM 5336 C C . PHE A 1 659 ? -13.834 -17.500 6.438 1.00 95.56 659 PHE A C 1
ATOM 5338 O O . PHE A 1 659 ? -14.202 -17.795 7.576 1.00 95.56 659 PHE A O 1
ATOM 5345 N N . CYS A 1 660 ? -13.253 -18.400 5.641 1.00 93.94 660 CYS A N 1
ATOM 5346 C CA . CYS A 1 660 ? -13.020 -19.780 6.071 1.00 93.94 660 CYS A CA 1
ATOM 5347 C C . CYS A 1 660 ? -12.066 -19.856 7.271 1.00 93.94 660 CYS A C 1
ATOM 5349 O O . CYS A 1 660 ? -12.290 -20.650 8.184 1.00 93.94 660 CYS A O 1
ATOM 5351 N N . ARG A 1 661 ? -11.027 -19.010 7.314 1.00 91.38 661 ARG A N 1
ATOM 5352 C CA . ARG A 1 661 ? -10.128 -18.888 8.474 1.00 91.38 661 ARG A CA 1
ATOM 5353 C C . ARG A 1 661 ? -10.841 -18.296 9.686 1.00 91.38 661 ARG A C 1
ATOM 5355 O O . ARG A 1 661 ? -10.583 -18.744 10.800 1.00 91.38 661 ARG A O 1
ATOM 5362 N N . ALA A 1 662 ? -11.763 -17.355 9.497 1.00 91.06 662 ALA A N 1
ATOM 5363 C CA . ALA A 1 662 ? -12.576 -16.786 10.570 1.00 91.06 662 ALA A CA 1
ATOM 5364 C C . ALA A 1 662 ? -13.493 -17.831 11.214 1.00 91.06 662 ALA A C 1
ATOM 5366 O O . ALA A 1 662 ? -13.600 -17.892 12.437 1.00 91.06 662 ALA A O 1
ATOM 5367 N N . ILE A 1 663 ? -14.130 -18.668 10.394 1.00 90.81 663 ILE A N 1
ATOM 5368 C CA . ILE A 1 663 ? -14.981 -19.770 10.857 1.00 90.81 663 ILE A CA 1
ATOM 5369 C C . ILE A 1 663 ? -14.119 -20.812 11.575 1.00 90.81 663 ILE A C 1
ATOM 5371 O O . ILE A 1 663 ? -14.388 -21.156 12.723 1.00 90.81 663 ILE A O 1
ATOM 5375 N N . TYR A 1 664 ? -13.022 -21.246 10.944 1.00 87.38 664 TYR A N 1
ATOM 5376 C CA . TYR A 1 664 ? -12.115 -22.249 11.508 1.00 87.38 664 TYR A CA 1
ATOM 5377 C C . TYR A 1 664 ? -11.489 -21.818 12.843 1.00 87.38 664 TYR A C 1
ATOM 5379 O O . TYR A 1 664 ? -11.348 -22.626 13.756 1.00 87.38 664 TYR A O 1
ATOM 5387 N N . SER A 1 665 ? -11.120 -20.542 12.975 1.00 81.12 665 SER A N 1
ATOM 5388 C CA . SER A 1 665 ? -10.527 -19.998 14.205 1.00 81.12 665 SER A CA 1
ATOM 5389 C C . SER A 1 665 ? -11.553 -19.672 15.296 1.00 81.12 665 SER A C 1
ATOM 5391 O O . SER A 1 665 ? -11.164 -19.266 16.389 1.00 81.12 665 SER A O 1
ATOM 5393 N N . GLY A 1 666 ? -12.853 -19.844 15.030 1.00 81.12 666 GLY A N 1
ATOM 5394 C CA . GLY A 1 666 ? -13.915 -19.527 15.984 1.00 81.12 666 GLY A CA 1
ATOM 5395 C C . GLY A 1 666 ? -14.146 -18.025 16.177 1.00 81.12 666 GLY A C 1
ATOM 5396 O O . GLY A 1 666 ? -14.726 -17.622 17.183 1.00 81.12 666 GLY A O 1
ATOM 5397 N N . ILE A 1 667 ? -13.714 -17.184 15.231 1.00 84.25 667 ILE A N 1
ATOM 5398 C CA . ILE A 1 667 ? -14.110 -15.769 15.169 1.00 84.25 667 ILE A CA 1
ATOM 5399 C C . ILE A 1 667 ? -15.589 -15.693 14.766 1.00 84.25 667 ILE A C 1
ATOM 5401 O O . ILE A 1 667 ? -16.394 -15.047 15.436 1.00 84.25 667 ILE A O 1
ATOM 5405 N N . ILE A 1 668 ? -15.972 -16.398 13.699 1.00 89.94 668 ILE A N 1
ATOM 5406 C CA . ILE A 1 668 ? -17.369 -16.543 13.277 1.00 89.94 668 ILE A CA 1
ATOM 5407 C C . ILE A 1 668 ? -17.901 -17.860 13.842 1.00 89.94 668 ILE A C 1
ATOM 5409 O O . ILE A 1 668 ? -17.579 -18.933 13.344 1.00 89.94 668 ILE A O 1
ATOM 5413 N N . ILE A 1 669 ? -18.718 -17.768 14.892 1.00 89.69 669 ILE A N 1
ATOM 5414 C CA . ILE A 1 669 ? -19.216 -18.937 15.638 1.00 89.69 669 ILE A CA 1
ATOM 5415 C C . ILE A 1 669 ? -20.640 -19.365 15.263 1.00 89.69 669 ILE A C 1
ATOM 5417 O O . ILE A 1 669 ? -21.107 -20.398 15.733 1.00 89.69 669 ILE A O 1
ATOM 5421 N N . ASN A 1 670 ? -21.364 -18.562 14.478 1.00 91.69 670 ASN A N 1
ATOM 5422 C CA . ASN A 1 670 ? -22.720 -18.867 14.015 1.00 91.69 670 ASN A CA 1
ATOM 5423 C C . ASN A 1 670 ? -23.061 -18.096 12.723 1.00 91.69 670 ASN A C 1
ATOM 5425 O O . ASN A 1 670 ? -22.371 -17.142 12.357 1.00 91.69 670 ASN A O 1
ATOM 5429 N N . GLU A 1 671 ? -24.150 -18.489 12.057 1.00 92.81 671 GLU A N 1
ATOM 5430 C CA . GLU A 1 671 ? -24.651 -17.854 10.825 1.00 92.81 671 GLU A CA 1
ATOM 5431 C C . GLU A 1 671 ? -25.021 -16.375 11.012 1.00 92.81 671 GLU A C 1
ATOM 5433 O O . GLU A 1 671 ? -24.829 -15.565 10.109 1.00 92.81 671 GLU A O 1
ATOM 5438 N N . GLY A 1 672 ? -25.503 -15.990 12.198 1.00 93.81 672 GLY A N 1
ATOM 5439 C CA . GLY A 1 672 ? -25.807 -14.594 12.515 1.00 93.81 672 GLY A CA 1
ATOM 5440 C C . GLY A 1 672 ? -24.558 -13.710 12.489 1.00 93.81 672 GLY A C 1
ATOM 5441 O O . GLY A 1 672 ? -24.586 -12.614 11.929 1.00 93.81 672 GLY A O 1
ATOM 5442 N N . ASN A 1 673 ? -23.439 -14.194 13.037 1.00 93.44 673 ASN A N 1
ATOM 5443 C CA . ASN A 1 673 ? -22.145 -13.518 12.950 1.00 93.44 673 ASN A CA 1
ATOM 5444 C C . ASN A 1 673 ? -21.694 -13.407 11.490 1.00 93.44 673 ASN A C 1
ATOM 5446 O O . ASN A 1 673 ? -21.298 -12.321 11.075 1.00 93.44 673 ASN A O 1
ATOM 5450 N N . LEU A 1 674 ? -21.792 -14.496 10.717 1.00 95.12 674 LEU A N 1
ATOM 5451 C CA . LEU A 1 674 ? -21.426 -14.510 9.297 1.00 95.12 674 LEU A CA 1
ATOM 5452 C C . LEU A 1 674 ? -22.221 -13.462 8.506 1.00 95.12 674 LEU A C 1
ATOM 5454 O O . LEU A 1 674 ? -21.634 -12.588 7.867 1.00 95.12 674 LEU A O 1
ATOM 5458 N N . GLY A 1 675 ? -23.551 -13.497 8.620 1.00 95.88 675 GLY A N 1
ATOM 5459 C CA . GLY A 1 675 ? -24.442 -12.560 7.941 1.00 95.88 675 GLY A CA 1
ATOM 5460 C C . GLY A 1 675 ? -24.197 -11.107 8.353 1.00 95.88 675 GLY A C 1
ATOM 5461 O O . GLY A 1 675 ? -24.237 -10.213 7.509 1.00 95.88 675 GLY A O 1
ATOM 5462 N N . ASN A 1 676 ? -23.876 -10.852 9.627 1.00 95.62 676 ASN A N 1
ATOM 5463 C CA . ASN A 1 676 ? -23.513 -9.514 10.096 1.00 95.62 676 ASN A CA 1
ATOM 5464 C C . ASN A 1 676 ? -22.198 -9.021 9.487 1.00 95.62 676 ASN A C 1
ATOM 5466 O O . ASN A 1 676 ? -22.139 -7.869 9.068 1.00 95.62 676 ASN A O 1
ATOM 5470 N N . VAL A 1 677 ? -21.163 -9.862 9.414 1.00 96.00 677 VAL A N 1
ATOM 5471 C CA . VAL A 1 677 ? -19.873 -9.488 8.811 1.00 96.00 677 VAL A CA 1
ATOM 5472 C C . VAL A 1 677 ? -20.047 -9.161 7.326 1.00 96.00 677 VAL A C 1
ATOM 5474 O O . VAL A 1 677 ? -19.638 -8.085 6.901 1.00 96.00 677 VAL A O 1
ATOM 5477 N N . ILE A 1 678 ? -20.732 -10.017 6.557 1.00 96.44 678 ILE A N 1
ATOM 5478 C CA . ILE A 1 678 ? -21.022 -9.776 5.129 1.00 96.44 678 ILE A CA 1
ATOM 5479 C C . ILE A 1 678 ? -21.802 -8.464 4.951 1.00 96.44 678 ILE A C 1
ATOM 5481 O O . ILE A 1 678 ? -21.432 -7.593 4.160 1.00 96.44 678 ILE A O 1
ATOM 5485 N N . LYS A 1 679 ? -22.860 -8.273 5.747 1.00 96.00 679 LYS A N 1
ATOM 5486 C CA . LYS A 1 679 ? -23.674 -7.053 5.720 1.00 96.00 679 LYS A CA 1
ATOM 5487 C C . LYS A 1 679 ? -22.874 -5.803 6.083 1.00 96.00 679 LYS A C 1
ATOM 5489 O O . LYS A 1 679 ? -23.106 -4.743 5.496 1.00 96.00 679 LYS A O 1
ATOM 5494 N N . ASN A 1 680 ? -21.971 -5.892 7.056 1.00 96.44 680 ASN A N 1
ATOM 5495 C CA . ASN A 1 680 ? -21.130 -4.773 7.466 1.00 96.44 680 ASN A CA 1
ATOM 5496 C C . ASN A 1 680 ? -20.213 -4.341 6.322 1.00 96.44 680 ASN A C 1
ATOM 5498 O O . ASN A 1 680 ? -20.141 -3.145 6.050 1.00 96.44 680 ASN A O 1
ATOM 5502 N N . SER A 1 681 ? -19.589 -5.275 5.599 1.00 96.06 681 SER A N 1
ATOM 5503 C CA . SER A 1 681 ? -18.719 -4.924 4.471 1.00 96.06 681 SER A CA 1
ATOM 5504 C C . SER A 1 681 ? -19.459 -4.111 3.397 1.00 96.06 681 SER A C 1
ATOM 5506 O O . SER A 1 681 ? -18.925 -3.139 2.874 1.00 96.06 681 SER A O 1
ATOM 5508 N N . LYS A 1 682 ? -20.739 -4.407 3.144 1.00 94.94 682 LYS A N 1
ATOM 5509 C CA . LYS A 1 682 ? -21.588 -3.584 2.264 1.00 94.94 682 LYS A CA 1
ATOM 5510 C C . LYS A 1 682 ? -22.012 -2.255 2.897 1.00 94.94 682 LYS A C 1
ATOM 5512 O O . LYS A 1 682 ? -22.059 -1.224 2.240 1.00 94.94 682 LYS A O 1
ATOM 5517 N N . THR A 1 683 ? -22.330 -2.260 4.190 1.00 95.25 683 THR A N 1
ATOM 5518 C CA . THR A 1 683 ? -22.819 -1.068 4.908 1.00 95.25 683 THR A CA 1
ATOM 5519 C C . THR A 1 683 ? -21.748 0.018 5.028 1.00 95.25 683 THR A C 1
ATOM 5521 O O . THR A 1 683 ? -22.077 1.205 4.993 1.00 95.25 683 THR A O 1
ATOM 5524 N N . TYR A 1 684 ? -20.488 -0.387 5.202 1.00 96.38 684 TYR A N 1
ATOM 5525 C CA . TYR A 1 684 ? -19.380 0.502 5.543 1.00 96.38 684 TYR A CA 1
ATOM 5526 C C . TYR A 1 684 ? -18.429 0.815 4.376 1.00 96.38 684 TYR A C 1
ATOM 5528 O O . TYR A 1 684 ? -17.445 1.530 4.586 1.00 96.38 684 TYR A O 1
ATOM 5536 N N . CYS A 1 685 ? -18.702 0.346 3.155 1.00 96.56 685 CYS A N 1
ATOM 5537 C CA . CYS A 1 685 ? -17.941 0.795 1.989 1.00 96.56 685 CYS A CA 1
ATOM 5538 C C . CYS A 1 685 ? -18.129 2.305 1.756 1.00 96.56 685 CYS A C 1
ATOM 5540 O O . CYS A 1 685 ? -19.181 2.877 2.061 1.00 96.56 685 CYS A O 1
ATOM 5542 N N . PHE A 1 686 ? -17.105 2.962 1.217 1.00 97.25 686 PHE A N 1
ATOM 5543 C CA . PHE A 1 686 ? -17.116 4.399 0.944 1.00 97.25 686 PHE A CA 1
ATOM 5544 C C . PHE A 1 686 ? -17.683 4.754 -0.433 1.00 97.25 686 PHE A C 1
ATOM 5546 O O . PHE A 1 686 ? -17.839 5.934 -0.742 1.00 97.25 686 PHE A O 1
ATOM 5553 N N . ASP A 1 687 ? -18.032 3.772 -1.263 1.00 94.62 687 ASP A N 1
ATOM 5554 C CA . ASP A 1 687 ? -18.759 4.036 -2.503 1.00 94.62 687 ASP A CA 1
ATOM 5555 C C . ASP A 1 687 ? -20.162 4.607 -2.218 1.00 94.62 687 ASP A C 1
ATOM 5557 O O . ASP A 1 687 ? -20.882 4.134 -1.333 1.00 94.62 687 ASP A O 1
ATOM 5561 N N . LYS A 1 688 ? -20.549 5.655 -2.954 1.00 90.50 688 LYS 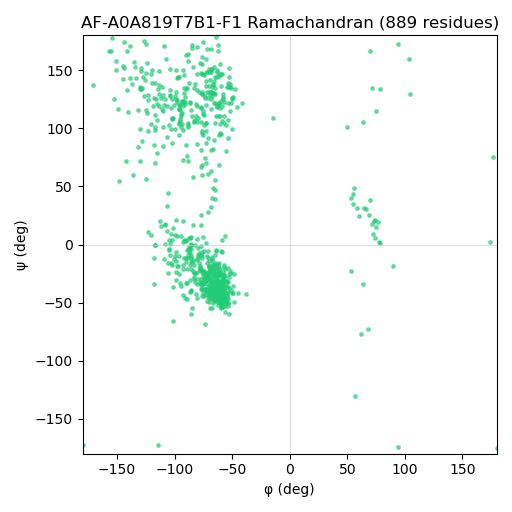A N 1
ATOM 5562 C CA . LYS A 1 688 ? -21.832 6.354 -2.766 1.00 90.50 688 LYS A CA 1
ATOM 5563 C C . LYS A 1 688 ? -23.045 5.605 -3.313 1.00 90.50 688 LYS A C 1
ATOM 5565 O O . LYS A 1 688 ? -24.156 5.871 -2.862 1.00 90.50 688 LYS A O 1
ATOM 5570 N N . GLU A 1 689 ? -22.851 4.732 -4.297 1.00 88.69 689 GLU A N 1
ATOM 5571 C CA . GLU A 1 689 ? -23.917 3.958 -4.939 1.00 88.69 689 GLU A CA 1
ATOM 5572 C C . GLU A 1 689 ? -24.200 2.661 -4.162 1.00 88.69 689 GLU A C 1
ATOM 5574 O O . GLU A 1 689 ? -25.342 2.203 -4.125 1.00 88.69 689 GLU A O 1
ATOM 5579 N N . LEU A 1 690 ? -23.187 2.096 -3.497 1.00 87.12 690 LEU A N 1
ATOM 5580 C CA . LEU A 1 690 ? -23.294 0.834 -2.753 1.00 87.12 690 LEU A CA 1
ATOM 5581 C C . LEU A 1 690 ? -23.435 1.019 -1.237 1.00 87.12 690 LEU A C 1
ATOM 5583 O O . LEU A 1 690 ? -24.151 0.256 -0.582 1.00 87.12 690 LEU A O 1
ATOM 5587 N N . GLY A 1 691 ? -22.748 2.013 -0.673 1.00 81.19 691 GLY A N 1
ATOM 5588 C CA . GLY A 1 691 ? -22.662 2.213 0.768 1.00 81.19 691 GLY A CA 1
ATOM 5589 C C . GLY A 1 691 ? -23.907 2.879 1.338 1.00 81.19 691 GLY A C 1
ATOM 5590 O O . GLY A 1 691 ? -24.341 3.938 0.884 1.00 81.19 691 GLY A O 1
ATOM 5591 N N . THR A 1 692 ? -24.448 2.312 2.414 1.00 79.88 692 THR A N 1
ATOM 5592 C CA . THR A 1 692 ? -25.549 2.912 3.179 1.00 79.88 692 THR A CA 1
ATOM 5593 C C . THR A 1 692 ? -25.048 3.479 4.501 1.00 79.88 692 THR A C 1
ATOM 5595 O O . THR A 1 692 ? -25.670 3.223 5.539 1.00 79.88 692 THR A O 1
ATOM 5598 N N . LEU A 1 693 ? -23.912 4.192 4.505 1.00 76.94 693 LEU A N 1
ATOM 5599 C CA . LEU A 1 693 ? -23.419 4.847 5.717 1.00 76.94 693 LEU A CA 1
ATOM 5600 C C . LEU A 1 693 ? -24.535 5.750 6.245 1.00 76.94 693 LEU A C 1
ATOM 5602 O O . LEU A 1 693 ? -24.846 6.803 5.688 1.00 76.94 693 LEU A O 1
ATOM 5606 N N . ARG A 1 694 ? -25.214 5.274 7.294 1.00 58.91 694 ARG A N 1
ATOM 5607 C CA . ARG A 1 694 ? -26.376 5.958 7.845 1.00 58.91 694 ARG A CA 1
ATOM 5608 C C . ARG A 1 694 ? -25.887 7.317 8.310 1.00 58.91 694 ARG A C 1
ATOM 5610 O O . ARG A 1 694 ? -25.036 7.384 9.197 1.00 58.91 694 ARG A O 1
ATOM 5617 N N . LYS A 1 695 ? -26.471 8.392 7.771 1.00 60.97 695 LYS A N 1
ATOM 5618 C CA . LYS A 1 695 ? -26.491 9.666 8.486 1.00 60.97 695 LYS A CA 1
ATOM 5619 C C . LYS A 1 695 ? -27.096 9.329 9.841 1.00 60.97 695 LYS A C 1
ATOM 5621 O O . LYS A 1 695 ? -28.268 8.961 9.909 1.00 60.97 695 LYS A O 1
ATOM 5626 N N . THR A 1 696 ? -26.271 9.309 10.886 1.00 57.25 696 THR A N 1
ATOM 5627 C CA . THR A 1 696 ? -26.759 9.131 12.249 1.00 57.25 696 THR A CA 1
ATOM 5628 C C . THR A 1 696 ? -27.875 10.144 12.421 1.00 57.25 696 THR A C 1
ATOM 5630 O O . THR A 1 696 ? -27.709 11.309 12.064 1.00 57.25 696 THR A O 1
ATOM 5633 N N . ASP A 1 697 ? -29.053 9.664 12.809 1.00 53.03 697 ASP A N 1
ATOM 5634 C CA . ASP A 1 697 ? -30.277 10.453 12.805 1.00 53.03 697 ASP A CA 1
ATOM 5635 C C . ASP A 1 697 ? -30.109 11.573 13.844 1.00 53.03 697 ASP A C 1
ATOM 5637 O O . ASP A 1 697 ? -30.362 11.400 15.037 1.00 53.03 697 ASP A O 1
ATOM 5641 N N . THR A 1 698 ? -29.579 12.720 13.406 1.00 53.31 698 THR A N 1
ATOM 5642 C CA . THR A 1 698 ? -29.094 13.820 14.261 1.00 53.31 698 THR A CA 1
ATOM 5643 C C . THR A 1 698 ? -30.206 14.462 15.086 1.00 53.31 698 THR A C 1
ATOM 5645 O O . THR A 1 698 ? -29.945 15.315 15.932 1.00 53.31 698 THR A O 1
ATOM 5648 N N . LYS A 1 699 ? -31.459 14.048 14.867 1.00 58.12 699 LYS A N 1
ATOM 5649 C CA . LYS A 1 699 ? -32.637 14.523 15.590 1.00 58.12 699 LYS A CA 1
ATOM 5650 C C . LYS A 1 699 ? -32.667 14.085 17.053 1.00 58.12 699 LYS A C 1
ATOM 5652 O O . LYS A 1 699 ? -33.258 14.796 17.862 1.00 58.12 699 LYS A O 1
ATOM 5657 N N . LYS A 1 700 ? -32.006 12.986 17.433 1.00 57.03 700 LYS A N 1
ATOM 5658 C CA . LYS A 1 700 ? -31.732 12.706 18.851 1.00 57.03 700 LYS A CA 1
ATOM 5659 C C . LYS A 1 700 ? -30.392 13.335 19.218 1.00 57.03 700 LYS A C 1
ATOM 5661 O O . LYS A 1 700 ? -29.363 12.671 19.171 1.00 57.03 700 LYS A O 1
ATOM 5666 N N . LYS A 1 701 ? -30.417 14.622 19.585 1.00 51.53 701 LYS A N 1
ATOM 5667 C CA . LYS A 1 701 ? -29.333 15.221 20.372 1.00 51.53 701 LYS A CA 1
ATOM 5668 C C . LYS A 1 701 ? -29.251 14.441 21.683 1.00 51.53 701 LYS A C 1
ATOM 5670 O O . LYS A 1 701 ? -30.008 14.717 22.612 1.00 51.53 701 LYS A O 1
ATOM 5675 N N . GLU A 1 702 ? -28.379 13.439 21.751 1.00 56.06 702 GLU A N 1
ATOM 5676 C CA . GLU A 1 702 ? -27.824 13.069 23.050 1.00 56.06 702 GLU A CA 1
ATOM 5677 C C . GLU A 1 702 ? -27.244 14.353 23.659 1.00 56.06 702 GLU A C 1
ATOM 5679 O O . GLU A 1 702 ? -26.702 15.170 22.903 1.00 56.06 702 GLU A O 1
ATOM 5684 N N . PRO A 1 703 ? -27.423 14.601 24.968 1.00 54.62 703 PRO A N 1
ATOM 5685 C CA . PRO A 1 703 ? -26.841 15.773 25.600 1.00 54.62 703 PRO A CA 1
ATOM 5686 C C . PRO A 1 703 ? -25.357 15.804 25.240 1.00 54.62 703 PRO A C 1
ATOM 5688 O O . PRO A 1 703 ? -24.641 14.827 25.464 1.00 54.62 703 PRO A O 1
ATOM 5691 N N . GLU A 1 704 ? -24.927 16.894 24.602 1.00 51.53 704 GLU A N 1
ATOM 5692 C CA . GLU A 1 704 ? -23.514 17.164 24.387 1.00 51.53 704 GLU A CA 1
ATOM 5693 C C . GLU A 1 704 ? -22.909 17.274 25.786 1.00 51.53 704 GLU A C 1
ATOM 5695 O O . GLU A 1 704 ? -23.011 18.308 26.441 1.00 51.53 704 GLU A O 1
ATOM 5700 N N . GLU A 1 705 ? -22.369 16.167 26.301 1.00 53.69 705 GLU A N 1
ATOM 5701 C CA . GLU A 1 705 ? -21.470 16.205 27.443 1.00 53.69 705 GLU A CA 1
ATOM 5702 C C . GLU A 1 705 ? -20.292 17.061 26.994 1.00 53.69 705 GLU A C 1
ATOM 5704 O O . GLU A 1 705 ? -19.404 16.597 26.272 1.00 53.69 705 GLU A O 1
ATOM 5709 N N . GLU A 1 706 ? -20.353 18.346 27.345 1.00 46.28 706 GLU A N 1
ATOM 5710 C CA . GLU A 1 706 ? -19.300 19.308 27.094 1.00 46.28 706 GLU A CA 1
ATOM 5711 C C . GLU A 1 706 ? -18.046 18.749 27.761 1.00 46.28 706 GLU A C 1
ATOM 5713 O O . GLU A 1 706 ? -17.936 18.655 28.986 1.00 46.28 706 GLU A O 1
ATOM 5718 N N . PHE A 1 707 ? -17.149 18.234 26.926 1.00 41.66 707 PHE A N 1
ATOM 5719 C CA . PHE A 1 707 ? -15.998 17.481 27.378 1.00 41.66 707 PHE A CA 1
ATOM 5720 C C . PHE A 1 707 ? -15.000 18.446 28.015 1.00 41.66 707 PHE A C 1
ATOM 5722 O O . PHE A 1 707 ? -14.094 18.964 27.360 1.00 41.66 707 PHE A O 1
ATOM 5729 N N . GLN A 1 708 ? -15.167 18.695 29.311 1.00 44.31 708 GLN A N 1
ATOM 5730 C CA . GLN A 1 708 ? -14.110 19.239 30.144 1.00 44.31 708 GLN A CA 1
ATOM 5731 C C . GLN A 1 708 ? -13.102 18.119 30.343 1.00 44.31 708 GLN A C 1
ATOM 5733 O O . GLN A 1 708 ? -13.365 17.183 31.090 1.00 44.31 708 GLN A O 1
ATOM 5738 N N . ILE A 1 709 ? -11.959 18.191 29.659 1.00 39.59 709 ILE A N 1
ATOM 5739 C CA . ILE A 1 709 ? -10.800 17.357 29.981 1.00 39.59 709 ILE A CA 1
ATOM 5740 C C . ILE A 1 709 ? -10.449 17.681 31.441 1.00 39.59 709 ILE A C 1
ATOM 5742 O O . ILE A 1 709 ? -9.907 18.763 31.688 1.00 39.59 709 ILE A O 1
ATOM 5746 N N . PRO A 1 710 ? -10.721 16.808 32.429 1.00 35.88 710 PRO A N 1
ATOM 5747 C CA . PRO A 1 710 ? -10.369 17.073 33.811 1.00 35.88 710 PRO A CA 1
ATOM 5748 C C . PRO A 1 710 ? -8.915 16.639 33.980 1.00 35.88 710 PRO A C 1
ATOM 5750 O O . PRO A 1 710 ? -8.590 15.727 34.730 1.00 35.88 710 PRO A O 1
ATOM 5753 N N . MET A 1 711 ? -8.025 17.231 33.191 1.00 37.50 711 MET A N 1
ATOM 5754 C CA . MET A 1 711 ? -6.605 16.944 33.244 1.00 37.50 711 MET A CA 1
ATOM 5755 C C . MET A 1 711 ? -5.911 18.265 33.506 1.00 37.50 711 MET A C 1
ATOM 5757 O O . MET A 1 711 ? -5.671 19.062 32.601 1.00 37.50 711 MET A O 1
ATOM 5761 N N . VAL A 1 712 ? -5.598 18.499 34.780 1.00 38.56 712 VAL A N 1
ATOM 5762 C CA . VAL A 1 712 ? -4.625 19.516 35.169 1.00 38.56 712 VAL A CA 1
ATOM 5763 C C . VAL A 1 712 ? -3.265 19.011 34.688 1.00 38.56 712 VAL A C 1
ATOM 5765 O O . VAL A 1 712 ? -2.505 18.388 35.425 1.00 38.56 712 VAL A O 1
ATOM 5768 N N . VAL A 1 713 ? -2.966 19.218 33.406 1.00 39.44 713 VAL A N 1
ATOM 5769 C CA . VAL A 1 713 ? -1.604 19.073 32.898 1.00 39.44 713 VAL A CA 1
ATOM 5770 C C . VAL A 1 713 ? -0.863 20.310 33.366 1.00 39.44 713 VAL A C 1
ATOM 5772 O O . VAL A 1 713 ? -0.934 21.368 32.743 1.00 39.44 713 VAL A O 1
ATOM 5775 N N . LEU A 1 714 ? -0.192 20.203 34.511 1.00 42.12 714 LEU A N 1
ATOM 5776 C CA . LEU A 1 714 ? 0.716 21.252 34.951 1.00 42.12 714 LEU A CA 1
ATOM 5777 C C . LEU A 1 714 ? 1.809 21.387 33.887 1.00 42.12 714 LEU A C 1
ATOM 5779 O O . LEU A 1 714 ? 2.622 20.484 33.695 1.00 42.12 714 LEU A O 1
ATOM 5783 N N . HIS A 1 715 ? 1.790 22.509 33.167 1.00 44.38 715 HIS A N 1
ATOM 5784 C CA . HIS A 1 715 ? 2.755 22.812 32.119 1.00 44.38 715 HIS A CA 1
ATOM 5785 C C . HIS A 1 715 ? 4.190 22.624 32.663 1.00 44.38 715 HIS A C 1
ATOM 5787 O O . HIS A 1 715 ? 4.481 23.132 33.749 1.00 44.38 715 HIS A O 1
ATOM 5793 N N . PRO A 1 716 ? 5.125 21.966 31.952 1.00 45.16 716 PRO A N 1
ATOM 5794 C CA . PRO A 1 716 ? 6.476 21.708 32.466 1.00 45.16 716 PRO A CA 1
ATOM 5795 C C . PRO A 1 716 ? 7.210 22.976 32.930 1.00 45.16 716 PRO A C 1
ATOM 5797 O O . PRO A 1 716 ? 7.878 22.971 33.963 1.00 45.16 716 PRO A O 1
ATOM 5800 N N . LYS A 1 717 ? 7.015 24.106 32.230 1.00 47.75 717 LYS A N 1
ATOM 5801 C CA . LYS A 1 717 ? 7.528 25.421 32.673 1.00 47.75 717 LYS A CA 1
ATOM 5802 C C . LYS A 1 717 ? 6.883 25.918 33.972 1.00 47.75 717 LYS A C 1
ATOM 5804 O O . LYS A 1 717 ? 7.576 26.555 34.753 1.00 47.75 717 LYS A O 1
ATOM 5809 N N . LEU A 1 718 ? 5.605 25.619 34.225 1.00 50.22 718 LEU A N 1
ATOM 5810 C CA . LEU A 1 718 ? 4.934 25.951 35.485 1.00 50.22 718 LEU A CA 1
ATOM 5811 C C . LEU A 1 718 ? 5.492 25.100 36.628 1.00 50.22 718 LEU A C 1
ATOM 5813 O O . LEU A 1 718 ? 5.800 25.653 37.674 1.00 50.22 718 LEU A O 1
ATOM 5817 N N . ILE A 1 719 ? 5.720 23.798 36.416 1.00 53.78 719 ILE A N 1
ATOM 5818 C CA . ILE A 1 719 ? 6.408 22.945 37.401 1.00 53.78 719 ILE A CA 1
ATOM 5819 C C . ILE A 1 719 ? 7.824 23.472 37.655 1.00 53.78 719 ILE A C 1
ATOM 5821 O O . ILE A 1 719 ? 8.199 23.691 38.801 1.00 53.78 719 ILE A O 1
ATOM 5825 N N . SER A 1 720 ? 8.597 23.754 36.602 1.00 52.22 720 SER A N 1
ATOM 5826 C CA . SER A 1 720 ? 9.946 24.325 36.724 1.00 52.22 720 SER A CA 1
ATOM 5827 C C . SER A 1 720 ? 9.938 25.663 37.469 1.00 52.22 720 SER A C 1
ATOM 5829 O O . SER A 1 720 ? 10.792 25.902 38.318 1.00 52.22 720 SER A O 1
ATOM 5831 N N . TYR A 1 721 ? 8.953 26.523 37.202 1.00 55.06 721 TYR A N 1
ATOM 5832 C CA . TYR A 1 721 ? 8.788 27.803 37.880 1.00 55.06 721 TYR A CA 1
ATOM 5833 C C . TYR A 1 721 ? 8.393 27.629 39.348 1.00 55.06 721 TYR A C 1
ATOM 5835 O O . TYR A 1 721 ? 9.012 28.249 40.204 1.00 55.06 721 TYR A O 1
ATOM 5843 N N . ILE A 1 722 ? 7.432 26.754 39.659 1.00 58.91 722 ILE A N 1
ATOM 5844 C CA . ILE A 1 722 ? 7.049 26.417 41.037 1.00 58.91 722 ILE A CA 1
ATOM 5845 C C . ILE A 1 722 ? 8.274 25.905 41.795 1.00 58.91 722 ILE A C 1
ATOM 5847 O O . ILE A 1 722 ? 8.552 26.402 42.879 1.00 58.91 722 ILE A O 1
ATOM 5851 N N . MET A 1 723 ? 9.060 25.006 41.198 1.00 58.62 723 MET A N 1
ATOM 5852 C CA . MET A 1 723 ? 10.282 24.462 41.800 1.00 58.62 723 MET A CA 1
ATOM 5853 C C . MET A 1 723 ? 11.361 25.538 42.000 1.00 58.62 723 MET A C 1
ATOM 5855 O O . MET A 1 723 ? 11.984 25.585 43.059 1.00 58.62 723 MET A O 1
ATOM 5859 N N . LYS A 1 724 ? 11.552 26.449 41.034 1.00 55.72 724 LYS A N 1
ATOM 5860 C CA . LYS A 1 724 ? 12.479 27.595 41.148 1.00 55.72 724 LYS A CA 1
ATOM 5861 C C . LYS A 1 724 ? 12.046 28.594 42.221 1.00 55.72 724 LYS A C 1
ATOM 5863 O O . LYS A 1 724 ? 12.890 29.117 42.944 1.00 55.72 724 LYS A O 1
ATOM 5868 N N . THR A 1 725 ? 10.751 28.862 42.333 1.00 53.09 725 THR A N 1
ATOM 5869 C CA . THR A 1 725 ? 10.185 29.747 43.358 1.00 53.09 725 THR A CA 1
ATOM 5870 C C . THR A 1 725 ? 10.295 29.100 44.735 1.00 53.09 725 THR A C 1
ATOM 5872 O O . THR A 1 725 ? 10.750 29.751 45.668 1.00 53.09 725 THR A O 1
ATOM 5875 N N . PHE A 1 726 ? 10.030 27.796 44.854 1.00 54.81 726 PHE A N 1
ATOM 5876 C CA . PHE A 1 726 ? 10.276 27.036 46.084 1.00 54.81 726 PHE A CA 1
ATOM 5877 C C . PHE A 1 726 ? 11.749 27.117 46.519 1.00 54.81 726 PHE A C 1
ATOM 5879 O O . PHE A 1 726 ? 12.039 27.317 47.696 1.00 54.81 726 PHE A O 1
ATOM 5886 N N . TYR A 1 727 ? 12.676 27.059 45.557 1.00 51.16 727 TYR A N 1
ATOM 5887 C CA . TYR A 1 727 ? 14.115 27.238 45.780 1.00 51.16 727 TYR A CA 1
ATOM 5888 C C . TYR A 1 727 ? 14.489 28.621 46.325 1.00 51.16 727 TYR A C 1
ATOM 5890 O O . TYR A 1 727 ? 15.392 28.724 47.148 1.00 51.16 727 TYR A O 1
ATOM 5898 N N . LYS A 1 728 ? 13.810 29.684 45.875 1.00 50.56 728 LYS A N 1
ATOM 5899 C CA . LYS A 1 728 ? 14.074 31.062 46.328 1.00 50.56 728 LYS A CA 1
ATOM 5900 C C . LYS A 1 728 ? 13.567 31.343 47.742 1.00 50.56 728 LYS A C 1
ATOM 5902 O O . LYS A 1 728 ? 14.087 32.244 48.391 1.00 50.56 728 LYS A O 1
ATOM 5907 N N . VAL A 1 729 ? 12.551 30.611 48.199 1.00 43.28 729 VAL A N 1
ATOM 5908 C CA . VAL A 1 729 ? 11.893 30.845 49.497 1.00 43.28 729 VAL A CA 1
ATOM 5909 C C . VAL A 1 729 ? 12.412 29.889 50.586 1.00 43.28 729 VAL A C 1
ATOM 5911 O O . VAL A 1 729 ? 12.211 30.135 51.775 1.00 43.28 729 VAL A O 1
ATOM 5914 N N . ALA A 1 730 ? 13.129 28.821 50.218 1.00 43.28 730 ALA A N 1
ATOM 5915 C CA . ALA A 1 730 ? 13.777 27.932 51.179 1.00 43.28 730 ALA A CA 1
ATOM 5916 C C . ALA A 1 730 ? 14.991 28.627 51.843 1.00 43.28 730 ALA A C 1
ATOM 5918 O O . ALA A 1 730 ? 15.871 29.120 51.135 1.00 43.28 730 ALA A O 1
ATOM 5919 N N . PRO A 1 731 ? 15.076 28.684 53.187 1.00 42.50 731 PRO A N 1
ATOM 5920 C CA . PRO A 1 731 ? 16.160 29.383 53.868 1.00 42.50 731 PRO A CA 1
ATOM 5921 C C . PRO A 1 731 ? 17.514 28.719 53.590 1.00 42.50 731 PRO A C 1
ATOM 5923 O O . PRO A 1 731 ? 17.687 27.511 53.763 1.00 42.50 731 PRO A O 1
ATOM 5926 N N . VAL A 1 732 ? 18.484 29.543 53.190 1.00 47.59 732 VAL A N 1
ATOM 5927 C CA . VAL A 1 732 ? 19.882 29.170 52.938 1.00 47.59 732 VAL A CA 1
ATOM 5928 C C . VAL A 1 732 ? 20.588 28.930 54.273 1.00 47.59 732 VAL A C 1
ATOM 5930 O O . VAL A 1 732 ? 21.371 29.750 54.730 1.00 47.59 732 VAL A O 1
ATOM 5933 N N . ASN A 1 733 ? 20.302 27.808 54.925 1.00 46.44 733 ASN A N 1
ATOM 5934 C CA . ASN A 1 733 ? 21.126 27.301 56.019 1.00 46.44 733 ASN A CA 1
ATOM 5935 C C . ASN A 1 733 ? 21.683 25.937 55.616 1.00 46.44 733 ASN A C 1
ATOM 5937 O O . ASN A 1 733 ? 21.081 24.915 55.918 1.00 46.44 733 ASN A O 1
ATOM 5941 N N . GLY A 1 734 ? 22.813 25.967 54.900 1.00 45.91 734 GLY A N 1
ATOM 5942 C CA . GLY A 1 734 ? 23.922 24.996 54.867 1.00 45.91 734 GLY A CA 1
ATOM 5943 C C . GLY A 1 734 ? 23.704 23.497 54.608 1.00 45.91 734 GLY A C 1
ATOM 5944 O O . GLY A 1 734 ? 24.647 22.859 54.174 1.00 45.91 734 GLY A O 1
ATOM 5945 N N . ASN A 1 735 ? 22.528 22.918 54.835 1.00 49.62 735 ASN A N 1
ATOM 5946 C CA . ASN A 1 735 ? 22.281 21.476 54.791 1.00 49.62 735 ASN A CA 1
ATOM 5947 C C . ASN A 1 735 ? 20.900 21.204 54.181 1.00 49.62 735 ASN A C 1
ATOM 5949 O O . ASN A 1 735 ? 19.966 20.832 54.890 1.00 49.62 735 ASN A O 1
ATOM 5953 N N . ASN A 1 736 ? 20.751 21.410 52.868 1.00 56.94 736 ASN A N 1
ATOM 5954 C CA . ASN A 1 736 ? 19.558 20.978 52.138 1.00 56.94 736 ASN A CA 1
ATOM 5955 C C . ASN A 1 736 ? 19.827 19.602 51.491 1.00 56.94 736 ASN A C 1
ATOM 5957 O O . ASN A 1 736 ? 20.538 19.546 50.487 1.00 56.94 736 ASN A O 1
ATOM 5961 N N . PRO A 1 737 ? 19.251 18.498 52.007 1.00 47.72 737 PRO A N 1
ATOM 5962 C CA . PRO A 1 737 ? 19.488 17.147 51.486 1.00 47.72 737 PRO A CA 1
ATOM 5963 C C . PRO A 1 737 ? 19.075 16.982 50.017 1.00 47.72 737 PRO A C 1
ATOM 5965 O O . PRO A 1 737 ? 19.626 16.150 49.302 1.00 47.72 737 PRO A O 1
ATOM 5968 N N . PHE A 1 738 ? 18.132 17.801 49.541 1.00 44.00 738 PHE A N 1
ATOM 5969 C CA . PHE A 1 738 ? 17.682 17.783 48.152 1.00 44.00 738 PHE A CA 1
ATOM 5970 C C . PHE A 1 738 ? 18.696 18.440 47.198 1.00 44.00 738 PHE A C 1
ATOM 5972 O O . PHE A 1 738 ? 18.785 18.061 46.033 1.00 44.00 738 PHE A O 1
ATOM 5979 N N . TYR A 1 739 ? 19.491 19.399 47.688 1.00 48.91 739 TYR A N 1
ATOM 5980 C CA . TYR A 1 739 ? 20.581 20.018 46.925 1.00 48.91 739 TYR A CA 1
ATOM 5981 C C . TYR A 1 739 ? 21.735 19.030 46.703 1.00 48.91 739 TYR A C 1
ATOM 5983 O O . TYR A 1 739 ? 22.209 18.887 45.579 1.00 48.91 739 TYR A O 1
ATOM 5991 N N . GLU A 1 740 ? 22.111 18.285 47.745 1.00 49.56 740 GLU A N 1
ATOM 5992 C CA . GLU A 1 740 ? 23.108 17.206 47.668 1.00 49.56 740 GLU A CA 1
ATOM 5993 C C . GLU A 1 740 ? 22.629 16.049 46.770 1.00 49.56 740 GLU A C 1
ATOM 5995 O O . GLU A 1 740 ? 23.388 15.559 45.937 1.00 49.56 740 GLU A O 1
ATOM 6000 N N . TYR A 1 741 ? 21.340 15.682 46.827 1.00 49.12 741 TYR A N 1
ATOM 6001 C CA . TYR A 1 741 ? 20.738 14.698 45.913 1.00 49.12 741 TYR A CA 1
ATOM 6002 C C . TYR A 1 741 ? 20.794 15.139 44.437 1.00 49.12 741 TYR A C 1
ATOM 6004 O O . TYR A 1 741 ? 21.118 14.342 43.555 1.00 49.12 741 TYR A O 1
ATOM 6012 N N . CYS A 1 742 ? 20.514 16.415 44.146 1.00 45.53 742 CYS A N 1
ATOM 6013 C CA . CYS A 1 742 ? 20.608 16.958 42.787 1.00 45.53 742 CYS A CA 1
ATOM 6014 C C . CYS A 1 742 ? 22.060 17.040 42.283 1.00 45.53 742 CYS A C 1
ATOM 6016 O O . CYS A 1 742 ? 22.301 16.735 41.116 1.00 45.53 742 CYS A O 1
ATOM 6018 N N . LYS A 1 743 ? 23.027 17.380 43.148 1.00 50.72 743 LYS A N 1
ATOM 6019 C CA . LYS A 1 743 ? 24.463 17.328 42.821 1.00 50.72 743 LYS A CA 1
ATOM 6020 C C . LYS A 1 743 ? 24.944 15.907 42.529 1.00 50.72 743 LYS A C 1
ATOM 6022 O O . LYS A 1 743 ? 25.633 15.698 41.534 1.00 50.72 743 LYS A O 1
ATOM 6027 N N . ALA A 1 744 ? 24.530 14.931 43.337 1.00 50.25 744 ALA A N 1
ATOM 6028 C CA . ALA A 1 744 ? 24.850 13.519 43.124 1.00 50.25 744 ALA A CA 1
ATOM 6029 C C . ALA A 1 744 ? 24.271 12.998 41.798 1.00 50.25 744 ALA A C 1
ATOM 6031 O O . ALA A 1 744 ? 24.952 12.311 41.041 1.00 50.25 744 ALA A O 1
ATOM 6032 N N . ARG A 1 745 ? 23.033 13.380 41.463 1.00 43.03 745 ARG A N 1
ATOM 6033 C CA . ARG A 1 745 ? 22.380 12.981 40.207 1.00 43.03 745 ARG A CA 1
ATOM 6034 C C . ARG A 1 745 ? 22.989 13.636 38.961 1.00 43.03 745 ARG A C 1
ATOM 6036 O O . ARG A 1 745 ? 22.936 13.037 37.891 1.00 43.03 745 ARG A O 1
ATOM 6043 N N . ASN A 1 746 ? 23.560 14.831 39.096 1.00 44.41 746 ASN A N 1
ATOM 6044 C CA . ASN A 1 746 ? 24.245 15.543 38.013 1.00 44.41 746 ASN A CA 1
ATOM 6045 C C . ASN A 1 746 ? 25.753 15.228 37.926 1.00 44.41 746 ASN A C 1
ATOM 6047 O O . ASN A 1 746 ? 26.436 15.809 37.088 1.00 44.41 746 ASN A O 1
ATOM 6051 N N . GLY A 1 747 ? 26.275 14.310 38.751 1.00 42.09 747 GLY A N 1
ATOM 6052 C CA . GLY A 1 747 ? 27.676 13.871 38.698 1.00 42.09 747 GLY A CA 1
ATOM 6053 C C . GLY A 1 747 ? 28.691 14.848 39.305 1.00 42.09 747 GLY A C 1
ATOM 6054 O O . GLY A 1 747 ? 29.875 14.756 39.002 1.00 42.09 747 GLY A O 1
ATOM 6055 N N . GLU A 1 748 ? 28.257 15.783 40.155 1.00 50.50 748 GLU A N 1
ATOM 6056 C CA . GLU A 1 748 ? 29.109 16.841 40.729 1.00 50.50 748 GLU A CA 1
ATOM 6057 C C . GLU A 1 748 ? 29.752 16.473 42.086 1.00 50.50 748 GLU A C 1
ATOM 6059 O O . GLU A 1 748 ? 30.417 17.307 42.700 1.00 50.50 748 GLU A O 1
ATOM 6064 N N . LEU A 1 749 ? 29.560 15.244 42.577 1.00 46.28 749 LEU A N 1
ATOM 6065 C CA . LEU A 1 749 ? 30.170 14.732 43.812 1.00 46.28 749 LEU A CA 1
ATOM 6066 C C . LEU A 1 749 ? 31.057 13.526 43.480 1.00 46.28 749 LEU A C 1
ATOM 6068 O O . LEU A 1 749 ? 30.564 12.532 42.954 1.00 46.28 749 LEU A O 1
ATOM 6072 N N . THR A 1 750 ? 32.358 13.623 43.772 1.00 38.84 750 THR A N 1
ATOM 6073 C CA . THR A 1 750 ? 33.387 12.648 43.355 1.00 38.84 750 THR A CA 1
ATOM 6074 C C . THR A 1 750 ? 34.007 11.834 44.500 1.00 38.84 750 THR A C 1
ATOM 6076 O O . THR A 1 750 ? 35.057 11.243 44.287 1.00 38.84 750 THR A O 1
ATOM 6079 N N . ASP A 1 751 ? 33.407 11.786 45.696 1.00 44.09 751 ASP A N 1
ATOM 6080 C CA . ASP A 1 751 ? 33.970 11.036 46.836 1.00 44.09 751 ASP A CA 1
ATOM 6081 C C . ASP A 1 751 ? 33.003 9.980 47.408 1.00 44.09 751 ASP A C 1
ATOM 6083 O O . ASP A 1 751 ? 31.869 10.285 47.789 1.00 44.09 751 ASP A O 1
ATOM 6087 N N . ASP A 1 752 ? 33.507 8.747 47.545 1.00 40.22 752 ASP A N 1
ATOM 6088 C CA . ASP A 1 752 ? 32.827 7.495 47.944 1.00 40.22 752 ASP A CA 1
ATOM 6089 C C . ASP A 1 752 ? 32.343 7.432 49.419 1.00 40.22 752 ASP A C 1
ATOM 6091 O O . ASP A 1 752 ? 32.350 6.370 50.042 1.00 40.22 752 ASP A O 1
ATOM 6095 N N . LYS A 1 753 ? 31.944 8.549 50.045 1.00 37.75 753 LYS A N 1
ATOM 6096 C CA . LYS A 1 753 ? 31.618 8.588 51.494 1.00 37.75 753 LYS A CA 1
ATOM 6097 C C . LYS A 1 753 ? 30.224 9.081 51.891 1.00 37.75 753 LYS A C 1
ATOM 6099 O O . LYS A 1 753 ? 29.977 9.252 53.084 1.00 37.75 753 LYS A O 1
ATOM 6104 N N . TYR A 1 754 ? 29.292 9.253 50.957 1.00 41.12 754 TYR A N 1
ATOM 6105 C CA . TYR A 1 754 ? 27.920 9.666 51.285 1.00 41.12 754 TYR A CA 1
ATOM 6106 C C . TYR A 1 754 ? 26.891 8.549 51.057 1.00 41.12 754 TYR A C 1
ATOM 6108 O O . TYR A 1 754 ? 26.207 8.512 50.039 1.00 41.12 754 TYR A O 1
ATOM 6116 N N . GLU A 1 755 ? 26.721 7.672 52.050 1.00 38.50 755 GLU A N 1
ATOM 6117 C CA . GLU A 1 755 ? 25.484 6.894 52.201 1.00 38.50 755 GLU A CA 1
ATOM 6118 C C . GLU A 1 755 ? 24.424 7.775 52.884 1.00 38.50 755 GLU A C 1
ATOM 6120 O O . GLU A 1 755 ? 24.482 8.065 54.081 1.00 38.50 755 GLU A O 1
ATOM 6125 N N . LEU A 1 756 ? 23.450 8.252 52.106 1.00 38.84 756 LEU A N 1
ATOM 6126 C CA . LEU A 1 756 ? 22.234 8.874 52.632 1.00 38.84 756 LEU A CA 1
ATOM 6127 C C . LEU A 1 756 ? 21.316 7.768 53.169 1.00 38.84 756 LEU A C 1
ATOM 6129 O O . LEU A 1 756 ? 20.828 6.953 52.394 1.00 38.84 756 LEU A O 1
ATOM 6133 N N . SER A 1 757 ? 21.059 7.743 54.481 1.00 40.53 757 SER A N 1
ATOM 6134 C CA . SER A 1 757 ? 20.110 6.794 55.071 1.00 40.53 757 SER A CA 1
ATOM 6135 C C . SER A 1 757 ? 18.668 7.068 54.612 1.00 40.53 757 SER A C 1
ATOM 6137 O O . SER A 1 757 ? 18.212 8.220 54.586 1.00 40.53 757 SER A O 1
ATOM 6139 N N . ASP A 1 758 ? 17.940 5.994 54.284 1.00 36.81 758 ASP A N 1
ATOM 6140 C CA . ASP A 1 758 ? 16.578 6.000 53.721 1.00 36.81 758 ASP A CA 1
ATOM 6141 C C . ASP A 1 758 ? 15.559 6.832 54.526 1.00 36.81 758 ASP A C 1
ATOM 6143 O O . ASP A 1 758 ? 14.608 7.380 53.966 1.00 36.81 758 ASP A O 1
ATOM 6147 N N . GLU A 1 759 ? 15.779 7.031 55.828 1.00 35.25 759 GLU A N 1
ATOM 6148 C CA . GLU A 1 759 ? 14.882 7.803 56.697 1.00 35.25 759 GLU A CA 1
ATOM 6149 C C . GLU A 1 759 ? 14.820 9.306 56.370 1.00 35.25 759 GLU A C 1
ATOM 6151 O O . GLU A 1 759 ? 13.791 9.942 56.610 1.00 35.25 759 GLU A O 1
ATOM 6156 N N . LYS A 1 760 ? 15.865 9.906 55.777 1.00 37.19 760 LYS A N 1
ATOM 6157 C CA . LYS A 1 760 ? 15.853 11.347 55.438 1.00 37.19 760 LYS A CA 1
ATOM 6158 C C . LYS A 1 760 ? 15.173 11.665 54.105 1.00 37.19 760 LYS A C 1
ATOM 6160 O O . LYS A 1 760 ? 14.683 12.781 53.945 1.00 37.19 760 LYS A O 1
ATOM 6165 N N . CYS A 1 761 ? 15.075 10.708 53.181 1.00 36.62 761 CYS A N 1
ATOM 6166 C CA . CYS A 1 761 ? 14.342 10.898 51.921 1.00 36.62 761 CYS A CA 1
ATOM 6167 C C . CYS A 1 761 ? 12.814 10.863 52.113 1.00 36.62 761 CYS A C 1
ATOM 6169 O O . CYS A 1 761 ? 12.073 11.462 51.331 1.00 36.62 761 CYS A O 1
ATOM 6171 N N . ILE A 1 762 ? 12.334 10.222 53.183 1.00 36.81 762 ILE A N 1
ATOM 6172 C CA . ILE A 1 762 ? 10.902 10.015 53.448 1.00 36.81 762 ILE A CA 1
ATOM 6173 C C . ILE A 1 762 ? 10.189 11.309 53.896 1.00 36.81 762 ILE A C 1
ATOM 6175 O O . ILE A 1 762 ? 8.989 11.455 53.669 1.00 36.81 762 ILE A O 1
ATOM 6179 N N . SER A 1 763 ? 10.897 12.302 54.447 1.00 37.66 763 SER A N 1
ATOM 6180 C CA . SER A 1 763 ? 10.264 13.503 55.029 1.00 37.66 763 SER A CA 1
ATOM 6181 C C . SER A 1 763 ? 9.938 14.633 54.036 1.00 37.66 763 SER A C 1
ATOM 6183 O O . SER A 1 763 ? 9.128 15.502 54.356 1.00 37.66 763 SER A O 1
ATOM 6185 N N . LEU A 1 764 ? 10.498 14.621 52.819 1.00 38.28 764 LEU A N 1
ATOM 6186 C CA . LEU A 1 764 ? 10.251 15.649 51.785 1.00 38.28 764 LEU A CA 1
ATOM 6187 C C . LEU A 1 764 ? 9.347 15.173 50.635 1.00 38.28 764 LEU A C 1
ATOM 6189 O O . LEU A 1 764 ? 8.780 15.996 49.912 1.00 38.28 764 LEU A O 1
ATOM 6193 N N . ALA A 1 765 ? 9.157 13.861 50.490 1.00 35.97 765 ALA A N 1
ATOM 6194 C CA . ALA A 1 765 ? 8.274 13.275 49.485 1.00 35.97 765 ALA A CA 1
ATOM 6195 C C . ALA A 1 765 ? 6.801 13.733 49.593 1.00 35.97 765 ALA A C 1
ATOM 6197 O O . ALA A 1 765 ? 6.220 14.025 48.547 1.00 35.97 765 ALA A O 1
ATOM 6198 N N . PRO A 1 766 ? 6.184 13.886 50.787 1.00 34.81 766 PRO A N 1
ATOM 6199 C CA . PRO A 1 766 ? 4.747 14.165 50.887 1.00 34.81 766 PRO A CA 1
ATOM 6200 C C . PRO A 1 766 ? 4.332 15.545 50.358 1.00 34.81 766 PRO A C 1
ATOM 6202 O O . PRO A 1 766 ? 3.258 15.678 49.780 1.00 34.81 766 PRO A O 1
ATOM 6205 N N . VAL A 1 767 ? 5.182 16.570 50.494 1.00 35.41 767 VAL A N 1
ATOM 6206 C CA . VAL A 1 767 ? 4.853 17.950 50.076 1.00 35.41 767 VAL A CA 1
ATOM 6207 C C . VAL A 1 767 ? 4.955 18.113 48.556 1.00 35.41 767 VAL A C 1
ATOM 6209 O O . VAL A 1 767 ? 4.098 18.746 47.940 1.00 35.41 767 VAL A O 1
ATOM 6212 N N . ALA A 1 768 ? 5.949 17.479 47.928 1.00 36.53 768 ALA A N 1
ATOM 6213 C CA . ALA A 1 768 ? 6.058 17.423 46.471 1.00 36.53 768 ALA A CA 1
ATOM 6214 C C . ALA A 1 768 ? 4.961 16.533 45.848 1.00 36.53 768 ALA A C 1
ATOM 6216 O O . ALA A 1 768 ? 4.422 16.866 44.789 1.00 36.53 768 ALA A O 1
ATOM 6217 N N . LEU A 1 769 ? 4.567 15.443 46.525 1.00 37.19 769 LEU A N 1
ATOM 6218 C CA . LEU A 1 769 ? 3.445 14.597 46.102 1.00 37.19 769 LEU A CA 1
ATOM 6219 C C . LEU A 1 769 ? 2.106 15.345 46.181 1.00 37.19 769 LEU A C 1
ATOM 6221 O O . LEU A 1 769 ? 1.320 15.273 45.238 1.00 37.19 769 LEU A O 1
ATOM 6225 N N . ALA A 1 770 ? 1.877 16.102 47.259 1.00 32.62 770 ALA A N 1
ATOM 6226 C CA . ALA A 1 770 ? 0.633 16.834 47.498 1.00 32.62 770 ALA A CA 1
ATOM 6227 C C . ALA A 1 770 ? 0.379 17.945 46.468 1.00 32.62 770 ALA A C 1
ATOM 6229 O O . ALA A 1 770 ? -0.762 18.184 46.096 1.00 32.62 770 ALA A O 1
ATOM 6230 N N . ILE A 1 771 ? 1.424 18.597 45.949 1.00 39.12 771 ILE A N 1
ATOM 6231 C CA . ILE A 1 771 ? 1.279 19.629 44.904 1.00 39.12 771 ILE A CA 1
ATOM 6232 C C . ILE A 1 771 ? 1.013 19.003 43.523 1.00 39.12 771 ILE A C 1
ATOM 6234 O O . ILE A 1 771 ? 0.410 19.635 42.657 1.00 39.12 771 ILE A O 1
ATOM 6238 N N . THR A 1 772 ? 1.411 17.744 43.319 1.00 36.78 772 THR A N 1
ATOM 6239 C CA . THR A 1 772 ? 1.243 17.038 42.038 1.00 36.78 772 THR A CA 1
ATOM 6240 C C . THR A 1 772 ? -0.140 16.372 41.900 1.00 36.78 772 THR A C 1
ATOM 6242 O O . THR A 1 772 ? -0.528 16.009 40.792 1.00 36.78 772 THR A O 1
ATOM 6245 N N . TYR A 1 773 ? -0.897 16.232 42.996 1.00 33.31 773 TYR A N 1
ATOM 6246 C CA . TYR A 1 773 ? -2.168 15.493 43.075 1.00 33.31 773 TYR A CA 1
ATOM 6247 C C . TYR A 1 773 ? -3.324 16.342 43.623 1.00 33.31 773 TYR A C 1
ATOM 6249 O O . TYR A 1 773 ? -3.954 15.984 44.610 1.00 33.31 773 TYR A O 1
ATOM 6257 N N . LEU A 1 774 ? -3.622 17.483 42.998 1.00 33.66 774 LEU A N 1
ATOM 6258 C CA . LEU A 1 774 ? -4.838 18.223 43.343 1.00 33.66 774 LEU A CA 1
ATOM 6259 C C . LEU A 1 774 ? -5.739 18.376 42.126 1.00 33.66 774 LEU A C 1
ATOM 6261 O O . LEU A 1 774 ? -5.509 19.209 41.248 1.00 33.66 774 LEU A O 1
ATOM 6265 N N . THR A 1 775 ? -6.799 17.575 42.106 1.00 39.84 775 THR A N 1
ATOM 6266 C CA . THR A 1 775 ? -8.013 17.895 41.355 1.00 39.84 775 THR A CA 1
ATOM 6267 C C . THR A 1 775 ? -8.779 19.019 42.062 1.00 39.84 775 THR A C 1
ATOM 6269 O O . THR A 1 775 ? -8.610 19.279 43.257 1.00 39.84 775 THR A O 1
ATOM 6272 N N . HIS A 1 776 ? -9.652 19.713 41.329 1.00 37.06 776 HIS A N 1
ATOM 6273 C CA . HIS A 1 776 ? -10.391 20.873 41.841 1.00 37.06 776 HIS A CA 1
ATOM 6274 C C . HIS A 1 776 ? -11.292 20.538 43.058 1.00 37.06 776 HIS A C 1
ATOM 6276 O O . HIS A 1 776 ? -11.611 21.433 43.844 1.00 37.06 776 HIS A O 1
ATOM 6282 N N . SER A 1 777 ? -11.662 19.263 43.246 1.00 34.81 777 SER A N 1
ATOM 6283 C CA . SER A 1 777 ? -12.422 18.745 44.396 1.00 34.81 777 SER A CA 1
ATOM 6284 C C . SER A 1 777 ? -11.575 18.504 45.652 1.00 34.81 777 SER A C 1
ATOM 6286 O O . SER A 1 777 ? -12.074 18.661 46.764 1.00 34.81 777 SER A O 1
ATOM 6288 N N . GLU A 1 778 ? -10.288 18.185 45.510 1.00 41.53 778 GLU A N 1
ATOM 6289 C CA . GLU A 1 778 ? -9.389 17.882 46.640 1.00 41.53 778 GLU A CA 1
ATOM 6290 C C . GLU A 1 778 ? -8.855 19.163 47.306 1.00 41.53 778 GLU A C 1
ATOM 6292 O O . GLU A 1 778 ? -8.594 19.201 48.509 1.00 41.53 778 GLU A O 1
ATOM 6297 N N . TRP A 1 779 ? -8.814 20.275 46.564 1.00 39.03 779 TRP A N 1
ATOM 6298 C CA . TRP A 1 779 ? -8.483 21.598 47.112 1.00 39.03 779 TRP A CA 1
ATOM 6299 C C . TRP A 1 779 ? -9.508 22.098 48.147 1.00 39.03 779 TRP A C 1
ATOM 6301 O O . TRP A 1 779 ? -9.169 22.876 49.041 1.00 39.03 779 TRP A O 1
ATOM 6311 N N . ALA A 1 780 ? -10.763 21.640 48.058 1.00 39.81 780 ALA A N 1
ATOM 6312 C CA . ALA A 1 780 ? -11.800 21.938 49.044 1.00 39.81 780 ALA A CA 1
ATOM 6313 C C . ALA A 1 780 ? -11.617 21.131 50.345 1.00 39.81 780 ALA A C 1
ATOM 6315 O O . ALA A 1 780 ? -11.863 21.666 51.425 1.00 39.81 780 ALA A O 1
ATOM 6316 N N . GLN A 1 781 ? -11.107 19.895 50.259 1.00 38.84 781 GLN A N 1
ATOM 6317 C CA . GLN A 1 781 ? -10.838 19.025 51.415 1.00 38.84 781 GLN A CA 1
ATOM 6318 C C . GLN A 1 781 ? -9.623 19.484 52.239 1.00 38.84 781 GLN A C 1
ATOM 6320 O O . GLN A 1 781 ? -9.616 19.376 53.466 1.00 38.84 781 GLN A O 1
ATOM 6325 N N . LEU A 1 782 ? -8.628 20.104 51.598 1.00 36.50 782 LEU A N 1
ATOM 6326 C CA . LEU A 1 782 ? -7.469 20.694 52.284 1.00 36.50 782 LEU A CA 1
ATOM 6327 C C . LEU A 1 782 ? -7.821 21.905 53.169 1.00 36.50 782 LEU A C 1
ATOM 6329 O O . LEU A 1 782 ? -7.063 22.243 54.074 1.00 36.50 782 LEU A O 1
ATOM 6333 N N . ASN A 1 783 ? -8.979 22.545 52.965 1.00 37.34 783 ASN A N 1
ATOM 6334 C CA . ASN A 1 783 ? -9.460 23.603 53.861 1.00 37.34 783 ASN A CA 1
ATOM 6335 C C . ASN A 1 783 ? -10.155 23.066 55.127 1.00 37.34 783 ASN A C 1
ATOM 6337 O O . ASN A 1 783 ? -10.356 23.845 56.058 1.00 37.34 783 ASN A O 1
ATOM 6341 N N . SER A 1 784 ? -10.504 21.773 55.189 1.00 37.50 784 SER A N 1
ATOM 6342 C CA . SER A 1 784 ? -11.224 21.171 56.325 1.00 37.50 784 SER A CA 1
ATOM 6343 C C . SER A 1 784 ? -10.355 20.359 57.293 1.00 37.50 784 SER A C 1
ATOM 6345 O O . SER A 1 784 ? -10.758 20.154 58.435 1.00 37.50 784 SER A O 1
ATOM 6347 N N . CYS A 1 785 ? -9.146 19.944 56.910 1.00 32.94 785 CYS A N 1
ATOM 6348 C CA . CYS A 1 785 ? -8.262 19.156 57.778 1.00 32.94 785 CYS A CA 1
ATOM 6349 C C . CYS A 1 785 ? -7.306 20.052 58.578 1.00 32.94 785 CYS A C 1
ATOM 6351 O O . CYS A 1 785 ? -6.115 20.122 58.294 1.00 32.94 785 CYS A O 1
ATOM 6353 N N . LYS A 1 786 ? -7.837 20.754 59.586 1.00 36.38 786 LYS A N 1
ATOM 6354 C CA . LYS A 1 786 ? -7.025 21.525 60.546 1.00 36.38 786 LYS A CA 1
ATOM 6355 C C . LYS A 1 786 ? -6.599 20.698 61.772 1.00 36.38 786 LYS A C 1
ATOM 6357 O O . LYS A 1 786 ? -5.628 21.042 62.420 1.00 36.38 786 LYS A O 1
ATOM 6362 N N . LEU A 1 787 ? -7.289 19.596 62.085 1.00 33.34 787 LEU A N 1
ATOM 6363 C CA . LEU A 1 787 ? -7.165 18.959 63.403 1.00 33.34 787 LEU A CA 1
ATOM 6364 C C . LEU A 1 787 ? -6.159 17.793 63.481 1.00 33.34 787 LEU A C 1
ATOM 6366 O O . LEU A 1 787 ? -5.512 17.635 64.508 1.00 33.34 787 LEU A O 1
ATOM 6370 N N . GLU A 1 788 ? -5.971 17.003 62.419 1.00 33.28 788 GLU A N 1
ATOM 6371 C CA . GLU A 1 788 ? -5.042 15.852 62.460 1.00 33.28 788 GLU A CA 1
ATOM 6372 C C . GLU A 1 788 ? -3.572 16.243 62.237 1.00 33.28 788 GLU A C 1
ATOM 6374 O O . GLU A 1 788 ? -2.668 15.574 62.734 1.00 33.28 788 GLU A O 1
ATOM 6379 N N . TYR A 1 789 ? -3.316 17.368 61.565 1.00 36.03 789 TYR A N 1
ATOM 6380 C CA . TYR A 1 789 ? -1.956 17.856 61.310 1.00 36.03 789 TYR A CA 1
ATOM 6381 C C . TYR A 1 789 ? -1.359 18.625 62.502 1.00 36.03 789 TYR A C 1
ATOM 6383 O O . TYR A 1 789 ? -0.158 18.525 62.758 1.00 36.03 789 TYR A O 1
ATOM 6391 N N . ASP A 1 790 ? -2.194 19.324 63.279 1.00 35.97 790 ASP A N 1
ATOM 6392 C CA . ASP A 1 790 ? -1.758 20.077 64.464 1.00 35.97 790 ASP A CA 1
ATOM 6393 C C . ASP A 1 790 ? -1.296 19.143 65.607 1.00 35.97 790 ASP A C 1
ATOM 6395 O O . ASP A 1 790 ? -0.451 19.524 66.417 1.00 35.97 790 ASP A O 1
ATOM 6399 N N . ILE A 1 791 ? -1.756 17.883 65.629 1.00 35.12 791 ILE A N 1
ATOM 6400 C CA . ILE A 1 791 ? -1.336 16.864 66.610 1.00 35.12 791 ILE A CA 1
ATOM 6401 C C . ILE A 1 791 ? 0.056 16.295 66.278 1.00 35.12 791 ILE A C 1
ATOM 6403 O O . ILE A 1 791 ? 0.832 16.008 67.189 1.00 35.12 791 ILE A O 1
ATOM 6407 N N . MET A 1 792 ? 0.423 16.185 64.996 1.00 31.47 792 MET A N 1
ATOM 6408 C CA . MET A 1 792 ? 1.755 15.704 64.595 1.00 31.47 792 MET A CA 1
ATOM 6409 C C . MET A 1 792 ? 2.853 16.773 64.720 1.00 31.47 792 MET A C 1
ATOM 6411 O O . MET A 1 792 ? 4.023 16.422 64.862 1.00 31.47 792 MET A O 1
ATOM 6415 N N . PHE A 1 793 ? 2.503 18.066 64.708 1.00 36.38 793 PHE A N 1
ATOM 6416 C CA . PHE A 1 793 ? 3.474 19.173 64.707 1.00 36.38 793 PHE A CA 1
ATOM 6417 C C . PHE A 1 793 ? 3.639 19.914 66.042 1.00 36.38 793 PHE A C 1
ATOM 6419 O O . PHE A 1 793 ? 4.547 20.740 66.168 1.00 36.38 793 PHE A O 1
ATOM 6426 N N . ALA A 1 794 ? 2.850 19.582 67.067 1.00 36.03 794 ALA A N 1
ATOM 6427 C CA . ALA A 1 794 ? 2.962 20.181 68.401 1.00 36.03 794 ALA A CA 1
ATOM 6428 C C . ALA A 1 794 ? 4.297 19.891 69.133 1.00 36.03 794 ALA A C 1
ATOM 6430 O O . ALA A 1 794 ? 4.540 20.461 70.193 1.00 36.03 794 ALA A O 1
ATOM 6431 N N . ASN A 1 795 ? 5.191 19.068 68.566 1.00 35.47 795 ASN A N 1
ATOM 6432 C CA . ASN A 1 795 ? 6.480 18.701 69.169 1.00 35.47 795 ASN A CA 1
ATOM 6433 C C . ASN A 1 795 ? 7.729 19.344 68.530 1.00 35.47 795 ASN A C 1
ATOM 6435 O O . ASN A 1 795 ? 8.842 18.949 68.871 1.00 35.47 795 ASN A O 1
ATOM 6439 N N . SER A 1 796 ? 7.610 20.351 67.654 1.00 34.53 796 SER A N 1
ATOM 6440 C CA . SER A 1 796 ? 8.793 21.071 67.137 1.00 34.53 796 SER A CA 1
ATOM 6441 C C . SER A 1 796 ? 8.684 22.584 67.336 1.00 34.53 796 SER A C 1
ATOM 6443 O O . SER A 1 796 ? 7.672 23.197 67.004 1.00 34.53 796 SER A O 1
ATOM 6445 N N . GLN A 1 797 ? 9.716 23.181 67.938 1.00 38.66 797 GLN A N 1
ATOM 6446 C CA . GLN A 1 797 ? 9.706 24.569 68.395 1.00 38.66 797 GLN A CA 1
ATOM 6447 C C . GLN A 1 797 ? 9.577 25.614 67.267 1.00 38.66 797 GLN A C 1
ATOM 6449 O O . GLN A 1 797 ? 10.138 25.486 66.182 1.00 38.66 797 GLN A O 1
ATOM 6454 N N . ASN A 1 798 ? 8.851 26.681 67.618 1.00 47.84 798 ASN A N 1
ATOM 6455 C CA . ASN A 1 798 ? 8.670 27.989 66.979 1.00 47.84 798 ASN A CA 1
ATOM 6456 C C . ASN A 1 798 ? 9.671 28.392 65.873 1.00 47.84 798 ASN A C 1
ATOM 6458 O O . ASN A 1 798 ? 10.791 28.794 66.176 1.00 47.84 798 ASN A O 1
ATOM 6462 N N . ASN A 1 799 ? 9.200 28.405 64.613 1.00 43.69 799 ASN A N 1
ATOM 6463 C CA . ASN A 1 799 ? 9.380 29.504 63.628 1.00 43.69 799 ASN A CA 1
ATOM 6464 C C . ASN A 1 799 ? 8.868 29.190 62.199 1.00 43.69 799 ASN A C 1
ATOM 6466 O O . ASN A 1 799 ? 8.983 30.032 61.312 1.00 43.69 799 ASN A O 1
ATOM 6470 N N . GLN A 1 800 ? 8.267 28.024 61.936 1.00 42.31 800 GLN A N 1
ATOM 6471 C CA . GLN A 1 800 ? 7.944 27.606 60.558 1.00 42.31 800 GLN A CA 1
ATOM 6472 C C . GLN A 1 800 ? 6.536 27.983 60.040 1.00 42.31 800 GLN A C 1
ATOM 6474 O O . GLN A 1 800 ? 6.312 27.945 58.830 1.00 42.31 800 GLN A O 1
ATOM 6479 N N . SER A 1 801 ? 5.603 28.439 60.887 1.00 44.03 801 SER A N 1
ATOM 6480 C CA . SER A 1 801 ? 4.225 28.752 60.451 1.00 44.03 801 SER A CA 1
ATOM 6481 C C . SER A 1 801 ? 4.100 30.015 59.578 1.00 44.03 801 SER A C 1
ATOM 6483 O O . SER A 1 801 ? 3.240 30.075 58.701 1.00 44.03 801 SER A O 1
ATOM 6485 N N . LYS A 1 802 ? 4.989 31.010 59.733 1.00 43.22 802 LYS A N 1
ATOM 6486 C CA . LYS A 1 802 ? 4.951 32.262 58.942 1.00 43.22 802 LYS A CA 1
ATOM 6487 C C . LYS A 1 802 ? 5.369 32.089 57.474 1.00 43.22 802 LYS A C 1
ATOM 6489 O O . LYS A 1 802 ? 4.862 32.802 56.605 1.00 43.22 802 LYS A O 1
ATOM 6494 N N . ASN A 1 803 ? 6.250 31.134 57.176 1.00 47.44 803 ASN A N 1
ATOM 6495 C CA . ASN A 1 803 ? 6.721 30.897 55.806 1.00 47.44 803 ASN A CA 1
ATOM 6496 C C . ASN A 1 803 ? 5.672 30.157 54.967 1.00 47.44 803 ASN A C 1
ATOM 6498 O O . ASN A 1 803 ? 5.505 30.453 53.785 1.00 47.44 803 ASN A O 1
ATOM 6502 N N . PHE A 1 804 ? 4.899 29.265 55.589 1.00 42.62 804 PHE A N 1
ATOM 6503 C CA . PHE A 1 804 ? 3.861 28.503 54.899 1.00 42.62 804 PHE A CA 1
ATOM 6504 C C . PHE A 1 804 ? 2.679 29.386 54.468 1.00 42.62 804 PHE A C 1
ATOM 6506 O O . PHE A 1 804 ? 2.204 29.288 53.337 1.00 42.62 804 PHE A O 1
ATOM 6513 N N . GLU A 1 805 ? 2.261 30.323 55.324 1.00 48.56 805 GLU A N 1
ATOM 6514 C CA . GLU A 1 805 ? 1.191 31.282 55.014 1.00 48.56 805 GLU A CA 1
ATOM 6515 C C . GLU A 1 805 ? 1.573 32.217 53.847 1.00 48.56 805 GLU A C 1
ATOM 6517 O O . GLU A 1 805 ? 0.730 32.593 53.028 1.00 48.56 805 GLU A O 1
ATOM 6522 N N . THR A 1 806 ? 2.863 32.550 53.737 1.00 50.03 806 THR A N 1
ATOM 6523 C CA . THR A 1 806 ? 3.418 33.403 52.673 1.00 50.03 806 THR A CA 1
ATOM 6524 C C . THR A 1 806 ? 3.438 32.673 51.328 1.00 50.03 806 THR A C 1
ATOM 6526 O O . THR A 1 806 ? 2.887 33.182 50.349 1.00 50.03 806 THR A O 1
ATOM 6529 N N . VAL A 1 807 ? 3.949 31.436 51.293 1.00 44.44 807 VAL A N 1
ATOM 6530 C CA . VAL A 1 807 ? 3.939 30.574 50.093 1.00 44.44 807 VAL A CA 1
ATOM 6531 C C . VAL A 1 807 ? 2.506 30.283 49.636 1.00 44.44 807 VAL A C 1
ATOM 6533 O O . VAL A 1 807 ? 2.198 30.351 48.443 1.00 44.44 807 VAL A O 1
ATOM 6536 N N . ARG A 1 808 ? 1.590 30.034 50.581 1.00 47.84 808 ARG A N 1
ATOM 6537 C CA . ARG A 1 808 ? 0.160 29.834 50.305 1.00 47.84 808 ARG A CA 1
ATOM 6538 C C . ARG A 1 808 ? -0.482 31.073 49.674 1.00 47.84 808 ARG A C 1
ATOM 6540 O O . ARG A 1 808 ? -1.250 30.934 48.719 1.00 47.84 808 ARG A O 1
ATOM 6547 N N . LYS A 1 809 ? -0.174 32.278 50.172 1.00 52.97 809 LYS A N 1
ATOM 6548 C CA . LYS A 1 809 ? -0.661 33.548 49.599 1.00 52.97 809 LYS A CA 1
ATOM 6549 C C . LYS A 1 809 ? -0.128 33.787 48.188 1.00 52.97 809 LYS A C 1
ATOM 6551 O O . LYS A 1 809 ? -0.917 34.162 47.322 1.00 52.97 809 LYS A O 1
ATOM 6556 N N . GLU A 1 810 ? 1.156 33.539 47.935 1.00 49.31 810 GLU A N 1
ATOM 6557 C CA . GLU A 1 810 ? 1.746 33.697 46.598 1.00 49.31 810 GLU A CA 1
ATOM 6558 C C . GLU A 1 810 ? 1.171 32.706 45.585 1.00 49.31 810 GLU A C 1
ATOM 6560 O O . GLU A 1 810 ? 0.732 33.121 44.511 1.00 49.31 810 GLU A O 1
ATOM 6565 N N . CYS A 1 811 ? 1.074 31.421 45.937 1.00 43.88 811 CYS A N 1
ATOM 6566 C CA . CYS A 1 811 ? 0.502 30.404 45.052 1.00 43.88 811 CYS A CA 1
ATOM 6567 C C . CYS A 1 811 ? -0.964 30.713 44.710 1.00 43.88 811 CYS A C 1
ATOM 6569 O O . CYS A 1 811 ? -1.369 30.607 43.552 1.00 43.88 811 CYS A O 1
ATOM 6571 N N . LYS A 1 812 ? -1.749 31.178 45.694 1.00 48.56 812 LYS A N 1
ATOM 6572 C CA . LYS A 1 812 ? -3.140 31.611 45.485 1.00 48.56 812 LYS A CA 1
ATOM 6573 C C . LYS A 1 812 ? -3.229 32.846 44.582 1.00 48.56 812 LYS A C 1
ATOM 6575 O O . LYS A 1 812 ? -4.109 32.911 43.729 1.00 48.56 812 LYS A O 1
ATOM 6580 N N . ASN A 1 813 ? -2.316 33.807 44.724 1.00 49.59 813 ASN A N 1
ATOM 6581 C CA . ASN A 1 813 ? -2.265 34.985 43.855 1.00 49.59 813 ASN A CA 1
ATOM 6582 C C . ASN A 1 813 ? -1.897 34.630 42.407 1.00 49.59 813 ASN A C 1
ATOM 6584 O O . ASN A 1 813 ? -2.492 35.174 41.480 1.00 49.59 813 ASN A O 1
ATOM 6588 N N . ILE A 1 814 ? -0.953 33.710 42.203 1.00 47.22 814 ILE A N 1
ATOM 6589 C CA . ILE A 1 814 ? -0.529 33.252 40.870 1.00 47.22 814 ILE A CA 1
ATOM 6590 C C . ILE A 1 814 ? -1.647 32.462 40.189 1.00 47.22 814 ILE A C 1
ATOM 6592 O O . ILE A 1 814 ? -1.967 32.741 39.036 1.00 47.22 814 ILE A O 1
ATOM 6596 N N . TYR A 1 815 ? -2.294 31.549 40.916 1.00 44.25 815 TYR A N 1
ATOM 6597 C CA . TYR A 1 815 ? -3.466 30.820 40.430 1.00 44.25 815 TYR A CA 1
ATOM 6598 C C . TYR A 1 815 ? -4.575 31.782 39.984 1.00 44.25 815 TYR A C 1
ATOM 6600 O O . TYR A 1 815 ? -5.082 31.685 38.870 1.00 44.25 815 TYR A O 1
ATOM 6608 N N . ASN A 1 816 ? -4.877 32.793 40.802 1.00 48.12 816 ASN A N 1
ATOM 6609 C CA . ASN A 1 816 ? -5.883 33.800 40.471 1.00 48.12 816 ASN A CA 1
ATOM 6610 C C . ASN A 1 816 ? -5.489 34.689 39.279 1.00 48.12 816 ASN A C 1
ATOM 6612 O O . ASN A 1 816 ? -6.370 35.132 38.547 1.00 48.12 816 ASN A O 1
ATOM 6616 N N . LYS A 1 817 ? -4.193 34.964 39.069 1.00 46.56 817 LYS A N 1
ATOM 6617 C CA . LYS A 1 817 ? -3.698 35.703 37.893 1.00 46.56 817 LYS A CA 1
ATOM 6618 C C . LYS A 1 817 ? -3.777 34.863 36.616 1.00 46.56 817 LYS A C 1
ATOM 6620 O O . LYS A 1 817 ? -4.202 35.379 35.589 1.00 46.56 817 LYS A O 1
ATOM 6625 N N . PHE A 1 818 ? -3.436 33.578 36.695 1.00 40.19 818 PHE A N 1
ATOM 6626 C CA . PHE A 1 818 ? -3.514 32.634 35.577 1.00 40.19 818 PHE A CA 1
ATOM 6627 C C . PHE A 1 818 ? -4.966 32.392 35.133 1.00 40.19 818 PHE A C 1
ATOM 6629 O O . PHE A 1 818 ? -5.271 32.455 33.946 1.00 40.19 818 PHE A O 1
ATOM 6636 N N . MET A 1 819 ? -5.887 32.229 36.089 1.00 44.22 819 MET A N 1
ATOM 6637 C CA . MET A 1 819 ? -7.318 32.032 35.815 1.00 44.22 819 MET A CA 1
ATOM 6638 C C . MET A 1 819 ? -8.027 33.280 35.262 1.00 44.22 819 MET A C 1
ATOM 6640 O O . MET A 1 819 ? -9.133 33.167 34.744 1.00 44.22 819 MET A O 1
ATOM 6644 N N . LYS A 1 820 ? -7.409 34.467 35.351 1.00 42.62 820 LYS A N 1
ATOM 6645 C CA . LYS A 1 820 ? -7.957 35.731 34.828 1.00 42.62 820 LYS A CA 1
ATOM 6646 C C . LYS A 1 820 ? -7.476 36.098 33.415 1.00 42.62 820 LYS A C 1
ATOM 6648 O O . LYS A 1 820 ? -7.796 37.182 32.947 1.00 42.62 820 LYS A O 1
ATOM 6653 N N . GLY A 1 821 ? -6.749 35.216 32.723 1.00 34.19 821 GLY A N 1
ATOM 6654 C CA . GLY A 1 821 ? -6.531 35.327 31.273 1.00 34.19 821 GLY A CA 1
ATOM 6655 C C . GLY A 1 821 ? -5.546 36.400 30.787 1.00 34.19 821 GLY A C 1
ATOM 6656 O O . GLY A 1 821 ? -5.522 36.679 29.593 1.00 34.19 821 GLY A O 1
ATOM 6657 N N . ASN A 1 822 ? -4.704 36.976 31.651 1.00 33.78 822 ASN A N 1
ATOM 6658 C CA . ASN A 1 822 ? -3.693 37.945 31.212 1.00 33.78 822 ASN A CA 1
ATOM 6659 C C . ASN A 1 822 ? -2.351 37.263 30.909 1.00 33.78 822 ASN A C 1
ATOM 6661 O O . ASN A 1 822 ? -1.715 36.687 31.794 1.00 33.78 822 ASN A O 1
ATOM 6665 N N . VAL A 1 823 ? -1.906 37.373 29.654 1.00 30.53 823 VAL A N 1
ATOM 6666 C CA . VAL A 1 823 ? -0.534 37.070 29.226 1.00 30.53 823 VAL A CA 1
ATOM 6667 C C . VAL A 1 823 ? 0.419 38.006 29.971 1.00 30.53 823 VAL A C 1
ATOM 6669 O O . VAL A 1 823 ? 0.295 39.226 29.896 1.00 30.53 823 VAL A O 1
ATOM 6672 N N . ILE A 1 824 ? 1.363 37.438 30.719 1.00 27.70 824 ILE A N 1
ATOM 6673 C CA . ILE A 1 824 ? 2.365 38.205 31.458 1.00 27.70 824 ILE A CA 1
ATOM 6674 C C . ILE A 1 824 ? 3.512 38.556 30.498 1.00 27.70 824 ILE A C 1
ATOM 6676 O O . ILE A 1 824 ? 4.332 37.694 30.190 1.00 27.70 824 ILE A O 1
ATOM 6680 N N . ASN A 1 825 ? 3.597 39.821 30.082 1.00 25.53 825 ASN A N 1
ATOM 6681 C CA . ASN A 1 825 ? 4.863 40.450 29.698 1.00 25.53 825 ASN A CA 1
ATOM 6682 C C . ASN A 1 825 ? 5.382 41.226 30.913 1.00 25.53 825 ASN A C 1
ATOM 6684 O O . ASN A 1 825 ? 4.692 42.100 31.434 1.00 25.53 825 ASN A O 1
ATOM 6688 N N . LEU A 1 826 ? 6.576 40.878 31.393 1.00 26.83 826 LEU A N 1
ATOM 6689 C CA . LEU A 1 826 ? 7.256 41.611 32.460 1.00 26.83 826 LEU A CA 1
ATOM 6690 C C . LEU A 1 826 ? 8.199 42.632 31.824 1.00 26.83 826 LEU A C 1
ATOM 6692 O O . LEU A 1 826 ? 9.290 42.271 31.389 1.00 26.83 826 LEU A O 1
ATOM 6696 N N . THR A 1 827 ? 7.807 43.900 31.826 1.00 26.02 827 THR A N 1
ATOM 6697 C CA . THR A 1 827 ? 8.752 45.022 31.793 1.00 26.02 827 THR A CA 1
ATOM 6698 C C . THR A 1 827 ? 8.453 45.952 32.959 1.00 26.02 827 THR A C 1
ATOM 6700 O O . THR A 1 827 ? 7.299 46.110 33.354 1.00 26.02 827 THR A O 1
ATOM 6703 N N . ALA A 1 828 ? 9.524 46.469 33.553 1.00 34.38 828 ALA A N 1
ATOM 6704 C CA . ALA A 1 828 ? 9.519 47.219 34.796 1.00 34.38 828 ALA A CA 1
ATOM 6705 C C . ALA A 1 828 ? 8.865 48.607 34.670 1.00 34.38 828 ALA A C 1
ATOM 6707 O O . ALA A 1 828 ? 8.961 49.255 33.632 1.00 34.38 828 ALA A O 1
ATOM 6708 N N . ASP A 1 829 ? 8.308 49.021 35.807 1.00 29.97 829 ASP A N 1
ATOM 6709 C CA . ASP A 1 829 ? 7.940 50.366 36.250 1.00 29.97 829 ASP A CA 1
ATOM 6710 C C . ASP A 1 829 ? 6.654 51.065 35.759 1.00 29.97 829 ASP A C 1
ATOM 6712 O O . ASP A 1 829 ? 6.354 51.190 34.576 1.00 29.97 829 ASP A O 1
ATOM 6716 N N . HIS A 1 830 ? 6.000 51.621 36.793 1.00 26.25 830 HIS A N 1
ATOM 6717 C CA . HIS A 1 830 ? 4.976 52.669 36.891 1.00 26.25 830 HIS A CA 1
ATOM 6718 C C . HIS A 1 830 ? 3.517 52.272 37.169 1.00 26.25 830 HIS A C 1
ATOM 6720 O O . HIS A 1 830 ? 2.921 51.395 36.547 1.00 26.25 830 HIS A O 1
ATOM 6726 N N . ASP A 1 831 ? 2.987 52.971 38.180 1.00 34.06 831 ASP A N 1
ATOM 6727 C CA . ASP A 1 831 ? 1.620 52.956 38.686 1.00 34.06 831 ASP A CA 1
ATOM 6728 C C . ASP A 1 831 ? 0.593 53.180 37.574 1.00 34.06 831 ASP A C 1
ATOM 6730 O O . ASP A 1 831 ? 0.733 54.087 36.752 1.00 34.06 831 ASP A O 1
ATOM 6734 N N . MET A 1 832 ? -0.500 52.413 37.604 1.00 22.53 832 MET A N 1
ATOM 6735 C CA . MET A 1 832 ? -1.699 52.760 36.848 1.00 22.53 832 MET A CA 1
ATOM 6736 C C . MET A 1 832 ? -2.968 52.268 37.550 1.00 22.53 832 MET A C 1
ATOM 6738 O O . MET A 1 832 ? -3.202 51.072 37.727 1.00 22.53 832 MET A O 1
ATOM 6742 N N . THR A 1 833 ? -3.791 53.233 37.948 1.00 30.20 833 THR A N 1
ATOM 6743 C CA . THR A 1 833 ? -5.178 53.088 38.396 1.00 30.20 833 THR A CA 1
ATOM 6744 C C . THR A 1 833 ? -6.052 52.633 37.221 1.00 30.20 833 THR A C 1
ATOM 6746 O O . THR A 1 833 ? -5.915 53.170 36.124 1.00 30.20 833 THR A O 1
ATOM 6749 N N . ILE A 1 834 ? -6.978 51.690 37.433 1.00 23.61 834 ILE A N 1
ATOM 6750 C CA . ILE A 1 834 ? -8.001 51.317 36.439 1.00 23.61 834 ILE A CA 1
ATOM 6751 C C . ILE A 1 834 ? -9.390 51.489 37.062 1.00 23.61 834 ILE A C 1
ATOM 6753 O O . ILE A 1 834 ? -9.679 50.930 38.119 1.00 23.61 834 ILE A O 1
ATOM 6757 N N . THR A 1 835 ? -10.213 52.292 36.390 1.00 26.38 835 THR A N 1
ATOM 6758 C CA . THR A 1 835 ? -11.643 52.529 36.621 1.00 26.38 835 THR A CA 1
ATOM 6759 C C . THR A 1 835 ? -12.503 51.364 36.126 1.00 26.38 835 THR A C 1
ATOM 6761 O O . THR A 1 835 ? -12.176 50.720 35.131 1.00 26.38 835 THR A O 1
ATOM 6764 N N . GLU A 1 836 ? -13.609 51.120 36.831 1.00 32.09 836 GLU A N 1
ATOM 6765 C CA . GLU A 1 836 ? -14.652 50.148 36.490 1.00 32.09 836 GLU A CA 1
ATOM 6766 C C . GLU A 1 836 ? -15.448 50.571 35.250 1.00 32.09 836 GLU A C 1
ATOM 6768 O O . GLU A 1 836 ? -15.819 51.734 35.133 1.00 32.09 836 GLU A O 1
ATOM 6773 N N . ASP A 1 837 ? -15.793 49.602 34.399 1.00 28.06 837 ASP A N 1
ATOM 6774 C CA . ASP A 1 837 ? -17.021 49.644 33.604 1.00 28.06 837 ASP A CA 1
ATOM 6775 C C . ASP A 1 837 ? -17.626 48.237 33.524 1.00 28.06 837 ASP A C 1
ATOM 6777 O O . ASP A 1 837 ? -16.932 47.232 33.341 1.00 28.06 837 ASP A O 1
ATOM 6781 N N . GLY A 1 838 ? -18.934 48.171 33.769 1.00 34.94 838 GLY A N 1
ATOM 6782 C CA . GLY A 1 838 ? -19.680 46.944 34.016 1.00 34.94 838 GLY A CA 1
ATOM 6783 C C . GLY A 1 838 ? -20.231 46.254 32.769 1.00 34.94 838 GLY A C 1
ATOM 6784 O O . GLY A 1 838 ? -20.491 46.874 31.745 1.00 34.94 838 GLY A O 1
ATOM 6785 N N . ASN A 1 839 ? -20.492 44.951 32.904 1.00 28.91 839 ASN A N 1
ATOM 6786 C CA . ASN A 1 839 ? -21.827 44.381 32.703 1.00 28.91 839 ASN A CA 1
ATOM 6787 C C . ASN A 1 839 ? -21.892 42.906 33.145 1.00 28.91 839 ASN A C 1
ATOM 6789 O O . ASN A 1 839 ? -20.997 42.112 32.877 1.00 28.91 839 ASN A O 1
ATOM 6793 N N . SER A 1 840 ? -22.995 42.591 33.834 1.00 32.53 840 SER A N 1
ATOM 6794 C CA . SER A 1 840 ? -23.515 41.280 34.262 1.00 32.53 840 SER A CA 1
ATOM 6795 C C . SER A 1 840 ? -22.568 40.311 34.990 1.00 32.53 840 SER A C 1
ATOM 6797 O O . SER A 1 840 ? -21.857 39.526 34.369 1.00 32.53 840 SER A O 1
ATOM 6799 N N . PHE A 1 841 ? -22.696 40.242 36.319 1.00 27.39 841 PHE A N 1
ATOM 6800 C CA . PHE A 1 841 ? -22.327 39.051 37.088 1.00 27.39 841 PHE A CA 1
ATOM 6801 C C . PHE A 1 841 ? -23.575 38.385 37.667 1.00 27.39 841 PHE A C 1
ATOM 6803 O O . PHE A 1 841 ? -24.332 38.999 38.418 1.00 27.39 841 PHE A O 1
ATOM 6810 N N . THR A 1 842 ? -23.738 37.092 37.393 1.00 32.66 842 THR A N 1
ATOM 6811 C CA . THR A 1 842 ? -24.484 36.181 38.264 1.00 32.66 842 THR A CA 1
ATOM 6812 C C . THR A 1 842 ? -23.722 36.122 39.588 1.00 32.66 842 THR A C 1
ATOM 6814 O O . THR A 1 842 ? -22.595 35.626 39.635 1.00 32.66 842 THR A O 1
ATOM 6817 N N . SER A 1 843 ? -24.273 36.683 40.665 1.00 29.94 843 SER A N 1
ATOM 6818 C CA . SER A 1 843 ? -23.588 36.659 41.960 1.00 29.94 843 SER A CA 1
ATOM 6819 C C . SER A 1 843 ? -23.543 35.223 42.493 1.00 29.94 843 SER A C 1
ATOM 6821 O O . SER A 1 843 ? -24.590 34.639 42.776 1.00 29.94 843 SER A O 1
ATOM 6823 N N . VAL A 1 844 ? -22.348 34.650 42.649 1.00 30.00 844 VAL A N 1
ATOM 6824 C CA . VAL A 1 844 ? -22.149 33.388 43.374 1.00 30.00 844 VAL A CA 1
ATOM 6825 C C . VAL A 1 844 ? -21.790 33.745 44.809 1.00 30.00 844 VAL A C 1
ATOM 6827 O O . VAL A 1 844 ? -20.725 34.302 45.076 1.00 30.00 844 VAL A O 1
ATOM 6830 N N . LYS A 1 845 ? -22.702 33.469 45.743 1.00 33.81 845 LYS A N 1
ATOM 6831 C CA . LYS A 1 845 ? -22.532 33.797 47.160 1.00 33.81 845 LYS A CA 1
ATOM 6832 C C . LYS A 1 845 ? -22.150 32.530 47.922 1.00 33.81 845 LYS A C 1
ATOM 6834 O O . LYS A 1 845 ? -22.977 31.647 48.113 1.00 33.81 845 LYS A O 1
ATOM 6839 N N . PHE A 1 846 ? -20.893 32.440 48.350 1.00 29.28 846 PHE A N 1
ATOM 6840 C CA . PHE A 1 846 ? -20.429 31.357 49.217 1.00 29.28 846 PHE A CA 1
ATOM 6841 C C . PHE A 1 846 ? -20.805 31.672 50.666 1.00 29.28 846 PHE A C 1
ATOM 6843 O O . PHE A 1 846 ? -20.385 32.697 51.202 1.00 29.28 846 PHE A O 1
ATOM 6850 N N . MET A 1 847 ? -21.589 30.802 51.302 1.00 37.69 847 MET A N 1
ATOM 6851 C CA . MET A 1 847 ? -21.889 30.896 52.732 1.00 37.69 847 MET A CA 1
ATOM 6852 C C . MET A 1 847 ? -21.320 29.679 53.453 1.00 37.69 847 MET A C 1
ATOM 6854 O O . MET A 1 847 ? -21.606 28.542 53.092 1.00 37.69 847 MET A O 1
ATOM 6858 N N . SER A 1 848 ? -20.500 29.939 54.469 1.00 34.81 848 SER A N 1
ATOM 6859 C CA . SER A 1 848 ? -20.026 28.923 55.406 1.00 34.81 848 SER A CA 1
ATOM 6860 C C . SER A 1 848 ? -21.051 28.788 56.525 1.00 34.81 848 SER A C 1
ATOM 6862 O O . SER A 1 848 ? -21.376 29.779 57.181 1.00 34.81 848 SER A O 1
ATOM 6864 N N . ILE A 1 849 ? -21.575 27.581 56.719 1.00 41.59 849 ILE A N 1
ATOM 6865 C CA . ILE A 1 849 ? -22.515 27.271 57.793 1.00 41.59 849 ILE A CA 1
ATOM 6866 C C . ILE A 1 849 ? -21.719 26.588 58.918 1.00 41.59 849 ILE A C 1
ATOM 6868 O O . ILE A 1 849 ? -21.086 25.561 58.665 1.00 41.59 849 ILE A O 1
ATOM 6872 N N . PRO A 1 850 ? -21.683 27.147 60.142 1.00 41.22 850 PRO A N 1
ATOM 6873 C CA . PRO A 1 850 ? -20.902 26.569 61.228 1.00 41.22 850 PRO A CA 1
ATOM 6874 C C . PRO A 1 850 ? -21.488 25.220 61.695 1.00 41.22 850 PRO A C 1
ATOM 6876 O O . PRO A 1 850 ? -22.708 25.039 61.643 1.00 41.22 850 PRO A O 1
ATOM 6879 N N . PRO A 1 851 ? -20.657 24.292 62.216 1.00 39.44 851 PRO A N 1
ATOM 6880 C CA . PRO A 1 851 ? -21.039 22.893 62.470 1.00 39.44 851 PRO A CA 1
ATOM 6881 C C . PRO A 1 851 ? -22.129 22.675 63.533 1.00 39.44 851 PRO A C 1
ATOM 6883 O O . PRO A 1 851 ? -22.599 21.556 63.698 1.00 39.44 851 PRO A O 1
ATOM 6886 N N . SER A 1 852 ? -22.523 23.717 64.268 1.00 41.88 852 SER A N 1
ATOM 6887 C CA . SER A 1 852 ? -23.503 23.659 65.359 1.00 41.88 852 SER A CA 1
ATOM 6888 C C . SER A 1 852 ? -24.846 24.312 65.017 1.00 41.88 852 SER A C 1
ATOM 6890 O O . SER A 1 852 ? -25.590 24.689 65.919 1.00 41.88 852 SER A O 1
ATOM 6892 N N . SER A 1 853 ? -25.138 24.546 63.739 1.00 45.47 853 SER A N 1
ATOM 6893 C CA . SER A 1 853 ? -26.366 25.239 63.343 1.00 45.47 853 SER A CA 1
ATOM 6894 C C . SER A 1 853 ? -27.531 24.261 63.201 1.00 45.47 853 SER A C 1
ATOM 6896 O O . SER A 1 853 ? -27.488 23.300 62.437 1.00 45.47 853 SER A O 1
ATOM 6898 N N . GLU A 1 854 ? -28.588 24.511 63.972 1.00 51.28 854 GLU A N 1
ATOM 6899 C CA . GLU A 1 854 ? -29.829 23.743 63.921 1.00 51.28 854 GLU A CA 1
ATOM 6900 C C . GLU A 1 854 ? -30.541 23.924 62.569 1.00 51.28 854 GLU A C 1
ATOM 6902 O O . GLU A 1 854 ? -30.448 24.975 61.927 1.00 51.28 854 GLU A O 1
ATOM 6907 N N . ILE A 1 855 ? -31.324 22.913 62.172 1.00 50.84 855 ILE A N 1
ATOM 6908 C CA . ILE A 1 855 ? -32.155 22.853 60.948 1.00 50.84 855 ILE A CA 1
ATOM 6909 C C . ILE A 1 855 ? -33.015 24.124 60.742 1.00 50.84 855 ILE A C 1
ATOM 6911 O O . ILE A 1 855 ? -33.334 24.494 59.610 1.00 50.84 855 ILE A O 1
ATOM 6915 N N . SER A 1 856 ? -33.340 24.848 61.817 1.00 49.41 856 SER A N 1
ATOM 6916 C CA . SER A 1 856 ? -34.025 26.149 61.797 1.00 49.41 856 SER A CA 1
ATOM 6917 C C . SER A 1 856 ? -33.281 27.236 60.998 1.00 49.41 856 SER A C 1
ATOM 6919 O O . SER A 1 856 ? -33.920 28.065 60.349 1.00 49.41 856 SER A O 1
ATOM 6921 N N . THR A 1 857 ? -31.945 27.199 60.960 1.00 53.84 857 THR A N 1
ATOM 6922 C CA . THR A 1 857 ? -31.105 28.154 60.211 1.00 53.84 857 THR A CA 1
ATOM 6923 C C . THR A 1 857 ? -31.158 27.886 58.706 1.00 53.84 857 THR A C 1
ATOM 6925 O O . THR A 1 857 ? -31.244 28.818 57.907 1.00 53.84 857 THR A O 1
ATOM 6928 N N . LEU A 1 858 ? -31.187 26.609 58.306 1.00 51.59 858 LEU A N 1
ATOM 6929 C CA . LEU A 1 858 ? -31.356 26.205 56.905 1.00 51.59 858 LEU A CA 1
ATOM 6930 C C . LEU A 1 858 ? -32.750 26.574 56.373 1.00 51.59 858 LEU A C 1
ATOM 6932 O O . LEU A 1 858 ? -32.861 27.020 55.231 1.00 51.59 858 LEU A O 1
ATOM 6936 N N . LYS A 1 859 ? -33.796 26.487 57.213 1.00 52.88 859 LYS A N 1
ATOM 6937 C CA . LYS A 1 859 ? -35.154 26.957 56.874 1.00 52.88 859 LYS A CA 1
ATOM 6938 C C . LYS A 1 859 ? -35.199 28.451 56.546 1.00 52.88 859 LYS A C 1
ATOM 6940 O O . LYS A 1 859 ? -35.703 28.818 55.490 1.00 52.88 859 LYS A O 1
ATOM 6945 N N . GLN A 1 860 ? -34.606 29.303 57.385 1.00 55.78 860 GLN A N 1
ATOM 6946 C CA . GLN A 1 860 ? -34.589 30.754 57.140 1.00 55.78 860 GLN A CA 1
ATOM 6947 C C . GLN A 1 860 ? -33.806 31.145 55.876 1.00 55.78 860 GLN A C 1
ATOM 6949 O O . GLN A 1 860 ? -34.108 32.158 55.244 1.00 55.78 860 GLN A O 1
ATOM 6954 N N . ILE A 1 861 ? -32.790 30.362 55.501 1.00 52.72 861 ILE A N 1
ATOM 6955 C CA . ILE A 1 861 ? -32.008 30.588 54.279 1.00 52.72 861 ILE A CA 1
ATOM 6956 C C . ILE A 1 861 ? -32.819 30.179 53.042 1.00 52.72 861 ILE A C 1
ATOM 6958 O O . ILE A 1 861 ? -32.875 30.943 52.079 1.00 52.72 861 ILE A O 1
ATOM 6962 N N . ALA A 1 862 ? -33.494 29.027 53.077 1.00 52.53 862 ALA A N 1
ATOM 6963 C CA . ALA A 1 862 ? -34.339 28.558 51.979 1.00 52.53 862 ALA A CA 1
ATOM 6964 C C . ALA A 1 862 ? -35.543 29.487 51.718 1.00 52.53 862 ALA A C 1
ATOM 6966 O O . ALA A 1 862 ? -35.843 29.794 50.562 1.00 52.53 862 ALA A O 1
ATOM 6967 N N . GLU A 1 863 ? -36.178 30.008 52.774 1.00 54.00 863 GLU A N 1
ATOM 6968 C CA . GLU A 1 863 ? -37.277 30.986 52.673 1.00 54.00 863 GLU A CA 1
ATOM 6969 C C . GLU A 1 863 ? -36.819 32.323 52.065 1.00 54.00 863 GLU A C 1
ATOM 6971 O O . GLU A 1 863 ? -37.539 32.930 51.276 1.00 54.00 863 GLU A O 1
ATOM 6976 N N . LYS A 1 864 ? -35.590 32.770 52.356 1.00 52.72 864 LYS A N 1
ATOM 6977 C CA . LYS A 1 864 ? -35.025 33.994 51.755 1.00 52.72 864 LYS A CA 1
ATOM 6978 C C . LYS A 1 864 ? -34.617 33.823 50.291 1.00 52.72 864 LYS A C 1
ATOM 6980 O O . LYS A 1 864 ? -34.654 34.789 49.537 1.00 52.72 864 LYS A O 1
ATOM 6985 N N . VAL A 1 865 ? -34.217 32.618 49.884 1.00 52.09 865 VAL A N 1
ATOM 6986 C CA . VAL A 1 865 ? -33.833 32.308 48.495 1.00 52.09 865 VAL A CA 1
ATOM 6987 C C . VAL A 1 865 ? -35.062 32.170 47.597 1.00 52.09 865 VAL A C 1
ATOM 6989 O O . VAL A 1 865 ? -35.041 32.640 46.463 1.00 52.09 865 VAL A O 1
ATOM 6992 N N . THR A 1 866 ? -36.147 31.584 48.104 1.00 51.16 866 THR A N 1
ATOM 6993 C CA . THR A 1 866 ? -37.406 31.418 47.354 1.00 51.16 866 THR A CA 1
ATOM 6994 C C . THR A 1 866 ? -38.157 32.732 47.118 1.00 51.16 866 THR A C 1
ATOM 6996 O O . THR A 1 866 ? -38.959 32.809 46.194 1.00 51.16 866 THR A O 1
ATOM 6999 N N . GLN A 1 867 ? -37.859 33.787 47.883 1.00 47.38 867 GLN A N 1
ATOM 7000 C CA . GLN A 1 867 ? -38.408 35.138 47.691 1.00 47.38 867 GLN A CA 1
ATOM 7001 C C . GLN A 1 867 ? -37.626 35.998 46.672 1.00 47.38 867 GLN A C 1
ATOM 7003 O O . GLN A 1 867 ? -37.985 37.150 46.445 1.00 47.38 867 GLN A O 1
ATOM 7008 N N . SER A 1 868 ? -36.560 35.473 46.052 1.00 46.81 868 SER A N 1
ATOM 7009 C CA . SER A 1 868 ? -35.743 36.192 45.060 1.00 46.81 868 SER A CA 1
ATOM 7010 C C . SER A 1 868 ? -36.155 35.838 43.622 1.00 46.81 868 SER A C 1
ATOM 7012 O O . SER A 1 868 ? -36.030 34.687 43.216 1.00 46.81 868 SER A O 1
ATOM 7014 N N . GLU A 1 869 ? -36.532 36.831 42.806 1.00 41.62 869 GLU A N 1
ATOM 7015 C CA . GLU A 1 869 ? -36.912 36.656 41.384 1.00 41.62 869 GLU A CA 1
ATOM 7016 C C . GLU A 1 869 ? -35.728 36.360 40.428 1.00 41.62 869 GLU A C 1
ATOM 7018 O O . GLU A 1 869 ? -35.908 36.211 39.220 1.00 41.62 869 GLU A O 1
ATOM 7023 N N . SER A 1 870 ? -34.496 36.252 40.935 1.00 46.34 870 SER A N 1
ATOM 7024 C CA . SER A 1 870 ? -33.296 35.964 40.128 1.00 46.34 870 SER A CA 1
ATOM 7025 C C . SER A 1 870 ? -32.918 34.476 40.146 1.00 46.34 870 SER A C 1
ATOM 7027 O O . SER A 1 870 ? -33.009 33.825 41.185 1.00 46.34 870 SER A O 1
ATOM 7029 N N . LYS A 1 871 ? -32.407 33.935 39.026 1.00 38.78 871 LYS A N 1
ATOM 7030 C CA . LYS A 1 871 ? -31.812 32.582 38.977 1.00 38.78 871 LYS A CA 1
ATOM 7031 C C . LYS A 1 871 ? -30.546 32.531 39.842 1.00 38.78 871 LYS A C 1
ATOM 7033 O O . LYS A 1 871 ? -29.497 33.019 39.427 1.00 38.78 871 LYS A O 1
ATOM 7038 N N . VAL A 1 872 ? -30.629 31.920 41.021 1.00 40.94 872 VAL A N 1
ATOM 7039 C CA . VAL A 1 872 ? -29.485 31.721 41.925 1.00 40.94 872 VAL A CA 1
ATOM 7040 C C . VAL A 1 872 ? -29.023 30.265 41.857 1.00 40.94 872 VAL A C 1
ATOM 7042 O O . VAL A 1 872 ? -29.819 29.348 42.029 1.00 40.94 872 VAL A O 1
ATOM 7045 N N . SER A 1 873 ? -27.727 30.046 41.620 1.00 36.00 873 SER A N 1
ATOM 7046 C CA . SER A 1 873 ? -27.081 28.740 41.811 1.00 36.00 873 SER A CA 1
ATOM 7047 C C . SER A 1 873 ? -26.433 28.712 43.193 1.00 36.00 873 SER A C 1
ATOM 7049 O O . SER A 1 873 ? -25.585 29.554 43.489 1.00 36.00 873 SER A O 1
ATOM 7051 N N . ILE A 1 874 ? -26.847 27.774 44.047 1.00 40.28 874 ILE A N 1
ATOM 7052 C CA . ILE A 1 874 ? -26.333 27.622 45.415 1.00 40.28 874 ILE A CA 1
ATOM 7053 C C . ILE A 1 874 ? -25.506 26.344 45.485 1.00 40.28 874 ILE A C 1
ATOM 7055 O O . ILE A 1 874 ? -25.969 25.277 45.092 1.00 40.28 874 ILE A O 1
ATOM 7059 N N . ILE A 1 875 ? -24.282 26.459 45.996 1.00 35.81 875 ILE A N 1
ATOM 7060 C CA . ILE A 1 875 ? -23.371 25.333 46.203 1.00 35.81 875 ILE A CA 1
ATOM 7061 C C . ILE A 1 875 ? -23.257 25.108 47.713 1.00 35.81 875 ILE A C 1
ATOM 7063 O O . ILE A 1 875 ? -22.764 25.978 48.431 1.00 35.81 875 ILE A O 1
ATOM 7067 N N . PHE A 1 876 ? -23.723 23.954 48.193 1.00 39.16 876 PHE A N 1
ATOM 7068 C CA . PHE A 1 876 ? -23.612 23.555 49.597 1.00 39.16 876 PHE A CA 1
ATOM 7069 C C . PHE A 1 876 ? -22.315 22.774 49.833 1.00 39.16 876 PHE A C 1
ATOM 7071 O O . PHE A 1 876 ? -21.990 21.857 49.081 1.00 39.16 876 PHE A O 1
ATOM 7078 N N . GLY A 1 877 ? -21.583 23.121 50.892 1.00 35.91 877 GLY A N 1
ATOM 7079 C CA . GLY A 1 877 ? -20.470 22.320 51.403 1.00 35.91 877 GLY A CA 1
ATOM 7080 C C . GLY A 1 877 ? -20.912 21.565 52.652 1.00 35.91 877 GLY A C 1
ATOM 7081 O O . GLY A 1 877 ? -21.261 22.198 53.645 1.00 35.91 877 GLY A O 1
ATOM 7082 N N . PHE A 1 878 ? -20.912 20.233 52.611 1.00 40.47 878 PHE A N 1
ATOM 7083 C CA . PHE A 1 878 ? -21.296 19.404 53.756 1.00 40.47 878 PHE A CA 1
ATOM 7084 C C . PHE A 1 878 ? -20.077 19.035 54.607 1.00 40.47 878 PHE A C 1
ATOM 7086 O O . PHE A 1 878 ? -19.040 18.633 54.082 1.00 40.47 878 PHE A O 1
ATOM 7093 N N . CYS A 1 879 ? -20.221 19.156 55.929 1.00 36.66 879 CYS A N 1
ATOM 7094 C CA . CYS A 1 879 ? -19.279 18.621 56.910 1.00 36.66 879 CYS A CA 1
ATOM 7095 C C . CYS A 1 879 ? -19.789 17.250 57.395 1.00 36.66 879 CYS A C 1
ATOM 7097 O O . CYS A 1 879 ? -20.997 17.033 57.487 1.00 36.66 879 CYS A O 1
ATOM 7099 N N . SER A 1 880 ? -18.875 16.317 57.662 1.00 38.97 880 SER A N 1
ATOM 7100 C CA . SER A 1 880 ? -19.070 14.856 57.707 1.00 38.97 880 SER A CA 1
ATOM 7101 C C . SER A 1 880 ? -19.878 14.286 58.888 1.00 38.97 880 SER A C 1
ATOM 7103 O O . SER A 1 880 ? -19.649 13.145 59.282 1.00 38.97 880 SER A O 1
ATOM 7105 N N . THR A 1 881 ? -20.809 15.037 59.475 1.00 38.72 881 THR A N 1
ATOM 7106 C CA . THR A 1 881 ? -21.631 14.572 60.610 1.00 38.72 881 THR A CA 1
ATOM 7107 C C . THR A 1 881 ? -23.130 14.489 60.316 1.00 38.72 881 THR A C 1
ATOM 7109 O O . THR A 1 881 ? -23.883 14.055 61.181 1.00 38.72 881 THR A O 1
ATOM 7112 N N . LEU A 1 882 ? -23.577 14.843 59.108 1.00 44.53 882 LEU A N 1
ATOM 7113 C CA . LEU A 1 882 ? -24.976 14.707 58.687 1.00 44.53 882 LEU A CA 1
ATOM 7114 C C . LEU A 1 882 ? -25.159 13.513 57.746 1.00 44.53 882 LEU A C 1
ATOM 7116 O O . LEU A 1 882 ? -24.405 13.349 56.786 1.00 44.53 882 LEU A O 1
ATOM 7120 N N . ASP A 1 883 ? -26.184 12.698 58.013 1.00 49.72 883 ASP A N 1
ATOM 7121 C CA . ASP A 1 883 ? -26.592 11.616 57.120 1.00 49.72 883 ASP A CA 1
ATOM 7122 C C . ASP A 1 883 ? -27.044 12.210 55.774 1.00 49.72 883 ASP A C 1
ATOM 7124 O O . ASP A 1 883 ? -28.072 12.889 55.648 1.00 49.72 883 ASP A O 1
ATOM 7128 N N . ILE A 1 884 ? -26.225 11.959 54.752 1.00 45.00 884 ILE A N 1
ATOM 7129 C CA . ILE A 1 884 ? -26.420 12.422 53.377 1.00 45.00 884 ILE A CA 1
ATOM 7130 C C . ILE A 1 884 ? -27.760 11.920 52.820 1.00 45.00 884 ILE A C 1
ATOM 7132 O O . ILE A 1 884 ? -28.385 12.627 52.028 1.00 45.00 884 ILE A O 1
ATOM 7136 N N . LYS A 1 885 ? -28.255 10.750 53.252 1.00 42.62 885 LYS A N 1
ATOM 7137 C CA . LYS A 1 885 ? -29.541 10.217 52.777 1.00 42.62 885 LYS A CA 1
ATOM 7138 C C . LYS A 1 885 ? -30.739 11.013 53.281 1.00 42.62 885 LYS A C 1
ATOM 7140 O O . LYS A 1 885 ? -31.669 11.221 52.509 1.00 42.62 885 LYS A O 1
ATOM 7145 N N . GLU A 1 886 ? -30.735 11.464 54.532 1.00 47.00 886 GLU A N 1
ATOM 7146 C CA . GLU A 1 886 ? -31.814 12.309 55.069 1.00 47.00 886 GLU A CA 1
ATOM 7147 C C . GLU A 1 886 ? -31.784 13.711 54.454 1.00 47.00 886 GLU A C 1
ATOM 7149 O O . GLU A 1 886 ? -32.824 14.260 54.097 1.00 47.00 886 GLU A O 1
ATOM 7154 N N . THR A 1 887 ? -30.584 14.254 54.240 1.00 46.59 887 THR A N 1
ATOM 7155 C CA . THR A 1 887 ? -30.399 15.603 53.685 1.00 46.59 887 THR A CA 1
ATOM 7156 C C . THR A 1 887 ? -30.835 15.692 52.219 1.00 46.59 887 THR A C 1
ATOM 7158 O O . THR A 1 887 ? -31.506 16.645 51.833 1.00 46.59 887 THR A O 1
ATOM 7161 N N . VAL A 1 888 ? -30.522 14.673 51.407 1.00 47.84 888 VAL A N 1
ATOM 7162 C CA . VAL A 1 888 ? -30.961 14.581 49.999 1.00 47.84 888 VAL A CA 1
ATOM 7163 C C . VAL A 1 888 ? -32.459 14.288 49.876 1.00 47.84 888 VAL A C 1
ATOM 7165 O O . VAL A 1 888 ? -33.061 14.622 48.869 1.00 47.84 888 VAL A O 1
ATOM 7168 N N . LYS A 1 889 ? -33.076 13.665 50.886 1.00 44.28 889 LYS A N 1
ATOM 7169 C CA . LYS A 1 889 ? -34.526 13.420 50.913 1.00 44.28 889 LYS A CA 1
ATOM 7170 C C . LYS A 1 889 ? -35.329 14.675 51.296 1.00 44.28 889 LYS A C 1
ATOM 7172 O O . LYS A 1 889 ? -36.531 14.713 51.052 1.00 44.28 889 LYS A O 1
ATOM 7177 N N . TYR A 1 890 ? -34.683 15.648 51.941 1.00 46.19 890 TYR A N 1
ATOM 7178 C CA . TYR A 1 890 ? -35.291 16.899 52.400 1.00 46.19 890 TYR A CA 1
ATOM 7179 C C . TYR A 1 890 ? -35.140 18.062 51.402 1.00 46.19 890 TYR A C 1
ATOM 7181 O O . TYR A 1 890 ? -36.046 18.891 51.321 1.00 46.19 890 TYR A O 1
ATOM 7189 N N . LEU A 1 891 ? -34.010 18.141 50.682 1.00 40.47 891 LEU A N 1
ATOM 7190 C CA . LEU A 1 891 ? -33.818 19.034 49.525 1.00 40.47 891 LEU A CA 1
ATOM 7191 C C . LEU A 1 891 ? -34.661 18.571 48.333 1.00 40.47 891 LEU A C 1
ATOM 7193 O O . LEU A 1 891 ? -35.175 19.462 47.619 1.00 40.47 891 LEU A O 1
#